Protein AF-0000000078790560 (afdb_homodimer)

Sequence (1174 aa):
MMAETIKAGVAALQTLESWGVTHIYGIPGGTFNNMMYALDEEKSRIKYIHVRHEEVGALAAVADGKLTGRIGVAFGSAGPGATHLFQGAYDAKMDKVPTLFLVGQVEQRFMNADFFQELDEDPMFQDAAVYARTVTTAQSLPHVIDEAIRRAYAAHGAAIVVIPNDLAAELIPANGYYSAAATHATPILAAGTDEQVDQALRLIRTASRPVMYVGQGVRGAADTVMTLAKKLQMPVITTALGKPIIPYAFEALLGSAARVASKPANEALRVADLIMFVGSNYPFAEVMFSPKAKFIQIEADPKTLGKRHHTDVAILADAPATLKKMIARSDEAPSSGWYQANVDNVKNWHQYNDAMMQRTTGDMRFEPVFGQINRIATDDAIFAIDVGDVTQNAVRLLKVNGRQAWTTSGLFATMGAGLPAALAGQLSFPQRQVFNLAGDGAAAMVMQDLDTEVRYHLPIINVVFSNNALGYIEDEQEDDGHEWFGVDMPAIDFATVAKGMGMTGLTVTKVSELAAAFDEAEANRIAGKPTLIDAKITNERPIPVEHLQLDPDRFDAATITAFKKRYYADNLVPFSSFLAAHHVSVGMMAETIKAGVAALQTLESWGVTHIYGIPGGTFNNMMYALDEEKSRIKYIHVRHEEVGALAAVADGKLTGRIGVAFGSAGPGATHLFQGAYDAKMDKVPTLFLVGQVEQRFMNADFFQELDEDPMFQDAAVYARTVTTAQSLPHVIDEAIRRAYAAHGAAIVVIPNDLAAELIPANGYYSAAATHATPILAAGTDEQVDQALRLIRTASRPVMYVGQGVRGAADTVMTLAKKLQMPVITTALGKPIIPYAFEALLGSAARVASKPANEALRVADLIMFVGSNYPFAEVMFSPKAKFIQIEADPKTLGKRHHTDVAILADAPATLKKMIARSDEAPSSGWYQANVDNVKNWHQYNDAMMQRTTGDMRFEPVFGQINRIATDDAIFAIDVGDVTQNAVRLLKVNGRQAWTTSGLFATMGAGLPAALAGQLSFPQRQVFNLAGDGAAAMVMQDLDTEVRYHLPIINVVFSNNALGYIEDEQEDDGHEWFGVDMPAIDFATVAKGMGMTGLTVTKVSELAAAFDEAEANRIAGKPTLIDAKITNERPIPVEHLQLDPDRFDAATITAFKKRYYADNLVPFSSFLAAHHVSVG

pLDDT: mean 96.58, std 4.34, range [38.03, 98.94]

Structure (mmCIF, N/CA/C/O backbone):
data_AF-0000000078790560-model_v1
#
loop_
_entity.id
_entity.type
_entity.pdbx_description
1 polymer 'Pyruvate oxidase'
#
loop_
_atom_site.group_PDB
_atom_site.id
_atom_site.type_symbol
_atom_site.label_atom_id
_atom_site.label_alt_id
_atom_site.label_comp_id
_atom_site.label_asym_id
_atom_site.label_entity_id
_atom_site.label_seq_id
_atom_site.pdbx_PDB_ins_code
_atom_site.Cartn_x
_atom_site.Cartn_y
_atom_site.Cartn_z
_atom_site.occupancy
_atom_site.B_iso_or_equiv
_atom_site.auth_seq_id
_atom_site.auth_comp_id
_atom_site.auth_asym_id
_atom_site.auth_atom_id
_atom_site.pdbx_PDB_model_num
ATOM 1 N N . MET A 1 1 ? 45.125 2.996 -24.953 1 38.03 1 MET A N 1
ATOM 2 C CA . MET A 1 1 ? 44.844 2.936 -23.516 1 38.03 1 MET A CA 1
ATOM 3 C C . MET A 1 1 ? 43.344 2.641 -23.266 1 38.03 1 MET A C 1
ATOM 5 O O . MET A 1 1 ? 42.5 3.305 -23.828 1 38.03 1 MET A O 1
ATOM 9 N N . MET A 1 2 ? 42.906 1.389 -23.062 1 48.28 2 MET A N 1
ATOM 10 C CA . MET A 1 2 ? 41.531 0.968 -23 1 48.28 2 MET A CA 1
ATOM 11 C C . MET A 1 2 ? 40.719 1.904 -22.109 1 48.28 2 MET A C 1
ATOM 13 O O . MET A 1 2 ? 41.125 2.197 -20.984 1 48.28 2 MET A O 1
ATOM 17 N N . ALA A 1 3 ? 39.906 2.693 -22.672 1 67.19 3 ALA A N 1
ATOM 18 C CA . ALA A 1 3 ? 39.094 3.686 -21.969 1 67.19 3 ALA A CA 1
ATOM 19 C C . ALA A 1 3 ? 38.469 3.09 -20.719 1 67.19 3 ALA A C 1
ATOM 21 O O . ALA A 1 3 ? 37.938 1.971 -20.734 1 67.19 3 ALA A O 1
ATOM 22 N N . GLU A 1 4 ? 38.781 3.58 -19.531 1 91.19 4 GLU A N 1
ATOM 23 C CA . GLU A 1 4 ? 38.25 3.139 -18.25 1 91.19 4 GLU A CA 1
ATOM 24 C C . GLU A 1 4 ? 36.719 3.039 -18.297 1 91.19 4 GLU A C 1
ATOM 26 O O . GLU A 1 4 ? 36.062 3.865 -18.922 1 91.19 4 GLU A O 1
ATOM 31 N N . THR A 1 5 ? 36.156 1.816 -17.969 1 96.62 5 THR A N 1
ATOM 32 C CA . THR A 1 5 ? 34.719 1.575 -17.984 1 96.62 5 THR A CA 1
ATOM 33 C C . THR A 1 5 ? 34.188 1.449 -16.562 1 96.62 5 THR A C 1
ATOM 35 O O . THR A 1 5 ? 34.938 1.3 -15.609 1 96.62 5 THR A O 1
ATOM 38 N N . ILE A 1 6 ? 32.938 1.68 -16.438 1 97.25 6 ILE A N 1
ATOM 39 C CA . ILE A 1 6 ? 32.219 1.555 -15.188 1 97.25 6 ILE A CA 1
ATOM 40 C C . ILE A 1 6 ? 30.828 0.964 -15.477 1 97.25 6 ILE A C 1
ATOM 42 O O . ILE A 1 6 ? 30.266 1.159 -16.562 1 97.25 6 ILE A O 1
ATOM 46 N N . LYS A 1 7 ? 30.281 0.204 -14.602 1 97.94 7 LYS A N 1
ATOM 47 C CA . LYS A 1 7 ? 28.922 -0.28 -14.773 1 97.94 7 LYS A CA 1
ATOM 48 C C . LYS A 1 7 ? 27.906 0.871 -14.719 1 97.94 7 LYS A C 1
ATOM 50 O O . LYS A 1 7 ? 28.047 1.77 -13.883 1 97.94 7 LYS A O 1
ATOM 55 N N . ALA A 1 8 ? 26.875 0.845 -15.578 1 98.56 8 ALA A N 1
ATOM 56 C CA . ALA A 1 8 ? 25.891 1.915 -15.664 1 98.56 8 ALA A CA 1
ATOM 57 C C . ALA A 1 8 ? 25.188 2.115 -14.32 1 98.56 8 ALA A C 1
ATOM 59 O O . ALA A 1 8 ? 24.859 3.246 -13.945 1 98.56 8 ALA A O 1
ATOM 60 N N . GLY A 1 9 ? 24.891 0.987 -13.641 1 98.56 9 GLY A N 1
ATOM 61 C CA . GLY A 1 9 ? 24.266 1.082 -12.336 1 98.56 9 GLY A CA 1
ATOM 62 C C . GLY A 1 9 ? 25.125 1.812 -11.312 1 98.56 9 GLY A C 1
ATOM 63 O O . GLY A 1 9 ? 24.594 2.586 -10.5 1 98.56 9 GLY A O 1
ATOM 64 N N . VAL A 1 10 ? 26.375 1.56 -11.281 1 98.31 10 VAL A N 1
ATOM 65 C CA . VAL A 1 10 ? 27.297 2.242 -10.383 1 98.31 10 VAL A CA 1
ATOM 66 C C . VAL A 1 10 ? 27.359 3.729 -10.727 1 98.31 10 VAL A C 1
ATOM 68 O O . VAL A 1 10 ? 27.328 4.582 -9.836 1 98.31 10 VAL A O 1
ATOM 71 N N . ALA A 1 11 ? 27.438 4.023 -12.023 1 98.19 11 ALA A N 1
ATOM 72 C CA . ALA A 1 11 ? 27.438 5.41 -12.469 1 98.19 11 ALA A CA 1
ATOM 73 C C . ALA A 1 11 ? 26.172 6.133 -12.008 1 98.19 11 ALA A C 1
ATOM 75 O O . ALA A 1 11 ? 26.234 7.305 -11.625 1 98.19 11 ALA A O 1
ATOM 76 N N . ALA A 1 12 ? 25.031 5.461 -12.086 1 98.31 12 ALA A N 1
ATOM 77 C CA . ALA A 1 12 ? 23.75 6.012 -11.617 1 98.31 12 ALA A CA 1
ATOM 78 C C . ALA A 1 12 ? 23.828 6.348 -10.125 1 98.31 12 ALA A C 1
ATOM 80 O O . ALA A 1 12 ? 23.391 7.422 -9.711 1 98.31 12 ALA A O 1
ATOM 81 N N . LEU A 1 13 ? 24.359 5.457 -9.305 1 98.44 13 LEU A N 1
ATOM 82 C CA . LEU A 1 13 ? 24.453 5.66 -7.867 1 98.44 13 LEU A CA 1
ATOM 83 C C . LEU A 1 13 ? 25.422 6.785 -7.543 1 98.44 13 LEU A C 1
ATOM 85 O O . LEU A 1 13 ? 25.203 7.555 -6.605 1 98.44 13 LEU A O 1
ATOM 89 N N . GLN A 1 14 ? 26.516 6.863 -8.281 1 97.75 14 GLN A N 1
ATOM 90 C CA . GLN A 1 14 ? 27.469 7.957 -8.086 1 97.75 14 GLN A CA 1
ATOM 91 C C . GLN A 1 14 ? 26.828 9.305 -8.414 1 97.75 14 GLN A C 1
ATOM 93 O O . GLN A 1 14 ? 27.141 10.312 -7.789 1 97.75 14 GLN A O 1
ATOM 98 N N . THR A 1 15 ? 25.953 9.273 -9.406 1 97.94 15 THR A N 1
ATOM 99 C CA . THR A 1 15 ? 25.172 10.469 -9.695 1 97.94 15 THR A CA 1
ATOM 100 C C . THR A 1 15 ? 24.312 10.844 -8.5 1 97.94 15 THR A C 1
ATOM 102 O O . THR A 1 15 ? 24.25 12.008 -8.109 1 97.94 15 THR A O 1
ATOM 105 N N . LEU A 1 16 ? 23.609 9.883 -7.863 1 98.31 16 LEU A N 1
ATOM 106 C CA . LEU A 1 16 ? 22.812 10.133 -6.668 1 98.31 16 LEU A CA 1
ATOM 107 C C . LEU A 1 16 ? 23.688 10.703 -5.551 1 98.31 16 LEU A C 1
ATOM 109 O O . LEU A 1 16 ? 23.281 11.648 -4.867 1 98.31 16 LEU A O 1
ATOM 113 N N . GLU A 1 17 ? 24.859 10.148 -5.383 1 97.38 17 GLU A N 1
ATOM 114 C CA . GLU A 1 17 ? 25.781 10.602 -4.355 1 97.38 17 GLU A CA 1
ATOM 115 C C . GLU A 1 17 ? 26.156 12.07 -4.566 1 97.38 17 GLU A C 1
ATOM 117 O O . GLU A 1 17 ? 26.281 12.828 -3.604 1 97.38 17 GLU A O 1
ATOM 122 N N . SER A 1 18 ? 26.406 12.375 -5.816 1 97.06 18 SER A N 1
ATOM 123 C CA . SER A 1 18 ? 26.781 13.75 -6.129 1 97.06 18 SER A CA 1
ATOM 124 C C . SER A 1 18 ? 25.672 14.727 -5.734 1 97.06 18 SER A C 1
ATOM 126 O O . SER A 1 18 ? 25.938 15.898 -5.473 1 97.06 18 SER A O 1
ATOM 128 N N . TRP A 1 19 ? 24.469 14.258 -5.699 1 97.56 19 TRP A N 1
ATOM 129 C CA . TRP A 1 19 ? 23.328 15.086 -5.312 1 97.56 19 TRP A CA 1
ATOM 130 C C . TRP A 1 19 ? 23.094 15.023 -3.807 1 97.56 19 TRP A C 1
ATOM 132 O O . TRP A 1 19 ? 22.094 15.531 -3.305 1 97.56 19 TRP A O 1
ATOM 142 N N . GLY A 1 20 ? 23.938 14.336 -3.07 1 96.25 20 GLY A N 1
ATOM 143 C CA . GLY A 1 20 ? 23.906 14.32 -1.617 1 96.25 20 GLY A CA 1
ATOM 144 C C . GLY A 1 20 ? 23.062 13.203 -1.042 1 96.25 20 GLY A C 1
ATOM 145 O O . GLY A 1 20 ? 22.766 13.195 0.152 1 96.25 20 GLY A O 1
ATOM 146 N N . VAL A 1 21 ? 22.641 12.242 -1.837 1 98.06 21 VAL A N 1
ATOM 147 C CA . VAL A 1 21 ? 21.859 11.109 -1.356 1 98.06 21 VAL A CA 1
ATOM 148 C C . VAL A 1 21 ? 22.75 10.188 -0.52 1 98.06 21 VAL A C 1
ATOM 150 O O . VAL A 1 21 ? 23.812 9.758 -0.971 1 98.06 21 VAL A O 1
ATOM 153 N N . THR A 1 22 ? 22.25 9.875 0.663 1 97.44 22 THR A N 1
ATOM 154 C CA . THR A 1 22 ? 23.078 9.086 1.567 1 97.44 22 THR A CA 1
ATOM 155 C C . THR A 1 22 ? 22.453 7.715 1.812 1 97.44 22 THR A C 1
ATOM 157 O O . THR A 1 22 ? 23.125 6.781 2.242 1 97.44 22 THR A O 1
ATOM 160 N N . HIS A 1 23 ? 21.219 7.586 1.639 1 98.56 23 HIS A N 1
ATOM 161 C CA . HIS A 1 23 ? 20.531 6.316 1.814 1 98.56 23 HIS A CA 1
ATOM 162 C C . HIS A 1 23 ? 19.359 6.195 0.854 1 98.56 23 HIS A C 1
ATOM 164 O O . HIS A 1 23 ? 18.844 7.203 0.361 1 98.56 23 HIS A O 1
ATOM 170 N N . ILE A 1 24 ? 19.016 4.973 0.517 1 98.5 24 ILE A N 1
ATOM 171 C CA . ILE A 1 24 ? 17.938 4.625 -0.392 1 98.5 24 ILE A CA 1
ATOM 172 C C . ILE A 1 24 ? 17.062 3.535 0.232 1 98.5 24 ILE A C 1
ATOM 174 O O . ILE A 1 24 ? 17.578 2.598 0.845 1 98.5 24 ILE A O 1
ATOM 178 N N . TYR A 1 25 ? 15.711 3.717 0.123 1 98.81 25 TYR A N 1
ATOM 179 C CA . TYR A 1 25 ? 14.773 2.762 0.703 1 98.81 25 TYR A CA 1
ATOM 180 C C . TYR A 1 25 ? 14.242 1.808 -0.36 1 98.81 25 TYR A C 1
ATOM 182 O O . TYR A 1 25 ? 13.984 2.215 -1.495 1 98.81 25 TYR A O 1
ATOM 190 N N . GLY A 1 26 ? 14.016 0.54 -0.026 1 98.25 26 GLY A N 1
ATOM 191 C CA . GLY A 1 26 ? 13.32 -0.335 -0.96 1 98.25 26 GLY A CA 1
ATOM 192 C C . GLY A 1 26 ? 13.344 -1.792 -0.541 1 98.25 26 GLY A C 1
ATOM 193 O O . GLY A 1 26 ? 13.688 -2.111 0.599 1 98.25 26 GLY A O 1
ATOM 194 N N . ILE A 1 27 ? 12.781 -2.646 -1.361 1 97.81 27 ILE A N 1
ATOM 195 C CA . ILE A 1 27 ? 12.812 -4.102 -1.25 1 97.81 27 ILE A CA 1
ATOM 196 C C . ILE A 1 27 ? 13.383 -4.703 -2.531 1 97.81 27 ILE A C 1
ATOM 198 O O . ILE A 1 27 ? 12.922 -4.395 -3.631 1 97.81 27 ILE A O 1
ATOM 202 N N . PRO A 1 28 ? 14.391 -5.566 -2.416 1 96.44 28 PRO A N 1
ATOM 203 C CA . PRO A 1 28 ? 14.969 -6.164 -3.623 1 96.44 28 PRO A CA 1
ATOM 204 C C . PRO A 1 28 ? 13.969 -7.016 -4.398 1 96.44 28 PRO A C 1
ATOM 206 O O . PRO A 1 28 ? 13.008 -7.535 -3.816 1 96.44 28 PRO A O 1
ATOM 209 N N . GLY A 1 29 ? 14.164 -7.141 -5.617 1 95.25 29 GLY A N 1
ATOM 210 C CA . GLY A 1 29 ? 13.391 -7.965 -6.535 1 95.25 29 GLY A CA 1
ATOM 211 C C . GLY A 1 29 ? 14.164 -8.359 -7.777 1 95.25 29 GLY A C 1
ATOM 212 O O . GLY A 1 29 ? 15.195 -7.762 -8.094 1 95.25 29 GLY A O 1
ATOM 213 N N . GLY A 1 30 ? 13.648 -9.359 -8.422 1 94.69 30 GLY A N 1
ATOM 214 C CA . GLY A 1 30 ? 14.328 -9.906 -9.586 1 94.69 30 GLY A CA 1
ATOM 215 C C . GLY A 1 30 ? 14.578 -8.875 -10.672 1 94.69 30 GLY A C 1
ATOM 216 O O . GLY A 1 30 ? 15.594 -8.93 -11.359 1 94.69 30 GLY A O 1
ATOM 217 N N . THR A 1 31 ? 13.711 -7.922 -10.797 1 97.06 31 THR A N 1
ATOM 218 C CA . THR A 1 31 ? 13.828 -6.938 -11.867 1 97.06 31 THR A CA 1
ATOM 219 C C . THR A 1 31 ? 14.664 -5.742 -11.422 1 97.06 31 THR A C 1
ATOM 221 O O . THR A 1 31 ? 14.805 -4.762 -12.156 1 97.06 31 THR A O 1
ATOM 224 N N . PHE A 1 32 ? 15.219 -5.797 -10.258 1 97.69 32 PHE A N 1
ATOM 225 C CA . PHE A 1 32 ? 16.047 -4.727 -9.734 1 97.69 32 PHE A CA 1
ATOM 226 C C . PHE A 1 32 ? 17.391 -5.273 -9.242 1 97.69 32 PHE A C 1
ATOM 228 O O . PHE A 1 32 ? 18.156 -4.562 -8.594 1 97.69 32 PHE A O 1
ATOM 235 N N . ASN A 1 33 ? 17.734 -6.523 -9.469 1 97.62 33 ASN A N 1
ATOM 236 C CA . ASN A 1 33 ? 18.891 -7.223 -8.938 1 97.62 33 ASN A CA 1
ATOM 237 C C . ASN A 1 33 ? 20.188 -6.539 -9.344 1 97.62 33 ASN A C 1
ATOM 239 O O . ASN A 1 33 ? 21.109 -6.395 -8.531 1 97.62 33 ASN A O 1
ATOM 243 N N . ASN A 1 34 ? 20.312 -6.164 -10.602 1 98 34 ASN A N 1
ATOM 244 C CA . ASN A 1 34 ? 21.578 -5.566 -11.055 1 98 34 ASN A CA 1
ATOM 245 C C . ASN A 1 34 ? 21.812 -4.219 -10.383 1 98 34 ASN A C 1
ATOM 247 O O . ASN A 1 34 ? 22.969 -3.848 -10.125 1 98 34 ASN A O 1
ATOM 251 N N . MET A 1 35 ? 20.734 -3.477 -10.109 1 98.31 35 MET A N 1
ATOM 252 C CA . MET A 1 35 ? 20.891 -2.264 -9.312 1 98.31 35 MET A CA 1
ATOM 253 C C . MET A 1 35 ? 21.281 -2.604 -7.879 1 98.31 35 MET A C 1
ATOM 255 O O . MET A 1 35 ? 22.031 -1.861 -7.242 1 98.31 35 MET A O 1
ATOM 259 N N . MET A 1 36 ? 20.766 -3.742 -7.312 1 98.12 36 MET A N 1
ATOM 260 C CA . MET A 1 36 ? 21.188 -4.184 -5.984 1 98.12 36 MET A CA 1
ATOM 261 C C . MET A 1 36 ? 22.672 -4.504 -5.965 1 98.12 36 MET A C 1
ATOM 263 O O . MET A 1 36 ? 23.359 -4.215 -4.98 1 98.12 36 MET A O 1
ATOM 267 N N . TYR A 1 37 ? 23.188 -5.145 -7.074 1 98.06 37 TYR A N 1
ATOM 268 C CA . TYR A 1 37 ? 24.609 -5.43 -7.16 1 98.06 37 TYR A CA 1
ATOM 269 C C . TYR A 1 37 ? 25.422 -4.137 -7.18 1 98.06 37 TYR A C 1
ATOM 271 O O . TYR A 1 37 ? 26.5 -4.062 -6.578 1 98.06 37 TYR A O 1
ATOM 279 N N . ALA A 1 38 ? 24.875 -3.129 -7.898 1 98.25 38 ALA A N 1
ATOM 280 C CA . ALA A 1 38 ? 25.516 -1.819 -7.883 1 98.25 38 ALA A CA 1
ATOM 281 C C . ALA A 1 38 ? 25.531 -1.226 -6.477 1 98.25 38 ALA A C 1
ATOM 283 O O . ALA A 1 38 ? 26.516 -0.627 -6.055 1 98.25 38 ALA A O 1
ATOM 284 N N . LEU A 1 39 ? 24.438 -1.325 -5.734 1 98.19 39 LEU A N 1
ATOM 285 C CA . LEU A 1 39 ? 24.344 -0.836 -4.363 1 98.19 39 LEU A CA 1
ATOM 286 C C . LEU A 1 39 ? 25.359 -1.537 -3.471 1 98.19 39 LEU A C 1
ATOM 288 O O . LEU A 1 39 ? 25.953 -0.913 -2.586 1 98.19 39 LEU A O 1
ATOM 292 N N . ASP A 1 40 ? 25.516 -2.842 -3.674 1 97.88 40 ASP A N 1
ATOM 293 C CA . ASP A 1 40 ? 26.516 -3.592 -2.924 1 97.88 40 ASP A CA 1
ATOM 294 C C . ASP A 1 40 ? 27.906 -3.025 -3.16 1 97.88 40 ASP A C 1
ATOM 296 O O . ASP A 1 40 ? 28.688 -2.869 -2.217 1 97.88 40 ASP A O 1
ATOM 300 N N . GLU A 1 41 ? 28.219 -2.701 -4.418 1 97.12 41 GLU A N 1
ATOM 301 C CA . GLU A 1 41 ? 29.516 -2.15 -4.781 1 97.12 41 GLU A CA 1
ATOM 302 C C . GLU A 1 41 ? 29.719 -0.769 -4.164 1 97.12 41 GLU A C 1
ATOM 304 O O . GLU A 1 41 ? 30.844 -0.398 -3.82 1 97.12 41 GLU A O 1
ATOM 309 N N . GLU A 1 42 ? 28.656 0.013 -4.043 1 97.38 42 GLU A N 1
ATOM 310 C CA . GLU A 1 42 ? 28.734 1.387 -3.555 1 97.38 42 GLU A CA 1
ATOM 311 C C . GLU A 1 42 ? 28.312 1.475 -2.092 1 97.38 42 GLU A C 1
ATOM 313 O O . GLU A 1 42 ? 28.016 2.561 -1.592 1 97.38 42 GLU A O 1
ATOM 318 N N . LYS A 1 43 ? 28.219 0.388 -1.321 1 96.5 43 LYS A N 1
ATOM 319 C CA . LYS A 1 43 ? 27.594 0.307 -0.003 1 96.5 43 LYS A CA 1
ATOM 320 C C . LYS A 1 43 ? 28.328 1.187 1.006 1 96.5 43 LYS A C 1
ATOM 322 O O . LYS A 1 43 ? 27.766 1.556 2.039 1 96.5 43 LYS A O 1
ATOM 327 N N . SER A 1 44 ? 29.578 1.61 0.703 1 96.5 44 SER A N 1
ATOM 328 C CA . SER A 1 44 ? 30.328 2.484 1.6 1 96.5 44 SER A CA 1
ATOM 329 C C . SER A 1 44 ? 29.875 3.934 1.465 1 96.5 44 SER A C 1
ATOM 331 O O . SER A 1 44 ? 30.141 4.754 2.346 1 96.5 44 SER A O 1
ATOM 333 N N . ARG A 1 45 ? 29.141 4.234 0.42 1 95.44 45 ARG A N 1
ATOM 334 C CA . ARG A 1 45 ? 28.781 5.621 0.154 1 95.44 45 ARG A CA 1
ATOM 335 C C . ARG A 1 45 ? 27.266 5.816 0.265 1 95.44 45 ARG A C 1
ATOM 337 O O . ARG A 1 45 ? 26.797 6.898 0.634 1 95.44 45 ARG A O 1
ATOM 344 N N . ILE A 1 46 ? 26.5 4.844 -0.139 1 97.06 46 ILE A N 1
ATOM 345 C CA . ILE A 1 46 ? 25.031 4.898 -0.061 1 97.06 46 ILE A CA 1
ATOM 346 C C . ILE A 1 46 ? 24.516 3.709 0.749 1 97.06 46 ILE A C 1
ATOM 348 O O . ILE A 1 46 ? 24.781 2.555 0.4 1 97.06 46 ILE A O 1
ATOM 352 N N . LYS A 1 47 ? 23.812 4.059 1.756 1 97.75 47 LYS A N 1
ATOM 353 C CA . LYS A 1 47 ? 23.25 3.012 2.605 1 97.75 47 LYS A CA 1
ATOM 354 C C . LYS A 1 47 ? 21.922 2.506 2.049 1 97.75 47 LYS A C 1
ATOM 356 O O . LYS A 1 47 ? 21.031 3.299 1.738 1 97.75 47 LYS A O 1
ATOM 361 N N . TYR A 1 48 ? 21.891 1.255 1.835 1 97.88 48 TYR A N 1
ATOM 362 C CA . TYR A 1 48 ? 20.625 0.604 1.49 1 97.88 48 TYR A CA 1
ATOM 363 C C . TYR A 1 48 ? 19.797 0.327 2.738 1 97.88 48 TYR A C 1
ATOM 365 O O . TYR A 1 48 ? 20.281 -0.293 3.688 1 97.88 48 TYR A O 1
ATOM 373 N N . ILE A 1 49 ? 18.516 0.801 2.793 1 98.62 49 ILE A N 1
ATOM 374 C CA . ILE A 1 49 ? 17.578 0.566 3.887 1 98.62 49 ILE A CA 1
ATOM 375 C C . ILE A 1 49 ? 16.5 -0.411 3.436 1 98.62 49 ILE A C 1
ATOM 377 O O . ILE A 1 49 ? 15.633 -0.058 2.633 1 98.62 49 ILE A O 1
ATOM 381 N N . HIS A 1 50 ? 16.547 -1.604 3.953 1 97.94 50 HIS A N 1
ATOM 382 C CA . HIS A 1 50 ? 15.586 -2.656 3.652 1 97.94 50 HIS A CA 1
ATOM 383 C C . HIS A 1 50 ? 14.305 -2.479 4.461 1 97.94 50 HIS A C 1
ATOM 385 O O . HIS A 1 50 ? 14.219 -2.932 5.602 1 97.94 50 HIS A O 1
ATOM 391 N N . VAL A 1 51 ? 13.328 -1.888 3.889 1 98.19 51 VAL A N 1
ATOM 392 C CA . VAL A 1 51 ? 12.023 -1.741 4.535 1 98.19 51 VAL A CA 1
ATOM 393 C C . VAL A 1 51 ? 11.219 -3.027 4.371 1 98.19 51 VAL A C 1
ATOM 395 O O . VAL A 1 51 ? 11.594 -3.906 3.59 1 98.19 51 VAL A O 1
ATOM 398 N N . ARG A 1 52 ? 10.125 -3.158 5.109 1 97.69 52 ARG A N 1
ATOM 399 C CA . ARG A 1 52 ? 9.289 -4.344 5.02 1 97.69 52 ARG A CA 1
ATOM 400 C C . ARG A 1 52 ? 8.148 -4.137 4.027 1 97.69 52 ARG A C 1
ATOM 402 O O . ARG A 1 52 ? 7.508 -5.098 3.598 1 97.69 52 ARG A O 1
ATOM 409 N N . HIS A 1 53 ? 7.902 -2.91 3.648 1 98.19 53 HIS A N 1
ATOM 410 C CA . HIS A 1 53 ? 6.914 -2.549 2.637 1 98.19 53 HIS A CA 1
ATOM 411 C C . HIS A 1 53 ? 7.359 -1.322 1.847 1 98.19 53 HIS A C 1
ATOM 413 O O . HIS A 1 53 ? 7.672 -0.282 2.43 1 98.19 53 HIS A O 1
ATOM 419 N N . GLU A 1 54 ? 7.367 -1.346 0.561 1 98.44 54 GLU A N 1
ATOM 420 C CA . GLU A 1 54 ? 7.879 -0.267 -0.28 1 98.44 54 GLU A CA 1
ATOM 421 C C . GLU A 1 54 ? 7.098 1.025 -0.052 1 98.44 54 GLU A C 1
ATOM 423 O O . GLU A 1 54 ? 7.648 2.119 -0.192 1 98.44 54 GLU A O 1
ATOM 428 N N . GLU A 1 55 ? 5.77 0.928 0.33 1 98.56 55 GLU A N 1
ATOM 429 C CA . GLU A 1 55 ? 5.004 2.117 0.693 1 98.56 55 GLU A CA 1
ATOM 430 C C . GLU A 1 55 ? 5.699 2.902 1.803 1 98.56 55 GLU A C 1
ATOM 432 O O . GLU A 1 55 ? 5.758 4.133 1.758 1 98.56 55 GLU A O 1
ATOM 437 N N . VAL A 1 56 ? 6.238 2.195 2.822 1 98.81 56 VAL A N 1
ATOM 438 C CA . VAL A 1 56 ? 6.938 2.834 3.934 1 98.81 56 VAL A CA 1
ATOM 439 C C . VAL A 1 56 ? 8.203 3.514 3.424 1 98.81 56 VAL A C 1
ATOM 441 O O . VAL A 1 56 ? 8.508 4.645 3.809 1 98.81 56 VAL A O 1
ATOM 444 N N . GLY A 1 57 ? 8.93 2.816 2.533 1 98.88 57 GLY A N 1
ATOM 445 C CA . GLY A 1 57 ? 10.117 3.41 1.938 1 98.88 57 GLY A CA 1
ATOM 446 C C . GLY A 1 57 ? 9.812 4.656 1.124 1 98.88 57 GLY A C 1
ATOM 447 O O . GLY A 1 57 ? 10.547 5.645 1.202 1 98.88 57 GLY A O 1
ATOM 448 N N . ALA A 1 58 ? 8.781 4.586 0.326 1 98.88 58 ALA A N 1
ATOM 449 C CA . ALA A 1 58 ? 8.398 5.715 -0.519 1 98.88 58 ALA A CA 1
ATOM 450 C C . ALA A 1 58 ? 8.031 6.934 0.324 1 98.88 58 ALA A C 1
ATOM 452 O O . ALA A 1 58 ? 8.461 8.047 0.03 1 98.88 58 ALA A O 1
ATOM 453 N N . LEU A 1 59 ? 7.242 6.695 1.375 1 98.94 59 LEU A N 1
ATOM 454 C CA . LEU A 1 59 ? 6.848 7.793 2.252 1 98.94 59 LEU A CA 1
ATOM 455 C C . LEU A 1 59 ? 8.047 8.328 3.027 1 98.94 59 LEU A C 1
ATOM 457 O O . LEU A 1 59 ? 8.125 9.523 3.307 1 98.94 59 LEU A O 1
ATOM 461 N N . ALA A 1 60 ? 8.961 7.426 3.41 1 98.94 60 ALA A N 1
ATOM 462 C CA . ALA A 1 60 ? 10.18 7.863 4.078 1 98.94 60 ALA A CA 1
ATOM 463 C C . ALA A 1 60 ? 11.023 8.75 3.162 1 98.94 60 ALA A C 1
ATOM 465 O O . ALA A 1 60 ? 11.594 9.75 3.607 1 98.94 60 ALA A O 1
ATOM 466 N N . ALA A 1 61 ? 11.117 8.398 1.879 1 98.94 61 ALA A N 1
ATOM 467 C CA . ALA A 1 61 ? 11.844 9.211 0.913 1 98.94 61 ALA A CA 1
ATOM 468 C C . ALA A 1 61 ? 11.242 10.617 0.821 1 98.94 61 ALA A C 1
ATOM 470 O O . ALA A 1 61 ? 11.977 11.609 0.755 1 98.94 61 ALA A O 1
ATOM 471 N N . VAL A 1 62 ? 9.93 10.711 0.811 1 98.88 62 VAL A N 1
ATOM 472 C CA . VAL A 1 62 ? 9.266 12.016 0.789 1 98.88 62 VAL A CA 1
ATOM 473 C C . VAL A 1 62 ? 9.617 12.789 2.057 1 98.88 62 VAL A C 1
ATOM 475 O O . VAL A 1 62 ? 9.93 13.977 1.997 1 98.88 62 VAL A O 1
ATOM 478 N N . ALA A 1 63 ? 9.594 12.109 3.207 1 98.81 63 ALA A N 1
ATOM 479 C CA . ALA A 1 63 ? 9.875 12.75 4.488 1 98.81 63 ALA A CA 1
ATOM 480 C C . ALA A 1 63 ? 11.328 13.234 4.547 1 98.81 63 ALA A C 1
ATOM 482 O O . ALA A 1 63 ? 11.617 14.258 5.16 1 98.81 63 ALA A O 1
ATOM 483 N N . ASP A 1 64 ? 12.258 12.484 3.877 1 98.69 64 ASP A N 1
ATOM 484 C CA . ASP A 1 64 ? 13.625 12.992 3.766 1 98.69 64 ASP A CA 1
ATOM 485 C C . ASP A 1 64 ? 13.648 14.398 3.178 1 98.69 64 ASP A C 1
ATOM 487 O O . ASP A 1 64 ? 14.32 15.289 3.705 1 98.69 64 ASP A O 1
ATOM 491 N N . GLY A 1 65 ? 12.93 14.508 2.096 1 98 65 GLY A N 1
ATOM 492 C CA . GLY A 1 65 ? 12.852 15.82 1.466 1 98 65 GLY A CA 1
ATOM 493 C C . GLY A 1 65 ? 12.266 16.875 2.373 1 98 65 GLY A C 1
ATOM 494 O O . GLY A 1 65 ? 12.773 18 2.424 1 98 65 GLY A O 1
ATOM 495 N N . LYS A 1 66 ? 11.234 16.609 3.131 1 97.38 66 LYS A N 1
ATOM 496 C CA . LYS A 1 66 ? 10.562 17.547 4.027 1 97.38 66 LYS A CA 1
ATOM 497 C C . LYS A 1 66 ? 11.492 17.984 5.152 1 97.38 66 LYS A C 1
ATOM 499 O O . LYS A 1 66 ? 11.469 19.156 5.566 1 97.38 66 LYS A O 1
ATOM 504 N N . LEU A 1 67 ? 12.281 17.047 5.652 1 97.44 67 LEU A N 1
ATOM 505 C CA . LEU A 1 67 ? 13.062 17.281 6.859 1 97.44 67 LEU A CA 1
ATOM 506 C C . LEU A 1 67 ? 14.406 17.906 6.52 1 97.44 67 LEU A C 1
ATOM 508 O O . LEU A 1 67 ? 14.945 18.703 7.297 1 97.44 67 LEU A O 1
ATOM 512 N N . THR A 1 68 ? 14.945 17.594 5.281 1 96.69 68 THR A N 1
ATOM 513 C CA . THR A 1 68 ? 16.328 17.969 5.012 1 96.69 68 THR A CA 1
ATOM 514 C C . THR A 1 68 ? 16.406 19 3.893 1 96.69 68 THR A C 1
ATOM 516 O O . THR A 1 68 ? 17.422 19.688 3.744 1 96.69 68 THR A O 1
ATOM 519 N N . GLY A 1 69 ? 15.359 19.047 3.076 1 93.94 69 GLY A N 1
ATOM 520 C CA . GLY A 1 69 ? 15.43 19.844 1.866 1 93.94 69 GLY A CA 1
ATOM 521 C C . GLY A 1 69 ? 16.188 19.172 0.742 1 93.94 69 GLY A C 1
ATOM 522 O O . GLY A 1 69 ? 16.25 19.688 -0.377 1 93.94 69 GLY A O 1
ATOM 523 N N . ARG A 1 70 ? 16.75 17.969 1.042 1 95.56 70 ARG A N 1
ATOM 524 C CA . ARG A 1 70 ? 17.484 17.203 0.036 1 95.56 70 ARG A CA 1
ATOM 525 C C . ARG A 1 70 ? 16.609 16.094 -0.537 1 95.56 70 ARG A C 1
ATOM 527 O O . ARG A 1 70 ? 15.781 15.523 0.169 1 95.56 70 ARG A O 1
ATOM 534 N N . ILE A 1 71 ? 16.906 15.719 -1.778 1 97.94 71 ILE A N 1
ATOM 535 C CA . ILE A 1 71 ? 16.078 14.758 -2.49 1 97.94 71 ILE A CA 1
ATOM 536 C C . ILE A 1 71 ? 16.141 13.398 -1.794 1 97.94 71 ILE A C 1
ATOM 538 O O . ILE A 1 71 ? 17.234 12.922 -1.458 1 97.94 71 ILE A O 1
ATOM 542 N N . GLY A 1 72 ? 14.953 12.828 -1.365 1 98.81 72 GLY A N 1
ATOM 543 C CA . GLY A 1 72 ? 14.867 11.445 -0.916 1 98.81 72 GLY A CA 1
ATOM 544 C C . GLY A 1 72 ? 14.688 10.461 -2.053 1 98.81 72 GLY A C 1
ATOM 545 O O . GLY A 1 72 ? 14.195 10.82 -3.123 1 98.81 72 GLY A O 1
ATOM 546 N N . VAL A 1 73 ? 15.141 9.203 -1.88 1 98.94 73 VAL A N 1
ATOM 547 C CA . VAL A 1 73 ? 15.117 8.211 -2.953 1 98.94 73 VAL A CA 1
ATOM 548 C C . VAL A 1 73 ? 14.578 6.887 -2.42 1 98.94 73 VAL A C 1
ATOM 550 O O . VAL A 1 73 ? 14.969 6.445 -1.336 1 98.94 73 VAL A O 1
ATOM 553 N N . ALA A 1 74 ? 13.633 6.297 -3.096 1 98.94 74 ALA A N 1
ATOM 554 C CA . ALA A 1 74 ? 13.164 4.934 -2.869 1 98.94 74 ALA A CA 1
ATOM 555 C C . ALA A 1 74 ? 13.062 4.16 -4.18 1 98.94 74 ALA A C 1
ATOM 557 O O . ALA A 1 74 ? 13.055 4.758 -5.262 1 98.94 74 ALA A O 1
ATOM 558 N N . PHE A 1 75 ? 13.094 2.861 -4.113 1 98.81 75 PHE A N 1
ATOM 559 C CA . PHE A 1 75 ? 12.953 2.057 -5.32 1 98.81 75 PHE A CA 1
ATOM 560 C C . PHE A 1 75 ? 11.969 0.913 -5.098 1 98.81 75 PHE A C 1
ATOM 562 O O . PHE A 1 75 ? 11.664 0.562 -3.957 1 98.81 75 PHE A O 1
ATOM 569 N N . GLY A 1 76 ? 11.406 0.426 -6.137 1 98.06 76 GLY A N 1
ATOM 570 C CA . GLY A 1 76 ? 10.609 -0.788 -6.215 1 98.06 76 GLY A CA 1
ATOM 571 C C . GLY A 1 76 ? 10.867 -1.588 -7.48 1 98.06 76 GLY A C 1
ATOM 572 O O . GLY A 1 76 ? 11.203 -1.023 -8.523 1 98.06 76 GLY A O 1
ATOM 573 N N . SER A 1 77 ? 10.742 -2.91 -7.359 1 97.19 77 SER A N 1
ATOM 574 C CA . SER A 1 77 ? 10.852 -3.771 -8.531 1 97.19 77 SER A CA 1
ATOM 575 C C . SER A 1 77 ? 9.68 -3.559 -9.484 1 97.19 77 SER A C 1
ATOM 577 O O . SER A 1 77 ? 8.734 -2.832 -9.164 1 97.19 77 SER A O 1
ATOM 579 N N . ALA A 1 78 ? 9.773 -4.195 -10.656 1 96.56 78 ALA A N 1
ATOM 580 C CA . ALA A 1 78 ? 8.711 -4.078 -11.648 1 96.56 78 ALA A CA 1
ATOM 581 C C . ALA A 1 78 ? 7.398 -4.645 -11.117 1 96.56 78 ALA A C 1
ATOM 583 O O . ALA A 1 78 ? 7.398 -5.594 -10.328 1 96.56 78 ALA A O 1
ATOM 584 N N . GLY A 1 79 ? 6.305 -4.082 -11.602 1 95.88 79 GLY A N 1
ATOM 585 C CA . GLY A 1 79 ? 4.992 -4.59 -11.227 1 95.88 79 GLY A CA 1
ATOM 586 C C . GLY A 1 79 ? 4.594 -4.23 -9.812 1 95.88 79 GLY A C 1
ATOM 587 O O . GLY A 1 79 ? 4.391 -3.057 -9.492 1 95.88 79 GLY A O 1
ATOM 588 N N . PRO A 1 80 ? 4.562 -5.234 -8.883 1 96.94 80 PRO A N 1
ATOM 589 C CA . PRO A 1 80 ? 4.051 -4.973 -7.535 1 96.94 80 PRO A CA 1
ATOM 590 C C . PRO A 1 80 ? 4.914 -3.982 -6.758 1 96.94 80 PRO A C 1
ATOM 592 O O . PRO A 1 80 ? 4.391 -3.129 -6.035 1 96.94 80 PRO A O 1
ATOM 595 N N . GLY A 1 81 ? 6.262 -4.129 -6.848 1 97.44 81 GLY A N 1
ATOM 596 C CA . GLY A 1 81 ? 7.129 -3.168 -6.184 1 97.44 81 GLY A CA 1
ATOM 597 C C . GLY A 1 81 ? 6.906 -1.741 -6.648 1 97.44 81 GLY A C 1
ATOM 598 O O . GLY A 1 81 ? 6.938 -0.809 -5.844 1 97.44 81 GLY A O 1
ATOM 599 N N . ALA A 1 82 ? 6.723 -1.57 -7.957 1 97.56 82 ALA A N 1
ATOM 600 C CA . ALA A 1 82 ? 6.461 -0.26 -8.547 1 97.56 82 ALA A CA 1
ATOM 601 C C . ALA A 1 82 ? 5.156 0.329 -8.008 1 97.56 82 ALA A C 1
ATOM 603 O O . ALA A 1 82 ? 5.105 1.502 -7.633 1 97.56 82 ALA A O 1
ATOM 604 N N . THR A 1 83 ? 4.102 -0.47 -7.957 1 97 83 THR A N 1
ATOM 605 C CA . THR A 1 83 ? 2.783 0.007 -7.551 1 97 83 THR A CA 1
ATOM 606 C C . THR A 1 83 ? 2.791 0.447 -6.09 1 97 83 THR A C 1
ATOM 608 O O . THR A 1 83 ? 2.061 1.363 -5.711 1 97 83 THR A O 1
ATOM 611 N N . HIS A 1 84 ? 3.631 -0.153 -5.266 1 97.94 84 HIS A N 1
ATOM 612 C CA . HIS A 1 84 ? 3.725 0.203 -3.852 1 97.94 84 HIS A CA 1
ATOM 613 C C . HIS A 1 84 ? 4.301 1.604 -3.676 1 97.94 84 HIS A C 1
ATOM 615 O O . HIS A 1 84 ? 4.195 2.189 -2.596 1 97.94 84 HIS A O 1
ATOM 621 N N . LEU A 1 85 ? 4.891 2.215 -4.738 1 98.38 85 LEU A N 1
ATOM 622 C CA . LEU A 1 85 ? 5.527 3.521 -4.625 1 98.38 85 LEU A CA 1
ATOM 623 C C . LEU A 1 85 ? 4.508 4.641 -4.789 1 98.38 85 LEU A C 1
ATOM 625 O O . LEU A 1 85 ? 4.789 5.797 -4.469 1 98.38 85 LEU A O 1
ATOM 629 N N . PHE A 1 86 ? 3.238 4.324 -5.172 1 98 86 PHE A N 1
ATOM 630 C CA . PHE A 1 86 ? 2.24 5.332 -5.512 1 98 86 PHE A CA 1
ATOM 631 C C . PHE A 1 86 ? 1.923 6.207 -4.305 1 98 86 PHE A C 1
ATOM 633 O O . PHE A 1 86 ? 1.707 7.414 -4.445 1 98 86 PHE A O 1
ATOM 640 N N . GLN A 1 87 ? 1.837 5.574 -3.143 1 97.81 87 GLN A N 1
ATOM 641 C CA . GLN A 1 87 ? 1.493 6.348 -1.955 1 97.81 87 GLN A CA 1
ATOM 642 C C . GLN A 1 87 ? 2.482 7.488 -1.735 1 97.81 87 GLN A C 1
ATOM 644 O O . GLN A 1 87 ? 2.082 8.617 -1.46 1 97.81 87 GLN A O 1
ATOM 649 N N . GLY A 1 88 ? 3.805 7.164 -1.841 1 98.62 88 GLY A N 1
ATOM 650 C CA . GLY A 1 88 ? 4.828 8.188 -1.728 1 98.62 88 GLY A CA 1
ATOM 651 C C . GLY A 1 88 ? 4.805 9.188 -2.871 1 98.62 88 GLY A C 1
ATOM 652 O O . GLY A 1 88 ? 5 10.383 -2.66 1 98.62 88 GLY A O 1
ATOM 653 N N . ALA A 1 89 ? 4.555 8.703 -4.102 1 98.56 89 ALA A N 1
ATOM 654 C CA . ALA A 1 89 ? 4.543 9.57 -5.277 1 98.56 89 ALA A CA 1
ATOM 655 C C . ALA A 1 89 ? 3.453 10.633 -5.164 1 98.56 89 ALA A C 1
ATOM 657 O O . ALA A 1 89 ? 3.693 11.812 -5.445 1 98.56 89 ALA A O 1
ATOM 658 N N . TYR A 1 90 ? 2.301 10.266 -4.707 1 98.25 90 TYR A N 1
ATOM 659 C CA . TYR A 1 90 ? 1.205 11.219 -4.605 1 98.25 90 TYR A CA 1
ATOM 660 C C . TYR A 1 90 ? 1.391 12.133 -3.395 1 98.25 90 TYR A C 1
ATOM 662 O O . TYR A 1 90 ? 1.011 13.305 -3.43 1 98.25 90 TYR A O 1
ATOM 670 N N . ASP A 1 91 ? 1.975 11.562 -2.303 1 98.5 91 ASP A N 1
ATOM 671 C CA . ASP A 1 91 ? 2.309 12.438 -1.183 1 98.5 91 ASP A CA 1
ATOM 672 C C . ASP A 1 91 ? 3.293 13.523 -1.606 1 98.5 91 ASP A C 1
ATOM 674 O O . ASP A 1 91 ? 3.127 14.695 -1.252 1 98.5 91 ASP A O 1
ATOM 678 N N . ALA A 1 92 ? 4.316 13.125 -2.357 1 98.69 92 ALA A N 1
ATOM 679 C CA . ALA A 1 92 ? 5.301 14.07 -2.877 1 98.69 92 ALA A CA 1
ATOM 680 C C . ALA A 1 92 ? 4.648 15.086 -3.807 1 98.69 92 ALA A C 1
ATOM 682 O O . ALA A 1 92 ? 4.961 16.281 -3.752 1 98.69 92 ALA A O 1
ATOM 683 N N . LYS A 1 93 ? 3.77 14.617 -4.648 1 97.5 93 LYS A N 1
ATOM 684 C CA . LYS A 1 93 ? 3.057 15.477 -5.586 1 97.5 93 LYS A CA 1
ATOM 685 C C . LYS A 1 93 ? 2.225 16.531 -4.844 1 97.5 93 LYS A C 1
ATOM 687 O O . LYS A 1 93 ? 2.336 17.719 -5.117 1 97.5 93 LYS A O 1
ATOM 692 N N . MET A 1 94 ? 1.483 16.109 -3.885 1 96.44 94 MET A N 1
ATOM 693 C CA . MET A 1 94 ? 0.502 16.984 -3.252 1 96.44 94 MET A CA 1
ATOM 694 C C . MET A 1 94 ? 1.175 17.938 -2.264 1 96.44 94 MET A C 1
ATOM 696 O O . MET A 1 94 ? 0.754 19.078 -2.111 1 96.44 94 MET A O 1
ATOM 700 N N . ASP A 1 95 ? 2.215 17.469 -1.602 1 96.25 95 ASP A N 1
ATOM 701 C CA . ASP A 1 95 ? 2.928 18.328 -0.657 1 96.25 95 ASP A CA 1
ATOM 702 C C . ASP A 1 95 ? 4.066 19.078 -1.346 1 96.25 95 ASP A C 1
ATOM 704 O O . ASP A 1 95 ? 4.781 19.844 -0.706 1 96.25 95 ASP A O 1
ATOM 708 N N . LYS A 1 96 ? 4.27 18.859 -2.656 1 95.44 96 LYS A N 1
ATOM 709 C CA . LYS A 1 96 ? 5.262 19.562 -3.471 1 95.44 96 LYS A CA 1
ATOM 710 C C . LYS A 1 96 ? 6.676 19.312 -2.945 1 95.44 96 LYS A C 1
ATOM 712 O O . LYS A 1 96 ? 7.434 20.266 -2.729 1 95.44 96 LYS A O 1
ATOM 717 N N . VAL A 1 97 ? 7.02 18.031 -2.777 1 97.94 97 VAL A N 1
ATOM 718 C CA . VAL A 1 97 ? 8.32 17.641 -2.234 1 97.94 97 VAL A CA 1
ATOM 719 C C . VAL A 1 97 ? 9.133 16.938 -3.309 1 97.94 97 VAL A C 1
ATOM 721 O O . VAL A 1 97 ? 8.734 15.875 -3.803 1 97.94 97 VAL A O 1
ATOM 724 N N . PRO A 1 98 ? 10.273 17.5 -3.768 1 98.31 98 PRO A N 1
ATOM 725 C CA . PRO A 1 98 ? 11.133 16.766 -4.703 1 98.31 98 PRO A CA 1
ATOM 726 C C . PRO A 1 98 ? 11.539 15.391 -4.172 1 98.31 98 PRO A C 1
ATOM 728 O O . PRO A 1 98 ? 12.109 15.289 -3.084 1 98.31 98 PRO A O 1
ATOM 731 N N . THR A 1 99 ? 11.219 14.336 -4.883 1 98.88 99 THR A N 1
ATOM 732 C CA . THR A 1 99 ? 11.508 12.953 -4.52 1 98.88 99 THR A CA 1
ATOM 733 C C . THR A 1 99 ? 11.789 12.117 -5.762 1 98.88 99 THR A C 1
ATOM 735 O O . THR A 1 99 ? 11.203 12.352 -6.82 1 98.88 99 THR A O 1
ATOM 738 N N . LEU A 1 100 ? 12.742 11.211 -5.688 1 98.94 100 LEU A N 1
ATOM 739 C CA . LEU A 1 100 ? 13.062 10.336 -6.805 1 98.94 100 LEU A CA 1
ATOM 740 C C . LEU A 1 100 ? 12.68 8.891 -6.488 1 98.94 100 LEU A C 1
ATOM 742 O O . LEU A 1 100 ? 13.047 8.367 -5.438 1 98.94 100 LEU A O 1
ATOM 746 N N . PHE A 1 101 ? 11.938 8.305 -7.367 1 98.88 101 PHE A N 1
ATOM 747 C CA . PHE A 1 101 ? 11.609 6.883 -7.289 1 98.88 101 PHE A CA 1
ATOM 748 C C . PHE A 1 101 ? 12.234 6.121 -8.453 1 98.88 101 PHE A C 1
ATOM 750 O O . PHE A 1 101 ? 12.039 6.477 -9.617 1 98.88 101 PHE A O 1
ATOM 757 N N . LEU A 1 102 ? 13.039 5.109 -8.117 1 98.88 102 LEU A N 1
ATOM 758 C CA . LEU A 1 102 ? 13.609 4.195 -9.102 1 98.88 102 LEU A CA 1
ATOM 759 C C . LEU A 1 102 ? 12.758 2.936 -9.234 1 98.88 102 LEU A C 1
ATOM 761 O O . LEU A 1 102 ? 12.438 2.297 -8.227 1 98.88 102 LEU A O 1
ATOM 765 N N . VAL A 1 103 ? 12.398 2.59 -10.461 1 98.62 103 VAL A N 1
ATOM 766 C CA . VAL A 1 103 ? 11.492 1.469 -10.703 1 98.62 103 VAL A CA 1
ATOM 767 C C . VAL A 1 103 ? 12.18 0.432 -11.586 1 98.62 103 VAL A C 1
ATOM 769 O O . VAL A 1 103 ? 12.695 0.765 -12.656 1 98.62 103 VAL A O 1
ATOM 772 N N . GLY A 1 104 ? 12.188 -0.844 -11.125 1 98.31 104 GLY A N 1
ATOM 773 C CA . GLY A 1 104 ? 12.711 -1.924 -11.953 1 98.31 104 GLY A CA 1
ATOM 774 C C . GLY A 1 104 ? 11.812 -2.264 -13.125 1 98.31 104 GLY A C 1
ATOM 775 O O . GLY A 1 104 ? 10.609 -1.977 -13.102 1 98.31 104 GLY A O 1
ATOM 776 N N . GLN A 1 105 ? 12.367 -2.867 -14.102 1 97.88 105 GLN A N 1
ATOM 777 C CA . GLN A 1 105 ? 11.688 -3.416 -15.273 1 97.88 105 GLN A CA 1
ATOM 778 C C . GLN A 1 105 ? 12.352 -4.707 -15.742 1 97.88 105 GLN A C 1
ATOM 780 O O . GLN A 1 105 ? 13.516 -4.961 -15.43 1 97.88 105 GLN A O 1
ATOM 785 N N . VAL A 1 106 ? 11.625 -5.59 -16.391 1 96.75 106 VAL A N 1
ATOM 786 C CA . VAL A 1 106 ? 12.219 -6.793 -16.969 1 96.75 106 VAL A CA 1
ATOM 787 C C . VAL A 1 106 ? 13.32 -6.402 -17.953 1 96.75 106 VAL A C 1
ATOM 789 O O . VAL A 1 106 ? 13.398 -5.25 -18.391 1 96.75 106 VAL A O 1
ATOM 792 N N . GLU A 1 107 ? 14.172 -7.375 -18.25 1 96.56 107 GLU A N 1
ATOM 793 C CA . GLU A 1 107 ? 15.195 -7.137 -19.266 1 96.56 107 GLU A CA 1
ATOM 794 C C . GLU A 1 107 ? 14.578 -6.668 -20.578 1 96.56 107 GLU A C 1
ATOM 796 O O . GLU A 1 107 ? 13.469 -7.07 -20.922 1 96.56 107 GLU A O 1
ATOM 801 N N . GLN A 1 108 ? 15.297 -5.84 -21.266 1 96.56 108 GLN A N 1
ATOM 802 C CA . GLN A 1 108 ? 14.773 -5.238 -22.5 1 96.56 108 GLN A CA 1
ATOM 803 C C . GLN A 1 108 ? 14.297 -6.309 -23.469 1 96.56 108 GLN A C 1
ATOM 805 O O . GLN A 1 108 ? 13.305 -6.113 -24.172 1 96.56 108 GLN A O 1
ATOM 810 N N . ARG A 1 109 ? 14.93 -7.453 -23.547 1 92.94 109 ARG A N 1
ATOM 811 C CA . ARG A 1 109 ? 14.562 -8.516 -24.484 1 92.94 109 ARG A CA 1
ATOM 812 C C . ARG A 1 109 ? 13.18 -9.078 -24.156 1 92.94 109 ARG A C 1
ATOM 814 O O . ARG A 1 109 ? 12.539 -9.695 -25.016 1 92.94 109 ARG A O 1
ATOM 821 N N . PHE A 1 110 ? 12.656 -8.898 -22.953 1 94.25 110 PHE A N 1
ATOM 822 C CA . PHE A 1 110 ? 11.367 -9.43 -22.531 1 94.25 110 PHE A CA 1
ATOM 823 C C . PHE A 1 110 ? 10.297 -8.344 -22.547 1 94.25 110 PHE A C 1
ATOM 825 O O . PHE A 1 110 ? 9.109 -8.625 -22.391 1 94.25 110 PHE A O 1
ATOM 832 N N . MET A 1 111 ? 10.711 -7.078 -22.672 1 93.88 111 MET A N 1
ATOM 833 C CA . MET A 1 111 ? 9.734 -5.988 -22.688 1 93.88 111 MET A CA 1
ATOM 834 C C . MET A 1 111 ? 8.789 -6.113 -23.875 1 93.88 111 MET A C 1
ATOM 836 O O . MET A 1 111 ? 9.195 -6.551 -24.953 1 93.88 111 MET A O 1
ATOM 840 N N . ASN A 1 112 ? 7.512 -5.766 -23.672 1 91.38 112 ASN A N 1
ATOM 841 C CA . ASN A 1 112 ? 6.43 -5.715 -24.641 1 91.38 112 ASN A CA 1
ATOM 842 C C . ASN A 1 112 ? 6 -7.113 -25.078 1 91.38 112 ASN A C 1
ATOM 844 O O . ASN A 1 112 ? 5.387 -7.281 -26.141 1 91.38 112 ASN A O 1
ATOM 848 N N . ALA A 1 113 ? 6.262 -8.164 -24.297 1 90.88 113 ALA A N 1
ATOM 849 C CA . ALA A 1 113 ? 5.922 -9.547 -24.625 1 90.88 113 ALA A CA 1
ATOM 850 C C . ALA A 1 113 ? 4.91 -10.102 -23.625 1 90.88 113 ALA A C 1
ATOM 852 O O . ALA A 1 113 ? 4.648 -11.312 -23.594 1 90.88 113 ALA A O 1
ATOM 853 N N . ASP A 1 114 ? 4.336 -9.219 -22.797 1 90.75 114 ASP A N 1
ATOM 854 C CA . ASP A 1 114 ? 3.471 -9.672 -21.719 1 90.75 114 ASP A CA 1
ATOM 855 C C . ASP A 1 114 ? 4.18 -10.711 -20.844 1 90.75 114 ASP A C 1
ATOM 857 O O . ASP A 1 114 ? 3.635 -11.789 -20.594 1 90.75 114 ASP A O 1
ATOM 861 N N . PHE A 1 115 ? 5.363 -10.336 -20.531 1 93.25 115 PHE A N 1
ATOM 862 C CA . PHE A 1 115 ? 6.195 -11.203 -19.719 1 93.25 115 PHE A CA 1
ATOM 863 C C . PHE A 1 115 ? 5.766 -11.141 -18.25 1 93.25 115 PHE A C 1
ATOM 865 O O . PHE A 1 115 ? 4.906 -10.336 -17.891 1 93.25 115 PHE A O 1
ATOM 872 N N . PHE A 1 116 ? 6.301 -12.078 -17.516 1 92.75 116 PHE A N 1
ATOM 873 C CA . PHE A 1 116 ? 6.066 -12.156 -16.078 1 92.75 116 PHE A CA 1
ATOM 874 C C . PHE A 1 116 ? 6.414 -10.844 -15.398 1 92.75 116 PHE A C 1
ATOM 876 O O . PHE A 1 116 ? 7.527 -10.336 -15.547 1 92.75 116 PHE A O 1
ATOM 883 N N . GLN A 1 117 ? 5.496 -10.109 -14.68 1 92.5 117 GLN A N 1
ATOM 884 C CA . GLN A 1 117 ? 5.582 -8.859 -13.922 1 92.5 117 GLN A CA 1
ATOM 885 C C . GLN A 1 117 ? 5.887 -7.68 -14.844 1 92.5 117 GLN A C 1
ATOM 887 O O . GLN A 1 117 ? 6.266 -6.605 -14.375 1 92.5 117 GLN A O 1
ATOM 892 N N . GLU A 1 118 ? 5.762 -7.867 -16.156 1 92.88 118 GLU A N 1
ATOM 893 C CA . GLU A 1 118 ? 6.004 -6.762 -17.078 1 92.88 118 GLU A CA 1
ATOM 894 C C . GLU A 1 118 ? 4.777 -5.859 -17.203 1 92.88 118 GLU A C 1
ATOM 896 O O . GLU A 1 118 ? 3.654 -6.348 -17.359 1 92.88 118 GLU A O 1
ATOM 901 N N . LEU A 1 119 ? 4.91 -4.664 -16.953 1 93.56 119 LEU A N 1
ATOM 902 C CA . LEU A 1 119 ? 3.92 -3.619 -17.188 1 93.56 119 LEU A CA 1
ATOM 903 C C . LEU A 1 119 ? 4.527 -2.453 -17.953 1 93.56 119 LEU A C 1
ATOM 905 O O . LEU A 1 119 ? 5.742 -2.254 -17.938 1 93.56 119 LEU A O 1
ATOM 909 N N . ASP A 1 120 ? 3.682 -1.817 -18.703 1 92.62 120 ASP A N 1
ATOM 910 C CA . ASP A 1 120 ? 4.102 -0.513 -19.203 1 92.62 120 ASP A CA 1
ATOM 911 C C . ASP A 1 120 ? 4.086 0.535 -18.094 1 92.62 120 ASP A C 1
ATOM 913 O O . ASP A 1 120 ? 3.115 1.277 -17.938 1 92.62 120 ASP A O 1
ATOM 917 N N . GLU A 1 121 ? 5.156 0.66 -17.469 1 93.31 121 GLU A N 1
ATOM 918 C CA . GLU A 1 121 ? 5.172 1.368 -16.188 1 93.31 121 GLU A CA 1
ATOM 919 C C . GLU A 1 121 ? 5.148 2.879 -16.406 1 93.31 121 GLU A C 1
ATOM 921 O O . GLU A 1 121 ? 4.773 3.629 -15.5 1 93.31 121 GLU A O 1
ATOM 926 N N . ASP A 1 122 ? 5.559 3.33 -17.531 1 90.75 122 ASP A N 1
ATOM 927 C CA . ASP A 1 122 ? 5.586 4.773 -17.766 1 90.75 122 ASP A CA 1
ATOM 928 C C . ASP A 1 122 ? 4.195 5.379 -17.594 1 90.75 122 ASP A C 1
ATOM 930 O O . ASP A 1 122 ? 4 6.297 -16.797 1 90.75 122 ASP A O 1
ATOM 934 N N . PRO A 1 123 ? 3.146 4.879 -18.266 1 90.25 123 PRO A N 1
ATOM 935 C CA . PRO A 1 123 ? 1.802 5.434 -18.094 1 90.25 123 PRO A CA 1
ATOM 936 C C . PRO A 1 123 ? 1.286 5.316 -16.656 1 90.25 123 PRO A C 1
ATOM 938 O O . PRO A 1 123 ? 0.526 6.176 -16.203 1 90.25 123 PRO A O 1
ATOM 941 N N . MET A 1 124 ? 1.771 4.363 -15.953 1 92.69 124 MET A N 1
ATOM 942 C CA . MET A 1 124 ? 1.361 4.133 -14.57 1 92.69 124 MET A CA 1
ATOM 943 C C . MET A 1 124 ? 1.592 5.379 -13.719 1 92.69 124 MET A C 1
ATOM 945 O O . MET A 1 124 ? 0.792 5.688 -12.836 1 92.69 124 MET A O 1
ATOM 949 N N . PHE A 1 125 ? 2.707 6.062 -14.008 1 95.88 125 PHE A N 1
ATOM 950 C CA . PHE A 1 125 ? 3.182 7.062 -13.055 1 95.88 125 PHE A CA 1
ATOM 951 C C . PHE A 1 125 ? 2.977 8.469 -13.602 1 95.88 125 PHE A C 1
ATOM 953 O O . PHE A 1 125 ? 3.268 9.453 -12.922 1 95.88 125 PHE A O 1
ATOM 960 N N . GLN A 1 126 ? 2.406 8.641 -14.797 1 95.44 126 GLN A N 1
ATOM 961 C CA . GLN A 1 126 ? 2.357 9.945 -15.453 1 95.44 126 GLN A CA 1
ATOM 962 C C . GLN A 1 126 ? 1.531 10.938 -14.648 1 95.44 126 GLN A C 1
ATOM 964 O O . GLN A 1 126 ? 1.851 12.133 -14.609 1 95.44 126 GLN A O 1
ATOM 969 N N . ASP A 1 127 ? 0.536 10.516 -14.047 1 95.31 127 ASP A N 1
ATOM 970 C CA . ASP A 1 127 ? -0.29 11.445 -13.281 1 95.31 127 ASP A CA 1
ATOM 971 C C . ASP A 1 127 ? 0.416 11.875 -12 1 95.31 127 ASP A C 1
ATOM 973 O O . ASP A 1 127 ? 0.291 13.031 -11.578 1 95.31 127 ASP A O 1
ATOM 977 N N . ALA A 1 128 ? 1.12 11.023 -11.375 1 96.44 128 ALA A N 1
ATOM 978 C CA . ALA A 1 128 ? 1.707 11.258 -10.055 1 96.44 128 ALA A CA 1
ATOM 979 C C . ALA A 1 128 ? 3 12.055 -10.164 1 96.44 128 ALA A C 1
ATOM 981 O O . ALA A 1 128 ? 3.4 12.734 -9.219 1 96.44 128 ALA A O 1
ATOM 982 N N . ALA A 1 129 ? 3.688 12.008 -11.336 1 97.56 129 ALA A N 1
ATOM 983 C CA . ALA A 1 129 ? 5.074 12.469 -11.406 1 97.56 129 ALA A CA 1
ATOM 984 C C . ALA A 1 129 ? 5.195 13.711 -12.281 1 97.56 129 ALA A C 1
ATOM 986 O O . ALA A 1 129 ? 4.406 13.906 -13.211 1 97.56 129 ALA A O 1
ATOM 987 N N . VAL A 1 130 ? 6.219 14.547 -12 1 97.94 130 VAL A N 1
ATOM 988 C CA . VAL A 1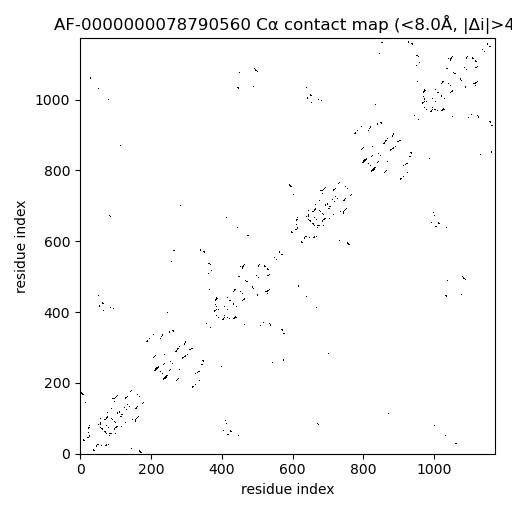 130 ? 6.574 15.688 -12.836 1 97.94 130 VAL A CA 1
ATOM 989 C C . VAL A 1 130 ? 7.492 15.242 -13.969 1 97.94 130 VAL A C 1
ATOM 991 O O . VAL A 1 130 ? 7.66 15.953 -14.961 1 97.94 130 VAL A O 1
ATOM 994 N N . TYR A 1 131 ? 8.094 14.086 -13.828 1 97.81 131 TYR A N 1
ATOM 995 C CA . TYR A 1 131 ? 8.969 13.422 -14.789 1 97.81 131 TYR A CA 1
ATOM 996 C C . TYR A 1 131 ? 8.898 11.906 -14.625 1 97.81 131 TYR A C 1
ATOM 998 O O . TYR A 1 131 ? 9.102 11.383 -13.523 1 97.81 131 TYR A O 1
ATOM 1006 N N . ALA A 1 132 ? 8.531 11.172 -15.594 1 97.75 132 ALA A N 1
ATOM 1007 C CA . ALA A 1 132 ? 8.508 9.711 -15.617 1 97.75 132 ALA A CA 1
ATOM 1008 C C . ALA A 1 132 ? 8.992 9.172 -16.953 1 97.75 132 ALA A C 1
ATOM 1010 O O . ALA A 1 132 ? 8.406 9.469 -18 1 97.75 132 ALA A O 1
ATOM 1011 N N . ARG A 1 133 ? 10.133 8.43 -16.906 1 97.5 133 ARG A N 1
ATOM 1012 C CA . ARG A 1 133 ? 10.703 7.914 -18.141 1 97.5 133 ARG A CA 1
ATOM 1013 C C . ARG A 1 133 ? 11.289 6.523 -17.938 1 97.5 133 ARG A C 1
ATOM 1015 O O . ARG A 1 133 ? 11.805 6.211 -16.859 1 97.5 133 ARG A O 1
ATOM 1022 N N . THR A 1 134 ? 11.195 5.754 -18.969 1 97.88 134 THR A N 1
ATOM 1023 C CA . THR A 1 134 ? 11.922 4.492 -19.062 1 97.88 134 THR A CA 1
ATOM 1024 C C . THR A 1 134 ? 13.281 4.695 -19.719 1 97.88 134 THR A C 1
ATOM 1026 O O . THR A 1 134 ? 13.359 5.227 -20.828 1 97.88 134 THR A O 1
ATOM 1029 N N . VAL A 1 135 ? 14.344 4.27 -19.031 1 98.25 135 VAL A N 1
ATOM 1030 C CA . VAL A 1 135 ? 15.68 4.312 -19.625 1 98.25 135 VAL A CA 1
ATOM 1031 C C . VAL A 1 135 ? 15.766 3.348 -20.797 1 98.25 135 VAL A C 1
ATOM 1033 O O . VAL A 1 135 ? 15.281 2.217 -20.719 1 98.25 135 VAL A O 1
ATOM 1036 N N . THR A 1 136 ? 16.469 3.773 -21.891 1 97.44 136 THR A N 1
ATOM 1037 C CA . THR A 1 136 ? 16.453 2.939 -23.078 1 97.44 136 THR A CA 1
ATOM 1038 C C . THR A 1 136 ? 17.859 2.453 -23.422 1 97.44 136 THR A C 1
ATOM 1040 O O . THR A 1 136 ? 18.016 1.498 -24.188 1 97.44 136 THR A O 1
ATOM 1043 N N . THR A 1 137 ? 18.906 3.123 -22.938 1 97.94 137 THR A N 1
ATOM 1044 C CA . THR A 1 137 ? 20.281 2.676 -23.109 1 97.94 137 THR A CA 1
ATOM 1045 C C . THR A 1 137 ? 21.062 2.803 -21.812 1 97.94 137 THR A C 1
ATOM 1047 O O . THR A 1 137 ? 20.797 3.697 -21 1 97.94 137 THR A O 1
ATOM 1050 N N . ALA A 1 138 ? 22.062 1.935 -21.594 1 98.19 138 ALA A N 1
ATOM 1051 C CA . ALA A 1 138 ? 22.906 1.982 -20.406 1 98.19 138 ALA A CA 1
ATOM 1052 C C . ALA A 1 138 ? 23.625 3.328 -20.297 1 98.19 138 ALA A C 1
ATOM 1054 O O . ALA A 1 138 ? 23.719 3.896 -19.203 1 98.19 138 ALA A O 1
ATOM 1055 N N . GLN A 1 139 ? 24.094 3.838 -21.359 1 96.69 139 GLN A N 1
ATOM 1056 C CA . GLN A 1 139 ? 24.859 5.082 -21.406 1 96.69 139 GLN A CA 1
ATOM 1057 C C . GLN A 1 139 ? 24.016 6.258 -20.922 1 96.69 139 GLN A C 1
ATOM 1059 O O . GLN A 1 139 ? 24.547 7.191 -20.312 1 96.69 139 GLN A O 1
ATOM 1064 N N . SER A 1 140 ? 22.781 6.223 -21.109 1 97.44 140 SER A N 1
ATOM 1065 C CA . SER A 1 140 ? 21.922 7.359 -20.766 1 97.44 140 SER A CA 1
ATOM 1066 C C . SER A 1 140 ? 21.469 7.281 -19.312 1 97.44 140 SER A C 1
ATOM 1068 O O . SER A 1 140 ? 20.953 8.258 -18.766 1 97.44 140 SER A O 1
ATOM 1070 N N . LEU A 1 141 ? 21.641 6.16 -18.641 1 98.38 141 LEU A N 1
ATOM 1071 C CA . LEU A 1 141 ? 21.078 5.926 -17.312 1 98.38 141 LEU A CA 1
ATOM 1072 C C . LEU A 1 141 ? 21.484 7.023 -16.344 1 98.38 141 LEU A C 1
ATOM 1074 O O . LEU A 1 141 ? 20.641 7.656 -15.711 1 98.38 141 LEU A O 1
ATOM 1078 N N . PRO A 1 142 ? 22.812 7.383 -16.172 1 98 142 PRO A N 1
ATOM 1079 C CA . PRO A 1 142 ? 23.156 8.453 -15.242 1 98 142 PRO A CA 1
ATOM 1080 C C . PRO A 1 142 ? 22.578 9.805 -15.648 1 98 142 PRO A C 1
ATOM 1082 O O . PRO A 1 142 ? 22.188 10.602 -14.789 1 98 142 PRO A O 1
ATOM 1085 N N . HIS A 1 143 ? 22.484 10.031 -16.938 1 97.31 143 HIS A N 1
ATOM 1086 C CA . HIS A 1 143 ? 21.922 11.273 -17.438 1 97.31 143 HIS A CA 1
ATOM 1087 C C . HIS A 1 143 ? 20.438 11.383 -17.078 1 97.31 143 HIS A C 1
ATOM 1089 O O . HIS A 1 14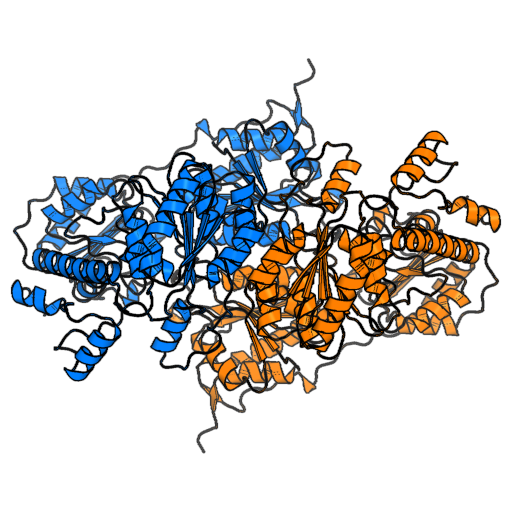3 ? 19.969 12.445 -16.656 1 97.31 143 HIS A O 1
ATOM 1095 N N . VAL A 1 144 ? 19.688 10.312 -17.25 1 98.25 144 VAL A N 1
ATOM 1096 C CA . VAL A 1 144 ? 18.25 10.305 -16.969 1 98.25 144 VAL A CA 1
ATOM 1097 C C . VAL A 1 144 ? 18.016 10.523 -15.477 1 98.25 144 VAL A C 1
ATOM 1099 O O . VAL A 1 144 ? 17.109 11.25 -15.086 1 98.25 144 VAL A O 1
ATOM 1102 N N . ILE A 1 145 ? 18.828 9.938 -14.672 1 98.44 145 ILE A N 1
ATOM 1103 C CA . ILE A 1 145 ? 18.75 10.125 -13.234 1 98.44 145 ILE A CA 1
ATOM 1104 C C . ILE A 1 145 ? 18.984 11.594 -12.891 1 98.44 145 ILE A C 1
ATOM 1106 O O . ILE A 1 145 ? 18.234 12.188 -12.109 1 98.44 145 ILE A O 1
ATOM 1110 N N . ASP A 1 146 ? 20.016 12.125 -13.438 1 98.19 146 ASP A N 1
ATOM 1111 C CA . ASP A 1 146 ? 20.375 13.516 -13.203 1 98.19 146 ASP A CA 1
ATOM 1112 C C . ASP A 1 146 ? 19.234 14.453 -13.625 1 98.19 146 ASP A C 1
ATOM 1114 O O . ASP A 1 146 ? 18.875 15.375 -12.891 1 98.19 146 ASP A O 1
ATOM 1118 N N . GLU A 1 147 ? 18.703 14.195 -14.812 1 97.88 147 GLU A N 1
ATOM 1119 C CA . GLU A 1 147 ? 17.594 14.977 -15.32 1 97.88 147 GLU A CA 1
ATOM 1120 C C . GLU A 1 147 ? 16.375 14.859 -14.406 1 97.88 147 GLU A C 1
ATOM 1122 O O . GLU A 1 147 ? 15.695 15.852 -14.125 1 97.88 147 GLU A O 1
ATOM 1127 N N . ALA A 1 148 ? 16.094 13.641 -13.984 1 98.62 148 ALA A N 1
ATOM 1128 C CA . ALA A 1 148 ? 14.961 13.398 -13.102 1 98.62 148 ALA A CA 1
ATOM 1129 C C . ALA A 1 148 ? 15.07 14.234 -11.828 1 98.62 148 ALA A C 1
ATOM 1131 O O . ALA A 1 148 ? 14.086 14.828 -11.383 1 98.62 148 ALA A O 1
ATOM 1132 N N . ILE A 1 149 ? 16.25 14.273 -11.234 1 98.5 149 ILE A N 1
ATOM 1133 C CA . ILE A 1 149 ? 16.469 15.016 -10 1 98.5 149 ILE A CA 1
ATOM 1134 C C . ILE A 1 149 ? 16.281 16.516 -10.25 1 98.5 149 ILE A C 1
ATOM 1136 O O . ILE A 1 149 ? 15.617 17.203 -9.477 1 98.5 149 ILE A O 1
ATOM 1140 N N . ARG A 1 150 ? 16.844 17.078 -11.336 1 97.62 150 ARG A N 1
ATOM 1141 C CA . ARG A 1 150 ? 16.688 18.484 -11.664 1 97.62 150 ARG A CA 1
ATOM 1142 C C . ARG A 1 150 ? 15.219 18.859 -11.844 1 97.62 150 ARG A C 1
ATOM 1144 O O . ARG A 1 150 ? 14.773 19.891 -11.367 1 97.62 150 ARG A O 1
ATOM 1151 N N . ARG A 1 151 ? 14.484 17.969 -12.5 1 97.88 151 ARG A N 1
ATOM 1152 C CA . ARG A 1 151 ? 13.062 18.234 -12.742 1 97.88 151 ARG A CA 1
ATOM 1153 C C . ARG A 1 151 ? 12.266 18.141 -11.445 1 97.88 151 ARG A C 1
ATOM 1155 O O . ARG A 1 151 ? 11.305 18.875 -11.25 1 97.88 151 ARG A O 1
ATOM 1162 N N . ALA A 1 152 ? 12.602 17.172 -10.578 1 98.44 152 ALA A N 1
ATOM 1163 C CA . ALA A 1 152 ? 11.953 17.062 -9.273 1 98.44 152 ALA A CA 1
ATOM 1164 C C . ALA A 1 152 ? 12.125 18.344 -8.469 1 98.44 152 ALA A C 1
ATOM 1166 O O . ALA A 1 152 ? 11.164 18.844 -7.883 1 98.44 152 ALA A O 1
ATOM 1167 N N . TYR A 1 153 ? 13.359 18.891 -8.422 1 96.94 153 TYR A N 1
ATOM 1168 C CA . TYR A 1 153 ? 13.617 20.125 -7.695 1 96.94 153 TYR A CA 1
ATOM 1169 C C . TYR A 1 153 ? 12.898 21.312 -8.344 1 96.94 153 TYR A C 1
ATOM 1171 O O . TYR A 1 153 ? 12.266 22.109 -7.656 1 96.94 153 TYR A O 1
ATOM 1179 N N . ALA A 1 154 ? 12.977 21.391 -9.656 1 95.06 154 ALA A N 1
ATOM 1180 C CA . ALA A 1 154 ? 12.414 22.531 -10.375 1 95.06 154 ALA A CA 1
ATOM 1181 C C . ALA A 1 154 ? 10.898 22.578 -10.227 1 95.06 154 ALA A C 1
ATOM 1183 O O . ALA A 1 154 ? 10.312 23.656 -10.055 1 95.06 154 ALA A O 1
ATOM 1184 N N . ALA A 1 155 ? 10.266 21.406 -10.297 1 95.5 155 ALA A N 1
ATOM 1185 C CA . ALA A 1 155 ? 8.805 21.344 -10.305 1 95.5 155 ALA A CA 1
ATOM 1186 C C . ALA A 1 155 ? 8.266 21 -8.922 1 95.5 155 ALA A C 1
ATOM 1188 O O . ALA A 1 155 ? 7.051 20.984 -8.711 1 95.5 155 ALA A O 1
ATOM 1189 N N . HIS A 1 156 ? 9.141 20.797 -7.973 1 95.38 156 HIS A N 1
ATOM 1190 C CA . HIS A 1 156 ? 8.758 20.438 -6.613 1 95.38 156 HIS A CA 1
ATOM 1191 C C . HIS A 1 156 ? 7.805 19.25 -6.605 1 95.38 156 HIS A C 1
ATOM 1193 O O . HIS A 1 156 ? 6.668 19.359 -6.141 1 95.38 156 HIS A O 1
ATOM 1199 N N . GLY A 1 157 ? 8.25 18.156 -6.992 1 97.88 157 GLY A N 1
ATOM 1200 C CA . GLY A 1 157 ? 7.395 16.984 -7.062 1 97.88 157 GLY A CA 1
ATOM 1201 C C . GLY A 1 157 ? 8.172 15.695 -7.254 1 97.88 157 GLY A C 1
ATOM 1202 O O . GLY A 1 157 ? 9.383 15.656 -7.055 1 97.88 157 GLY A O 1
ATOM 1203 N N . ALA A 1 158 ? 7.488 14.609 -7.562 1 98.56 158 ALA A N 1
ATOM 1204 C CA . ALA A 1 158 ? 8.07 13.281 -7.707 1 98.56 158 ALA A CA 1
ATOM 1205 C C . ALA A 1 158 ? 8.609 13.062 -9.117 1 98.56 158 ALA A C 1
ATOM 1207 O O . ALA A 1 158 ? 7.992 13.492 -10.094 1 98.56 158 ALA A O 1
ATOM 1208 N N . ALA A 1 159 ? 9.758 12.453 -9.219 1 98.81 159 ALA A N 1
ATOM 1209 C CA . ALA A 1 159 ? 10.289 11.945 -10.477 1 98.81 159 ALA A CA 1
ATOM 1210 C C . ALA A 1 159 ? 10.438 10.422 -10.438 1 98.81 159 ALA A C 1
ATOM 1212 O O . ALA A 1 159 ? 10.773 9.859 -9.398 1 98.81 159 ALA A O 1
ATOM 1213 N N . ILE A 1 160 ? 10.156 9.797 -11.586 1 98.75 160 ILE A N 1
ATOM 1214 C CA . ILE A 1 160 ? 10.203 8.344 -11.703 1 98.75 160 ILE A CA 1
ATOM 1215 C C . ILE A 1 160 ? 11.156 7.945 -12.836 1 98.75 160 ILE A C 1
ATOM 1217 O O . ILE A 1 160 ? 11.039 8.445 -13.953 1 98.75 160 ILE A O 1
ATOM 1221 N N . VAL A 1 161 ? 12.047 7.082 -12.531 1 98.75 161 VAL A N 1
ATOM 1222 C CA . VAL A 1 161 ? 12.922 6.52 -13.555 1 98.75 161 VAL A CA 1
ATOM 1223 C C . VAL A 1 161 ? 12.773 5 -13.586 1 98.75 161 VAL A C 1
ATOM 1225 O O . VAL A 1 161 ? 13.102 4.316 -12.617 1 98.75 161 VAL A O 1
ATOM 1228 N N . VAL A 1 162 ? 12.242 4.488 -14.672 1 98.62 162 VAL A N 1
ATOM 1229 C CA . VAL A 1 162 ? 12.094 3.053 -14.891 1 98.62 162 VAL A CA 1
ATOM 1230 C C . VAL A 1 162 ? 13.367 2.49 -15.523 1 98.62 162 VAL A C 1
ATOM 1232 O O . VAL A 1 162 ? 13.82 2.982 -16.562 1 98.62 162 VAL A O 1
ATOM 1235 N N . ILE A 1 163 ? 13.961 1.433 -14.938 1 98.69 163 ILE A N 1
ATOM 1236 C CA . ILE A 1 163 ? 15.281 0.937 -15.328 1 98.69 163 ILE A CA 1
ATOM 1237 C C . ILE A 1 163 ? 15.18 -0.537 -15.719 1 98.69 163 ILE A C 1
ATOM 1239 O O . ILE A 1 163 ? 15.133 -1.411 -14.844 1 98.69 163 ILE A O 1
ATOM 1243 N N . PRO A 1 164 ? 15.203 -0.86 -17.031 1 98.38 164 PRO A N 1
ATOM 1244 C CA . PRO A 1 164 ? 15.344 -2.273 -17.406 1 98.38 164 PRO A CA 1
ATOM 1245 C C . PRO A 1 164 ? 16.531 -2.945 -16.719 1 98.38 164 PRO A C 1
ATOM 1247 O O . PRO A 1 164 ? 17.625 -2.381 -16.688 1 98.38 164 PRO A O 1
ATOM 1250 N N . ASN A 1 165 ? 16.312 -4.086 -16.203 1 97.88 165 ASN A N 1
ATOM 1251 C CA . ASN A 1 165 ? 17.234 -4.746 -15.281 1 97.88 165 ASN A CA 1
ATOM 1252 C C . ASN A 1 165 ? 18.594 -4.965 -15.938 1 97.88 165 ASN A C 1
ATOM 1254 O O . ASN A 1 165 ? 19.625 -4.918 -15.258 1 97.88 165 ASN A O 1
ATOM 1258 N N . ASP A 1 166 ? 18.703 -5.223 -17.219 1 97.88 166 ASP A N 1
ATOM 1259 C CA . ASP A 1 166 ? 19.922 -5.57 -17.922 1 97.88 166 ASP A CA 1
ATOM 1260 C C . ASP A 1 166 ? 20.812 -4.344 -18.109 1 97.88 166 ASP A C 1
ATOM 1262 O O . ASP A 1 166 ? 22.031 -4.465 -18.219 1 97.88 166 ASP A O 1
ATOM 1266 N N . LEU A 1 167 ? 20.234 -3.145 -18.094 1 98.38 167 LEU A N 1
ATOM 1267 C CA . LEU A 1 167 ? 20.984 -1.939 -18.438 1 98.38 167 LEU A CA 1
ATOM 1268 C C . LEU A 1 167 ? 21.969 -1.587 -17.328 1 98.38 167 LEU A C 1
ATOM 1270 O O . LEU A 1 167 ? 23.078 -1.11 -17.594 1 98.38 167 LEU A O 1
ATOM 1274 N N . ALA A 1 168 ? 21.672 -1.831 -16.109 1 97.75 168 ALA A N 1
ATOM 1275 C CA . ALA A 1 168 ? 22.484 -1.436 -14.969 1 97.75 168 ALA A CA 1
ATOM 1276 C C . ALA A 1 168 ? 23.812 -2.199 -14.953 1 97.75 168 ALA A C 1
ATOM 1278 O O . ALA A 1 168 ? 24.812 -1.703 -14.438 1 97.75 168 ALA A O 1
ATOM 1279 N N . ALA A 1 169 ? 23.859 -3.381 -15.539 1 97.31 169 ALA A N 1
ATOM 1280 C CA . ALA A 1 169 ? 25.047 -4.234 -15.516 1 97.31 169 ALA A CA 1
ATOM 1281 C C . ALA A 1 169 ? 25.984 -3.896 -16.672 1 97.31 169 ALA A C 1
ATOM 1283 O O . ALA A 1 169 ? 27.156 -4.293 -16.656 1 97.31 169 ALA A O 1
ATOM 1284 N N . GLU A 1 170 ? 25.531 -3.186 -17.609 1 98 170 GLU A N 1
ATOM 1285 C CA . GLU A 1 170 ? 26.328 -2.871 -18.797 1 98 170 GLU A CA 1
ATOM 1286 C C . GLU A 1 170 ? 27.438 -1.879 -18.469 1 98 170 GLU A C 1
ATOM 1288 O O . GLU A 1 170 ? 27.266 -1.004 -17.609 1 98 170 GLU A O 1
ATOM 1293 N N . LEU A 1 171 ? 28.562 -2.057 -19.188 1 97.94 171 LEU A N 1
ATOM 1294 C CA . LEU A 1 171 ? 29.688 -1.142 -19.031 1 97.94 171 LEU A CA 1
ATOM 1295 C C . LEU A 1 171 ? 29.531 0.075 -19.938 1 97.94 171 LEU A C 1
ATOM 1297 O O . LEU A 1 171 ? 29.094 -0.053 -21.094 1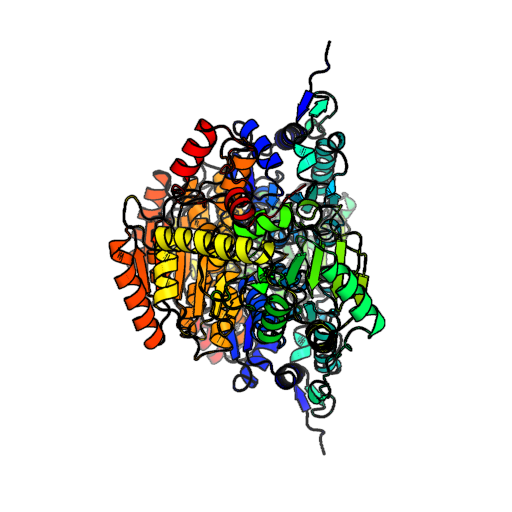 97.94 171 LEU A O 1
ATOM 1301 N N . ILE A 1 172 ? 29.797 1.226 -19.328 1 97.62 172 ILE A N 1
ATOM 1302 C CA . ILE A 1 172 ? 29.797 2.482 -20.062 1 97.62 172 ILE A CA 1
ATOM 1303 C C . ILE A 1 172 ? 31.125 3.215 -19.828 1 97.62 172 ILE A C 1
ATOM 1305 O O . ILE A 1 172 ? 31.875 2.879 -18.906 1 97.62 172 ILE A O 1
ATOM 1309 N N . PRO A 1 173 ? 31.469 4.172 -20.688 1 95.75 173 PRO A N 1
ATOM 1310 C CA . PRO A 1 173 ? 32.656 4.957 -20.422 1 95.75 173 PRO A CA 1
ATOM 1311 C C . PRO A 1 173 ? 32.625 5.648 -19.062 1 95.75 173 PRO A C 1
ATOM 1313 O O . PRO A 1 173 ? 31.641 6.305 -18.719 1 95.75 173 PRO A O 1
ATOM 1316 N N . ALA A 1 174 ? 33.688 5.512 -18.25 1 94.94 174 ALA A N 1
ATOM 1317 C CA . ALA A 1 174 ? 33.75 6.066 -16.906 1 94.94 174 ALA A CA 1
ATOM 1318 C C . ALA A 1 174 ? 33.656 7.59 -16.938 1 94.94 174 ALA A C 1
ATOM 1320 O O . ALA A 1 174 ? 33.156 8.211 -15.992 1 94.94 174 ALA A O 1
ATOM 1321 N N . ASN A 1 175 ? 34.156 8.203 -17.984 1 91.25 175 ASN A N 1
ATOM 1322 C CA . ASN A 1 175 ? 34.125 9.648 -18.125 1 91.25 175 ASN A CA 1
ATOM 1323 C C . ASN A 1 175 ? 33.031 10.094 -19.109 1 91.25 175 ASN A C 1
ATOM 1325 O O . ASN A 1 175 ? 33.125 11.188 -19.672 1 91.25 175 ASN A O 1
ATOM 1329 N N . GLY A 1 176 ? 32.094 9.227 -19.312 1 88.19 176 GLY A N 1
ATOM 1330 C CA . GLY A 1 176 ? 31.078 9.492 -20.328 1 88.19 176 GLY A CA 1
ATOM 1331 C C . GLY A 1 176 ? 29.859 10.18 -19.766 1 88.19 176 GLY A C 1
ATOM 1332 O O . GLY A 1 176 ? 28.844 10.312 -20.469 1 88.19 176 GLY A O 1
ATOM 1333 N N . TYR A 1 177 ? 29.812 10.562 -18.484 1 87.56 177 TYR A N 1
ATOM 1334 C CA . TYR A 1 177 ? 28.672 11.219 -17.875 1 87.56 177 TYR A CA 1
ATOM 1335 C C . TYR A 1 177 ? 29.125 12.273 -16.875 1 87.56 177 TYR A C 1
ATOM 1337 O O . TYR A 1 177 ? 30.297 12.336 -16.516 1 87.56 177 TYR A O 1
ATOM 1345 N N . TYR A 1 178 ? 28.312 13.195 -16.641 1 88.69 178 TYR A N 1
ATOM 1346 C CA . TYR A 1 178 ? 28.547 14.211 -15.617 1 88.69 178 TYR A CA 1
ATOM 1347 C C . TYR A 1 178 ? 27.281 14.484 -14.82 1 88.69 178 TYR A C 1
ATOM 1349 O O . TYR A 1 178 ? 26.172 14.156 -15.266 1 88.69 178 TYR A O 1
ATOM 1357 N N . SER A 1 179 ? 27.406 15.016 -13.625 1 91.75 179 SER A N 1
ATOM 1358 C CA . SER A 1 179 ? 26.312 15.398 -12.742 1 91.75 179 SER A CA 1
ATOM 1359 C C . SER A 1 179 ? 26.141 16.906 -12.703 1 91.75 179 SER A C 1
ATOM 1361 O O . SER A 1 179 ? 27.125 17.656 -12.703 1 91.75 179 SER A O 1
ATOM 1363 N N . ALA A 1 180 ? 24.891 17.297 -12.688 1 90.12 180 ALA A N 1
ATOM 1364 C CA . ALA A 1 180 ? 24.578 18.719 -12.586 1 90.12 180 ALA A CA 1
ATOM 1365 C C . ALA A 1 180 ? 24.516 19.156 -11.125 1 90.12 180 ALA A C 1
ATOM 1367 O O . ALA A 1 180 ? 24.219 20.328 -10.836 1 90.12 180 ALA A O 1
ATOM 1368 N N . ALA A 1 181 ? 24.781 18.359 -10.188 1 93.19 181 ALA A N 1
ATOM 1369 C CA . ALA A 1 181 ? 24.594 18.641 -8.766 1 93.19 181 ALA A CA 1
ATOM 1370 C C . ALA A 1 181 ? 25.359 19.891 -8.336 1 93.19 181 ALA A C 1
ATOM 1372 O O . ALA A 1 181 ? 24.828 20.719 -7.59 1 93.19 181 ALA A O 1
ATOM 1373 N N . ALA A 1 182 ? 26.547 20.031 -8.82 1 90.81 182 ALA A N 1
ATOM 1374 C CA . ALA A 1 182 ? 27.422 21.125 -8.398 1 90.81 182 ALA A CA 1
ATOM 1375 C C . ALA A 1 182 ? 26.906 22.469 -8.898 1 90.81 182 ALA A C 1
ATOM 1377 O O . ALA A 1 182 ? 27.219 23.516 -8.328 1 90.81 182 ALA A O 1
ATOM 1378 N N . THR A 1 183 ? 26.047 22.422 -9.875 1 91.25 183 THR A N 1
ATOM 1379 C CA . THR A 1 183 ? 25.562 23.672 -10.469 1 91.25 183 THR A CA 1
ATOM 1380 C C . THR A 1 183 ? 24.109 23.922 -10.086 1 91.25 183 THR A C 1
ATOM 1382 O O . THR A 1 183 ? 23.484 24.859 -10.602 1 91.25 183 THR A O 1
ATOM 1385 N N . HIS A 1 184 ? 23.594 23.062 -9.289 1 90.19 184 HIS A N 1
ATOM 1386 C CA . HIS A 1 184 ? 22.219 23.234 -8.852 1 90.19 184 HIS A CA 1
ATOM 1387 C C . HIS A 1 184 ? 22.016 24.562 -8.148 1 90.19 184 HIS A C 1
ATOM 1389 O O . HIS A 1 184 ? 22.844 24.984 -7.34 1 90.19 184 HIS A O 1
ATOM 1395 N N . ALA A 1 185 ? 20.969 25.266 -8.578 1 88.12 185 ALA A N 1
ATOM 1396 C CA . ALA A 1 185 ? 20.594 26.531 -7.957 1 88.12 185 ALA A CA 1
ATOM 1397 C C . ALA A 1 185 ? 19.078 26.641 -7.793 1 88.12 185 ALA A C 1
ATOM 1399 O O . ALA A 1 185 ? 18.312 26.109 -8.609 1 88.12 185 ALA A O 1
ATOM 1400 N N . THR A 1 186 ? 18.719 27.266 -6.711 1 86 186 THR A N 1
ATOM 1401 C CA . THR A 1 186 ? 17.312 27.562 -6.465 1 86 186 THR A CA 1
ATOM 1402 C C . THR A 1 186 ? 17.016 29.047 -6.688 1 86 186 THR A C 1
ATOM 1404 O O . THR A 1 186 ? 17.75 29.906 -6.199 1 86 186 THR A O 1
ATOM 1407 N N . PRO A 1 187 ? 15.953 29.297 -7.398 1 83.81 187 PRO A N 1
ATOM 1408 C CA . PRO A 1 187 ? 15.617 30.703 -7.602 1 83.81 187 PRO A CA 1
ATOM 1409 C C . PRO A 1 187 ? 15.312 31.438 -6.297 1 83.81 187 PRO A C 1
ATOM 1411 O O . PRO A 1 187 ? 14.711 30.859 -5.387 1 83.81 187 PRO A O 1
ATOM 1414 N N . ILE A 1 188 ? 15.773 32.719 -6.219 1 84.62 188 ILE A N 1
ATOM 1415 C CA . ILE A 1 188 ? 15.453 33.625 -5.117 1 84.62 188 ILE A CA 1
ATOM 1416 C C . ILE A 1 188 ? 14.586 34.75 -5.625 1 84.62 188 ILE A C 1
ATOM 1418 O O . ILE A 1 188 ? 15.023 35.562 -6.469 1 84.62 188 ILE A O 1
ATOM 1422 N N . LEU A 1 189 ? 13.43 34.781 -5.18 1 88.62 189 LEU A N 1
ATOM 1423 C CA . LEU A 1 189 ? 12.547 35.875 -5.559 1 88.62 189 LEU A CA 1
ATOM 1424 C C . LEU A 1 189 ? 12.867 37.125 -4.758 1 88.62 189 LEU A C 1
ATOM 1426 O O . LEU A 1 189 ? 13.344 37.031 -3.621 1 88.62 189 LEU A O 1
ATOM 1430 N N . ALA A 1 190 ? 12.57 38.219 -5.398 1 93 190 ALA A N 1
ATOM 1431 C CA . ALA A 1 190 ? 12.742 39.531 -4.734 1 93 190 ALA A CA 1
ATOM 1432 C C . ALA A 1 190 ? 11.594 39.812 -3.773 1 93 190 ALA A C 1
ATOM 1434 O O . ALA A 1 190 ? 10.555 39.125 -3.828 1 93 190 ALA A O 1
ATOM 1435 N N . ALA A 1 191 ? 11.883 40.812 -2.861 1 96.75 191 ALA A N 1
ATOM 1436 C CA . ALA A 1 191 ? 10.797 41.344 -2.047 1 96.75 191 ALA A CA 1
ATOM 1437 C C . ALA A 1 191 ? 9.758 42.031 -2.912 1 96.75 191 ALA A C 1
ATOM 1439 O O . ALA A 1 191 ? 10.047 42.438 -4.043 1 96.75 191 ALA A O 1
ATOM 1440 N N . GLY A 1 192 ? 8.555 42.219 -2.383 1 96.94 192 GLY A N 1
ATOM 1441 C CA . GLY A 1 192 ? 7.578 43.062 -3.051 1 96.94 192 GLY A CA 1
ATOM 1442 C C . GLY A 1 192 ? 8.062 44.5 -3.275 1 96.94 192 GLY A C 1
ATOM 1443 O O . GLY A 1 192 ? 8.938 44.969 -2.553 1 96.94 192 GLY A O 1
ATOM 1444 N N . THR A 1 193 ? 7.48 45.156 -4.281 1 97.75 193 THR A N 1
ATOM 1445 C CA . THR A 1 193 ? 7.883 46.531 -4.562 1 97.75 193 THR A CA 1
ATOM 1446 C C . THR A 1 193 ? 7.48 47.469 -3.416 1 97.75 193 THR A C 1
ATOM 1448 O O . THR A 1 193 ? 6.613 47.125 -2.611 1 97.75 193 THR A O 1
ATOM 1451 N N . ASP A 1 194 ? 8.125 48.688 -3.398 1 98.12 194 ASP A N 1
ATOM 1452 C CA . ASP A 1 194 ? 7.762 49.688 -2.396 1 98.12 194 ASP A CA 1
ATOM 1453 C C . ASP A 1 194 ? 6.277 50.062 -2.482 1 98.12 194 ASP A C 1
ATOM 1455 O O . ASP A 1 194 ? 5.609 50.188 -1.458 1 98.12 194 ASP A O 1
ATOM 1459 N N . GLU A 1 195 ? 5.836 50.125 -3.637 1 98.06 195 GLU A N 1
ATOM 1460 C CA . GLU A 1 195 ? 4.441 50.5 -3.854 1 98.06 195 GLU A CA 1
ATOM 1461 C C . GLU A 1 195 ? 3.498 49.438 -3.301 1 98.06 195 GLU A C 1
ATOM 1463 O O . GLU A 1 195 ? 2.508 49.75 -2.641 1 98.06 195 GLU A O 1
ATOM 1468 N N . GLN A 1 196 ? 3.775 48.188 -3.604 1 97.94 196 GLN A N 1
ATOM 1469 C CA . GLN A 1 196 ? 2.959 47.094 -3.119 1 97.94 196 GLN A CA 1
ATOM 1470 C C . GLN A 1 196 ? 2.982 47.031 -1.596 1 97.94 196 GLN A C 1
ATOM 1472 O O . GLN A 1 196 ? 1.944 46.812 -0.962 1 97.94 196 GLN A O 1
ATOM 1477 N N . VAL A 1 197 ? 4.152 47.156 -1.064 1 98.56 197 VAL A N 1
ATOM 1478 C CA . VAL A 1 197 ? 4.336 47.125 0.383 1 98.56 197 VAL A CA 1
ATOM 1479 C C . VAL A 1 197 ? 3.572 48.281 1.033 1 98.56 197 VAL A C 1
ATOM 1481 O O . VAL A 1 197 ? 2.887 48.094 2.041 1 98.56 197 VAL A O 1
ATOM 1484 N N . ASP A 1 198 ? 3.662 49.5 0.416 1 98.5 198 ASP A N 1
ATOM 1485 C CA . ASP A 1 198 ? 2.963 50.656 0.954 1 98.5 198 ASP A CA 1
ATOM 1486 C C . ASP A 1 198 ? 1.449 50.469 0.884 1 98.5 198 ASP A C 1
ATOM 1488 O O . ASP A 1 198 ? 0.723 50.875 1.784 1 98.5 198 ASP A O 1
ATOM 1492 N N . GLN A 1 199 ? 1.036 49.906 -0.163 1 98.44 199 GLN A N 1
ATOM 1493 C CA . GLN A 1 199 ? -0.388 49.625 -0.301 1 98.44 199 GLN A CA 1
ATOM 1494 C C . GLN A 1 199 ? -0.865 48.656 0.784 1 98.44 199 GLN A C 1
ATOM 1496 O O . GLN A 1 199 ? -1.922 48.875 1.384 1 98.44 199 GLN A O 1
ATOM 1501 N N . ALA A 1 200 ? -0.12 47.625 0.986 1 98.69 200 ALA A N 1
ATOM 1502 C CA . ALA A 1 200 ? -0.446 46.656 2.035 1 98.69 200 ALA A CA 1
ATOM 1503 C C . ALA A 1 200 ? -0.479 47.312 3.404 1 98.69 200 ALA A C 1
ATOM 1505 O O . ALA A 1 200 ? -1.408 47.125 4.188 1 98.69 200 ALA A O 1
ATOM 1506 N N . LEU A 1 201 ? 0.521 48.156 3.68 1 98.56 201 LEU A N 1
ATOM 1507 C CA . LEU A 1 201 ? 0.629 48.844 4.969 1 98.56 201 LEU A CA 1
ATOM 1508 C C . LEU A 1 201 ? -0.532 49.812 5.18 1 98.56 201 LEU A C 1
ATOM 1510 O O . LEU A 1 201 ? -0.996 50 6.305 1 98.56 201 LEU A O 1
ATOM 1514 N N . ARG A 1 202 ? -1.015 50.469 4.145 1 98.06 202 ARG A N 1
ATOM 1515 C CA . ARG A 1 202 ? -2.168 51.344 4.25 1 98.06 202 ARG A CA 1
ATOM 1516 C C . ARG A 1 202 ? -3.418 50.562 4.66 1 98.06 202 ARG A C 1
ATOM 1518 O O . ARG A 1 202 ? -4.18 51.031 5.516 1 98.06 202 ARG A O 1
ATOM 1525 N N . LEU A 1 203 ? -3.588 49.438 4.059 1 98.19 203 LEU A N 1
ATOM 1526 C CA . LEU A 1 203 ? -4.734 48.594 4.41 1 98.19 203 LEU A CA 1
ATOM 1527 C C . LEU A 1 203 ? -4.648 48.125 5.863 1 98.19 203 LEU A C 1
ATOM 1529 O O . LEU A 1 203 ? -5.652 48.125 6.574 1 98.19 203 LEU A O 1
ATOM 1533 N N . ILE A 1 204 ? -3.463 47.75 6.277 1 98.31 204 ILE A N 1
ATOM 1534 C CA . ILE A 1 204 ? -3.254 47.281 7.637 1 98.31 204 ILE A CA 1
ATOM 1535 C C . ILE A 1 204 ? -3.549 48.375 8.633 1 98.31 204 ILE A C 1
ATOM 1537 O O . ILE A 1 204 ? -4.172 48.156 9.672 1 98.31 204 ILE A O 1
ATOM 1541 N N . ARG A 1 205 ? -3.191 49.594 8.312 1 96.19 205 ARG A N 1
ATOM 1542 C CA . ARG A 1 205 ? -3.369 50.75 9.203 1 96.19 205 ARG A CA 1
ATOM 1543 C C . ARG A 1 205 ? -4.848 51.062 9.398 1 96.19 205 ARG A C 1
ATOM 1545 O O . ARG A 1 205 ? -5.246 51.562 10.461 1 96.19 205 ARG A O 1
ATOM 1552 N N . THR A 1 206 ? -5.641 50.781 8.445 1 95.25 206 THR A N 1
ATOM 1553 C CA . THR A 1 206 ? -7.055 51.125 8.492 1 95.25 206 THR A CA 1
ATOM 1554 C C . THR A 1 206 ? -7.875 49.969 9.086 1 95.25 206 THR A C 1
ATOM 1556 O O . THR A 1 206 ? -9.047 50.156 9.406 1 95.25 206 THR A O 1
ATOM 1559 N N . ALA A 1 207 ? -7.273 48.844 9.266 1 96.62 207 ALA A N 1
ATOM 1560 C CA . ALA A 1 207 ? -7.992 47.656 9.766 1 96.62 207 ALA A CA 1
ATOM 1561 C C . ALA A 1 207 ? -8.164 47.719 11.273 1 96.62 207 ALA A C 1
ATOM 1563 O O . ALA A 1 207 ? -7.273 48.188 11.992 1 96.62 207 ALA A O 1
ATOM 1564 N N . SER A 1 208 ? -9.305 47.25 11.781 1 96.44 208 SER A N 1
ATOM 1565 C CA . SER A 1 208 ? -9.578 47.188 13.211 1 96.44 208 SER A CA 1
ATOM 1566 C C . SER A 1 208 ? -9.219 45.844 13.797 1 96.44 208 SER A C 1
ATOM 1568 O O . SER A 1 208 ? -8.914 45.719 14.992 1 96.44 208 SER A O 1
ATOM 1570 N N . ARG A 1 209 ? -9.297 44.781 12.945 1 98.12 209 ARG A N 1
ATOM 1571 C CA . ARG A 1 209 ? -9.086 43.406 13.406 1 98.12 209 ARG A CA 1
ATOM 1572 C C . ARG A 1 209 ? -8.227 42.625 12.422 1 98.12 209 ARG A C 1
ATOM 1574 O O . ARG A 1 209 ? -8.672 41.625 11.859 1 98.12 209 ARG A O 1
ATOM 1581 N N . PRO A 1 210 ? -6.938 43.031 12.172 1 98.19 210 PRO A N 1
ATOM 1582 C CA . PRO A 1 210 ? -6.051 42.344 11.227 1 98.19 210 PRO A CA 1
ATOM 1583 C C . PRO A 1 210 ? -5.406 41.094 11.82 1 98.19 210 PRO A C 1
ATOM 1585 O O . PRO A 1 210 ? -5.07 41.062 13.008 1 98.19 210 PRO A O 1
ATOM 1588 N N . VAL A 1 211 ? -5.246 40.094 11.039 1 98.44 211 VAL A N 1
ATOM 1589 C CA . VAL A 1 211 ? -4.48 38.906 11.406 1 98.44 211 VAL A CA 1
ATOM 1590 C C . VAL A 1 211 ? -3.465 38.594 10.312 1 98.44 211 VAL A C 1
ATOM 1592 O O . VAL A 1 211 ? -3.68 38.906 9.141 1 98.44 211 VAL A O 1
ATOM 1595 N N . MET A 1 212 ? -2.361 38.062 10.703 1 98.38 212 MET A N 1
ATOM 1596 C CA . MET A 1 212 ? -1.385 37.469 9.789 1 98.38 212 MET A CA 1
ATOM 1597 C C . MET A 1 212 ? -1.516 35.969 9.742 1 98.38 212 MET A C 1
ATOM 1599 O O . MET A 1 212 ? -1.533 35.312 10.781 1 98.38 212 MET A O 1
ATOM 1603 N N . TYR A 1 213 ? -1.758 35.375 8.594 1 97.81 213 TYR A N 1
ATOM 1604 C CA . TYR A 1 213 ? -1.865 33.938 8.352 1 97.81 213 TYR A CA 1
ATOM 1605 C C . TYR A 1 213 ? -0.651 33.406 7.59 1 97.81 213 TYR A C 1
ATOM 1607 O O . TYR A 1 213 ? -0.556 33.594 6.375 1 97.81 213 TYR A O 1
ATOM 1615 N N . VAL A 1 214 ? 0.265 32.719 8.281 1 97.69 214 VAL A N 1
ATOM 1616 C CA . VAL A 1 214 ? 1.547 32.375 7.672 1 97.69 214 VAL A CA 1
ATOM 1617 C C . VAL A 1 214 ? 1.626 30.859 7.461 1 97.69 214 VAL A C 1
ATOM 1619 O O . VAL A 1 214 ? 1.006 30.094 8.195 1 97.69 214 VAL A O 1
ATOM 1622 N N . GLY A 1 215 ? 2.283 30.406 6.398 1 96.19 215 GLY A N 1
ATOM 1623 C CA . GLY A 1 215 ? 2.529 29 6.094 1 96.19 215 GLY A CA 1
ATOM 1624 C C . GLY A 1 215 ? 4.004 28.672 5.934 1 96.19 215 GLY A C 1
ATOM 1625 O O . GLY A 1 215 ? 4.859 29.328 6.527 1 96.19 215 GLY A O 1
ATOM 1626 N N . GLN A 1 216 ? 4.312 27.656 5.223 1 93.88 216 GLN A N 1
ATOM 1627 C CA . GLN A 1 216 ? 5.664 27.141 5.062 1 93.88 216 GLN A CA 1
ATOM 1628 C C . GLN A 1 216 ? 6.551 28.125 4.309 1 93.88 216 GLN A C 1
ATOM 1630 O O . GLN A 1 216 ? 7.777 28.047 4.371 1 93.88 216 GLN A O 1
ATOM 1635 N N . GLY A 1 217 ? 5.98 29.094 3.678 1 94.56 217 GLY A N 1
ATOM 1636 C CA . GLY A 1 217 ? 6.734 30.078 2.916 1 94.56 217 GLY A CA 1
ATOM 1637 C C . GLY A 1 217 ? 7.566 31 3.787 1 94.56 217 GLY A C 1
ATOM 1638 O O . GLY A 1 217 ? 8.453 31.688 3.293 1 94.56 217 GLY A O 1
ATOM 1639 N N . VAL A 1 218 ? 7.336 30.984 5.074 1 96.5 218 VAL A N 1
ATOM 1640 C CA . VAL A 1 218 ? 8.109 31.844 5.949 1 96.5 218 VAL A CA 1
ATOM 1641 C C . VAL A 1 218 ? 9.078 31.016 6.785 1 96.5 218 VAL A C 1
ATOM 1643 O O . VAL A 1 218 ? 9.547 31.453 7.836 1 96.5 218 VAL A O 1
ATOM 1646 N N . ARG A 1 219 ? 9.266 29.719 6.41 1 93.56 219 ARG A N 1
ATOM 1647 C CA . ARG A 1 219 ? 10.258 28.906 7.098 1 93.56 219 ARG A CA 1
ATOM 1648 C C . ARG A 1 219 ? 11.586 29.641 7.238 1 93.56 219 ARG A C 1
ATOM 1650 O O . ARG A 1 219 ? 12.062 30.25 6.281 1 93.56 219 ARG A O 1
ATOM 1657 N N . GLY A 1 220 ? 12.141 29.625 8.508 1 93.38 220 GLY A N 1
ATOM 1658 C CA . GLY A 1 220 ? 13.414 30.281 8.781 1 93.38 220 GLY A CA 1
ATOM 1659 C C . GLY A 1 220 ? 13.266 31.75 9.117 1 93.38 220 GLY A C 1
ATOM 1660 O O . GLY A 1 220 ? 14.25 32.406 9.445 1 93.38 220 GLY A O 1
ATOM 1661 N N . ALA A 1 221 ? 12.055 32.25 9.094 1 97.12 221 ALA A N 1
ATOM 1662 C CA . ALA A 1 221 ? 11.852 33.688 9.297 1 97.12 221 ALA A CA 1
ATOM 1663 C C . ALA A 1 221 ? 10.922 33.938 10.469 1 97.12 221 ALA A C 1
ATOM 1665 O O . ALA A 1 221 ? 10.125 34.906 10.438 1 97.12 221 ALA A O 1
ATOM 1666 N N . ALA A 1 222 ? 10.945 33.125 11.477 1 97.75 222 ALA A N 1
ATOM 1667 C CA . ALA A 1 222 ? 10.094 33.25 12.648 1 97.75 222 ALA A CA 1
ATOM 1668 C C . ALA A 1 222 ? 10.266 34.625 13.297 1 97.75 222 ALA A C 1
ATOM 1670 O O . ALA A 1 222 ? 9.289 35.281 13.633 1 97.75 222 ALA A O 1
ATOM 1671 N N . ASP A 1 223 ? 11.508 35.094 13.438 1 98.19 223 ASP A N 1
ATOM 1672 C CA . ASP A 1 223 ? 11.797 36.375 14.07 1 98.19 223 ASP A CA 1
ATOM 1673 C C . ASP A 1 223 ? 11.172 37.531 13.289 1 98.19 223 ASP A C 1
ATOM 1675 O O . ASP A 1 223 ? 10.625 38.469 13.883 1 98.19 223 ASP A O 1
ATOM 1679 N N . THR A 1 224 ? 11.32 37.438 11.984 1 98.56 224 THR A N 1
ATOM 1680 C CA . THR A 1 224 ? 10.75 38.469 11.125 1 98.56 224 THR A CA 1
ATOM 1681 C C . THR A 1 224 ? 9.234 38.531 11.281 1 98.56 224 THR A C 1
ATOM 1683 O O . THR A 1 224 ? 8.656 39.594 11.391 1 98.56 224 THR A O 1
ATOM 1686 N N . VAL A 1 225 ? 8.578 37.406 11.336 1 98.69 225 VAL A N 1
ATOM 1687 C CA . VAL A 1 225 ? 7.133 37.312 11.492 1 98.69 225 VAL A CA 1
ATOM 1688 C C . VAL A 1 225 ? 6.723 37.875 12.836 1 98.69 225 VAL A C 1
ATOM 1690 O O . VAL A 1 225 ? 5.801 38.719 12.906 1 98.69 225 VAL A O 1
ATOM 1693 N N . MET A 1 226 ? 7.395 37.5 13.922 1 98.69 226 MET A N 1
ATOM 1694 C CA . MET A 1 226 ? 7.059 37.938 15.281 1 98.69 226 MET A CA 1
ATOM 1695 C C . MET A 1 226 ? 7.285 39.438 15.445 1 98.69 226 MET A C 1
ATOM 1697 O O . MET A 1 226 ? 6.488 40.125 16.094 1 98.69 226 MET A O 1
ATOM 1701 N N . THR A 1 227 ? 8.398 39.906 14.867 1 98.69 227 THR A N 1
ATOM 1702 C CA . THR A 1 227 ? 8.688 41.344 14.93 1 98.69 227 THR A CA 1
ATOM 1703 C C . THR A 1 227 ? 7.594 42.156 14.242 1 98.69 227 THR A C 1
ATOM 1705 O O . THR A 1 227 ? 7.113 43.156 14.797 1 98.69 227 THR A O 1
ATOM 1708 N N . LEU A 1 228 ? 7.223 41.719 13.07 1 98.75 228 LEU A N 1
ATOM 1709 C CA . LEU A 1 228 ? 6.176 42.438 12.344 1 98.75 228 LEU A CA 1
ATOM 1710 C C . LEU A 1 228 ? 4.848 42.375 13.086 1 98.75 228 LEU A C 1
ATOM 1712 O O . LEU A 1 228 ? 4.109 43.344 13.141 1 98.75 228 LEU A O 1
ATOM 1716 N N . ALA A 1 229 ? 4.535 41.219 13.625 1 98.69 229 ALA A N 1
ATOM 1717 C CA . ALA A 1 229 ? 3.303 41.031 14.383 1 98.69 229 ALA A CA 1
ATOM 1718 C C . ALA A 1 229 ? 3.193 42 15.531 1 98.69 229 ALA A C 1
ATOM 1720 O O . ALA A 1 229 ? 2.152 42.656 15.719 1 98.69 229 ALA A O 1
ATOM 1721 N N . LYS A 1 230 ? 4.246 42.156 16.312 1 98.25 230 LYS A N 1
ATOM 1722 C CA . LYS A 1 230 ? 4.262 43.062 17.453 1 98.25 230 LYS A CA 1
ATOM 1723 C C . LYS A 1 230 ? 4.215 44.531 16.984 1 98.25 230 LYS A C 1
ATOM 1725 O O . LYS A 1 230 ? 3.447 45.344 17.516 1 98.25 230 LYS A O 1
ATOM 1730 N N . LYS A 1 231 ? 4.984 44.781 15.969 1 98.44 231 LYS A N 1
ATOM 1731 C CA . LYS A 1 231 ? 5.102 46.156 15.492 1 98.44 231 LYS A CA 1
ATOM 1732 C C . LYS A 1 231 ? 3.768 46.688 14.961 1 98.44 231 LYS A C 1
ATOM 1734 O O . LYS A 1 231 ? 3.402 47.844 15.203 1 98.44 231 LYS A O 1
ATOM 1739 N N . LEU A 1 232 ? 3.066 45.844 14.266 1 98.44 232 LEU A N 1
ATOM 1740 C CA . LEU A 1 232 ? 1.842 46.281 13.602 1 98.44 232 LEU A CA 1
ATOM 1741 C C . LEU A 1 232 ? 0.611 45.812 14.367 1 98.44 232 LEU A C 1
ATOM 1743 O O . LEU A 1 232 ? -0.52 46 13.914 1 98.44 232 LEU A O 1
ATOM 1747 N N . GLN A 1 233 ? 0.801 45.188 15.523 1 97.94 233 GLN A N 1
ATOM 1748 C CA . GLN A 1 233 ? -0.283 44.719 16.391 1 97.94 233 GLN A CA 1
ATOM 1749 C C . GLN A 1 233 ? -1.222 43.781 15.633 1 97.94 233 GLN A C 1
ATOM 1751 O O . GLN A 1 233 ? -2.439 43.969 15.641 1 97.94 233 GLN A O 1
ATOM 1756 N N . MET A 1 234 ? -0.639 42.781 14.977 1 98.31 234 MET A N 1
ATOM 1757 C CA . MET A 1 234 ? -1.351 41.781 14.195 1 98.31 234 MET A CA 1
ATOM 1758 C C . MET A 1 234 ? -1.042 40.375 14.703 1 98.31 234 MET A C 1
ATOM 1760 O O . MET A 1 234 ? 0.017 39.812 14.406 1 98.31 234 MET A O 1
ATOM 1764 N N . PRO A 1 235 ? -1.986 39.688 15.422 1 98.62 235 PRO A N 1
ATOM 1765 C CA . PRO A 1 235 ? -1.727 38.312 15.852 1 98.62 235 PRO A CA 1
ATOM 1766 C C . PRO A 1 235 ? -1.453 37.344 14.68 1 98.62 235 PRO A C 1
ATOM 1768 O O . PRO A 1 235 ? -1.748 37.688 13.531 1 98.62 235 PRO A O 1
ATOM 1771 N N . VAL A 1 236 ? -0.866 36.219 15 1 98.69 236 VAL A N 1
ATOM 1772 C CA . VAL A 1 236 ? -0.363 35.312 13.969 1 98.69 236 VAL A CA 1
ATOM 1773 C C . VAL A 1 236 ? -1.133 34 14.008 1 98.69 236 VAL A C 1
ATOM 1775 O O . VAL A 1 236 ? -1.276 33.375 15.07 1 98.69 236 VAL A O 1
ATOM 1778 N N . ILE A 1 237 ? -1.674 33.594 12.906 1 98.06 237 ILE A N 1
ATOM 1779 C CA . ILE A 1 237 ? -2.215 32.25 12.656 1 98.06 237 ILE A CA 1
ATOM 1780 C C . ILE A 1 237 ? -1.29 31.484 11.711 1 98.06 237 ILE A C 1
ATOM 1782 O O . ILE A 1 237 ? -0.712 32.062 10.797 1 98.06 237 ILE A O 1
ATOM 1786 N N . THR A 1 238 ? -1.075 30.25 11.93 1 96.94 238 THR A N 1
ATOM 1787 C CA . THR A 1 238 ? -0.283 29.438 11.016 1 96.94 238 THR A CA 1
ATOM 1788 C C . THR A 1 238 ? -1.146 28.359 10.367 1 96.94 238 THR A C 1
ATOM 1790 O O . THR A 1 238 ? -2.199 28 10.898 1 96.94 238 THR A O 1
ATOM 1793 N N . THR A 1 239 ? -0.737 27.938 9.18 1 94.88 239 THR A N 1
ATOM 1794 C CA . THR A 1 239 ? -1.227 26.641 8.727 1 94.88 239 THR A CA 1
ATOM 1795 C C . THR A 1 239 ? -0.802 25.531 9.695 1 94.88 239 THR A C 1
ATOM 1797 O O . THR A 1 239 ? 0.132 25.719 10.477 1 94.88 239 THR A O 1
ATOM 1800 N N . ALA A 1 240 ? -1.488 24.359 9.633 1 94.38 240 ALA A N 1
ATOM 1801 C CA . ALA A 1 240 ? -1.062 23.234 10.453 1 94.38 240 ALA A CA 1
ATOM 1802 C C . ALA A 1 240 ? 0.388 22.859 10.156 1 94.38 240 ALA A C 1
ATOM 1804 O O . ALA A 1 240 ? 1.16 22.562 11.078 1 94.38 240 ALA A O 1
ATOM 1805 N N . LEU A 1 241 ? 0.777 22.938 8.906 1 94.44 241 LEU A N 1
ATOM 1806 C CA . LEU A 1 241 ? 2.119 22.547 8.492 1 94.44 241 LEU A CA 1
ATOM 1807 C C . LEU A 1 241 ? 3.141 23.609 8.875 1 94.44 241 LEU A C 1
ATOM 1809 O O . LEU A 1 241 ? 4.348 23.359 8.859 1 94.44 241 LEU A O 1
ATOM 1813 N N . GLY A 1 242 ? 2.699 24.812 9.242 1 94.75 242 GLY A N 1
ATOM 1814 C CA . GLY A 1 242 ? 3.568 25.875 9.734 1 94.75 242 GLY A CA 1
ATOM 1815 C C . GLY A 1 242 ? 3.832 25.797 11.219 1 94.75 242 GLY A C 1
ATOM 1816 O O . GLY A 1 242 ? 4.586 26.609 11.773 1 94.75 242 GLY A O 1
ATOM 1817 N N . LYS A 1 243 ? 3.32 24.766 11.891 1 94.06 243 LYS A N 1
ATOM 1818 C CA . LYS A 1 243 ? 3.387 24.562 13.336 1 94.06 243 LYS A CA 1
ATOM 1819 C C . LYS A 1 243 ? 4.816 24.703 13.844 1 94.06 243 LYS A C 1
ATOM 1821 O O . LYS A 1 243 ? 5.055 25.328 14.883 1 94.06 243 LYS A O 1
ATOM 1826 N N . PRO A 1 244 ? 5.812 24.141 13.18 1 94.06 244 PRO A N 1
ATOM 1827 C CA . PRO A 1 244 ? 7.16 24.172 13.75 1 94.06 244 PRO A CA 1
ATOM 1828 C C . PRO A 1 244 ? 7.859 25.516 13.57 1 94.06 244 PRO A C 1
ATOM 1830 O O . PRO A 1 244 ? 8.945 25.719 14.109 1 94.06 244 PRO A O 1
ATOM 1833 N N . ILE A 1 245 ? 7.238 26.484 12.859 1 95.69 245 ILE A N 1
ATOM 1834 C CA . ILE A 1 245 ? 7.961 27.688 12.438 1 95.69 245 ILE A CA 1
ATOM 1835 C C . ILE A 1 245 ? 7.984 28.703 13.57 1 95.69 245 ILE A C 1
ATOM 1837 O O . ILE A 1 245 ? 9.055 29.156 13.984 1 95.69 245 ILE A O 1
ATOM 1841 N N . ILE A 1 246 ? 6.797 29.031 14.102 1 97.56 246 ILE A N 1
ATOM 1842 C CA . ILE A 1 246 ? 6.699 30.031 15.156 1 97.56 246 ILE A CA 1
ATOM 1843 C C . ILE A 1 246 ? 6.723 29.344 16.531 1 97.56 246 ILE A C 1
ATOM 1845 O O . ILE A 1 246 ? 5.91 28.453 16.797 1 97.56 246 ILE A O 1
ATOM 1849 N N . PRO A 1 247 ? 7.609 29.766 17.438 1 97.75 247 PRO A N 1
ATOM 1850 C CA . PRO A 1 247 ? 7.664 29.141 18.766 1 97.75 247 PRO A CA 1
ATOM 1851 C C . PRO A 1 247 ? 6.332 29.219 19.5 1 97.75 247 PRO A C 1
ATOM 1853 O O . PRO A 1 247 ? 5.672 30.25 19.484 1 97.75 247 PRO A O 1
ATOM 1856 N N . TYR A 1 248 ? 6.039 28.141 20.125 1 97.31 248 TYR A N 1
ATOM 1857 C CA . TYR A 1 248 ? 4.809 27.984 20.891 1 97.31 248 TYR A CA 1
ATOM 1858 C C . TYR A 1 248 ? 4.652 29.125 21.906 1 97.31 248 TYR A C 1
ATOM 1860 O O . TYR A 1 248 ? 3.537 29.562 22.188 1 97.31 248 TYR A O 1
ATOM 1868 N N . ALA A 1 249 ? 5.715 29.703 22.391 1 96.75 249 ALA A N 1
ATOM 1869 C CA . ALA A 1 249 ? 5.719 30.656 23.5 1 96.75 249 ALA A CA 1
ATOM 1870 C C . ALA A 1 249 ? 5.383 32.062 23 1 96.75 249 ALA A C 1
ATOM 1872 O O . ALA A 1 249 ? 5.105 32.969 23.797 1 96.75 249 ALA A O 1
ATOM 1873 N N . PHE A 1 250 ? 5.391 32.281 21.688 1 98.25 250 PHE A N 1
ATOM 1874 C CA . PHE A 1 250 ? 5.039 33.594 21.172 1 98.25 250 PHE A CA 1
ATOM 1875 C C . PHE A 1 250 ? 3.623 33.969 21.594 1 98.25 250 PHE A C 1
ATOM 1877 O O . PHE A 1 250 ? 2.664 33.281 21.281 1 98.25 250 PHE A O 1
ATOM 1884 N N . GLU A 1 251 ? 3.41 35 22.25 1 98 251 GLU A N 1
ATOM 1885 C CA . GLU A 1 251 ? 2.193 35.344 23 1 98 251 GLU A CA 1
ATOM 1886 C C . GLU A 1 251 ? 1.017 35.562 22.047 1 98 251 GLU A C 1
ATOM 1888 O O . GLU A 1 251 ? -0.138 35.344 22.422 1 98 251 GLU A O 1
ATOM 1893 N N . ALA A 1 252 ? 1.321 35.938 20.812 1 98.19 252 ALA A N 1
ATOM 1894 C CA . ALA A 1 252 ? 0.24 36.281 19.891 1 98.19 252 ALA A CA 1
ATOM 1895 C C . ALA A 1 252 ? 0.102 35.188 18.812 1 98.19 252 ALA A C 1
ATOM 1897 O O . ALA A 1 252 ? -0.448 35.469 17.734 1 98.19 252 ALA A O 1
ATOM 1898 N N . LEU A 1 253 ? 0.72 34.031 19.062 1 98.69 253 LEU A N 1
ATOM 1899 C CA . LEU A 1 253 ? 0.488 32.875 18.172 1 98.69 253 LEU A CA 1
ATOM 1900 C C . LEU A 1 253 ? -0.858 32.219 18.484 1 98.69 253 LEU A C 1
ATOM 1902 O O . LEU A 1 253 ? -1.025 31.594 19.516 1 98.69 253 LEU A O 1
ATOM 1906 N N . LEU A 1 254 ? -1.768 32.344 17.578 1 98.62 254 LEU A N 1
ATOM 1907 C CA . LEU A 1 254 ? -3.133 31.891 17.797 1 98.62 254 LEU A CA 1
ATOM 1908 C C . LEU A 1 254 ? -3.258 30.406 17.469 1 98.62 254 LEU A C 1
ATOM 1910 O O . LEU A 1 254 ? -4.215 29.75 17.891 1 98.62 254 LEU A O 1
ATOM 1914 N N . GLY A 1 255 ? -2.322 29.812 16.734 1 97.5 255 GLY A N 1
ATOM 1915 C CA . GLY A 1 255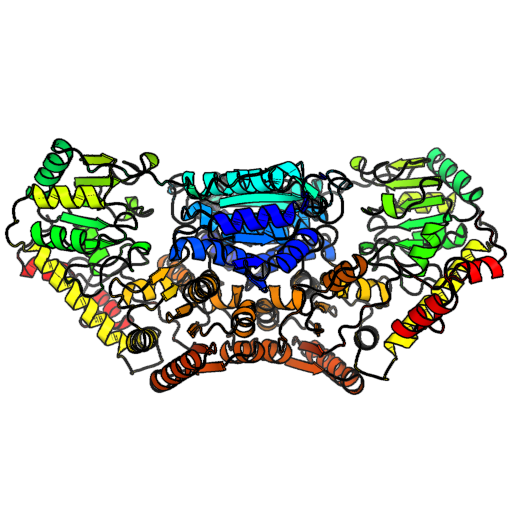 ? -2.408 28.438 16.266 1 97.5 255 GLY A CA 1
ATOM 1916 C C . GLY A 1 255 ? -2.967 28.312 14.867 1 97.5 255 GLY A C 1
ATOM 1917 O O . GLY A 1 255 ? -2.729 29.172 14.016 1 97.5 255 GLY A O 1
ATOM 1918 N N . SER A 1 256 ? -3.533 27.203 14.562 1 96.62 256 SER A N 1
ATOM 1919 C CA . SER A 1 256 ? -4.098 26.938 13.242 1 96.62 256 SER A CA 1
ATOM 1920 C C . SER A 1 256 ? -5.621 27 13.266 1 96.62 256 SER A C 1
ATOM 1922 O O . SER A 1 256 ? -6.227 27.109 14.336 1 96.62 256 SER A O 1
ATOM 1924 N N . ALA A 1 257 ? -6.219 26.859 12.07 1 95.38 257 ALA A N 1
ATOM 1925 C CA . ALA A 1 257 ? -7.66 27.078 11.969 1 95.38 257 ALA A CA 1
ATOM 1926 C C . ALA A 1 257 ? -8.367 25.844 11.422 1 95.38 257 ALA A C 1
ATOM 1928 O O . ALA A 1 257 ? -7.719 24.844 11.102 1 95.38 257 ALA A O 1
ATOM 1929 N N . ALA A 1 258 ? -9.68 25.828 11.422 1 94 258 ALA A N 1
ATOM 1930 C CA . ALA A 1 258 ? -10.602 24.812 10.914 1 94 258 ALA A CA 1
ATOM 1931 C C . ALA A 1 258 ? -10.711 23.641 11.891 1 94 258 ALA A C 1
ATOM 1933 O O . ALA A 1 258 ? -11.086 23.812 13.047 1 94 258 ALA A O 1
ATOM 1934 N N . ARG A 1 259 ? -10.398 22.438 11.438 1 93.69 259 ARG A N 1
ATOM 1935 C CA . ARG A 1 259 ? -10.562 21.266 12.297 1 93.69 259 ARG A CA 1
ATOM 1936 C C . ARG A 1 259 ? -9.273 20.953 13.047 1 93.69 259 ARG A C 1
ATOM 1938 O O . ARG A 1 259 ? -9.297 20.672 14.242 1 93.69 259 ARG A O 1
ATOM 1945 N N . VAL A 1 260 ? -8.25 20.859 12.258 1 95.12 260 VAL A N 1
ATOM 1946 C CA . VAL A 1 260 ? -6.93 20.734 12.867 1 95.12 260 VAL A CA 1
ATOM 1947 C C . VAL A 1 260 ? -6.465 22.094 13.383 1 95.12 260 VAL A C 1
ATOM 1949 O O . VAL A 1 260 ? -5.621 22.75 12.766 1 95.12 260 VAL A O 1
ATOM 1952 N N . ALA A 1 261 ? -7.066 22.531 14.594 1 95.19 261 ALA A N 1
ATOM 1953 C CA . ALA A 1 261 ? -7.086 23.969 14.891 1 95.19 261 ALA A CA 1
ATOM 1954 C C . ALA A 1 261 ? -6.984 24.203 16.391 1 95.19 261 ALA A C 1
ATOM 1956 O O . ALA A 1 261 ? -7.102 23.281 17.188 1 95.19 261 ALA A O 1
ATOM 1957 N N . SER A 1 262 ? -6.734 25.406 16.688 1 97.44 262 SER A N 1
ATOM 1958 C CA . SER A 1 262 ? -6.852 25.953 18.031 1 97.44 262 SER A CA 1
ATOM 1959 C C . SER A 1 262 ? -8.086 26.844 18.156 1 97.44 262 SER A C 1
ATOM 1961 O O . SER A 1 262 ? -8.555 27.422 17.172 1 97.44 262 SER A O 1
ATOM 1963 N N . LYS A 1 263 ? -8.609 26.984 19.359 1 98.06 263 LYS A N 1
ATOM 1964 C CA . LYS A 1 263 ? -9.75 27.844 19.641 1 98.06 263 LYS A CA 1
ATOM 1965 C C . LYS A 1 263 ? -9.469 29.281 19.234 1 98.06 263 LYS A C 1
ATOM 1967 O O . LYS A 1 263 ? -10.258 29.891 18.516 1 98.06 263 LYS A O 1
ATOM 1972 N N . PRO A 1 264 ? -8.312 29.906 19.594 1 98.5 264 PRO A N 1
ATOM 1973 C CA . PRO A 1 264 ? -8.094 31.312 19.297 1 98.5 264 PRO A CA 1
ATOM 1974 C C . PRO A 1 264 ? -8.062 31.594 17.797 1 98.5 264 PRO A C 1
ATOM 1976 O O . PRO A 1 264 ? -8.602 32.625 17.344 1 98.5 264 PRO A O 1
ATOM 1979 N N . ALA A 1 265 ? -7.426 30.719 17.062 1 98.12 265 ALA A N 1
ATOM 1980 C CA . ALA A 1 265 ? -7.32 30.938 15.617 1 98.12 265 ALA A CA 1
ATOM 1981 C C . ALA A 1 265 ? -8.695 30.938 14.961 1 98.12 265 ALA A C 1
ATOM 1983 O O . ALA A 1 265 ? -9.008 31.812 14.148 1 98.12 265 ALA A O 1
ATOM 1984 N N . ASN A 1 266 ? -9.508 29.891 15.273 1 97.06 266 ASN A N 1
ATOM 1985 C CA . ASN A 1 266 ? -10.844 29.812 14.695 1 97.06 266 ASN A CA 1
ATOM 1986 C C . ASN A 1 266 ? -11.688 31.031 15.055 1 97.06 266 ASN A C 1
ATOM 1988 O O . ASN A 1 266 ? -12.375 31.594 14.195 1 97.06 266 ASN A O 1
ATOM 1992 N N . GLU A 1 267 ? -11.648 31.453 16.281 1 96.81 267 GLU A N 1
ATOM 1993 C CA . GLU A 1 267 ? -12.484 32.562 16.734 1 96.81 267 GLU A CA 1
ATOM 1994 C C . GLU A 1 267 ? -12.016 33.875 16.141 1 96.81 267 GLU A C 1
ATOM 1996 O O . GLU A 1 267 ? -12.828 34.719 15.727 1 96.81 267 GLU A O 1
ATOM 2001 N N . ALA A 1 268 ? -10.719 34.094 16.109 1 97.19 268 ALA A N 1
ATOM 2002 C CA . ALA A 1 268 ? -10.18 35.312 15.547 1 97.19 268 ALA A CA 1
ATOM 2003 C C . ALA A 1 268 ? -10.484 35.438 14.055 1 97.19 268 ALA A C 1
ATOM 2005 O O . ALA A 1 268 ? -10.859 36.5 13.562 1 97.19 268 ALA A O 1
ATOM 2006 N N . LEU A 1 269 ? -10.258 34.344 13.383 1 95.94 269 LEU A N 1
ATOM 2007 C CA . LEU A 1 269 ? -10.43 34.344 11.938 1 95.94 269 LEU A CA 1
ATOM 2008 C C . LEU A 1 269 ? -11.875 34.656 11.555 1 95.94 269 LEU A C 1
ATOM 2010 O O . LEU A 1 269 ? -12.133 35.281 10.523 1 95.94 269 LEU A O 1
ATOM 2014 N N . ARG A 1 270 ? -12.781 34.281 12.328 1 92.38 270 ARG A N 1
ATOM 2015 C CA . ARG A 1 270 ? -14.203 34.469 12.07 1 92.38 270 ARG A CA 1
ATOM 2016 C C . ARG A 1 270 ? -14.562 35.969 12.031 1 92.38 270 ARG A C 1
ATOM 2018 O O . ARG A 1 270 ? -15.484 36.375 11.312 1 92.38 270 ARG A O 1
ATOM 2025 N N . VAL A 1 271 ? -13.883 36.812 12.75 1 94.81 271 VAL A N 1
ATOM 2026 C CA . VAL A 1 271 ? -14.312 38.219 12.891 1 94.81 271 VAL A CA 1
ATOM 2027 C C . VAL A 1 271 ? -13.242 39.156 12.336 1 94.81 271 VAL A C 1
ATOM 2029 O O . VAL A 1 271 ? -13.406 40.375 12.359 1 94.81 271 VAL A O 1
ATOM 2032 N N . ALA A 1 272 ? -12.148 38.562 11.82 1 97.31 272 ALA A N 1
ATOM 2033 C CA . ALA A 1 272 ? -11.094 39.406 11.242 1 97.31 272 ALA A CA 1
ATOM 2034 C C . ALA A 1 272 ? -11.625 40.25 10.078 1 97.31 272 ALA A C 1
ATOM 2036 O O . ALA A 1 272 ? -12.43 39.75 9.281 1 97.31 272 ALA A O 1
ATOM 2037 N N . ASP A 1 273 ? -11.172 41.5 9.984 1 97.88 273 ASP A N 1
ATOM 2038 C CA . ASP A 1 273 ? -11.594 42.344 8.875 1 97.88 273 ASP A CA 1
ATOM 2039 C C . ASP A 1 273 ? -10.477 42.531 7.855 1 97.88 273 ASP A C 1
ATOM 2041 O O . ASP A 1 273 ? -10.68 43.125 6.789 1 97.88 273 ASP A O 1
ATOM 2045 N N . LEU A 1 274 ? -9.289 42 8.172 1 98.44 274 LEU A N 1
ATOM 2046 C CA . LEU A 1 274 ? -8.164 41.938 7.25 1 98.44 274 LEU A CA 1
ATOM 2047 C C . LEU A 1 274 ? -7.328 40.688 7.504 1 98.44 274 LEU A C 1
ATOM 2049 O O . LEU A 1 274 ? -7.023 40.344 8.648 1 98.44 274 LEU A O 1
ATOM 2053 N N . ILE A 1 275 ? -7.023 39.938 6.516 1 98.38 275 ILE A N 1
ATOM 2054 C CA . ILE A 1 275 ? -6.152 38.781 6.566 1 98.38 275 ILE A CA 1
ATOM 2055 C C . ILE A 1 275 ? -4.941 39 5.664 1 98.38 275 ILE A C 1
ATOM 2057 O O . ILE A 1 275 ? -5.086 39.188 4.453 1 98.38 275 ILE A O 1
ATOM 2061 N N . MET A 1 276 ? -3.768 39.062 6.215 1 98.69 276 MET A N 1
ATOM 2062 C CA . MET A 1 276 ? -2.525 39 5.449 1 98.69 276 MET A CA 1
ATOM 2063 C C . MET A 1 276 ? -2.021 37.562 5.332 1 98.69 276 MET A C 1
ATOM 2065 O O . MET A 1 276 ? -1.5 37.031 6.297 1 98.69 276 MET A O 1
ATOM 2069 N N . PHE A 1 277 ? -2.221 37.031 4.203 1 97.94 277 PHE A N 1
ATOM 2070 C CA . PHE A 1 277 ? -1.942 35.625 3.867 1 97.94 277 PHE A CA 1
ATOM 2071 C C . PHE A 1 277 ? -0.544 35.5 3.279 1 97.94 277 PHE A C 1
ATOM 2073 O O . PHE A 1 277 ? -0.297 35.906 2.143 1 97.94 277 PHE A O 1
ATOM 2080 N N . VAL A 1 278 ? 0.422 34.875 4.082 1 98.06 278 VAL A N 1
ATOM 2081 C CA . VAL A 1 278 ? 1.84 34.969 3.748 1 98.06 278 VAL A CA 1
ATOM 2082 C C . VAL A 1 278 ? 2.41 33.594 3.531 1 98.06 278 VAL A C 1
ATOM 2084 O O . VAL A 1 278 ? 2.508 32.781 4.473 1 98.06 278 VAL A O 1
ATOM 2087 N N . GLY A 1 279 ? 2.861 33.281 2.305 1 96.19 279 GLY A N 1
ATOM 2088 C CA . GLY A 1 279 ? 3.48 31.984 2 1 96.19 279 GLY A CA 1
ATOM 2089 C C . GLY A 1 279 ? 2.641 30.797 2.432 1 96.19 279 GLY A C 1
ATOM 2090 O O . GLY A 1 279 ? 3.145 29.875 3.068 1 96.19 279 GLY A O 1
ATOM 2091 N N . SER A 1 280 ? 1.356 30.844 2.15 1 94.44 280 SER A N 1
ATOM 2092 C CA . SER A 1 280 ? 0.427 29.875 2.725 1 94.44 280 SER A CA 1
ATOM 2093 C C . SER A 1 280 ? -0.476 29.281 1.651 1 94.44 280 SER A C 1
ATOM 2095 O O . SER A 1 280 ? -0.649 29.859 0.58 1 94.44 280 SER A O 1
ATOM 2097 N N . ASN A 1 281 ? -0.819 28.078 1.884 1 89.19 281 ASN A N 1
ATOM 2098 C CA . ASN A 1 281 ? -1.927 27.406 1.218 1 89.19 281 ASN A CA 1
ATOM 2099 C C . ASN A 1 281 ? -2.943 26.875 2.225 1 89.19 281 ASN A C 1
ATOM 2101 O O . ASN A 1 281 ? -2.566 26.328 3.26 1 89.19 281 ASN A O 1
ATOM 2105 N N . TYR A 1 282 ? -4.168 27.125 1.997 1 92.06 282 TYR A N 1
ATOM 2106 C CA . TYR A 1 282 ? -5.215 26.719 2.93 1 92.06 282 TYR A CA 1
ATOM 2107 C C . TYR A 1 282 ? -6.477 26.297 2.184 1 92.06 282 TYR A C 1
ATOM 2109 O O . TYR A 1 282 ? -7.344 27.125 1.896 1 92.06 282 TYR A O 1
ATOM 2117 N N . PRO A 1 283 ? -6.684 25.047 2.027 1 91.31 283 PRO A N 1
ATOM 2118 C CA . PRO A 1 283 ? -7.801 24.578 1.204 1 91.31 283 PRO A CA 1
ATOM 2119 C C . PRO A 1 283 ? -9.164 24.906 1.81 1 91.31 283 PRO A C 1
ATOM 2121 O O . PRO A 1 283 ? -10.172 24.891 1.106 1 91.31 283 PRO A O 1
ATOM 2124 N N . PHE A 1 284 ? -9.281 25.312 3.018 1 92.31 284 PHE A N 1
ATOM 2125 C CA . PHE A 1 284 ? -10.547 25.562 3.684 1 92.31 284 PHE A CA 1
ATOM 2126 C C . PHE A 1 284 ? -10.844 27.062 3.732 1 92.31 284 PHE A C 1
ATOM 2128 O O . PHE A 1 284 ? -11.758 27.484 4.441 1 92.31 284 PHE A O 1
ATOM 2135 N N . ALA A 1 285 ? -10.102 27.859 3.029 1 90.75 285 ALA A N 1
ATOM 2136 C CA . ALA A 1 285 ? -10.172 29.312 3.082 1 90.75 285 ALA A CA 1
ATOM 2137 C C . ALA A 1 285 ? -11.586 29.812 2.768 1 90.75 285 ALA A C 1
ATOM 2139 O O . ALA A 1 285 ? -12.094 30.703 3.439 1 90.75 285 ALA A O 1
ATOM 2140 N N . GLU A 1 286 ? -12.227 29.234 1.8 1 85.31 286 GLU A N 1
ATOM 2141 C CA . GLU A 1 286 ? -13.547 29.688 1.364 1 85.31 286 GLU A CA 1
ATOM 2142 C C . GLU A 1 286 ? -14.602 29.453 2.441 1 85.31 286 GLU A C 1
ATOM 2144 O O . GLU A 1 286 ? -15.625 30.141 2.475 1 85.31 286 GLU A O 1
ATOM 2149 N N . VAL A 1 287 ? -14.25 28.5 3.248 1 87 287 VAL A N 1
ATOM 2150 C CA . VAL A 1 287 ? -15.164 28.188 4.332 1 87 287 VAL A CA 1
ATOM 2151 C C . VAL A 1 287 ? -14.836 29.031 5.562 1 87 287 VAL A C 1
ATOM 2153 O O . VAL A 1 287 ? -15.734 29.469 6.277 1 87 287 VAL A O 1
ATOM 2156 N N . MET A 1 288 ? -13.586 29.359 5.77 1 91 288 MET A N 1
ATOM 2157 C CA . MET A 1 288 ? -13.125 29.922 7.035 1 91 288 MET A CA 1
ATOM 2158 C C . MET A 1 288 ? -12.961 31.438 6.938 1 91 288 MET A C 1
ATOM 2160 O O . MET A 1 288 ? -13.094 32.156 7.938 1 91 288 MET A O 1
ATOM 2164 N N . PHE A 1 289 ? -12.648 31.938 5.777 1 93.94 289 PHE A N 1
ATOM 2165 C CA . PHE A 1 289 ? -12.344 33.375 5.648 1 93.94 289 PHE A CA 1
ATOM 2166 C C . PHE A 1 289 ? -13.609 34.156 5.355 1 93.94 289 PHE A C 1
ATOM 2168 O O . PHE A 1 289 ? -14.43 33.75 4.523 1 93.94 289 PHE A O 1
ATOM 2175 N N . SER A 1 290 ? -13.82 35.25 6.047 1 92.38 290 SER A N 1
ATOM 2176 C CA . SER A 1 290 ? -14.914 36.156 5.707 1 92.38 290 SER A CA 1
ATOM 2177 C C . SER A 1 290 ? -14.742 36.719 4.301 1 92.38 290 SER A C 1
ATOM 2179 O O . SER A 1 290 ? -13.68 37.25 3.967 1 92.38 290 SER A O 1
ATOM 2181 N N . PRO A 1 291 ? -15.781 36.656 3.518 1 91.75 291 PRO A N 1
ATOM 2182 C CA . PRO A 1 291 ? -15.68 37.25 2.184 1 91.75 291 PRO A CA 1
ATOM 2183 C C . PRO A 1 291 ? -15.492 38.781 2.229 1 91.75 291 PRO A C 1
ATOM 2185 O O . PRO A 1 291 ? -15.031 39.375 1.256 1 91.75 291 PRO A O 1
ATOM 2188 N N . LYS A 1 292 ? -15.75 39.375 3.359 1 93.38 292 LYS A N 1
ATOM 2189 C CA . LYS A 1 292 ? -15.688 40.812 3.492 1 93.38 292 LYS A CA 1
ATOM 2190 C C . LYS A 1 292 ? -14.312 41.281 3.961 1 93.38 292 LYS A C 1
ATOM 2192 O O . LYS A 1 292 ? -13.977 42.438 3.869 1 93.38 292 LYS A O 1
ATOM 2197 N N . ALA A 1 293 ? -13.57 40.375 4.488 1 96.62 293 ALA A N 1
ATOM 2198 C CA . ALA A 1 293 ? -12.242 40.75 4.992 1 96.62 293 ALA A CA 1
ATOM 2199 C C . ALA A 1 293 ? -11.336 41.219 3.859 1 96.62 293 ALA A C 1
ATOM 2201 O O . ALA A 1 293 ? -11.336 40.625 2.775 1 96.62 293 ALA A O 1
ATOM 2202 N N . LYS A 1 294 ? -10.641 42.344 4.078 1 97.88 294 LYS A N 1
ATOM 2203 C CA . LYS A 1 294 ? -9.57 42.719 3.16 1 97.88 294 LYS A CA 1
ATOM 2204 C C . LYS A 1 294 ? -8.477 41.656 3.145 1 97.88 294 LYS A C 1
ATOM 2206 O O . LYS A 1 294 ? -8.227 41 4.16 1 97.88 294 LYS A O 1
ATOM 2211 N N . PHE A 1 295 ? -7.898 41.5 1.985 1 97.75 295 PHE A N 1
ATOM 2212 C CA . PHE A 1 295 ? -6.988 40.375 1.812 1 97.75 295 PHE A CA 1
ATOM 2213 C C . PHE A 1 295 ? -5.699 40.812 1.134 1 97.75 295 PHE A C 1
ATOM 2215 O O . PHE A 1 295 ? -5.73 41.375 0.029 1 97.75 295 PHE A O 1
ATOM 2222 N N . ILE A 1 296 ? -4.59 40.594 1.826 1 98.56 296 ILE A N 1
ATOM 2223 C CA . ILE A 1 296 ? -3.24 40.812 1.305 1 98.56 296 ILE A CA 1
ATOM 2224 C C . ILE A 1 296 ? -2.557 39.438 1.133 1 98.56 296 ILE A C 1
ATOM 2226 O O . ILE A 1 296 ? -2.537 38.625 2.059 1 98.56 296 ILE A O 1
ATOM 2230 N N . GLN A 1 297 ? -2.057 39.188 0.019 1 98.19 297 GLN A N 1
ATOM 2231 C CA . GLN A 1 297 ? -1.424 37.906 -0.239 1 98.19 297 GLN A CA 1
ATOM 2232 C C . GLN A 1 297 ? 0.016 38.062 -0.71 1 98.19 297 GLN A C 1
ATOM 2234 O O . GLN A 1 297 ? 0.281 38.844 -1.636 1 98.19 297 GLN A O 1
ATOM 2239 N N . ILE A 1 298 ? 0.95 37.469 -0.042 1 98.12 298 ILE A N 1
ATOM 2240 C CA . ILE A 1 298 ? 2.35 37.375 -0.441 1 98.12 298 ILE A CA 1
ATOM 2241 C C . ILE A 1 298 ? 2.701 35.906 -0.774 1 98.12 298 ILE A C 1
ATOM 2243 O O . ILE A 1 298 ? 2.656 35.062 0.097 1 98.12 298 ILE A O 1
ATOM 2247 N N . GLU A 1 299 ? 3.006 35.688 -1.974 1 94.81 299 GLU A N 1
ATOM 2248 C CA . GLU A 1 299 ? 3.223 34.344 -2.449 1 94.81 299 GLU A CA 1
ATOM 2249 C C . GLU A 1 299 ? 4.336 34.281 -3.492 1 94.81 299 GLU A C 1
ATOM 2251 O O . GLU A 1 299 ? 4.578 35.25 -4.195 1 94.81 299 GLU A O 1
ATOM 2256 N N . ALA A 1 300 ? 4.945 33.062 -3.479 1 93.44 300 ALA A N 1
ATOM 2257 C CA . ALA A 1 300 ? 6.023 32.875 -4.445 1 93.44 300 ALA A CA 1
ATOM 2258 C C . ALA A 1 300 ? 5.52 32.156 -5.699 1 93.44 300 ALA A C 1
ATOM 2260 O O . ALA A 1 300 ? 6.195 32.156 -6.73 1 93.44 300 ALA A O 1
ATOM 2261 N N . ASP A 1 301 ? 4.402 31.547 -5.621 1 90.44 301 ASP A N 1
ATOM 2262 C CA . ASP A 1 301 ? 3.832 30.797 -6.734 1 90.44 301 ASP A CA 1
ATOM 2263 C C . ASP A 1 301 ? 2.695 31.562 -7.398 1 90.44 301 ASP A C 1
ATOM 2265 O O . ASP A 1 301 ? 1.646 31.781 -6.789 1 90.44 301 ASP A O 1
ATOM 2269 N N . PRO A 1 302 ? 2.85 31.938 -8.625 1 91.62 302 PRO A N 1
ATOM 2270 C CA . PRO A 1 302 ? 1.813 32.719 -9.281 1 91.62 302 PRO A CA 1
ATOM 2271 C C . PRO A 1 302 ? 0.501 31.969 -9.453 1 91.62 302 PRO A C 1
ATOM 2273 O O . PRO A 1 302 ? -0.561 32.594 -9.586 1 91.62 302 PRO A O 1
ATOM 2276 N N . LYS A 1 303 ? 0.501 30.625 -9.383 1 88.88 303 LYS A N 1
ATOM 2277 C CA . LYS A 1 303 ? -0.708 29.844 -9.594 1 88.88 303 LYS A CA 1
ATOM 2278 C C . LYS A 1 303 ? -1.674 29.984 -8.422 1 88.88 303 LYS A C 1
ATOM 2280 O O . LYS A 1 303 ? -2.865 29.703 -8.547 1 88.88 303 LYS A O 1
ATOM 2285 N N . THR A 1 304 ? -1.15 30.469 -7.301 1 91.38 304 THR A N 1
ATOM 2286 C CA . THR A 1 304 ? -1.966 30.453 -6.09 1 91.38 304 THR A CA 1
ATOM 2287 C C . THR A 1 304 ? -2.469 31.859 -5.762 1 91.38 304 THR A C 1
ATOM 2289 O O . THR A 1 304 ? -3.359 32.031 -4.926 1 91.38 304 THR A O 1
ATOM 2292 N N . LEU A 1 305 ? -1.937 32.844 -6.453 1 92.56 305 LEU A N 1
ATOM 2293 C CA . LEU A 1 305 ? -2.387 34.219 -6.203 1 92.56 305 LEU A CA 1
ATOM 2294 C C . LEU A 1 305 ? -3.859 34.375 -6.562 1 92.56 305 LEU A C 1
ATOM 2296 O O . LEU A 1 305 ? -4.262 34.094 -7.695 1 92.56 305 LEU A O 1
ATOM 2300 N N . GLY A 1 306 ? -4.625 34.781 -5.617 1 91.81 306 GLY A N 1
ATOM 2301 C CA . GLY A 1 306 ? -6.043 35 -5.844 1 91.81 306 GLY A CA 1
ATOM 2302 C C . GLY A 1 306 ? -6.875 33.75 -5.828 1 91.81 306 GLY A C 1
ATOM 2303 O O . GLY A 1 306 ? -8.078 33.781 -6.09 1 91.81 306 GLY A O 1
ATOM 2304 N N . LYS A 1 307 ? -6.309 32.719 -5.48 1 90.38 307 LYS A N 1
ATOM 2305 C CA . LYS A 1 307 ? -6.973 31.422 -5.582 1 90.38 307 LYS A CA 1
ATOM 2306 C C . LYS A 1 307 ? -7.992 31.234 -4.461 1 90.38 307 LYS A C 1
ATOM 2308 O O . LYS A 1 307 ? -9.062 30.672 -4.68 1 90.38 307 LYS A O 1
ATOM 2313 N N . ARG A 1 308 ? -7.703 31.688 -3.289 1 91.69 308 ARG A N 1
ATOM 2314 C CA . ARG A 1 308 ? -8.43 31.281 -2.09 1 91.69 308 ARG A CA 1
ATOM 2315 C C . ARG A 1 308 ? -9.383 32.375 -1.632 1 91.69 308 ARG A C 1
ATOM 2317 O O . ARG A 1 308 ? -10.297 32.125 -0.845 1 91.69 308 ARG A O 1
ATOM 2324 N N . HIS A 1 309 ? -9.156 33.562 -2.121 1 93.5 309 HIS A N 1
ATOM 2325 C CA . HIS A 1 309 ? -9.922 34.719 -1.689 1 93.5 309 HIS A CA 1
ATOM 2326 C C . HIS A 1 309 ? -9.727 35.906 -2.641 1 93.5 309 HIS A C 1
ATOM 2328 O O . HIS A 1 309 ? -8.664 36.031 -3.248 1 93.5 309 HIS A O 1
ATOM 2334 N N . HIS A 1 310 ? -10.82 36.719 -2.809 1 95.06 310 HIS A N 1
ATOM 2335 C CA . HIS A 1 310 ? -10.586 38 -3.49 1 95.06 310 HIS A CA 1
ATOM 2336 C C . HIS A 1 310 ? -9.422 38.75 -2.861 1 95.06 310 HIS A C 1
ATOM 2338 O O . HIS A 1 310 ? -9.414 38.969 -1.651 1 95.06 310 HIS A O 1
ATOM 2344 N N . THR A 1 311 ? -8.445 39.188 -3.625 1 96.62 311 THR A N 1
ATOM 2345 C CA . THR A 1 311 ? -7.203 39.75 -3.111 1 96.62 311 THR A CA 1
ATOM 2346 C C . THR A 1 311 ? -7.148 41.281 -3.367 1 96.62 311 THR A C 1
ATOM 2348 O O . THR A 1 311 ? -7.203 41.719 -4.516 1 96.62 311 THR A O 1
ATOM 2351 N N . ASP A 1 312 ? -6.988 42.031 -2.355 1 97.75 312 ASP A N 1
ATOM 2352 C CA . ASP A 1 312 ? -6.879 43.469 -2.463 1 97.75 312 ASP A CA 1
ATOM 2353 C C . ASP A 1 312 ? -5.465 43.906 -2.867 1 97.75 312 ASP A C 1
ATOM 2355 O O . ASP A 1 312 ? -5.285 44.844 -3.643 1 97.75 312 ASP A O 1
ATOM 2359 N N . VAL A 1 313 ? -4.488 43.25 -2.287 1 98.19 313 VAL A N 1
ATOM 2360 C CA . VAL A 1 313 ? -3.092 43.469 -2.652 1 98.19 313 VAL A CA 1
ATOM 2361 C C . VAL A 1 313 ? -2.414 42.094 -2.861 1 98.19 313 VAL A C 1
ATOM 2363 O O . VAL A 1 313 ? -2.35 41.281 -1.94 1 98.19 313 VAL A O 1
ATOM 2366 N N . ALA A 1 314 ? -2.053 41.812 -4.004 1 97.31 314 ALA A N 1
ATOM 2367 C CA . ALA A 1 314 ? -1.331 40.594 -4.367 1 97.31 314 ALA A CA 1
ATOM 2368 C C . ALA A 1 314 ? 0.144 40.875 -4.625 1 97.31 314 ALA A C 1
ATOM 2370 O O . ALA A 1 314 ? 0.476 41.781 -5.418 1 97.31 314 ALA A O 1
ATOM 2371 N N . ILE A 1 315 ? 0.967 40.219 -3.926 1 98.06 315 ILE A N 1
ATOM 2372 C CA . ILE A 1 315 ? 2.406 40.406 -4.051 1 98.06 315 ILE A CA 1
ATOM 2373 C C . ILE A 1 315 ? 3.09 39.094 -4.402 1 98.06 315 ILE A C 1
ATOM 2375 O O . ILE A 1 315 ? 3.189 38.188 -3.564 1 98.06 315 ILE A O 1
ATOM 2379 N N . LEU A 1 316 ? 3.471 38.906 -5.664 1 96.38 316 LEU A N 1
ATOM 2380 C CA . LEU A 1 316 ? 4.324 37.781 -6.07 1 96.38 316 LEU A CA 1
ATOM 2381 C C . LEU A 1 316 ? 5.773 38.031 -5.668 1 96.38 316 LEU A C 1
ATOM 2383 O O . LEU A 1 316 ? 6.48 38.812 -6.32 1 96.38 316 LEU A O 1
ATOM 2387 N N . ALA A 1 317 ? 6.223 37.406 -4.551 1 97.19 317 ALA A N 1
ATOM 2388 C CA . ALA A 1 317 ? 7.516 37.781 -3.975 1 97.19 317 ALA A CA 1
ATOM 2389 C C . ALA A 1 317 ? 7.973 36.75 -2.951 1 97.19 317 ALA A C 1
ATOM 2391 O O . ALA A 1 317 ? 7.242 35.781 -2.65 1 97.19 317 ALA A O 1
ATOM 2392 N N . ASP A 1 318 ? 9.234 36.969 -2.574 1 96.62 318 ASP A N 1
ATOM 2393 C CA . ASP A 1 318 ? 9.734 36.25 -1.41 1 96.62 318 ASP A CA 1
ATOM 2394 C C . ASP A 1 318 ? 9.094 36.75 -0.125 1 96.62 318 ASP A C 1
ATOM 2396 O O . ASP A 1 318 ? 9.18 37.938 0.184 1 96.62 318 ASP A O 1
ATOM 2400 N N . ALA A 1 319 ? 8.516 35.875 0.592 1 97.38 319 ALA A N 1
ATOM 2401 C CA . ALA A 1 319 ? 7.734 36.281 1.757 1 97.38 319 ALA A CA 1
ATOM 2402 C C . ALA A 1 319 ? 8.633 36.844 2.846 1 97.38 319 ALA A C 1
ATOM 2404 O O . ALA A 1 319 ? 8.398 37.969 3.324 1 97.38 319 ALA A O 1
ATOM 2405 N N . PRO A 1 320 ? 9.703 36.188 3.266 1 97.38 320 PRO A N 1
ATOM 2406 C CA . PRO A 1 320 ? 10.57 36.719 4.301 1 97.38 320 PRO A CA 1
ATOM 2407 C C . PRO A 1 320 ? 11.148 38.094 3.922 1 97.38 320 PRO A C 1
ATOM 2409 O O . PRO A 1 320 ? 11.156 39.031 4.742 1 97.38 320 PRO A O 1
ATOM 2412 N N . ALA A 1 321 ? 11.555 38.219 2.699 1 97.69 321 ALA A N 1
ATOM 2413 C CA . ALA A 1 321 ? 12.117 39.469 2.238 1 97.69 321 ALA A CA 1
ATOM 2414 C C . ALA A 1 321 ? 11.062 40.562 2.238 1 97.69 321 ALA A C 1
ATOM 2416 O O . ALA A 1 321 ? 11.367 41.719 2.561 1 97.69 321 ALA A O 1
ATOM 2417 N N . THR A 1 322 ? 9.906 40.25 1.837 1 98.69 322 THR A N 1
ATOM 2418 C CA . THR A 1 322 ? 8.82 41.219 1.806 1 98.69 322 THR A CA 1
ATOM 2419 C C . THR A 1 322 ? 8.445 41.688 3.219 1 98.69 322 THR A C 1
ATOM 2421 O O . THR A 1 322 ? 8.188 42.844 3.461 1 98.69 322 THR A O 1
ATOM 2424 N N . LEU A 1 323 ? 8.422 40.75 4.172 1 98.75 323 LEU A N 1
ATOM 2425 C CA . LEU A 1 323 ? 8.109 41.062 5.559 1 98.75 323 LEU A CA 1
ATOM 2426 C C . LEU A 1 323 ? 9.172 42 6.148 1 98.75 323 LEU A C 1
ATOM 2428 O O . LEU A 1 323 ? 8.852 42.906 6.91 1 98.75 323 LEU A O 1
ATOM 2432 N N . LYS A 1 324 ? 10.414 41.781 5.875 1 98.44 324 LYS A N 1
ATOM 2433 C CA . LYS A 1 324 ? 11.492 42.656 6.32 1 98.44 324 LYS A CA 1
ATOM 2434 C C . LYS A 1 324 ? 11.305 44.062 5.797 1 98.44 324 LYS A C 1
ATOM 2436 O O . LYS A 1 324 ? 11.523 45.031 6.523 1 98.44 324 LYS A O 1
ATOM 2441 N N . LYS A 1 325 ? 10.945 44.156 4.531 1 98.62 325 LYS A N 1
ATOM 2442 C CA . LYS A 1 325 ? 10.688 45.469 3.928 1 98.62 325 LYS A CA 1
ATOM 2443 C C . LYS A 1 325 ? 9.508 46.156 4.605 1 98.62 325 LYS A C 1
ATOM 2445 O O . LYS A 1 325 ? 9.531 47.375 4.805 1 98.62 325 LYS A O 1
ATOM 2450 N N . MET A 1 326 ? 8.5 45.406 4.895 1 98.75 326 MET A N 1
ATOM 2451 C CA . MET A 1 326 ? 7.348 45.969 5.609 1 98.75 326 MET A CA 1
ATOM 2452 C C . MET A 1 326 ? 7.77 46.531 6.957 1 98.75 326 MET A C 1
ATOM 2454 O O . MET A 1 326 ? 7.305 47.625 7.359 1 98.75 326 MET A O 1
ATOM 2458 N N . ILE A 1 327 ? 8.625 45.812 7.703 1 98.69 327 ILE A N 1
ATOM 2459 C CA . ILE A 1 327 ? 9.125 46.281 8.992 1 98.69 327 ILE A CA 1
ATOM 2460 C C . ILE A 1 327 ? 9.867 47.625 8.812 1 98.69 327 ILE A C 1
ATOM 2462 O O . ILE A 1 327 ? 9.656 48.562 9.57 1 98.69 327 ILE A O 1
ATOM 2466 N N . ALA A 1 328 ? 10.656 47.656 7.762 1 98.44 328 ALA A N 1
ATOM 2467 C CA . ALA A 1 328 ? 11.484 48.844 7.516 1 98.44 328 ALA A CA 1
ATOM 2468 C C . ALA A 1 328 ? 10.633 50.031 7.129 1 98.44 328 ALA A C 1
ATOM 2470 O O . ALA A 1 328 ? 10.969 51.188 7.469 1 98.44 328 ALA A O 1
ATOM 2471 N N . ARG A 1 329 ? 9.523 49.812 6.52 1 98.12 329 ARG A N 1
ATOM 2472 C CA . ARG A 1 329 ? 8.766 50.906 5.93 1 98.12 329 ARG A CA 1
ATOM 2473 C C . ARG A 1 329 ? 7.555 51.25 6.785 1 98.12 329 ARG A C 1
ATOM 2475 O O . ARG A 1 329 ? 6.773 52.156 6.43 1 98.12 329 ARG A O 1
ATOM 2482 N N . SER A 1 330 ? 7.395 50.625 7.875 1 97.88 330 SER A N 1
ATOM 2483 C CA . SER A 1 330 ? 6.23 50.906 8.711 1 97.88 330 SER A CA 1
ATOM 2484 C C . SER A 1 330 ? 6.625 51.594 10 1 97.88 330 SER A C 1
ATOM 2486 O O . SER A 1 330 ? 7.766 51.469 10.453 1 97.88 330 SER A O 1
ATOM 2488 N N . ASP A 1 331 ? 5.617 52.281 10.539 1 95.94 331 ASP A N 1
ATOM 2489 C CA . ASP A 1 331 ? 5.727 52.812 11.891 1 95.94 331 ASP A CA 1
ATOM 2490 C C . ASP A 1 331 ? 5.086 51.875 12.914 1 95.94 331 ASP A C 1
ATOM 2492 O O . ASP A 1 331 ? 4.227 51.062 12.562 1 95.94 331 ASP A O 1
ATOM 2496 N N . GLU A 1 332 ? 5.59 52 14.117 1 96.88 332 GLU A N 1
ATOM 2497 C CA . GLU A 1 332 ? 4.977 51.25 15.203 1 96.88 332 GLU A CA 1
ATOM 2498 C C . GLU A 1 332 ? 3.502 51.594 15.359 1 96.88 332 GLU A C 1
ATOM 2500 O O . GLU A 1 332 ? 3.152 52.781 15.492 1 96.88 332 GLU A O 1
ATOM 2505 N N . ALA A 1 333 ? 2.746 50.625 15.328 1 96.69 333 ALA A N 1
ATOM 2506 C CA . ALA A 1 333 ? 1.324 50.844 15.578 1 96.69 333 ALA A CA 1
ATOM 2507 C C . ALA A 1 333 ? 1.055 51.062 17.062 1 96.69 333 ALA A C 1
ATOM 2509 O O . ALA A 1 333 ? 1.774 50.562 17.922 1 96.69 333 ALA A O 1
ATOM 2510 N N . PRO A 1 334 ? -0.004 51.875 17.312 1 94.5 334 PRO A N 1
ATOM 2511 C CA . PRO A 1 334 ? -0.401 51.969 18.719 1 94.5 334 PRO A CA 1
ATOM 2512 C C . PRO A 1 334 ? -0.919 50.656 19.281 1 94.5 334 PRO A C 1
ATOM 2514 O O . PRO A 1 334 ? -1.374 49.781 18.516 1 94.5 334 PRO A O 1
ATOM 2517 N N . SER A 1 335 ? -0.808 50.594 20.578 1 93.94 335 SER A N 1
ATOM 2518 C CA . SER A 1 335 ? -1.377 49.406 21.234 1 93.94 335 SER A CA 1
ATOM 2519 C C . SER A 1 335 ? -2.84 49.219 20.844 1 93.94 335 SER A C 1
ATOM 2521 O O . SER A 1 335 ? -3.602 50.188 20.781 1 93.94 335 SER A O 1
ATOM 2523 N N . SER A 1 336 ? -3.17 48.031 20.625 1 94.06 336 SER A N 1
ATOM 2524 C CA . SER A 1 336 ? -4.488 47.688 20.094 1 94.06 336 SER A CA 1
ATOM 2525 C C . SER A 1 336 ? -5.258 46.781 21.047 1 94.06 336 SER A C 1
ATOM 2527 O O . SER A 1 336 ? -4.711 45.812 21.562 1 94.06 336 SER A O 1
ATOM 2529 N N . GLY A 1 337 ? -6.523 47.094 21.266 1 97.69 337 GLY A N 1
ATOM 2530 C CA . GLY A 1 337 ? -7.387 46.188 22 1 97.69 337 GLY A CA 1
ATOM 2531 C C . GLY A 1 337 ? -7.547 44.844 21.328 1 97.69 337 GLY A C 1
ATOM 2532 O O . GLY A 1 337 ? -7.68 43.812 22 1 97.69 337 GLY A O 1
ATOM 2533 N N . TRP A 1 338 ? -7.504 44.844 20.031 1 98.25 338 TRP A N 1
ATOM 2534 C CA . TRP A 1 338 ? -7.605 43.625 19.234 1 98.25 338 TRP A CA 1
ATOM 2535 C C . TRP A 1 338 ? -6.441 42.688 19.531 1 98.25 338 TRP A C 1
ATOM 2537 O O . TRP A 1 338 ? -6.645 41.5 19.812 1 98.25 338 TRP A O 1
ATOM 2547 N N . TYR A 1 339 ? -5.223 43.188 19.5 1 98.44 339 TYR A N 1
ATOM 2548 C CA . TYR A 1 339 ? -4.023 42.406 19.766 1 98.44 339 TYR A CA 1
ATOM 2549 C C . TYR A 1 339 ? -4.055 41.844 21.188 1 98.44 339 TYR A C 1
ATOM 2551 O O . TYR A 1 339 ? -3.801 40.656 21.391 1 98.44 339 TYR A O 1
ATOM 2559 N N . GLN A 1 340 ? -4.438 42.688 22.156 1 98.56 340 GLN A N 1
ATOM 2560 C CA . GLN A 1 340 ? -4.445 42.281 23.562 1 98.56 340 GLN A CA 1
ATOM 2561 C C . GLN A 1 340 ? -5.527 41.219 23.812 1 98.56 340 GLN A C 1
ATOM 2563 O O . GLN A 1 340 ? -5.328 40.281 24.594 1 98.56 340 GLN A O 1
ATOM 2568 N N . ALA A 1 341 ? -6.676 41.406 23.188 1 98.75 341 ALA A N 1
ATOM 2569 C CA . ALA A 1 341 ? -7.738 40.406 23.312 1 98.75 341 ALA A CA 1
ATOM 2570 C C . ALA A 1 341 ? -7.273 39.031 22.828 1 98.75 341 ALA A C 1
ATOM 2572 O O . ALA A 1 341 ? -7.613 38 23.422 1 98.75 341 ALA A O 1
ATOM 2573 N N . ASN A 1 342 ? -6.547 39.062 21.75 1 98.81 342 ASN A N 1
ATOM 2574 C CA . ASN A 1 342 ? -6.039 37.812 21.203 1 98.81 342 ASN A CA 1
ATOM 2575 C C . ASN A 1 342 ? -4.98 37.188 22.109 1 98.81 342 ASN A C 1
ATOM 2577 O O . ASN A 1 342 ? -4.941 35.969 22.297 1 98.81 342 ASN A O 1
ATOM 2581 N N . VAL A 1 343 ? -4.066 37.969 22.656 1 98.75 343 VAL A N 1
ATOM 2582 C CA . VAL A 1 343 ? -3.064 37.5 23.594 1 98.75 343 VAL A CA 1
ATOM 2583 C C . VAL A 1 343 ? -3.752 36.812 24.781 1 98.75 343 VAL A C 1
ATOM 2585 O O . VAL A 1 343 ? -3.344 35.75 25.234 1 98.75 343 VAL A O 1
ATOM 2588 N N . ASP A 1 344 ? -4.809 37.5 25.266 1 98.81 344 ASP A N 1
ATOM 2589 C CA . ASP A 1 344 ? -5.559 36.938 26.391 1 98.81 344 ASP A CA 1
ATOM 2590 C C . ASP A 1 344 ? -6.246 35.625 26 1 98.81 344 ASP A C 1
ATOM 2592 O O . ASP A 1 344 ? -6.32 34.688 26.797 1 98.81 344 ASP A O 1
ATOM 2596 N N . ASN A 1 345 ? -6.805 35.594 24.844 1 98.69 345 ASN A N 1
ATOM 2597 C CA . ASN A 1 345 ? -7.441 34.406 24.312 1 98.69 345 ASN A CA 1
ATOM 2598 C C . ASN A 1 345 ? -6.465 33.219 24.25 1 98.69 345 ASN A C 1
ATOM 2600 O O . ASN A 1 345 ? -6.793 32.094 24.656 1 98.69 345 ASN A O 1
ATOM 2604 N N . VAL A 1 346 ? -5.262 33.469 23.766 1 98.75 346 VAL A N 1
ATOM 2605 C CA . VAL A 1 346 ? -4.207 32.469 23.656 1 98.75 346 VAL A CA 1
ATOM 2606 C C . VAL A 1 346 ? -3.826 31.984 25.062 1 98.75 346 VAL A C 1
ATOM 2608 O O . VAL A 1 346 ? -3.666 30.781 25.281 1 98.75 346 VAL A O 1
ATOM 2611 N N . LYS A 1 347 ? -3.654 32.906 25.922 1 98.69 347 LYS A N 1
ATOM 2612 C CA . LYS A 1 347 ? -3.305 32.562 27.297 1 98.69 347 LYS A CA 1
ATOM 2613 C C . LYS A 1 347 ? -4.344 31.609 27.906 1 98.69 347 LYS A C 1
ATOM 2615 O O . LYS A 1 347 ? -3.994 30.609 28.547 1 98.69 347 LYS A O 1
ATOM 2620 N N . ASN A 1 348 ? -5.613 31.938 27.734 1 98.75 348 ASN A N 1
ATOM 2621 C CA . ASN A 1 348 ? -6.699 31.109 28.25 1 98.75 348 ASN A CA 1
ATOM 2622 C C . ASN A 1 348 ? -6.688 29.719 27.609 1 98.75 348 ASN A C 1
ATOM 2624 O O . ASN A 1 348 ? -6.887 28.719 28.297 1 98.75 348 ASN A O 1
ATOM 2628 N N . TRP A 1 349 ? -6.508 29.656 26.328 1 98.56 349 TRP A N 1
ATOM 2629 C CA . TRP A 1 349 ? -6.43 28.391 25.594 1 98.56 349 TRP A CA 1
ATOM 2630 C C . TRP A 1 349 ? -5.281 27.531 26.109 1 98.56 349 TRP A C 1
ATOM 2632 O O . TRP A 1 349 ? -5.441 26.328 26.297 1 98.56 349 TRP A O 1
ATOM 2642 N N . HIS A 1 350 ? -4.113 28.156 26.328 1 98.5 350 HIS A N 1
ATOM 2643 C CA . HIS A 1 350 ? -2.961 27.438 26.875 1 98.5 350 HIS A CA 1
ATOM 2644 C C . HIS A 1 350 ? -3.242 26.906 28.281 1 98.5 350 HIS A C 1
ATOM 2646 O O . HIS A 1 350 ? -2.82 25.812 28.625 1 98.5 350 HIS A O 1
ATOM 2652 N N . GLN A 1 351 ? -3.934 27.734 29.062 1 98.44 351 GLN A N 1
ATOM 2653 C CA . GLN A 1 351 ? -4.297 27.297 30.406 1 98.44 351 GLN A CA 1
ATOM 2654 C C . GLN A 1 351 ? -5.188 26.062 30.375 1 98.44 351 GLN A C 1
ATOM 2656 O O . GLN A 1 351 ? -5 25.125 31.156 1 98.44 351 GLN A O 1
ATOM 2661 N N . TYR A 1 352 ? -6.141 26.062 29.484 1 98.31 352 TYR A N 1
ATOM 2662 C CA . TYR A 1 352 ? -7.004 24.906 29.312 1 98.31 352 TYR A CA 1
ATOM 2663 C C . TYR A 1 352 ? -6.191 23.672 28.922 1 98.31 352 TYR A C 1
ATOM 2665 O O . TYR A 1 352 ? -6.328 22.609 29.531 1 98.31 352 TYR A O 1
ATOM 2673 N N . ASN A 1 353 ? -5.34 23.812 27.875 1 98.44 353 ASN A N 1
ATOM 2674 C CA . ASN A 1 353 ? -4.523 22.688 27.406 1 98.44 353 ASN A CA 1
ATOM 2675 C C . ASN A 1 353 ? -3.598 22.172 28.516 1 98.44 353 ASN A C 1
ATOM 2677 O O . ASN A 1 353 ? -3.426 20.969 28.656 1 98.44 353 ASN A O 1
ATOM 2681 N N . ASP A 1 354 ? -2.998 23.094 29.234 1 98.44 354 ASP A N 1
ATOM 2682 C CA . ASP A 1 354 ? -2.121 22.719 30.328 1 98.44 354 ASP A CA 1
ATOM 2683 C C . ASP A 1 354 ? -2.885 21.922 31.391 1 98.44 354 ASP A C 1
ATOM 2685 O O . ASP A 1 354 ? -2.385 20.922 31.906 1 98.44 354 ASP A O 1
ATOM 2689 N N . ALA A 1 355 ? -4.078 22.422 31.719 1 98.06 355 ALA A N 1
ATOM 2690 C CA . ALA A 1 355 ? -4.91 21.734 32.688 1 98.06 355 ALA A CA 1
ATOM 2691 C C . ALA A 1 355 ? -5.246 20.312 32.219 1 98.06 355 ALA A C 1
ATOM 2693 O O . ALA A 1 355 ? -5.223 19.375 33 1 98.06 355 ALA A O 1
ATOM 2694 N N . MET A 1 356 ? -5.574 20.172 30.969 1 98.19 356 MET A N 1
ATOM 2695 C CA . MET A 1 356 ? -5.91 18.875 30.406 1 98.19 356 MET A CA 1
ATOM 2696 C C . MET A 1 356 ? -4.703 17.938 30.422 1 98.19 356 MET A C 1
ATOM 2698 O O . MET A 1 356 ? -4.84 16.75 30.703 1 98.19 356 MET A O 1
ATOM 2702 N N . MET A 1 357 ? -3.473 18.422 30.094 1 98.38 357 MET A N 1
ATOM 2703 C CA . MET A 1 357 ? -2.254 17.625 30.062 1 98.38 357 MET A CA 1
ATOM 2704 C C . MET A 1 357 ? -1.864 17.172 31.469 1 98.38 357 MET A C 1
ATOM 2706 O O . MET A 1 357 ? -1.17 16.172 31.641 1 98.38 357 MET A O 1
ATOM 2710 N N . GLN A 1 358 ? -2.361 17.922 32.469 1 97.38 358 GLN A N 1
ATOM 2711 C CA . GLN A 1 358 ? -2.012 17.625 33.844 1 97.38 358 GLN A CA 1
ATOM 2712 C C . GLN A 1 358 ? -3.133 16.859 34.562 1 97.38 358 GLN A C 1
ATOM 2714 O O . GLN A 1 358 ? -2.996 16.469 35.719 1 97.38 358 GLN A O 1
ATOM 2719 N N . ARG A 1 359 ? -4.164 16.609 33.781 1 96.19 359 ARG A N 1
ATOM 2720 C CA . ARG A 1 359 ? -5.328 15.945 34.375 1 96.19 359 ARG A CA 1
ATOM 2721 C C . ARG A 1 359 ? -4.996 14.516 34.781 1 96.19 359 ARG A C 1
ATOM 2723 O O . ARG A 1 359 ? -4.43 13.75 34 1 96.19 359 ARG A O 1
ATOM 2730 N N . THR A 1 360 ? -5.383 14.078 35.969 1 95.44 360 THR A N 1
ATOM 2731 C CA . THR A 1 360 ? -5.109 12.742 36.5 1 95.44 360 THR A CA 1
ATOM 2732 C C . THR A 1 360 ? -6.406 12.047 36.906 1 95.44 360 THR A C 1
ATOM 2734 O O . THR A 1 360 ? -6.391 10.883 37.312 1 95.44 360 THR A O 1
ATOM 2737 N N . THR A 1 361 ? -7.535 12.766 36.844 1 93.56 361 THR A N 1
ATOM 2738 C CA . THR A 1 361 ? -8.812 12.211 37.25 1 93.56 361 THR A CA 1
ATOM 2739 C C . THR A 1 361 ? -9.492 11.469 36.125 1 93.56 361 THR A C 1
ATOM 2741 O O . THR A 1 361 ? -9.445 11.914 34.969 1 93.56 361 THR A O 1
ATOM 2744 N N . GLY A 1 362 ? -10.102 10.367 36.438 1 93.12 362 GLY A N 1
ATOM 2745 C CA . GLY A 1 362 ? -10.812 9.586 35.438 1 93.12 362 GLY A CA 1
ATOM 2746 C C . GLY A 1 362 ? -9.906 8.711 34.594 1 93.12 362 GLY A C 1
ATOM 2747 O O . GLY A 1 362 ? -8.719 8.562 34.906 1 93.12 362 GLY A O 1
ATOM 2748 N N . ASP A 1 363 ? -10.539 8.016 33.531 1 96.25 363 ASP A N 1
ATOM 2749 C CA . ASP A 1 363 ? -9.766 7.195 32.625 1 96.25 363 ASP A CA 1
ATOM 2750 C C . ASP A 1 363 ? -8.773 8.047 31.812 1 96.25 363 ASP A C 1
ATOM 2752 O O . ASP A 1 363 ? -9.023 9.227 31.578 1 96.25 363 ASP A O 1
ATOM 2756 N N . MET A 1 364 ? -7.676 7.5 31.453 1 98 364 MET A N 1
ATOM 2757 C CA . MET A 1 364 ? -6.586 8.227 30.812 1 98 364 MET A CA 1
ATOM 2758 C C . MET A 1 364 ? -7 8.719 29.438 1 98 364 MET A C 1
ATOM 2760 O O . MET A 1 364 ? -7.406 7.926 28.594 1 98 364 MET A O 1
ATOM 2764 N N . ARG A 1 365 ? -6.961 10.008 29.234 1 98.31 365 ARG A N 1
ATOM 2765 C CA . ARG A 1 365 ? -7.133 10.656 27.938 1 98.31 365 ARG A CA 1
ATOM 2766 C C . ARG A 1 365 ? -5.789 10.859 27.25 1 98.31 365 ARG A C 1
ATOM 2768 O O . ARG A 1 365 ? -4.746 10.5 27.797 1 98.31 365 ARG A O 1
ATOM 2775 N N . PHE A 1 366 ? -5.82 11.398 26.078 1 98.56 366 PHE A N 1
ATOM 2776 C CA . PHE A 1 366 ? -4.621 11.531 25.25 1 98.56 366 PHE A CA 1
ATOM 2777 C C . PHE A 1 366 ? -3.748 12.68 25.75 1 98.56 366 PHE A C 1
ATOM 2779 O O . PHE A 1 366 ? -2.531 12.672 25.547 1 98.56 366 PHE A O 1
ATOM 2786 N N . GLU A 1 367 ? -4.293 13.75 26.406 1 98.75 367 GLU A N 1
ATOM 2787 C CA . GLU A 1 367 ? -3.568 14.984 26.719 1 98.75 367 GLU A CA 1
ATOM 2788 C C . GLU A 1 367 ? -2.4 14.727 27.656 1 98.75 367 GLU A C 1
ATOM 2790 O O . GLU A 1 367 ? -1.297 15.227 27.453 1 98.75 367 GLU A O 1
ATOM 2795 N N . PRO A 1 368 ? -2.572 13.867 28.688 1 98.81 368 PRO A N 1
ATOM 2796 C CA . PRO A 1 368 ? -1.439 13.609 29.578 1 98.81 368 PRO A CA 1
ATOM 2797 C C . PRO A 1 368 ? -0.265 12.945 28.859 1 98.81 368 PRO A C 1
ATOM 2799 O O . PRO A 1 368 ? 0.887 13.125 29.266 1 98.81 368 PRO A O 1
ATOM 2802 N N . VAL A 1 369 ? -0.533 12.141 27.844 1 98.88 369 VAL A N 1
ATOM 2803 C CA . VAL A 1 369 ? 0.536 11.531 27.062 1 98.88 369 VAL A CA 1
ATOM 2804 C C . VAL A 1 369 ? 1.392 12.625 26.422 1 98.88 369 VAL A C 1
ATOM 2806 O O . VAL A 1 369 ? 2.623 12.555 26.453 1 98.88 369 VAL A O 1
ATOM 2809 N N . PHE A 1 370 ? 0.766 13.656 25.859 1 98.88 370 PHE A N 1
ATOM 2810 C CA . PHE A 1 370 ? 1.488 14.781 25.266 1 98.88 370 PHE A CA 1
ATOM 2811 C C . PHE A 1 370 ? 2.264 15.547 26.328 1 98.88 370 PHE A C 1
ATOM 2813 O O . PHE A 1 370 ? 3.336 16.094 26.062 1 98.88 370 PHE A O 1
ATOM 2820 N N . GLY A 1 371 ? 1.635 15.648 27.578 1 98.75 371 GLY A N 1
ATOM 2821 C CA . GLY A 1 371 ? 2.389 16.234 28.672 1 98.75 371 GLY A CA 1
ATOM 2822 C C . GLY A 1 371 ? 3.744 15.578 28.875 1 98.75 371 GLY A C 1
ATOM 2823 O O . GLY A 1 371 ? 4.742 16.266 29.094 1 98.75 371 GLY A O 1
ATOM 2824 N N . GLN A 1 372 ? 3.816 14.234 28.766 1 98.81 372 GLN A N 1
ATOM 2825 C CA . GLN A 1 372 ? 5.059 13.492 28.953 1 98.81 372 GLN A CA 1
ATOM 2826 C C . GLN A 1 372 ? 5.996 13.688 27.766 1 98.81 372 GLN A C 1
ATOM 2828 O O . GLN A 1 372 ? 7.215 13.758 27.938 1 98.81 372 GLN A O 1
ATOM 2833 N N . ILE A 1 373 ? 5.441 13.719 26.562 1 98.88 373 ILE A N 1
ATOM 2834 C CA . ILE A 1 373 ? 6.246 13.984 25.375 1 98.88 373 ILE A CA 1
ATOM 2835 C C . ILE A 1 373 ? 6.965 15.32 25.516 1 98.88 373 ILE A C 1
ATOM 2837 O O . ILE A 1 373 ? 8.18 15.414 25.312 1 98.88 373 ILE A O 1
ATOM 2841 N N . ASN A 1 374 ? 6.211 16.422 25.906 1 98.75 374 ASN A N 1
ATOM 2842 C CA . ASN A 1 374 ? 6.797 17.734 26.109 1 98.75 374 ASN A CA 1
ATOM 2843 C C . ASN A 1 374 ? 7.852 17.719 27.203 1 98.75 374 ASN A C 1
ATOM 2845 O O . ASN A 1 374 ? 8.859 18.422 27.125 1 98.75 374 ASN A O 1
ATOM 2849 N N . ARG A 1 375 ? 7.602 16.922 28.219 1 98.62 375 ARG A N 1
ATOM 2850 C CA . ARG A 1 375 ? 8.508 16.859 29.359 1 98.62 375 ARG A CA 1
ATOM 2851 C C . ARG A 1 375 ? 9.883 16.359 28.938 1 98.62 375 ARG A C 1
ATOM 2853 O O . ARG A 1 375 ? 10.906 16.891 29.375 1 98.62 375 ARG A O 1
ATOM 2860 N N . ILE A 1 376 ? 9.953 15.352 28.031 1 98.75 376 ILE A N 1
ATOM 2861 C CA . ILE A 1 376 ? 11.234 14.703 27.766 1 98.75 376 ILE A CA 1
ATOM 2862 C C . ILE A 1 376 ? 11.805 15.211 26.438 1 98.75 376 ILE A C 1
ATOM 2864 O O . ILE A 1 376 ? 12.977 14.969 26.125 1 98.75 376 ILE A O 1
ATOM 2868 N N . ALA A 1 377 ? 11.062 15.922 25.641 1 98.69 377 ALA A N 1
ATOM 2869 C CA . ALA A 1 377 ? 11.508 16.328 24.312 1 98.69 377 ALA A CA 1
ATOM 2870 C C . ALA A 1 377 ? 12.75 17.219 24.391 1 98.69 377 ALA A C 1
ATOM 2872 O O . ALA A 1 377 ? 12.797 18.156 25.203 1 98.69 377 ALA A O 1
ATOM 2873 N N . THR A 1 378 ? 13.734 16.953 23.594 1 98.56 378 THR A N 1
ATOM 2874 C CA . THR A 1 378 ? 14.93 17.781 23.5 1 98.56 378 THR A CA 1
ATOM 2875 C C . THR A 1 378 ? 14.672 19.031 22.656 1 98.56 378 THR A C 1
ATOM 2877 O O . THR A 1 378 ? 13.672 19.094 21.938 1 98.56 378 THR A O 1
ATOM 2880 N N . ASP A 1 379 ? 15.508 19.953 22.703 1 97.44 379 ASP A N 1
ATOM 2881 C CA . ASP A 1 379 ? 15.336 21.25 22.047 1 97.44 379 ASP A CA 1
ATOM 2882 C C . ASP A 1 379 ? 15.328 21.109 20.531 1 97.44 379 ASP A C 1
ATOM 2884 O O . ASP A 1 379 ? 14.836 21.984 19.828 1 97.44 379 ASP A O 1
ATOM 2888 N N . ASP A 1 380 ? 15.836 20 20.062 1 97.94 380 ASP A N 1
ATOM 2889 C CA . ASP A 1 380 ? 15.922 19.797 18.625 1 97.94 380 ASP A CA 1
ATOM 2890 C C . ASP A 1 380 ? 15.203 18.516 18.203 1 97.94 380 ASP A C 1
ATOM 2892 O O . ASP A 1 380 ? 15.531 17.938 17.172 1 97.94 380 ASP A O 1
ATOM 2896 N N . ALA A 1 381 ? 14.289 18.047 18.984 1 98.75 381 ALA A N 1
ATOM 2897 C CA . ALA A 1 381 ? 13.547 16.812 18.703 1 98.75 381 A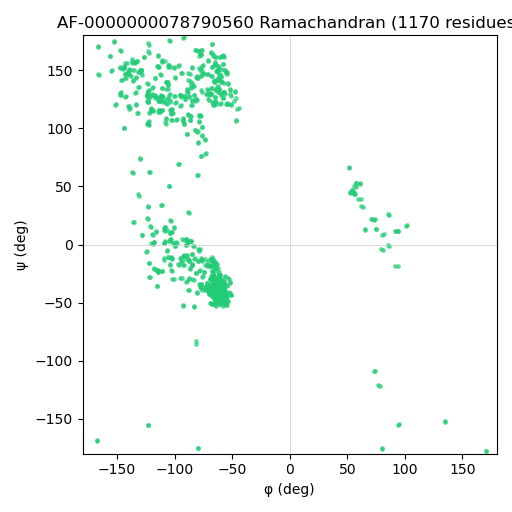LA A CA 1
ATOM 2898 C C . ALA A 1 381 ? 12.852 16.906 17.344 1 98.75 381 ALA A C 1
ATOM 2900 O O . ALA A 1 381 ? 12.578 18 16.844 1 98.75 381 ALA A O 1
ATOM 2901 N N . ILE A 1 382 ? 12.672 15.805 16.688 1 98.81 382 ILE A N 1
ATOM 2902 C CA . ILE A 1 382 ? 11.875 15.656 15.477 1 98.81 382 ILE A CA 1
ATOM 2903 C C . ILE A 1 382 ? 10.578 14.914 15.805 1 98.81 382 ILE A C 1
ATOM 2905 O O . ILE A 1 382 ? 10.609 13.789 16.312 1 98.81 382 ILE A O 1
ATOM 2909 N N . PHE A 1 383 ? 9.461 15.531 15.531 1 98.88 383 PHE A N 1
ATOM 2910 C CA . PHE A 1 383 ? 8.156 14.922 15.719 1 98.88 383 PHE A CA 1
ATOM 2911 C C . PHE A 1 383 ? 7.57 14.469 14.391 1 98.88 383 PHE A C 1
ATOM 2913 O O . PHE A 1 383 ? 7.203 15.289 13.555 1 98.88 383 PHE A O 1
ATOM 2920 N N . ALA A 1 384 ? 7.547 13.18 14.18 1 98.88 384 ALA A N 1
ATOM 2921 C CA . ALA A 1 384 ? 6.824 12.594 13.055 1 98.88 384 ALA A CA 1
ATOM 2922 C C . ALA A 1 384 ? 5.375 12.297 13.43 1 98.88 384 ALA A C 1
ATOM 2924 O O . ALA A 1 384 ? 5.102 11.406 14.234 1 98.88 384 ALA A O 1
ATOM 2925 N N . ILE A 1 385 ? 4.48 13.023 12.836 1 98.75 385 ILE A N 1
ATOM 2926 C CA . ILE A 1 385 ? 3.076 12.969 13.227 1 98.75 385 ILE A CA 1
ATOM 2927 C C . ILE A 1 385 ? 2.281 12.211 12.164 1 98.75 385 ILE A C 1
ATOM 2929 O O . ILE A 1 385 ? 2.299 12.578 10.984 1 98.75 385 ILE A O 1
ATOM 2933 N N . ASP A 1 386 ? 1.553 11.18 12.586 1 98.69 386 ASP A N 1
ATOM 2934 C CA . ASP A 1 386 ? 0.667 10.492 11.648 1 98.69 386 ASP A CA 1
ATOM 2935 C C . ASP A 1 386 ? -0.63 11.273 11.445 1 98.69 386 ASP A C 1
ATOM 2937 O O . ASP A 1 386 ? -0.76 12.406 11.914 1 98.69 386 ASP A O 1
ATOM 2941 N N . VAL A 1 387 ? -1.574 10.727 10.695 1 97.88 387 VAL A N 1
ATOM 2942 C CA . VAL A 1 387 ? -2.771 11.461 10.297 1 97.88 387 VAL A CA 1
ATOM 2943 C C . VAL A 1 387 ? -3.971 10.969 11.102 1 97.88 387 VAL A C 1
ATOM 2945 O O . VAL A 1 387 ? -4.125 9.766 11.32 1 97.88 387 VAL A O 1
ATOM 2948 N N . GLY A 1 388 ? -4.797 11.766 11.57 1 96.81 388 GLY A N 1
ATOM 2949 C CA . GLY A 1 388 ? -5.965 11.516 12.398 1 96.81 388 GLY A CA 1
ATOM 2950 C C . GLY A 1 388 ? -6.082 12.477 13.562 1 96.81 388 GLY A C 1
ATOM 2951 O O . GLY A 1 388 ? -5.613 13.609 13.492 1 96.81 388 GLY A O 1
ATOM 2952 N N . ASP A 1 389 ? -6.723 12.023 14.641 1 97.75 389 ASP A N 1
ATOM 2953 C CA . ASP A 1 389 ? -6.816 12.844 15.844 1 97.75 389 ASP A CA 1
ATOM 2954 C C . ASP A 1 389 ? -5.434 13.25 16.344 1 97.75 389 ASP A C 1
ATOM 2956 O O . ASP A 1 389 ? -5.262 14.344 16.891 1 97.75 389 ASP A O 1
ATOM 2960 N N . VAL A 1 390 ? -4.504 12.445 16.031 1 98.19 390 VAL A N 1
ATOM 2961 C CA . VAL A 1 390 ? -3.152 12.703 16.516 1 98.19 390 VAL A CA 1
ATOM 2962 C C . VAL A 1 390 ? -2.6 13.961 15.859 1 98.19 390 VAL A C 1
ATOM 2964 O O . VAL A 1 390 ? -1.84 14.711 16.484 1 98.19 390 VAL A O 1
ATOM 2967 N N . THR A 1 391 ? -2.998 14.258 14.617 1 97.19 391 THR A N 1
ATOM 2968 C CA . THR A 1 391 ? -2.574 15.492 13.969 1 97.19 391 THR A CA 1
ATOM 2969 C C . THR A 1 391 ? -3.131 16.703 14.703 1 97.19 391 THR A C 1
ATOM 2971 O O . THR A 1 391 ? -2.393 17.641 15 1 97.19 391 THR A O 1
ATOM 2974 N N . GLN A 1 392 ? -4.422 16.656 14.953 1 96.5 392 GLN A N 1
ATOM 2975 C CA . GLN A 1 392 ? -5.105 17.734 15.656 1 96.5 392 GLN A CA 1
ATOM 2976 C C . GLN A 1 392 ? -4.504 17.953 17.047 1 96.5 392 GLN A C 1
ATOM 2978 O O . GLN A 1 392 ? -4.23 19.094 17.438 1 96.5 392 GLN A O 1
ATOM 2983 N N . ASN A 1 393 ? -4.273 16.875 17.734 1 98.19 393 ASN A N 1
ATOM 2984 C CA . ASN A 1 393 ? -3.74 16.922 19.094 1 98.19 393 ASN A CA 1
ATOM 2985 C C . ASN A 1 393 ? -2.305 17.438 19.109 1 98.19 393 ASN A C 1
ATOM 2987 O O . ASN A 1 393 ? -1.922 18.188 20.016 1 98.19 393 ASN A O 1
ATOM 2991 N N . ALA A 1 394 ? -1.579 17.047 18.109 1 98.06 394 ALA A N 1
ATOM 2992 C CA . ALA A 1 394 ? -0.179 17.453 18.047 1 98.06 394 ALA A CA 1
ATOM 2993 C C . ALA A 1 394 ? -0.058 18.953 17.75 1 98.06 394 ALA A C 1
ATOM 2995 O O . ALA A 1 394 ? 0.855 19.625 18.234 1 98.06 394 ALA A O 1
ATOM 2996 N N . VAL A 1 395 ? -0.94 19.484 16.953 1 96.5 395 VAL A N 1
ATOM 2997 C CA . VAL A 1 395 ? -0.921 20.906 16.625 1 96.5 395 VAL A CA 1
ATOM 2998 C C . VAL A 1 395 ? -1.255 21.719 17.875 1 96.5 395 VAL A C 1
ATOM 3000 O O . VAL A 1 395 ? -0.71 22.812 18.078 1 96.5 395 VAL A O 1
ATOM 3003 N N . ARG A 1 396 ? -2.043 21.172 18.75 1 97.5 396 ARG A N 1
ATOM 3004 C CA . ARG A 1 396 ? -2.535 21.875 19.922 1 97.5 396 ARG A CA 1
ATOM 3005 C C . ARG A 1 396 ? -1.563 21.75 21.094 1 97.5 396 ARG A C 1
ATOM 3007 O O . ARG A 1 396 ? -1.359 22.703 21.859 1 97.5 396 ARG A O 1
ATOM 3014 N N . LEU A 1 397 ? -0.986 20.531 21.219 1 98.5 397 LEU A N 1
ATOM 3015 C CA . LEU A 1 397 ? -0.474 20.203 22.547 1 98.5 397 LEU A CA 1
ATOM 3016 C C . LEU A 1 397 ? 1.05 20.141 22.547 1 98.5 397 LEU A C 1
ATOM 3018 O O . LEU A 1 397 ? 1.682 20.219 23.594 1 98.5 397 LEU A O 1
ATOM 3022 N N . LEU A 1 398 ? 1.673 19.922 21.375 1 98.62 398 LEU A N 1
ATOM 3023 C CA . LEU A 1 398 ? 3.131 19.969 21.359 1 98.62 398 LEU A CA 1
ATOM 3024 C C . LEU A 1 398 ? 3.631 21.406 21.5 1 98.62 398 LEU A C 1
ATOM 3026 O O . LEU A 1 398 ? 3.193 22.297 20.781 1 98.62 398 LEU A O 1
ATOM 3030 N N . LYS A 1 399 ? 4.531 21.641 22.391 1 98.19 399 LYS A N 1
ATOM 3031 C CA . LYS A 1 399 ? 5.078 22.969 22.672 1 98.19 399 LYS A CA 1
ATOM 3032 C C . LYS A 1 399 ? 6.391 23.188 21.922 1 98.19 399 LYS A C 1
ATOM 3034 O O . LYS A 1 399 ? 7.441 23.359 22.547 1 98.19 399 LYS A O 1
ATOM 3039 N N . VAL A 1 400 ? 6.258 23.297 20.609 1 97.62 400 VAL A N 1
ATOM 3040 C CA . VAL A 1 400 ? 7.445 23.406 19.766 1 97.62 400 VAL A CA 1
ATOM 3041 C C . VAL A 1 400 ? 8.133 24.75 20.031 1 97.62 400 VAL A C 1
ATOM 3043 O O . VAL A 1 400 ? 7.469 25.75 20.281 1 97.62 400 VAL A O 1
ATOM 3046 N N . ASN A 1 401 ? 9.461 24.812 19.812 1 96.69 401 ASN A N 1
ATOM 3047 C CA . ASN A 1 401 ? 10.234 25.984 20.234 1 96.69 401 ASN A CA 1
ATOM 3048 C C . ASN A 1 401 ? 10.898 26.672 19.047 1 96.69 401 ASN A C 1
ATOM 3050 O O . ASN A 1 401 ? 11.742 27.547 19.234 1 96.69 401 ASN A O 1
ATOM 3054 N N . GLY A 1 402 ? 10.586 26.281 17.844 1 93.31 402 GLY A N 1
ATOM 3055 C CA . GLY A 1 402 ? 11.188 26.875 16.656 1 93.31 402 GLY A CA 1
ATOM 3056 C C . GLY A 1 402 ? 12.398 26.109 16.156 1 93.31 402 GLY A C 1
ATOM 3057 O O . GLY A 1 402 ? 12.875 26.328 15.047 1 93.31 402 GLY A O 1
ATOM 3058 N N . ARG A 1 403 ? 13.07 25.219 17 1 94.75 403 ARG A N 1
ATOM 3059 C CA . ARG A 1 403 ? 14.242 24.422 16.641 1 94.75 403 ARG A CA 1
ATOM 3060 C C . ARG A 1 403 ? 13.859 22.969 16.391 1 94.75 403 ARG A C 1
ATOM 3062 O O . ARG A 1 403 ? 14.602 22.234 15.742 1 94.75 403 ARG A O 1
ATOM 3069 N N . GLN A 1 404 ? 12.703 22.578 16.969 1 97.81 404 GLN A N 1
ATOM 3070 C CA . GLN A 1 404 ? 12.188 21.234 16.75 1 97.81 404 GLN A CA 1
ATOM 3071 C C . GLN A 1 404 ? 11.539 21.094 15.383 1 97.81 404 GLN A C 1
ATOM 3073 O O . GLN A 1 404 ? 11 22.062 14.844 1 97.81 404 GLN A O 1
ATOM 3078 N N . ALA A 1 405 ? 11.672 19.922 14.82 1 96.81 405 ALA A N 1
ATOM 3079 C CA . ALA A 1 405 ? 10.992 19.641 13.562 1 96.81 405 ALA A CA 1
ATOM 3080 C C . ALA A 1 405 ? 9.648 18.953 13.805 1 96.81 405 ALA A C 1
ATOM 3082 O O . ALA A 1 405 ? 9.469 18.266 14.805 1 96.81 405 ALA A O 1
ATOM 3083 N N . TRP A 1 406 ? 8.766 19.219 12.984 1 97.12 406 TRP A N 1
ATOM 3084 C CA . TRP A 1 406 ? 7.414 18.672 12.938 1 97.12 406 TRP A CA 1
ATOM 3085 C C . TRP A 1 406 ? 6.988 18.375 11.5 1 97.12 406 TRP A C 1
ATOM 3087 O O . TRP A 1 406 ? 7.004 19.266 10.648 1 97.12 406 TRP A O 1
ATOM 3097 N N . THR A 1 407 ? 6.691 17.078 11.195 1 97 407 THR A N 1
ATOM 3098 C CA . THR A 1 407 ? 6.305 16.781 9.82 1 97 407 THR A CA 1
ATOM 3099 C C . THR A 1 407 ? 5.152 15.781 9.797 1 97 407 THR A C 1
ATOM 3101 O O . THR A 1 407 ? 4.953 15.023 10.758 1 97 407 THR A O 1
ATOM 3104 N N . THR A 1 408 ? 4.32 15.828 8.797 1 97.81 408 THR A N 1
ATOM 3105 C CA . THR A 1 408 ? 3.201 14.93 8.539 1 97.81 408 THR A CA 1
ATOM 3106 C C . THR A 1 408 ? 2.904 14.852 7.043 1 97.81 408 THR A C 1
ATOM 3108 O O . THR A 1 408 ? 3.645 15.406 6.23 1 97.81 408 THR A O 1
ATOM 3111 N N . SER A 1 409 ? 1.958 13.977 6.66 1 98.12 409 SER A N 1
ATOM 3112 C CA . SER A 1 409 ? 1.347 14.062 5.34 1 98.12 409 SER A CA 1
ATOM 3113 C C . SER A 1 409 ? 0.282 15.156 5.293 1 98.12 409 SER A C 1
ATOM 3115 O O . SER A 1 409 ? -0.753 15.047 5.953 1 98.12 409 SER A O 1
ATOM 3117 N N . GLY A 1 410 ? 0.548 16.203 4.582 1 95.5 410 GLY A N 1
ATOM 3118 C CA . GLY A 1 410 ? -0.235 17.422 4.668 1 95.5 410 GLY A CA 1
ATOM 3119 C C . GLY A 1 410 ? -1.513 17.375 3.85 1 95.5 410 GLY A C 1
ATOM 3120 O O . GLY A 1 410 ? -2.559 16.953 4.348 1 95.5 410 GLY A O 1
ATOM 3121 N N . LEU A 1 411 ? -1.445 17.656 2.551 1 94.94 411 LEU A N 1
ATOM 3122 C CA . LEU A 1 411 ? -2.625 17.734 1.695 1 94.94 411 LEU A CA 1
ATOM 3123 C C . LEU A 1 411 ? -3.123 16.344 1.331 1 94.94 411 LEU A C 1
ATOM 3125 O O . LEU A 1 411 ? -4.332 16.125 1.221 1 94.94 411 LEU A O 1
ATOM 3129 N N . PHE A 1 412 ? -2.203 15.422 1.134 1 96.75 412 PHE A N 1
ATOM 3130 C CA . PHE A 1 412 ? -2.561 14.047 0.803 1 96.75 412 PHE A CA 1
ATOM 3131 C C . PHE A 1 412 ? -3.164 13.336 2.01 1 96.75 412 PHE A C 1
ATOM 3133 O O . PHE A 1 412 ? -4.113 12.57 1.872 1 96.75 412 PHE A O 1
ATOM 3140 N N . ALA A 1 413 ? -2.561 13.609 3.178 1 97.38 413 ALA A N 1
ATOM 3141 C CA . ALA A 1 413 ? -3.062 13.18 4.48 1 97.38 413 ALA A CA 1
ATOM 3142 C C . ALA A 1 413 ? -3.213 11.664 4.535 1 97.38 413 ALA A C 1
ATOM 3144 O O . ALA A 1 413 ? -4.273 11.148 4.895 1 97.38 413 ALA A O 1
ATOM 3145 N N . THR A 1 414 ? -2.189 10.961 4.207 1 98.12 414 THR A N 1
ATOM 3146 C CA . THR A 1 414 ? -2.236 9.508 4.246 1 98.12 414 THR A CA 1
ATOM 3147 C C . THR A 1 414 ? -1.973 9 5.66 1 98.12 414 THR A C 1
ATOM 3149 O O . THR A 1 414 ? -1.035 9.445 6.324 1 98.12 414 THR A O 1
ATOM 3152 N N . MET A 1 415 ? -2.867 8.133 6.164 1 97.94 415 MET A N 1
ATOM 3153 C CA . MET A 1 415 ? -2.531 7.352 7.352 1 97.94 415 MET A CA 1
ATOM 3154 C C . MET A 1 415 ? -1.303 6.484 7.102 1 97.94 415 MET A C 1
ATOM 3156 O O . MET A 1 415 ? -1.102 5.992 5.992 1 97.94 415 MET A O 1
ATOM 3160 N N . GLY A 1 416 ? -0.486 6.309 8.109 1 98.25 416 GLY A N 1
ATOM 3161 C CA . GLY A 1 416 ? 0.72 5.504 7.977 1 98.25 416 GLY A CA 1
ATOM 3162 C C . GLY A 1 416 ? 1.948 6.324 7.629 1 98.25 416 GLY A C 1
ATOM 3163 O O . GLY A 1 416 ? 2.99 5.77 7.277 1 98.25 416 GLY A O 1
ATOM 3164 N N . ALA A 1 417 ? 1.866 7.637 7.707 1 98.56 417 ALA A N 1
ATOM 3165 C CA . ALA A 1 417 ? 2.971 8.508 7.305 1 98.56 417 ALA A CA 1
ATOM 3166 C C . ALA A 1 417 ? 3.939 8.727 8.461 1 98.56 417 ALA A C 1
ATOM 3168 O O . ALA A 1 417 ? 5.094 9.109 8.25 1 98.56 417 ALA A O 1
ATOM 3169 N N . GLY A 1 418 ? 3.521 8.508 9.734 1 98.75 418 GLY A N 1
ATOM 3170 C CA . GLY A 1 418 ? 4.328 8.82 10.906 1 98.75 418 GLY A CA 1
ATOM 3171 C C . GLY A 1 418 ? 5.594 7.992 10.992 1 98.75 418 GLY A C 1
ATOM 3172 O O . GLY A 1 418 ? 6.695 8.539 11.055 1 98.75 418 GLY A O 1
ATOM 3173 N N . LEU A 1 419 ? 5.477 6.68 10.906 1 98.88 419 LEU A N 1
ATOM 3174 C CA . LEU A 1 419 ? 6.609 5.773 11.07 1 98.88 419 LEU A CA 1
ATOM 3175 C C . LEU A 1 419 ? 7.641 5.996 9.969 1 98.88 419 LEU A C 1
ATOM 3177 O O . LEU A 1 419 ? 8.828 6.152 10.258 1 98.88 419 LEU A O 1
ATOM 3181 N N . PRO A 1 420 ? 7.266 6.07 8.672 1 98.88 420 PRO A N 1
ATOM 3182 C CA . PRO A 1 420 ? 8.242 6.383 7.625 1 98.88 420 PRO A CA 1
ATOM 3183 C C . PRO A 1 420 ? 8.977 7.699 7.879 1 98.88 420 PRO A C 1
ATOM 3185 O O . PRO A 1 420 ? 10.18 7.793 7.641 1 98.88 420 PRO A O 1
ATOM 3188 N N . ALA A 1 421 ? 8.242 8.703 8.344 1 98.88 421 ALA A N 1
ATOM 3189 C CA . ALA A 1 421 ? 8.867 9.992 8.633 1 98.88 421 ALA A CA 1
ATOM 3190 C C . ALA A 1 421 ? 9.867 9.875 9.781 1 98.88 421 ALA A C 1
ATOM 3192 O O . ALA A 1 421 ? 10.898 10.539 9.781 1 98.88 421 ALA A O 1
ATOM 3193 N N . ALA A 1 422 ? 9.539 9.086 10.805 1 98.94 422 ALA A N 1
ATOM 3194 C CA . ALA A 1 422 ? 10.461 8.859 11.914 1 98.94 422 ALA A CA 1
ATOM 3195 C C . ALA A 1 422 ? 11.727 8.156 11.438 1 98.94 422 ALA A C 1
ATOM 3197 O O . ALA A 1 422 ? 12.828 8.492 11.867 1 98.94 422 ALA A O 1
ATOM 3198 N N . LEU A 1 423 ? 11.578 7.137 10.508 1 98.94 423 LEU A N 1
ATOM 3199 C CA . LEU A 1 423 ? 12.742 6.48 9.914 1 98.94 423 LEU A CA 1
ATOM 3200 C C . LEU A 1 423 ? 13.648 7.5 9.227 1 98.94 423 LEU A C 1
ATOM 3202 O O . LEU A 1 423 ? 14.852 7.527 9.477 1 98.94 423 LEU A O 1
ATOM 3206 N N . ALA A 1 424 ? 13.016 8.328 8.375 1 98.88 424 ALA A N 1
ATOM 3207 C CA . ALA A 1 424 ? 13.758 9.344 7.637 1 98.88 424 ALA A CA 1
ATOM 3208 C C . ALA A 1 424 ? 14.461 10.312 8.586 1 98.88 424 ALA A C 1
ATOM 3210 O O . ALA A 1 424 ? 15.633 10.648 8.391 1 98.88 424 ALA A O 1
ATOM 3211 N N . GLY A 1 425 ? 13.719 10.781 9.633 1 98.81 425 GLY A N 1
ATOM 3212 C CA . GLY A 1 425 ? 14.289 11.703 10.602 1 98.81 425 GLY A CA 1
ATOM 3213 C C . GLY A 1 425 ? 15.508 11.148 11.305 1 98.81 425 GLY A C 1
ATOM 3214 O O . GLY A 1 425 ? 16.531 11.836 11.422 1 98.81 425 GLY A O 1
ATOM 3215 N N . GLN A 1 426 ? 15.391 9.883 11.758 1 98.88 426 GLN A N 1
ATOM 3216 C CA . GLN A 1 426 ? 16.484 9.312 12.531 1 98.88 426 GLN A CA 1
ATOM 3217 C C . GLN A 1 426 ? 17.688 9.008 11.641 1 98.88 426 GLN A C 1
ATOM 3219 O O . GLN A 1 426 ? 18.828 9.156 12.07 1 98.88 426 GLN A O 1
ATOM 3224 N N . LEU A 1 427 ? 17.469 8.539 10.422 1 98.69 427 LEU A N 1
ATOM 3225 C CA . LEU A 1 427 ? 18.547 8.234 9.484 1 98.69 427 LEU A CA 1
ATOM 3226 C C . LEU A 1 427 ? 19.266 9.508 9.055 1 98.69 427 LEU A C 1
ATOM 3228 O O . LEU A 1 427 ? 20.484 9.508 8.898 1 98.69 427 LEU A O 1
ATOM 3232 N N . SER A 1 428 ? 18.531 10.633 8.867 1 98.19 428 SER A N 1
ATOM 3233 C CA . SER A 1 428 ? 19.094 11.891 8.375 1 98.19 428 SER A CA 1
ATOM 3234 C C . SER A 1 428 ? 19.719 12.695 9.508 1 98.19 428 SER A C 1
ATOM 3236 O O . SER A 1 428 ? 20.656 13.469 9.289 1 98.19 428 SER A O 1
ATOM 3238 N N . PHE A 1 429 ? 19.188 12.562 10.766 1 98.25 429 PHE A N 1
ATOM 3239 C CA . PHE A 1 429 ? 19.672 13.258 11.953 1 98.25 429 PHE A CA 1
ATOM 3240 C C . PHE A 1 429 ? 19.891 12.281 13.102 1 98.25 429 PHE A C 1
ATOM 3242 O O . PHE A 1 429 ? 19.188 12.328 14.109 1 98.25 429 PHE A O 1
ATOM 3249 N N . PRO A 1 430 ? 20.922 11.484 13.055 1 97.81 430 PRO A N 1
ATOM 3250 C CA . PRO A 1 430 ? 21.125 10.375 13.992 1 97.81 430 PRO A CA 1
ATOM 3251 C C . PRO A 1 430 ? 21.281 10.844 15.438 1 97.81 430 PRO A C 1
ATOM 3253 O O . PRO A 1 430 ? 21.078 10.062 16.375 1 97.81 430 PRO A O 1
ATOM 3256 N N . GLN A 1 431 ? 21.625 12.109 15.648 1 97.69 431 GLN A N 1
ATOM 3257 C CA . GLN A 1 431 ? 21.891 12.594 17 1 97.69 431 GLN A CA 1
ATOM 3258 C C . GLN A 1 431 ? 20.641 13.234 17.609 1 97.69 431 GLN A C 1
ATOM 3260 O O . GLN A 1 431 ? 20.609 13.5 18.812 1 97.69 431 GLN A O 1
ATOM 3265 N N . ARG A 1 432 ? 19.641 13.469 16.812 1 98.5 432 ARG A N 1
ATOM 3266 C CA . ARG A 1 432 ? 18.438 14.117 17.328 1 98.5 432 ARG A CA 1
ATOM 3267 C C . ARG A 1 432 ? 17.453 13.086 17.875 1 98.5 432 ARG A C 1
ATOM 3269 O O . ARG A 1 432 ? 17.422 11.945 17.422 1 98.5 432 ARG A O 1
ATOM 3276 N N . GLN A 1 433 ? 16.703 13.516 18.922 1 98.81 433 GLN A N 1
ATOM 3277 C CA . GLN A 1 433 ? 15.586 12.711 19.422 1 98.81 433 GLN A CA 1
ATOM 3278 C C . GLN A 1 433 ? 14.438 12.688 18.406 1 98.81 433 GLN A C 1
ATOM 3280 O O . GLN A 1 433 ? 14.086 13.711 17.828 1 98.81 433 GLN A O 1
ATOM 3285 N N . VAL A 1 434 ? 13.93 11.5 18.094 1 98.94 434 VAL A N 1
ATOM 3286 C CA . VAL A 1 434 ? 12.859 11.367 17.109 1 98.94 434 VAL A CA 1
ATOM 3287 C C . VAL A 1 434 ? 11.656 10.664 17.734 1 98.94 434 VAL A C 1
ATOM 3289 O O . VAL A 1 434 ? 11.812 9.633 18.391 1 98.94 434 VAL A O 1
ATOM 3292 N N . PHE A 1 435 ? 10.453 11.211 17.578 1 98.94 435 PHE A N 1
ATOM 3293 C CA . PHE A 1 435 ? 9.18 10.617 17.984 1 98.94 435 PHE A CA 1
ATOM 3294 C C . PHE A 1 435 ? 8.352 10.219 16.766 1 98.94 435 PHE A C 1
ATOM 3296 O O . PHE A 1 435 ? 8.312 10.945 15.773 1 98.94 435 PHE A O 1
ATOM 3303 N N . ASN A 1 436 ? 7.797 9.031 16.797 1 98.94 436 ASN A N 1
ATOM 3304 C CA . ASN A 1 436 ? 6.664 8.648 15.969 1 98.94 436 ASN A CA 1
ATOM 3305 C C . ASN A 1 436 ? 5.355 8.68 16.75 1 98.94 436 ASN A C 1
ATOM 3307 O O . ASN A 1 436 ? 5.172 7.898 17.688 1 98.94 436 ASN A O 1
ATOM 3311 N N . LEU A 1 437 ? 4.445 9.578 16.422 1 98.94 437 LEU A N 1
ATOM 3312 C CA . LEU A 1 437 ? 3.152 9.703 17.094 1 98.94 437 LEU A CA 1
ATOM 3313 C C . LEU A 1 437 ? 2.02 9.281 16.156 1 98.94 437 LEU A C 1
ATOM 3315 O O . LEU A 1 437 ? 1.802 9.906 15.117 1 98.94 437 LEU A O 1
ATOM 3319 N N . ALA A 1 438 ? 1.33 8.227 16.516 1 98.81 438 ALA A N 1
ATOM 3320 C CA . ALA A 1 438 ? 0.323 7.676 15.625 1 98.81 438 ALA A CA 1
ATOM 3321 C C . ALA A 1 438 ? -0.895 7.18 16.406 1 98.81 438 ALA A C 1
ATOM 3323 O O . ALA A 1 438 ? -0.765 6.691 17.516 1 98.81 438 ALA A O 1
ATOM 3324 N N . GLY A 1 439 ? -2.109 7.375 15.82 1 98.5 439 GLY A N 1
ATOM 3325 C CA . GLY A 1 439 ? -3.256 6.613 16.297 1 98.5 439 GLY A CA 1
ATOM 3326 C C . GLY A 1 439 ? -3.166 5.137 15.977 1 98.5 439 GLY A C 1
ATOM 3327 O O . GLY A 1 439 ? -2.367 4.727 15.133 1 98.5 439 GLY A O 1
ATOM 3328 N N . ASP A 1 440 ? -4.008 4.359 16.641 1 98.19 440 ASP A N 1
ATOM 3329 C CA . ASP A 1 440 ? -3.916 2.908 16.484 1 98.19 440 ASP A CA 1
ATOM 3330 C C . ASP A 1 440 ? -4.305 2.477 15.07 1 98.19 440 ASP A C 1
ATOM 3332 O O . ASP A 1 440 ? -3.762 1.505 14.547 1 98.19 440 ASP A O 1
ATOM 3336 N N . GLY A 1 441 ? -5.273 3.174 14.391 1 97.75 441 GLY A N 1
ATOM 3337 C CA . GLY A 1 441 ? -5.598 2.855 13.008 1 97.75 441 GLY A CA 1
ATOM 3338 C C . GLY A 1 441 ? -4.418 3.018 12.07 1 97.75 441 GLY A C 1
ATOM 3339 O O . GLY A 1 441 ? -4.117 2.115 11.289 1 97.75 441 GLY A O 1
ATOM 3340 N N . ALA A 1 442 ? -3.744 4.172 12.156 1 98.06 442 ALA A N 1
ATOM 3341 C CA . ALA A 1 442 ? -2.604 4.461 11.289 1 98.06 442 ALA A CA 1
ATOM 3342 C C . ALA A 1 442 ? -1.41 3.578 11.641 1 98.06 442 ALA A C 1
ATOM 3344 O O . ALA A 1 442 ? -0.695 3.109 10.758 1 98.06 442 ALA A O 1
ATOM 3345 N N . ALA A 1 443 ? -1.187 3.332 12.922 1 98.44 443 ALA A N 1
ATOM 3346 C CA . ALA A 1 443 ? -0.069 2.502 13.367 1 98.44 443 ALA A CA 1
ATOM 3347 C C . ALA A 1 443 ? -0.172 1.093 12.789 1 98.44 443 ALA A C 1
ATOM 3349 O O . ALA A 1 443 ? 0.833 0.51 12.375 1 98.44 443 ALA A O 1
ATOM 3350 N N . ALA A 1 444 ? -1.337 0.596 12.766 1 97.56 444 ALA A N 1
ATOM 3351 C CA . ALA A 1 444 ? -1.552 -0.772 12.297 1 97.56 444 ALA A CA 1
ATOM 3352 C C . ALA A 1 444 ? -1.198 -0.91 10.82 1 97.56 444 ALA A C 1
ATOM 3354 O O . ALA A 1 444 ? -0.746 -1.97 10.383 1 97.56 444 ALA A O 1
ATOM 3355 N N . MET A 1 445 ? -1.327 0.124 10.031 1 97.69 445 MET A N 1
ATOM 3356 C CA . MET A 1 445 ? -1.148 0.065 8.586 1 97.69 445 MET A CA 1
ATOM 3357 C C . MET A 1 445 ? 0.309 -0.208 8.227 1 97.69 445 MET A C 1
ATOM 3359 O O . MET A 1 445 ? 0.6 -0.757 7.164 1 97.69 445 MET A O 1
ATOM 3363 N N . VAL A 1 446 ? 1.254 0.196 9.125 1 98 446 VAL A N 1
ATOM 3364 C CA . VAL A 1 446 ? 2.652 0.139 8.711 1 98 446 VAL A CA 1
ATOM 3365 C C . VAL A 1 446 ? 3.498 -0.448 9.844 1 98 446 VAL A C 1
ATOM 3367 O O . VAL A 1 446 ? 4.723 -0.29 9.852 1 98 446 VAL A O 1
ATOM 3370 N N . MET A 1 447 ? 2.943 -1.153 10.805 1 97.75 447 MET A N 1
ATOM 3371 C CA . MET A 1 447 ? 3.611 -1.604 12.016 1 97.75 447 MET A CA 1
ATOM 3372 C C . MET A 1 447 ? 4.719 -2.602 11.695 1 97.75 447 MET A C 1
ATOM 3374 O O . MET A 1 447 ? 5.613 -2.83 12.508 1 97.75 447 MET A O 1
ATOM 3378 N N . GLN A 1 448 ? 4.688 -3.221 10.516 1 97.5 448 GLN A N 1
ATOM 3379 C CA . GLN A 1 448 ? 5.707 -4.203 10.164 1 97.5 448 GLN A CA 1
ATOM 3380 C C . GLN A 1 448 ? 7.094 -3.572 10.141 1 97.5 448 GLN A C 1
ATOM 3382 O O . GLN A 1 448 ? 8.094 -4.246 10.406 1 97.5 448 GLN A O 1
ATOM 3387 N N . ASP A 1 449 ? 7.188 -2.258 9.891 1 98.44 449 ASP A N 1
ATOM 3388 C CA . ASP A 1 449 ? 8.492 -1.614 9.742 1 98.44 449 ASP A CA 1
ATOM 3389 C C . ASP A 1 449 ? 9.023 -1.139 11.086 1 98.44 449 ASP A C 1
ATOM 3391 O O . ASP A 1 449 ? 10.07 -0.485 11.148 1 98.44 449 ASP A O 1
ATOM 3395 N N . LEU A 1 450 ? 8.289 -1.403 12.203 1 98.56 450 LEU A N 1
ATOM 3396 C CA . LEU A 1 450 ? 8.961 -1.364 13.5 1 98.56 450 LEU A CA 1
ATOM 3397 C C . LEU A 1 450 ? 10.219 -2.23 13.484 1 98.56 450 LEU A C 1
ATOM 3399 O O . LEU A 1 450 ? 11.227 -1.883 14.109 1 98.56 450 LEU A O 1
ATOM 3403 N N . ASP A 1 451 ? 10.117 -3.299 12.695 1 97.38 451 ASP A N 1
ATOM 3404 C CA . ASP A 1 451 ? 11.242 -4.203 12.523 1 97.38 451 ASP A CA 1
ATOM 3405 C C . ASP A 1 451 ? 12.414 -3.494 11.852 1 97.38 451 ASP A C 1
ATOM 3407 O O . ASP A 1 451 ? 13.578 -3.799 12.133 1 97.38 451 ASP A O 1
ATOM 3411 N N . THR A 1 452 ? 12.156 -2.561 10.922 1 98.12 452 THR A N 1
ATOM 3412 C CA . THR A 1 452 ? 13.188 -1.774 10.25 1 98.12 452 THR A CA 1
ATOM 3413 C C . THR A 1 452 ? 13.945 -0.914 11.258 1 98.12 452 THR A C 1
ATOM 3415 O O . THR A 1 452 ? 15.164 -0.754 11.156 1 98.12 452 THR A O 1
ATOM 3418 N N . GLU A 1 453 ? 13.219 -0.354 12.273 1 98.62 453 GLU A N 1
ATOM 3419 C CA . GLU A 1 453 ? 13.875 0.414 13.328 1 98.62 453 GLU A CA 1
ATOM 3420 C C . GLU A 1 453 ? 14.859 -0.451 14.109 1 98.62 453 GLU A C 1
ATOM 3422 O O . GLU A 1 453 ? 15.969 -0.008 14.43 1 98.62 453 GLU A O 1
ATOM 3427 N N . VAL A 1 454 ? 14.398 -1.644 14.43 1 97.94 454 VAL A N 1
ATOM 3428 C CA . VAL A 1 454 ? 15.227 -2.57 15.188 1 97.94 454 VAL A CA 1
ATOM 3429 C C . VAL A 1 454 ? 16.469 -2.947 14.375 1 97.94 454 VAL A C 1
ATOM 3431 O O . VAL A 1 454 ? 17.578 -2.916 14.891 1 97.94 454 VAL A O 1
ATOM 3434 N N . ARG A 1 455 ? 16.297 -3.299 13.125 1 96.94 455 ARG A N 1
ATOM 3435 C CA . ARG A 1 455 ? 17.359 -3.748 12.234 1 96.94 455 ARG A CA 1
ATOM 3436 C C . ARG A 1 455 ? 18.484 -2.715 12.156 1 96.94 455 ARG A C 1
ATOM 3438 O O . ARG A 1 455 ? 19.656 -3.07 12.172 1 96.94 455 ARG A O 1
ATOM 3445 N N . TYR A 1 456 ? 18.109 -1.473 12.078 1 97.75 456 TYR A N 1
ATOM 3446 C CA . TYR A 1 456 ? 19.109 -0.433 11.844 1 97.75 456 TYR A CA 1
ATOM 3447 C C . TYR A 1 456 ? 19.422 0.333 13.125 1 97.75 456 TYR A C 1
ATOM 3449 O O . TYR A 1 456 ? 20.047 1.396 13.086 1 97.75 456 TYR A O 1
ATOM 3457 N N . HIS A 1 457 ? 18.938 -0.14 14.266 1 97.38 457 HIS A N 1
ATOM 3458 C CA . HIS A 1 457 ? 19.219 0.415 15.578 1 97.38 457 HIS A CA 1
ATOM 3459 C C . HIS A 1 457 ? 18.859 1.895 15.648 1 97.38 457 HIS A C 1
ATOM 3461 O O . HIS A 1 457 ? 19.672 2.721 16.078 1 97.38 457 HIS A O 1
ATOM 3467 N N . LEU A 1 458 ? 17.688 2.205 15.109 1 98.75 458 LEU A N 1
ATOM 3468 C CA . LEU A 1 458 ? 17.172 3.57 15.156 1 98.75 458 LEU A CA 1
ATOM 3469 C C . LEU A 1 458 ? 16.422 3.82 16.453 1 98.75 458 LEU A C 1
ATOM 3471 O O . LEU A 1 458 ? 15.336 3.262 16.672 1 98.75 458 LEU A O 1
ATOM 3475 N N . PRO A 1 459 ? 16.938 4.641 17.375 1 98.81 459 PRO A N 1
ATOM 3476 C CA . PRO A 1 459 ? 16.344 4.777 18.703 1 98.81 459 PRO A CA 1
ATOM 3477 C C . PRO A 1 459 ? 15.133 5.695 18.734 1 98.81 459 PRO A C 1
ATOM 3479 O O . PRO A 1 459 ? 15.094 6.664 19.5 1 98.81 459 PRO A O 1
ATOM 3482 N N . ILE A 1 460 ? 14.164 5.371 18.016 1 98.94 460 ILE A N 1
ATOM 3483 C CA . ILE A 1 460 ? 12.938 6.137 17.859 1 98.94 460 ILE A CA 1
ATOM 3484 C C . ILE A 1 460 ? 11.977 5.82 19 1 98.94 460 ILE A C 1
ATOM 3486 O O . ILE A 1 460 ? 11.859 4.664 19.422 1 98.94 460 ILE A O 1
ATOM 3490 N N . ILE A 1 461 ? 11.367 6.781 19.547 1 98.94 461 ILE A N 1
ATOM 3491 C CA . ILE A 1 461 ? 10.297 6.602 20.531 1 98.94 461 ILE A CA 1
ATOM 3492 C C . ILE A 1 461 ? 8.945 6.602 19.812 1 98.94 461 ILE A C 1
ATOM 3494 O O . ILE A 1 461 ? 8.469 7.652 19.375 1 98.94 461 ILE A O 1
ATOM 3498 N N . ASN A 1 462 ? 8.375 5.422 19.719 1 98.94 462 ASN A N 1
ATOM 3499 C CA . ASN A 1 462 ? 7.059 5.27 19.109 1 98.94 462 ASN A CA 1
ATOM 3500 C C . ASN A 1 462 ? 5.945 5.371 20.141 1 98.94 462 ASN A C 1
ATOM 3502 O O . ASN A 1 462 ? 5.98 4.68 21.172 1 98.94 462 ASN A O 1
ATOM 3506 N N . VAL A 1 463 ? 4.965 6.223 19.922 1 98.94 463 VAL A N 1
ATOM 3507 C CA . VAL A 1 463 ? 3.793 6.332 20.781 1 98.94 463 VAL A CA 1
ATOM 3508 C C . VAL A 1 463 ? 2.527 6.055 19.984 1 98.94 463 VAL A C 1
ATOM 3510 O O . VAL A 1 463 ? 2.248 6.742 19 1 98.94 463 VAL A O 1
ATOM 3513 N N . VAL A 1 464 ? 1.836 5.027 20.344 1 98.88 464 VAL A N 1
ATOM 3514 C CA . VAL A 1 464 ? 0.547 4.719 19.734 1 98.88 464 VAL A CA 1
ATOM 3515 C C . VAL A 1 464 ? -0.583 5.129 20.672 1 98.88 464 VAL A C 1
ATOM 3517 O O . VAL A 1 464 ? -0.682 4.625 21.797 1 98.88 464 VAL A O 1
ATOM 3520 N N . PHE A 1 465 ? -1.4 6.066 20.266 1 98.88 465 PHE A N 1
ATOM 3521 C CA . PHE A 1 465 ? -2.613 6.445 20.969 1 98.88 465 PHE A CA 1
ATOM 3522 C C . PHE A 1 465 ? -3.762 5.504 20.625 1 98.88 465 PHE A C 1
ATOM 3524 O O . PHE A 1 465 ? -4.426 5.68 19.609 1 98.88 465 PHE A O 1
ATOM 3531 N N . SER A 1 466 ? -4.027 4.523 21.5 1 98.5 466 SER A N 1
ATOM 3532 C CA . SER A 1 466 ? -4.969 3.455 21.203 1 98.5 466 SER A CA 1
ATOM 3533 C C . SER A 1 466 ? -6.336 3.73 21.828 1 98.5 466 SER A C 1
ATOM 3535 O O . SER A 1 466 ? -6.508 3.6 23.031 1 98.5 466 SER A O 1
ATOM 3537 N N . ASN A 1 467 ? -7.27 4.066 20.984 1 98 467 ASN A N 1
ATOM 3538 C CA . ASN A 1 467 ? -8.633 4.281 21.453 1 98 467 ASN A CA 1
ATOM 3539 C C . ASN A 1 467 ? -9.609 3.297 20.812 1 98 467 ASN A C 1
ATOM 3541 O O . ASN A 1 467 ? -10.82 3.416 20.984 1 98 467 ASN A O 1
ATOM 3545 N N . ASN A 1 468 ? -9.117 2.354 19.969 1 97.19 468 ASN A N 1
ATOM 3546 C CA . ASN A 1 468 ? -9.867 1.281 19.328 1 97.19 468 ASN A CA 1
ATOM 3547 C C . ASN A 1 468 ? -10.93 1.832 18.375 1 97.19 468 ASN A C 1
ATOM 3549 O O . ASN A 1 468 ? -12.016 1.258 18.266 1 97.19 468 ASN A O 1
ATOM 3553 N N . ALA A 1 469 ? -10.656 2.961 17.766 1 97.44 469 ALA A N 1
ATOM 3554 C CA . ALA A 1 469 ? -11.562 3.572 16.797 1 97.44 469 ALA A CA 1
ATOM 3555 C C . ALA A 1 469 ? -10.805 4.465 15.82 1 97.44 469 ALA A C 1
ATOM 3557 O O . ALA A 1 469 ? -9.742 4.988 16.141 1 97.44 469 ALA A O 1
ATOM 3558 N N . LEU A 1 470 ? -11.352 4.547 14.617 1 97.62 470 LEU A N 1
ATOM 3559 C CA . LEU A 1 470 ? -10.945 5.652 13.75 1 97.62 470 LEU A CA 1
ATOM 3560 C C . LEU A 1 470 ? -11.547 6.969 14.234 1 97.62 470 LEU A C 1
ATOM 3562 O O . LEU A 1 470 ? -12.516 7.465 13.648 1 97.62 470 LEU A O 1
ATOM 3566 N N . GLY A 1 471 ? -10.922 7.516 15.281 1 97.31 471 GLY A N 1
ATOM 3567 C CA . GLY A 1 471 ? -11.492 8.609 16.047 1 97.31 471 GLY A CA 1
ATOM 3568 C C . GLY A 1 471 ? -11.82 9.828 15.203 1 97.31 471 GLY A C 1
ATOM 3569 O O . GLY A 1 471 ? -12.844 10.477 15.406 1 97.31 471 GLY A O 1
ATOM 3570 N N . TYR A 1 472 ? -11 10.133 14.266 1 97 472 TYR A N 1
ATOM 3571 C CA . TYR A 1 472 ? -11.203 11.305 13.422 1 97 472 TYR A CA 1
ATOM 3572 C C . TYR A 1 472 ? -12.461 11.148 12.57 1 97 472 TYR A C 1
ATOM 3574 O O . TYR A 1 472 ? -13.227 12.094 12.398 1 97 472 TYR A O 1
ATOM 3582 N N . ILE A 1 473 ? -12.688 9.984 12 1 96.88 473 ILE A N 1
ATOM 3583 C CA . ILE A 1 473 ? -13.867 9.695 11.195 1 96.88 473 ILE A CA 1
ATOM 3584 C C . ILE A 1 473 ? -15.094 9.602 12.102 1 96.88 473 ILE A C 1
ATOM 3586 O O . ILE A 1 473 ? -16.188 10.039 11.719 1 96.88 473 ILE A O 1
ATOM 3590 N N . GLU A 1 474 ? -14.891 9.008 13.25 1 96.81 474 GLU A N 1
ATOM 3591 C CA . GLU A 1 474 ? -15.969 8.953 14.242 1 96.81 474 GLU A CA 1
ATOM 3592 C C . GLU A 1 474 ? -16.5 10.352 14.562 1 96.81 474 GLU A C 1
ATOM 3594 O O . GLU A 1 474 ? -17.703 10.562 14.617 1 96.81 474 GLU A O 1
ATOM 3599 N N . ASP A 1 475 ? -15.57 11.281 14.766 1 96.56 475 ASP A N 1
ATOM 3600 C CA . ASP A 1 475 ? -15.93 12.672 15.039 1 96.56 475 ASP A CA 1
ATOM 3601 C C . ASP A 1 475 ? -16.734 13.266 13.875 1 96.56 475 ASP A C 1
ATOM 3603 O O . ASP A 1 475 ? -17.672 14.023 14.094 1 96.56 475 ASP A O 1
ATOM 3607 N N . GLU A 1 476 ? -16.359 12.93 12.641 1 94.88 476 GLU A N 1
ATOM 3608 C CA . GLU A 1 476 ? -17.094 13.422 11.469 1 94.88 476 GLU A CA 1
ATOM 3609 C C . GLU A 1 476 ? -18.516 12.875 11.43 1 94.88 476 GLU A C 1
ATOM 3611 O O . GLU A 1 476 ? -19.453 13.602 11.102 1 94.88 476 GLU A O 1
ATOM 3616 N N . GLN A 1 477 ? -18.625 11.602 11.695 1 95.88 477 GLN A N 1
ATOM 3617 C CA . GLN A 1 477 ? -19.953 11 11.695 1 95.88 477 GLN A CA 1
ATOM 3618 C C . GLN A 1 477 ? -20.844 11.617 12.773 1 95.88 477 GLN A C 1
ATOM 3620 O O . GLN A 1 477 ? -22.031 11.812 12.562 1 95.88 477 GLN A O 1
ATOM 3625 N N . GLU A 1 478 ? -20.234 11.922 13.93 1 94.69 478 GLU A N 1
ATOM 3626 C CA . GLU A 1 478 ? -20.969 12.633 14.977 1 94.69 478 GLU A CA 1
ATOM 3627 C C . GLU A 1 478 ? -21.422 14.008 14.484 1 94.69 478 GLU A C 1
ATOM 3629 O O . GLU A 1 478 ? -22.578 14.391 14.711 1 94.69 478 GLU A O 1
ATOM 3634 N N . ASP A 1 479 ? -20.562 14.719 13.867 1 94.75 479 ASP A N 1
ATOM 3635 C CA . ASP A 1 479 ? -20.891 16.047 13.344 1 94.75 479 ASP A CA 1
ATOM 3636 C C . ASP A 1 479 ? -22 15.969 12.312 1 94.75 479 ASP A C 1
ATOM 3638 O O . ASP A 1 479 ? -22.797 16.906 12.188 1 94.75 479 ASP A O 1
ATOM 3642 N N . ASP A 1 480 ? -22.047 14.867 11.586 1 93.06 480 ASP A N 1
ATOM 3643 C CA . ASP A 1 480 ? -23.062 14.68 10.555 1 93.06 480 ASP A CA 1
ATOM 3644 C C . ASP A 1 480 ? -24.391 14.242 11.172 1 93.06 480 ASP A C 1
ATOM 3646 O O . ASP A 1 480 ? -25.406 14.141 10.469 1 93.06 480 ASP A O 1
ATOM 3650 N N . GLY A 1 481 ? -24.453 14.016 12.469 1 92.38 481 GLY A N 1
ATOM 3651 C CA . GLY A 1 481 ? -25.672 13.602 13.148 1 92.38 481 GLY A CA 1
ATOM 3652 C C . GLY A 1 481 ? -26.047 12.156 12.875 1 92.38 481 GLY A C 1
ATOM 3653 O O . GLY A 1 481 ? -27.219 11.789 12.945 1 92.38 481 GLY A O 1
ATOM 3654 N N . HIS A 1 482 ? -25.078 11.359 12.461 1 91.19 482 HIS A N 1
ATOM 3655 C CA . HIS A 1 482 ? -25.312 9.953 12.172 1 91.19 482 HIS A CA 1
ATOM 3656 C C . HIS A 1 482 ? -24.766 9.055 13.281 1 91.19 482 HIS A C 1
ATOM 3658 O O . HIS A 1 482 ? -23.828 9.438 13.977 1 91.19 482 HIS A O 1
ATOM 3664 N N . GLU A 1 483 ? -25.359 7.906 13.422 1 90.62 483 GLU A N 1
ATOM 3665 C CA . GLU A 1 483 ? -24.797 6.902 14.328 1 90.62 483 GLU A CA 1
ATOM 3666 C C . GLU A 1 483 ? -23.469 6.363 13.805 1 90.62 483 GLU A C 1
ATOM 3668 O O . GLU A 1 483 ? -23.25 6.293 12.594 1 90.62 483 GLU A O 1
ATOM 3673 N N . TRP A 1 484 ? -22.641 6.098 14.758 1 93.75 484 TRP A N 1
ATOM 3674 C CA . TRP A 1 484 ? -21.328 5.566 14.406 1 93.75 484 TRP A CA 1
ATOM 3675 C C . TRP A 1 484 ? -21.469 4.25 13.641 1 93.75 484 TRP A C 1
ATOM 3677 O O . TRP A 1 484 ? -22.188 3.352 14.07 1 93.75 484 TRP A O 1
ATOM 3687 N N . PHE A 1 485 ? -20.812 4.137 12.508 1 95.75 485 PHE A N 1
ATOM 3688 C CA . PHE A 1 485 ? -20.812 2.912 11.719 1 95.75 485 PHE A CA 1
ATOM 3689 C C . PHE A 1 485 ? -19.438 2.686 11.078 1 95.75 485 PHE A C 1
ATOM 3691 O O . PHE A 1 485 ? -18.906 3.582 10.43 1 95.75 485 PHE A O 1
ATOM 3698 N N . GLY A 1 486 ? -18.938 1.496 11.328 1 95.69 486 GLY A N 1
ATOM 3699 C CA . GLY A 1 486 ? -17.75 1.024 10.633 1 95.69 486 GLY A CA 1
ATOM 3700 C C . GLY A 1 486 ? -16.469 1.671 11.125 1 95.69 486 GLY A C 1
ATOM 3701 O O . GLY A 1 486 ? -15.43 1.566 10.477 1 95.69 486 GLY A O 1
ATOM 3702 N N . VAL A 1 487 ? -16.5 2.35 12.258 1 96.19 487 VAL A N 1
ATOM 3703 C CA . VAL A 1 487 ? -15.336 3.115 12.695 1 96.19 487 VAL A CA 1
ATOM 3704 C C . VAL A 1 487 ? -14.688 2.432 13.898 1 96.19 487 VAL A C 1
ATOM 3706 O O . VAL A 1 487 ? -13.547 2.74 14.258 1 96.19 487 VAL A O 1
ATOM 3709 N N . ASP A 1 488 ? -15.32 1.5 14.484 1 94.88 488 ASP A N 1
ATOM 3710 C CA . ASP A 1 488 ? -14.742 0.748 15.602 1 94.88 488 ASP A CA 1
ATOM 3711 C C . ASP A 1 488 ? -13.703 -0.252 15.109 1 94.88 488 ASP A C 1
ATOM 3713 O O . ASP A 1 488 ? -13.805 -0.77 13.992 1 94.88 488 ASP A O 1
ATOM 3717 N N . MET A 1 489 ? -12.695 -0.52 15.875 1 92 489 MET A N 1
ATOM 3718 C CA . MET A 1 489 ? -11.648 -1.489 15.562 1 92 489 MET A CA 1
ATOM 3719 C C . MET A 1 489 ? -11.367 -2.387 16.766 1 92 489 MET A C 1
ATOM 3721 O O . MET A 1 489 ? -11.438 -1.942 17.906 1 92 489 MET A O 1
ATOM 3725 N N . PRO A 1 490 ? -11.07 -3.68 16.5 1 86.56 490 PRO A N 1
ATOM 3726 C CA . PRO A 1 490 ? -10.594 -4.492 17.609 1 86.56 490 PRO A CA 1
ATOM 3727 C C . PRO A 1 490 ? -9.273 -3.99 18.188 1 86.56 490 PRO A C 1
ATOM 3729 O O . PRO A 1 490 ? -8.453 -3.43 17.469 1 86.56 490 PRO A O 1
ATOM 3732 N N . ALA A 1 491 ? -9.195 -4.27 19.422 1 92.25 491 ALA A N 1
ATOM 3733 C CA . ALA A 1 491 ? -7.973 -3.855 20.109 1 92.25 491 ALA A CA 1
ATOM 3734 C C . ALA A 1 491 ? -6.773 -4.656 19.609 1 92.25 491 ALA A C 1
ATOM 3736 O O . ALA A 1 491 ? -6.867 -5.871 19.422 1 92.25 491 ALA A O 1
ATOM 3737 N N . ILE A 1 492 ? -5.766 -4.008 19.266 1 97.12 492 ILE A N 1
ATOM 3738 C CA . ILE A 1 492 ? -4.449 -4.598 19.031 1 97.12 492 ILE A CA 1
ATOM 3739 C C . ILE A 1 492 ? -3.529 -4.27 20.203 1 97.12 492 ILE A C 1
ATOM 3741 O O . ILE A 1 492 ? -3.537 -3.148 20.719 1 97.12 492 ILE A O 1
ATOM 3745 N N . ASP A 1 493 ? -2.9 -5.234 20.766 1 98.38 493 ASP A N 1
ATOM 3746 C CA . ASP A 1 493 ? -1.858 -5.008 21.766 1 98.38 493 ASP A CA 1
ATOM 3747 C C . ASP A 1 493 ? -0.534 -4.641 21.094 1 98.38 493 ASP A C 1
ATOM 3749 O O . ASP A 1 493 ? 0.339 -5.496 20.922 1 98.38 493 ASP A O 1
ATOM 3753 N N . PHE A 1 494 ? -0.356 -3.383 20.859 1 98.75 494 PHE A N 1
ATOM 3754 C CA . PHE A 1 494 ? 0.792 -2.918 20.094 1 98.75 494 PHE A CA 1
ATOM 3755 C C . PHE A 1 494 ? 2.092 -3.189 20.844 1 98.75 494 PHE A C 1
ATOM 3757 O O . PHE A 1 494 ? 3.145 -3.365 20.219 1 98.75 494 PHE A O 1
ATOM 3764 N N . ALA A 1 495 ? 2.061 -3.164 22.156 1 98.88 495 ALA A N 1
ATOM 3765 C CA . ALA A 1 495 ? 3.258 -3.488 22.922 1 98.88 495 ALA A CA 1
ATOM 3766 C C . ALA A 1 495 ? 3.715 -4.918 22.656 1 98.88 495 ALA A C 1
ATOM 3768 O O . ALA A 1 495 ? 4.91 -5.168 22.469 1 98.88 495 ALA A O 1
ATOM 3769 N N . THR A 1 496 ? 2.742 -5.867 22.641 1 98.75 496 THR A N 1
ATOM 3770 C CA . THR A 1 496 ? 3.053 -7.258 22.328 1 98.75 496 THR A CA 1
ATOM 3771 C C . THR A 1 496 ? 3.547 -7.395 20.891 1 98.75 496 THR A C 1
ATOM 3773 O O . THR A 1 496 ? 4.496 -8.133 20.625 1 98.75 496 THR A O 1
ATOM 3776 N N . VAL A 1 497 ? 2.908 -6.684 19.953 1 98.62 497 VAL A N 1
ATOM 3777 C CA . VAL A 1 497 ? 3.35 -6.691 18.562 1 98.62 497 VAL A CA 1
ATOM 3778 C C . VAL A 1 497 ? 4.793 -6.211 18.484 1 98.62 497 VAL A C 1
ATOM 3780 O O . VAL A 1 497 ? 5.617 -6.812 17.781 1 98.62 497 VAL A O 1
ATOM 3783 N N . ALA A 1 498 ? 5.082 -5.074 19.203 1 98.56 498 ALA A N 1
ATOM 3784 C CA . ALA A 1 498 ? 6.43 -4.52 19.203 1 98.56 498 ALA A CA 1
ATOM 3785 C C . ALA A 1 498 ? 7.441 -5.539 19.719 1 98.56 498 ALA A C 1
ATOM 3787 O O . ALA A 1 498 ? 8.547 -5.656 19.172 1 98.56 498 ALA A O 1
ATOM 3788 N N . LYS A 1 499 ? 7.102 -6.262 20.734 1 98.38 499 LYS A N 1
ATOM 3789 C CA . LYS A 1 499 ? 7.973 -7.309 21.25 1 98.38 499 LYS A CA 1
ATOM 3790 C C . LYS A 1 499 ? 8.258 -8.375 20.203 1 98.38 499 LYS A C 1
ATOM 3792 O O . LYS A 1 499 ? 9.383 -8.852 20.078 1 98.38 499 LYS A O 1
ATOM 3797 N N . GLY A 1 500 ? 7.176 -8.711 19.484 1 98.25 500 GLY A N 1
ATOM 3798 C CA . GLY A 1 500 ? 7.359 -9.672 18.391 1 98.25 500 GLY A CA 1
ATOM 3799 C C . GLY A 1 500 ? 8.305 -9.172 17.312 1 98.25 500 GLY A C 1
ATOM 3800 O O . GLY A 1 500 ? 8.922 -9.977 16.609 1 98.25 500 GLY A O 1
ATOM 3801 N N . MET A 1 501 ? 8.438 -7.855 17.234 1 97 501 MET A N 1
ATOM 3802 C CA . MET A 1 501 ? 9.305 -7.227 16.234 1 97 501 MET A CA 1
ATOM 3803 C C . MET A 1 501 ? 10.727 -7.066 16.781 1 97 501 MET A C 1
ATOM 3805 O O . MET A 1 501 ? 11.617 -6.605 16.062 1 97 501 MET A O 1
ATOM 3809 N N . GLY A 1 502 ? 10.961 -7.305 18.016 1 96.56 502 GLY A N 1
ATOM 3810 C CA . GLY A 1 502 ? 12.289 -7.258 18.609 1 96.56 502 GLY A CA 1
ATOM 3811 C C . GLY A 1 502 ? 12.555 -5.977 19.375 1 96.56 502 GLY A C 1
ATOM 3812 O O . GLY A 1 502 ? 13.703 -5.645 19.656 1 96.56 502 GLY A O 1
ATOM 3813 N N . MET A 1 503 ? 11.547 -5.195 19.719 1 97.56 503 MET A N 1
ATOM 3814 C CA . MET A 1 503 ? 11.781 -3.969 20.469 1 97.56 503 MET A CA 1
ATOM 3815 C C . MET A 1 503 ? 11 -3.971 21.781 1 97.56 503 MET A C 1
ATOM 3817 O O . MET A 1 503 ? 10.18 -4.859 22.016 1 97.56 503 MET A O 1
ATOM 3821 N N . THR A 1 504 ? 11.383 -3.047 22.672 1 98.62 504 THR A N 1
ATOM 3822 C CA . THR A 1 504 ? 10.664 -2.877 23.922 1 98.62 504 THR A CA 1
ATOM 3823 C C . THR A 1 504 ? 9.25 -2.354 23.688 1 98.62 504 THR A C 1
ATOM 3825 O O . THR A 1 504 ? 9.07 -1.372 22.953 1 98.62 504 THR A O 1
ATOM 3828 N N . GLY A 1 505 ? 8.312 -3.064 24.125 1 98.88 505 GLY A N 1
ATOM 3829 C CA . GLY A 1 505 ? 6.922 -2.633 24.125 1 98.88 505 GLY A CA 1
ATOM 3830 C C . GLY A 1 505 ? 6.367 -2.385 25.516 1 98.88 505 GLY A C 1
ATOM 3831 O O . GLY A 1 505 ? 6.445 -3.254 26.375 1 98.88 505 GLY A O 1
ATOM 3832 N N . LEU A 1 506 ? 5.844 -1.202 25.766 1 98.94 506 LEU A N 1
ATOM 3833 C CA . LEU A 1 506 ? 5.27 -0.797 27.047 1 98.94 506 LEU A CA 1
ATOM 3834 C C . LEU A 1 506 ? 3.781 -0.488 26.906 1 98.94 506 LEU A C 1
ATOM 3836 O O . LEU A 1 506 ? 3.383 0.249 26 1 98.94 506 LEU A O 1
ATOM 3840 N N . THR A 1 507 ? 2.969 -1.074 27.719 1 98.75 507 THR A N 1
ATOM 3841 C CA . THR A 1 507 ? 1.55 -0.736 27.766 1 98.75 507 THR A CA 1
ATOM 3842 C C . THR A 1 507 ? 1.257 0.206 28.938 1 98.75 507 THR A C 1
ATOM 3844 O O . THR A 1 507 ? 1.67 -0.052 30.062 1 98.75 507 THR A O 1
ATOM 3847 N N . VAL A 1 508 ? 0.625 1.276 28.641 1 98.69 508 VAL A N 1
ATOM 3848 C CA . VAL A 1 508 ? 0.204 2.23 29.656 1 98.69 508 VAL A CA 1
ATOM 3849 C C . VAL A 1 508 ? -1.317 2.363 29.656 1 98.69 508 VAL A C 1
ATOM 3851 O O . VAL A 1 508 ? -1.917 2.605 28.594 1 98.69 508 VAL A O 1
ATOM 3854 N N . THR A 1 509 ? -1.978 2.229 30.812 1 98.12 509 THR A N 1
ATOM 3855 C CA . THR A 1 509 ? -3.436 2.248 30.859 1 98.12 509 THR A CA 1
ATOM 3856 C C . THR A 1 509 ? -3.928 3.354 31.781 1 98.12 509 THR A C 1
ATOM 3858 O O . THR A 1 509 ? -5.113 3.699 31.781 1 98.12 509 THR A O 1
ATOM 3861 N N . LYS A 1 510 ? -3.037 3.898 32.625 1 97.81 510 LYS A N 1
ATOM 3862 C CA . LYS A 1 510 ? -3.391 4.969 33.562 1 97.81 510 LYS A CA 1
ATOM 3863 C C . LYS A 1 510 ? -2.32 6.055 33.594 1 97.81 510 LYS A C 1
ATOM 3865 O O . LYS A 1 510 ? -1.153 5.793 33.281 1 97.81 510 LYS A O 1
ATOM 3870 N N . VAL A 1 511 ? -2.693 7.211 33.969 1 98.38 511 VAL A N 1
ATOM 3871 C CA . VAL A 1 511 ? -1.835 8.391 33.969 1 98.38 511 VAL A CA 1
ATOM 3872 C C . VAL A 1 511 ? -0.615 8.156 34.844 1 98.38 511 VAL A C 1
ATOM 3874 O O . VAL A 1 511 ? 0.49 8.594 34.531 1 98.38 511 VAL A O 1
ATOM 3877 N N . SER A 1 512 ? -0.758 7.41 35.938 1 98.19 512 SER A N 1
ATOM 3878 C CA . SER A 1 512 ? 0.307 7.203 36.906 1 98.19 512 SER A CA 1
ATOM 3879 C C . SER A 1 512 ? 1.451 6.387 36.31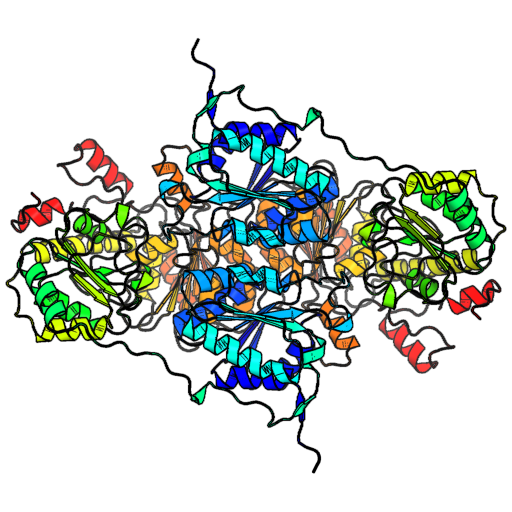2 1 98.19 512 SER A C 1
ATOM 3881 O O . SER A 1 512 ? 2.555 6.367 36.875 1 98.19 512 SER A O 1
ATOM 3883 N N . GLU A 1 513 ? 1.206 5.703 35.188 1 98.56 513 GLU A N 1
ATOM 3884 C CA . GLU A 1 513 ? 2.207 4.848 34.531 1 98.56 513 GLU A CA 1
ATOM 3885 C C . GLU A 1 513 ? 3.014 5.617 33.5 1 98.56 513 GLU A C 1
ATOM 3887 O O . GLU A 1 513 ? 4.078 5.164 33.062 1 98.56 513 GLU A O 1
ATOM 3892 N N . LEU A 1 514 ? 2.619 6.801 33.125 1 98.69 514 LEU A N 1
ATOM 3893 C CA . LEU A 1 514 ? 3.139 7.516 31.984 1 98.69 514 LEU A CA 1
ATOM 3894 C C . LEU A 1 514 ? 4.59 7.934 32.188 1 98.69 514 LEU A C 1
ATOM 3896 O O . LEU A 1 514 ? 5.445 7.699 31.344 1 98.69 514 LEU A O 1
ATOM 3900 N N . ALA A 1 515 ? 4.84 8.586 33.344 1 98.5 515 ALA A N 1
ATOM 3901 C CA . ALA A 1 515 ? 6.18 9.117 33.594 1 98.5 515 ALA A CA 1
ATOM 3902 C C . ALA A 1 515 ? 7.227 8.008 33.5 1 98.5 515 ALA A C 1
ATOM 3904 O O . ALA A 1 515 ? 8.266 8.18 32.875 1 98.5 515 ALA A O 1
ATOM 3905 N N . ALA A 1 516 ? 6.988 6.855 34.156 1 98.75 516 ALA A N 1
ATOM 3906 C CA . ALA A 1 516 ? 7.922 5.73 34.156 1 98.75 516 ALA A CA 1
ATOM 3907 C C . ALA A 1 516 ? 8.117 5.176 32.75 1 98.75 516 ALA A C 1
ATOM 3909 O O . ALA A 1 516 ? 9.227 4.805 32.375 1 98.75 516 ALA A O 1
ATOM 3910 N N . ALA A 1 517 ? 7.027 5.055 31.969 1 98.88 517 ALA A N 1
ATOM 3911 C CA . ALA A 1 517 ? 7.098 4.543 30.594 1 98.88 517 ALA A CA 1
ATOM 3912 C C . ALA A 1 517 ? 7.957 5.441 29.719 1 98.88 517 ALA A C 1
ATOM 3914 O O . ALA A 1 517 ? 8.789 4.957 28.953 1 98.88 517 ALA A O 1
ATOM 3915 N N . PHE A 1 518 ? 7.793 6.715 29.828 1 98.94 518 PHE A N 1
ATOM 3916 C CA . PHE A 1 518 ? 8.547 7.652 29 1 98.94 518 PHE A CA 1
ATOM 3917 C C . PHE A 1 518 ? 10 7.723 29.453 1 98.94 518 PHE A C 1
ATOM 3919 O O . PHE A 1 518 ? 10.898 7.906 28.625 1 98.94 518 PHE A O 1
ATOM 3926 N N . ASP A 1 519 ? 10.242 7.641 30.797 1 98.88 519 ASP A N 1
ATOM 3927 C CA . ASP A 1 519 ? 11.617 7.578 31.281 1 98.88 519 ASP A CA 1
ATOM 3928 C C . ASP A 1 519 ? 12.336 6.34 30.75 1 98.88 519 ASP A C 1
ATOM 3930 O O . ASP A 1 519 ? 13.5 6.414 30.359 1 98.88 519 ASP A O 1
ATOM 3934 N N . GLU A 1 520 ? 11.625 5.25 30.719 1 98.81 520 GLU A N 1
ATOM 3935 C CA . GLU A 1 520 ? 12.211 4.027 30.172 1 98.81 520 GLU A CA 1
ATOM 3936 C C . GLU A 1 520 ? 12.484 4.168 28.688 1 98.81 520 GLU A C 1
ATOM 3938 O O . GLU A 1 520 ? 13.523 3.729 28.188 1 98.81 520 GLU A O 1
ATOM 3943 N N . ALA A 1 521 ? 11.539 4.738 27.922 1 98.88 521 ALA A N 1
ATOM 3944 C CA . ALA A 1 521 ? 11.727 4.965 26.5 1 98.88 521 ALA A CA 1
ATOM 3945 C C . ALA A 1 521 ? 12.953 5.832 26.234 1 98.88 521 ALA A C 1
ATOM 3947 O O . ALA A 1 521 ? 13.734 5.559 25.312 1 98.88 521 ALA A O 1
ATOM 3948 N N . GLU A 1 522 ? 13.109 6.891 27.062 1 98.75 522 GLU A N 1
ATOM 3949 C CA . GLU A 1 522 ? 14.258 7.781 26.906 1 98.75 522 GLU A CA 1
ATOM 3950 C C . GLU A 1 522 ? 15.562 7.062 27.234 1 98.75 522 GLU A C 1
ATOM 3952 O O . GLU A 1 522 ? 16.578 7.262 26.562 1 98.75 522 GLU A O 1
ATOM 3957 N N . ALA A 1 523 ? 15.531 6.246 28.25 1 98.69 523 ALA A N 1
ATOM 3958 C CA . ALA A 1 523 ? 16.719 5.457 28.594 1 98.69 523 ALA A CA 1
ATOM 3959 C C . ALA A 1 523 ? 17.094 4.512 27.469 1 98.69 523 ALA A C 1
ATOM 3961 O O . ALA A 1 523 ? 18.281 4.359 27.141 1 98.69 523 ALA A O 1
ATOM 3962 N N . ASN A 1 524 ? 16.125 3.852 26.906 1 98.69 524 ASN A N 1
ATOM 3963 C CA . ASN A 1 524 ? 16.359 2.973 25.766 1 98.69 524 ASN A CA 1
ATOM 3964 C C . ASN A 1 524 ? 16.906 3.744 24.562 1 98.69 524 ASN A C 1
ATOM 3966 O O . ASN A 1 524 ? 17.812 3.264 23.875 1 98.69 524 ASN A O 1
ATOM 3970 N N . ARG A 1 525 ? 16.297 4.902 24.328 1 98.56 525 ARG A N 1
ATOM 3971 C CA . ARG A 1 525 ? 16.781 5.742 23.234 1 98.56 525 ARG A CA 1
ATOM 3972 C C . ARG A 1 525 ? 18.266 6.059 23.391 1 98.56 525 ARG A C 1
ATOM 3974 O O . ARG A 1 525 ? 19.031 5.949 22.438 1 98.56 525 ARG A O 1
ATOM 3981 N N . ILE A 1 526 ? 18.672 6.477 24.594 1 97.88 526 ILE A N 1
ATOM 3982 C CA . ILE A 1 526 ? 20.062 6.809 24.891 1 97.88 526 ILE A CA 1
ATOM 3983 C C . ILE A 1 526 ? 20.953 5.582 24.656 1 97.88 526 ILE A C 1
ATOM 3985 O O . ILE A 1 526 ? 22.078 5.707 24.188 1 97.88 526 ILE A O 1
ATOM 3989 N N . ALA A 1 527 ? 20.391 4.41 24.844 1 97.88 527 ALA A N 1
ATOM 3990 C CA . ALA A 1 527 ? 21.109 3.16 24.641 1 97.88 527 ALA A CA 1
ATOM 3991 C C . ALA A 1 527 ? 21.078 2.742 23.172 1 97.88 527 ALA A C 1
ATOM 3993 O O . ALA A 1 527 ? 21.609 1.691 22.812 1 97.88 527 ALA A O 1
ATOM 3994 N N . GLY A 1 528 ? 20.438 3.471 22.312 1 97.62 528 GLY A N 1
ATOM 3995 C CA . GLY A 1 528 ? 20.422 3.215 20.875 1 97.62 528 GLY A CA 1
ATOM 3996 C C . GLY A 1 528 ? 19.359 2.229 20.469 1 97.62 528 GLY A C 1
ATOM 3997 O O . GLY A 1 528 ? 19.484 1.563 19.438 1 97.62 528 GLY A O 1
ATOM 3998 N N . LYS A 1 529 ? 18.25 2.137 21.281 1 98.25 529 LYS A N 1
ATOM 3999 C CA . LYS A 1 529 ? 17.203 1.148 21.016 1 98.25 529 LYS A CA 1
ATOM 4000 C C . LYS A 1 529 ? 15.844 1.816 20.875 1 98.25 529 LYS A C 1
ATOM 4002 O O . LYS A 1 529 ? 15.539 2.775 21.578 1 98.25 529 LYS A O 1
ATOM 4007 N N . PRO A 1 530 ? 15.07 1.332 19.906 1 98.75 530 PRO A N 1
ATOM 4008 C CA . PRO A 1 530 ? 13.711 1.866 19.781 1 98.75 530 PRO A CA 1
ATOM 4009 C C . PRO A 1 530 ? 12.766 1.306 20.844 1 98.75 530 PRO A C 1
ATOM 4011 O O . PRO A 1 530 ? 13.023 0.233 21.406 1 98.75 530 PRO A O 1
ATOM 4014 N N . THR A 1 531 ? 11.75 2.012 21.188 1 98.88 531 THR A N 1
ATOM 4015 C CA . THR A 1 531 ? 10.703 1.638 22.125 1 98.88 531 THR A CA 1
ATOM 4016 C C . THR A 1 531 ? 9.32 2.008 21.594 1 98.88 531 THR A C 1
ATOM 4018 O O . THR A 1 531 ? 9.172 3.016 20.891 1 98.88 531 THR A O 1
ATOM 4021 N N . LEU A 1 532 ? 8.375 1.153 21.812 1 98.94 532 LEU A N 1
ATOM 4022 C CA . LEU A 1 532 ? 6.984 1.506 21.547 1 98.94 532 LEU A CA 1
ATOM 4023 C C . LEU A 1 532 ? 6.184 1.596 22.844 1 98.94 532 LEU A C 1
ATOM 4025 O O . LEU A 1 532 ? 6.223 0.681 23.672 1 98.94 532 LEU A O 1
ATOM 4029 N N . ILE A 1 533 ? 5.539 2.689 23.031 1 98.94 533 ILE A N 1
ATOM 4030 C CA . ILE A 1 533 ? 4.582 2.895 24.109 1 98.94 533 ILE A CA 1
ATOM 4031 C C . ILE A 1 533 ? 3.158 2.801 23.562 1 98.94 533 ILE A C 1
ATOM 4033 O O . ILE A 1 533 ? 2.752 3.609 22.734 1 98.94 533 ILE A O 1
ATOM 4037 N N . ASP A 1 534 ? 2.453 1.791 23.969 1 98.88 534 ASP A N 1
ATOM 4038 C CA . ASP A 1 534 ? 1.035 1.625 23.672 1 98.88 534 ASP A CA 1
ATOM 4039 C C . ASP A 1 534 ? 0.166 2.289 24.734 1 98.88 534 ASP A C 1
ATOM 4041 O O . ASP A 1 534 ? -0.175 1.665 25.75 1 98.88 534 ASP A O 1
ATOM 4045 N N . ALA A 1 535 ? -0.242 3.527 24.469 1 98.88 535 ALA A N 1
ATOM 4046 C CA . ALA A 1 535 ? -1.068 4.281 25.406 1 98.88 535 ALA A CA 1
ATOM 4047 C C . ALA A 1 535 ? -2.551 3.98 25.203 1 98.88 535 ALA A C 1
ATOM 4049 O O . ALA A 1 535 ? -3.137 4.395 24.203 1 98.88 535 ALA A O 1
ATOM 4050 N N . LYS A 1 536 ? -3.141 3.221 26.141 1 98.56 536 LYS A N 1
ATOM 4051 C CA . LYS A 1 536 ? -4.574 2.943 26.094 1 98.56 536 LYS A CA 1
ATOM 4052 C C . LYS A 1 536 ? -5.379 4.133 26.609 1 98.56 536 LYS A C 1
ATOM 4054 O O . LYS A 1 536 ? -5.449 4.363 27.812 1 98.56 536 LYS A O 1
ATOM 4059 N N . ILE A 1 537 ? -6.012 4.867 25.672 1 98.5 537 ILE A N 1
ATOM 4060 C CA . ILE A 1 537 ? -6.68 6.113 26.016 1 98.5 537 ILE A CA 1
ATOM 4061 C C . ILE A 1 537 ? -8.188 5.965 25.812 1 98.5 537 ILE A C 1
ATOM 4063 O O . ILE A 1 537 ? -8.641 5.023 25.172 1 98.5 537 ILE A O 1
ATOM 4067 N N . THR A 1 538 ? -8.984 6.871 26.422 1 97.81 538 THR A N 1
ATOM 4068 C CA . THR A 1 538 ? -10.422 6.914 26.156 1 97.81 538 THR A CA 1
ATOM 4069 C C . THR A 1 538 ? -10.703 7.293 24.703 1 97.81 538 THR A C 1
ATOM 4071 O O . THR A 1 538 ? -9.859 7.91 24.047 1 97.81 538 THR A O 1
ATOM 4074 N N . ASN A 1 539 ? -11.773 6.91 24.203 1 97.19 539 ASN A N 1
ATOM 4075 C CA . ASN A 1 539 ? -12.227 7.332 22.891 1 97.19 539 ASN A CA 1
ATOM 4076 C C . ASN A 1 539 ? -13.023 8.625 22.953 1 97.19 539 ASN A C 1
ATOM 4078 O O . ASN A 1 539 ? -13.844 8.906 22.078 1 97.19 539 ASN A O 1
ATOM 4082 N N . GLU A 1 540 ? -12.766 9.43 23.922 1 96.88 540 GLU A N 1
ATOM 4083 C CA . GLU A 1 540 ? -13.438 10.719 24.031 1 96.88 540 GLU A CA 1
ATOM 4084 C C . GLU A 1 540 ? -12.945 11.688 22.953 1 96.88 540 GLU A C 1
ATOM 4086 O O . GLU A 1 540 ? -11.734 11.812 22.734 1 96.88 540 GLU A O 1
ATOM 4091 N N . ARG A 1 541 ? -13.859 12.336 22.312 1 96.75 541 ARG A N 1
ATOM 4092 C CA . ARG A 1 541 ? -13.555 13.297 21.25 1 96.75 541 ARG A CA 1
ATOM 4093 C C . ARG A 1 541 ? -12.789 14.5 21.812 1 96.75 541 ARG A C 1
ATOM 4095 O O . ARG A 1 541 ? -13.18 15.07 22.828 1 96.75 541 ARG A O 1
ATOM 4102 N N . PRO A 1 542 ? -11.602 14.852 21.219 1 97.06 542 PRO A N 1
ATOM 4103 C CA . PRO A 1 542 ? -11.039 16.156 21.562 1 97.06 542 PRO A CA 1
ATOM 4104 C C . PRO A 1 542 ? -12.016 17.297 21.328 1 97.06 542 PRO A C 1
ATOM 4106 O O . PRO A 1 542 ? -12.867 17.219 20.453 1 97.06 542 PRO A O 1
ATOM 4109 N N . ILE A 1 543 ? -11.945 18.422 22.156 1 97.81 543 ILE A N 1
ATOM 4110 C CA . ILE A 1 543 ? -12.867 19.547 22.047 1 97.81 543 ILE A CA 1
ATOM 4111 C C . ILE A 1 543 ? -12.93 20.031 20.609 1 97.81 543 ILE A C 1
ATOM 4113 O O . ILE A 1 543 ? -11.898 20.328 20 1 97.81 543 ILE A O 1
ATOM 4117 N N . PRO A 1 544 ? -14.055 20.047 19.953 1 97.25 544 PRO A N 1
ATOM 4118 C CA . PRO A 1 544 ? -14.188 20.547 18.594 1 97.25 544 PRO A CA 1
ATOM 4119 C C . PRO A 1 544 ? -14.172 22.078 18.5 1 97.25 544 PRO A C 1
ATOM 4121 O O . PRO A 1 544 ? -15.234 22.703 18.484 1 97.25 544 PRO A O 1
ATOM 4124 N N . VAL A 1 545 ? -13.062 22.672 18.281 1 96.69 545 VAL A N 1
ATOM 4125 C CA . VAL A 1 545 ? -12.922 24.109 18.328 1 96.69 545 VAL A CA 1
ATOM 4126 C C . VAL A 1 545 ? -13.602 24.734 17.109 1 96.69 545 VAL A C 1
ATOM 4128 O O . VAL A 1 545 ? -13.898 25.938 17.109 1 96.69 545 VAL A O 1
ATOM 4131 N N . GLU A 1 546 ? -13.852 23.922 16.047 1 93.06 546 GLU A N 1
ATOM 4132 C CA . GLU A 1 546 ? -14.594 24.391 14.875 1 93.06 546 GLU A CA 1
ATOM 4133 C C . GLU A 1 546 ? -16.094 24.453 15.156 1 93.06 546 GLU A C 1
ATOM 4135 O O . GLU A 1 546 ? -16.844 25.062 14.406 1 93.06 546 GLU A O 1
ATOM 4140 N N . HIS A 1 547 ? -16.562 23.859 16.297 1 94.19 547 HIS A N 1
ATOM 4141 C CA . HIS A 1 547 ? -17.953 23.844 16.719 1 94.19 547 HIS A CA 1
ATOM 4142 C C . HIS A 1 547 ? -18.094 24.266 18.172 1 94.19 547 HIS A C 1
ATOM 4144 O O . HIS A 1 547 ? -18.844 23.625 18.938 1 94.19 547 HIS A O 1
ATOM 4150 N N . LEU A 1 548 ? -17.375 25.266 18.562 1 95.56 548 LEU A N 1
ATOM 4151 C CA . LEU A 1 548 ? -17.422 25.719 19.953 1 95.56 548 LEU A CA 1
ATOM 4152 C C . LEU A 1 548 ? -18.812 26.203 20.328 1 95.56 548 LEU A C 1
ATOM 4154 O O . LEU A 1 548 ? -19.484 26.844 19.531 1 95.56 548 LEU A O 1
ATOM 4158 N N . GLN A 1 549 ? -19.266 25.828 21.469 1 96.94 549 GLN A N 1
ATOM 4159 C CA . GLN A 1 549 ? -20.531 26.297 22.031 1 96.94 549 GLN A CA 1
ATOM 4160 C C . GLN A 1 549 ? -20.328 26.969 23.375 1 96.94 549 GLN A C 1
ATOM 4162 O O . GLN A 1 549 ? -20.875 26.531 24.391 1 96.94 549 GLN A O 1
ATOM 4167 N N . LEU A 1 550 ? -19.562 28.094 23.344 1 97.19 550 LEU A N 1
ATOM 4168 C CA . LEU A 1 550 ? -19.141 28.75 24.578 1 97.19 550 LEU A CA 1
ATOM 4169 C C . LEU A 1 550 ? -19.766 30.141 24.703 1 97.19 550 LEU A C 1
ATOM 4171 O O . LEU A 1 550 ? -19.828 30.703 25.797 1 97.19 550 LEU A O 1
ATOM 4175 N N . ASP A 1 551 ? -20.172 30.734 23.578 1 95.88 551 ASP A N 1
ATOM 4176 C CA . ASP A 1 551 ? -20.547 32.125 23.516 1 95.88 551 ASP A CA 1
ATOM 4177 C C . ASP A 1 551 ? -22 32.344 23.906 1 95.88 551 ASP A C 1
ATOM 4179 O O . ASP A 1 551 ? -22.906 31.906 23.188 1 95.88 551 ASP A O 1
ATOM 4183 N N . PRO A 1 552 ? -22.312 33.094 24.906 1 94.5 552 PRO A N 1
ATOM 4184 C CA . PRO A 1 552 ? -23.688 33.281 25.344 1 94.5 552 PRO A CA 1
ATOM 4185 C C . PRO A 1 552 ? -24.516 34.094 24.328 1 94.5 552 PRO A C 1
ATOM 4187 O O . PRO A 1 552 ? -25.75 34.094 24.406 1 94.5 552 PRO A O 1
ATOM 4190 N N . ASP A 1 553 ? -23.891 34.781 23.484 1 92.38 553 ASP A N 1
ATOM 4191 C CA . ASP A 1 553 ? -24.609 35.5 22.438 1 92.38 553 ASP A CA 1
ATOM 4192 C C . ASP A 1 553 ? -25.141 34.562 21.375 1 92.38 553 ASP A C 1
ATOM 4194 O O . ASP A 1 553 ? -26.016 34.906 20.578 1 92.38 553 ASP A O 1
ATOM 4198 N N . ARG A 1 554 ? -24.688 33.375 21.422 1 94.69 554 ARG A N 1
ATOM 4199 C CA . ARG A 1 554 ? -25.031 32.438 20.344 1 94.69 554 ARG A CA 1
ATOM 4200 C C . ARG A 1 554 ? -25.719 31.203 20.891 1 94.69 554 ARG A C 1
ATOM 4202 O O . ARG A 1 554 ? -26.484 30.547 20.188 1 94.69 554 ARG A O 1
ATOM 4209 N N . PHE A 1 555 ? -25.438 30.859 22.109 1 97.31 555 PHE A N 1
ATOM 4210 C CA . PHE A 1 555 ? -25.953 29.625 22.688 1 97.31 555 PHE A CA 1
ATOM 4211 C C . PHE A 1 555 ? -26.594 29.906 24.047 1 97.31 555 PHE A C 1
ATOM 4213 O O . PHE A 1 555 ? -26.156 30.781 24.781 1 97.31 555 PHE A O 1
ATOM 4220 N N . ASP A 1 556 ? -27.641 29.047 24.375 1 97.62 556 ASP A N 1
ATOM 4221 C CA . ASP A 1 556 ? -28.297 29.188 25.672 1 97.62 556 ASP A CA 1
ATOM 4222 C C . ASP A 1 556 ? -27.438 28.594 26.781 1 97.62 556 ASP A C 1
ATOM 4224 O O . ASP A 1 556 ? -26.469 27.875 26.516 1 97.62 556 ASP A O 1
ATOM 4228 N N . ALA A 1 557 ? -27.75 28.938 27.969 1 97.38 557 ALA A N 1
ATOM 4229 C CA . ALA A 1 557 ? -26.953 28.547 29.125 1 97.38 557 ALA A CA 1
ATOM 4230 C C . ALA A 1 557 ? -26.859 27.031 29.234 1 97.38 557 ALA A C 1
ATOM 4232 O O . ALA A 1 557 ? -25.828 26.5 29.641 1 97.38 557 ALA A O 1
ATOM 4233 N N . ALA A 1 558 ? -27.891 26.359 28.906 1 97.88 558 ALA A N 1
ATOM 4234 C CA . ALA A 1 558 ? -27.922 24.906 29.031 1 97.88 558 ALA A CA 1
ATOM 4235 C C . ALA A 1 558 ? -26.953 24.266 28.031 1 97.88 558 ALA A C 1
ATOM 4237 O O . ALA A 1 558 ? -26.25 23.312 28.359 1 97.88 558 ALA A O 1
ATOM 4238 N N . THR A 1 559 ? -26.969 24.734 26.844 1 98.12 559 THR A N 1
ATOM 4239 C CA . THR A 1 559 ? -26.078 24.25 25.797 1 98.12 559 THR A CA 1
ATOM 4240 C C . THR A 1 559 ? -24.609 24.484 26.172 1 98.12 559 THR A C 1
ATOM 4242 O O . THR A 1 559 ? -23.766 23.594 26 1 98.12 559 THR A O 1
ATOM 4245 N N . ILE A 1 560 ? -24.266 25.641 26.641 1 98.19 560 ILE A N 1
ATOM 4246 C CA . ILE A 1 560 ? -22.906 26 27.031 1 98.19 560 ILE A CA 1
ATOM 4247 C C . ILE A 1 560 ? -22.453 25.109 28.172 1 98.19 560 ILE A C 1
ATOM 4249 O O . ILE A 1 560 ? -21.328 24.609 28.172 1 98.19 560 ILE A O 1
ATOM 4253 N N . THR A 1 561 ? -23.391 24.953 29.172 1 97.88 561 THR A N 1
ATOM 4254 C CA . THR A 1 561 ? -23.062 24.109 30.312 1 97.88 561 THR A CA 1
ATOM 4255 C C . THR A 1 561 ? -22.766 22.688 29.875 1 97.88 561 THR A C 1
ATOM 4257 O O . THR A 1 561 ? -21.812 22.062 30.344 1 97.88 561 THR A O 1
ATOM 4260 N N . ALA A 1 562 ? -23.578 22.156 28.984 1 98 562 ALA A N 1
ATOM 4261 C CA . ALA A 1 562 ? -23.391 20.797 28.484 1 98 562 ALA A CA 1
ATOM 4262 C C . ALA A 1 562 ? -22.062 20.672 27.734 1 98 562 ALA A C 1
ATOM 4264 O O . ALA A 1 562 ? -21.375 19.672 27.859 1 98 562 ALA A O 1
ATOM 4265 N N . PHE A 1 563 ? -21.781 21.609 26.922 1 97.81 563 PHE A N 1
ATOM 4266 C CA . PHE A 1 563 ? -20.531 21.641 26.172 1 97.81 563 PHE A CA 1
ATOM 4267 C C . PHE A 1 563 ? -19.328 21.672 27.109 1 97.81 563 PHE A C 1
ATOM 4269 O O . PHE A 1 563 ? -18.391 20.875 26.938 1 97.81 563 PHE A O 1
ATOM 4276 N N . LYS A 1 564 ? -19.344 22.609 28.062 1 97.94 564 LYS A N 1
ATOM 4277 C CA . LYS A 1 564 ? -18.234 22.734 29.016 1 97.94 564 LYS A CA 1
ATOM 4278 C C . LYS A 1 564 ? -18.047 21.453 29.812 1 97.94 564 LYS A C 1
ATOM 4280 O O . LYS A 1 564 ? -16.922 21.047 30.078 1 97.94 564 LYS A O 1
ATOM 4285 N N . LYS A 1 565 ? -19.141 20.844 30.172 1 97.75 565 LYS A N 1
ATOM 4286 C CA . LYS A 1 565 ? -19.062 19.594 30.906 1 97.75 565 LYS A CA 1
ATOM 4287 C C . LYS A 1 565 ? -18.438 18.5 30.062 1 97.75 565 LYS A C 1
ATOM 4289 O O . LYS A 1 565 ? -17.547 17.781 30.531 1 97.75 565 LYS A O 1
ATOM 4294 N N . ARG A 1 566 ? -18.844 18.344 28.828 1 96.38 566 ARG A N 1
ATOM 4295 C CA . ARG A 1 566 ? -18.406 17.266 27.953 1 96.38 566 ARG A CA 1
ATOM 4296 C C . ARG A 1 566 ? -16.906 17.359 27.688 1 96.38 566 ARG A C 1
ATOM 4298 O O . ARG A 1 566 ? -16.219 16.328 27.578 1 96.38 566 ARG A O 1
ATOM 4305 N N . TYR A 1 567 ? -16.391 18.578 27.688 1 98.12 567 TYR A N 1
ATOM 4306 C CA . TYR A 1 567 ? -15.023 18.766 27.203 1 98.12 567 TYR A CA 1
ATOM 4307 C C . TYR A 1 567 ? -14.133 19.359 28.281 1 98.12 567 TYR A C 1
ATOM 4309 O O . TYR A 1 567 ? -13.07 19.906 27.984 1 98.12 567 TYR A O 1
ATOM 4317 N N . TYR A 1 568 ? -14.617 19.312 29.469 1 97.5 568 TYR A N 1
ATOM 4318 C CA . TYR A 1 568 ? -13.867 19.781 30.625 1 97.5 568 TYR A CA 1
ATOM 4319 C C . TYR A 1 568 ? -13.445 21.234 30.438 1 97.5 568 TYR A C 1
ATOM 4321 O O . TYR A 1 568 ? -12.289 21.594 30.688 1 97.5 568 TYR A O 1
ATOM 4329 N N . ALA A 1 569 ? -14.336 22.078 29.953 1 97.5 569 ALA A N 1
ATOM 4330 C CA . ALA A 1 569 ? -13.992 23.422 29.469 1 97.5 569 ALA A CA 1
ATOM 4331 C C . ALA A 1 569 ? -14.562 24.484 30.391 1 97.5 569 ALA A C 1
ATOM 4333 O O . ALA A 1 569 ? -14.945 25.562 29.938 1 97.5 569 ALA A O 1
ATOM 4334 N N . ASP A 1 570 ? -14.617 24.188 31.672 1 96.12 570 ASP A N 1
ATOM 4335 C CA . ASP A 1 570 ? -15.25 25.125 32.625 1 96.12 570 ASP A CA 1
ATOM 4336 C C . ASP A 1 570 ? -14.547 26.484 32.594 1 96.12 570 ASP A C 1
ATOM 4338 O O . ASP A 1 570 ? -15.203 27.516 32.719 1 96.12 570 ASP A O 1
ATOM 4342 N N . ASN A 1 571 ? -13.281 26.5 32.406 1 95.75 571 ASN A N 1
ATOM 4343 C CA . ASN A 1 571 ? -12.516 27.734 32.5 1 95.75 571 ASN A CA 1
ATOM 4344 C C . ASN A 1 571 ? -12.258 28.359 31.141 1 95.75 571 ASN A C 1
ATOM 4346 O O . ASN A 1 571 ? -11.531 29.344 31.031 1 95.75 571 ASN A O 1
ATOM 4350 N N . LEU A 1 572 ? -12.758 27.766 30.078 1 97.56 572 LEU A N 1
ATOM 4351 C CA . LEU A 1 572 ? -12.594 28.344 28.766 1 97.56 572 LEU A CA 1
ATOM 4352 C C . LEU A 1 572 ? -13.547 29.531 28.562 1 97.56 572 LEU A C 1
ATOM 4354 O O . LEU A 1 572 ? -14.727 29.438 28.906 1 97.56 572 LEU A O 1
ATOM 4358 N N . VAL A 1 573 ? -12.992 30.594 28.094 1 97.44 573 VAL A N 1
ATOM 4359 C CA . VAL A 1 573 ? -13.719 31.844 27.906 1 97.44 573 VAL A CA 1
ATOM 4360 C C . VAL A 1 573 ? -13.867 32.125 26.422 1 97.44 573 VAL A C 1
ATOM 4362 O O . VAL A 1 573 ? -12.914 32 25.656 1 97.44 573 VAL A O 1
ATOM 4365 N N . PRO A 1 574 ? -15.164 32.375 26.016 1 97.19 574 PRO A N 1
ATOM 4366 C CA . PRO A 1 574 ? -15.305 32.75 24.594 1 97.19 574 PRO A CA 1
ATOM 4367 C C . PRO A 1 574 ? -14.539 34 24.219 1 97.19 574 PRO A C 1
ATOM 4369 O O . PRO A 1 574 ? -14.422 34.938 25.047 1 97.19 574 PRO A O 1
ATOM 4372 N N . PHE A 1 575 ? -14.102 34.156 23.031 1 97.56 575 PHE A N 1
ATOM 4373 C CA . PHE A 1 575 ? -13.32 35.281 22.547 1 97.56 575 PHE A CA 1
ATOM 4374 C C . PHE A 1 575 ? -14.094 36.594 22.719 1 97.56 575 PHE A C 1
ATOM 4376 O O . PHE A 1 575 ? -13.5 37.656 22.984 1 97.56 575 PHE A O 1
ATOM 4383 N N . SER A 1 576 ? -15.414 36.531 22.578 1 96.75 576 SER A N 1
ATOM 4384 C CA . SER A 1 576 ? -16.25 37.719 22.688 1 96.75 576 SER A CA 1
ATOM 4385 C C . SER A 1 576 ? -16.062 38.406 24.031 1 96.75 576 SER A C 1
ATOM 4387 O O . SER A 1 576 ? -16.141 39.625 24.109 1 96.75 576 SER A O 1
ATOM 4389 N N . SER A 1 577 ? -15.812 37.594 25.047 1 97.25 577 SER A N 1
ATOM 4390 C CA . SER A 1 577 ? -15.578 38.188 26.375 1 97.25 577 SER A CA 1
ATOM 4391 C C . SER A 1 577 ? -14.273 38.969 26.406 1 97.25 577 SER A C 1
ATOM 4393 O O . SER A 1 577 ? -14.203 40.031 27.031 1 97.25 577 SER A O 1
ATOM 4395 N N . PHE A 1 578 ? -13.234 38.5 25.766 1 98.12 578 PHE A N 1
ATOM 4396 C CA . PHE A 1 578 ? -11.961 39.219 25.703 1 98.12 578 PHE A CA 1
ATOM 4397 C C . PHE A 1 578 ? -12.078 40.469 24.828 1 98.12 578 PHE A C 1
ATOM 4399 O O . PHE A 1 578 ? -11.477 41.5 25.141 1 98.12 578 PHE A O 1
ATOM 4406 N N . LEU A 1 579 ? -12.812 40.344 23.734 1 97.81 579 LEU A N 1
ATOM 4407 C CA . LEU A 1 579 ? -13.062 41.5 22.891 1 97.81 579 LEU A CA 1
ATOM 4408 C C . LEU A 1 579 ? -13.75 42.594 23.688 1 97.81 579 LEU A C 1
ATOM 4410 O O . LEU A 1 579 ? -13.383 43.781 23.594 1 97.81 579 LEU A O 1
ATOM 4414 N N . ALA A 1 580 ? -14.758 42.281 24.453 1 96.88 580 ALA A N 1
ATOM 4415 C CA . ALA A 1 580 ? -15.484 43.219 25.281 1 96.88 580 ALA A CA 1
ATOM 4416 C C . ALA A 1 580 ? -14.57 43.875 26.312 1 96.88 580 ALA A C 1
ATOM 4418 O O . ALA A 1 580 ? -14.625 45.062 26.547 1 96.88 580 ALA A O 1
ATOM 4419 N N . ALA A 1 581 ? -13.797 43.094 26.922 1 97.62 581 ALA A N 1
ATOM 4420 C CA . ALA A 1 581 ? -12.891 43.562 27.969 1 97.62 581 ALA A CA 1
ATOM 4421 C C . ALA A 1 581 ? -11.906 44.594 27.422 1 97.62 581 ALA A C 1
ATOM 4423 O O . ALA A 1 581 ? -11.5 45.5 28.141 1 97.62 581 ALA A O 1
ATOM 4424 N N . HIS A 1 582 ? -11.586 44.469 26.172 1 97.56 582 HIS A N 1
ATOM 4425 C CA . HIS A 1 582 ? -10.617 45.375 25.562 1 97.56 582 HIS A CA 1
ATOM 4426 C C . HIS A 1 582 ? -11.305 46.375 24.625 1 97.56 582 HIS A C 1
ATOM 4428 O O . HIS A 1 582 ? -10.641 47.031 23.828 1 97.56 582 HIS A O 1
ATOM 4434 N N . HIS A 1 583 ? -12.609 46.5 24.656 1 96.06 583 HIS A N 1
ATOM 4435 C CA . HIS A 1 583 ? -13.438 47.469 23.953 1 96.06 583 HIS A CA 1
ATOM 4436 C C . HIS A 1 583 ? -13.258 47.375 22.453 1 96.06 583 HIS A C 1
ATOM 4438 O O . HIS A 1 583 ? -13.07 48.406 21.781 1 96.06 583 HIS A O 1
ATOM 4444 N N . VAL A 1 584 ? -13.141 46.094 22.047 1 95.88 584 VAL A N 1
ATOM 4445 C CA . VAL A 1 584 ? -13.078 45.844 20.609 1 95.88 584 VAL A CA 1
ATOM 4446 C C . VAL A 1 584 ? -14.477 45.531 20.078 1 95.88 584 VAL A C 1
ATOM 4448 O O . VAL A 1 584 ? -15.133 44.625 20.578 1 95.88 584 VAL A O 1
ATOM 4451 N N . SER A 1 585 ? -15.016 46.25 19.188 1 91.44 585 SER A N 1
ATOM 4452 C CA . SER A 1 585 ? -16.328 46.031 18.578 1 91.44 585 SER A CA 1
ATOM 4453 C C . SER A 1 585 ? -16.219 45.125 17.344 1 91.44 585 SER A C 1
ATOM 4455 O O . SER A 1 585 ? -15.281 45.25 16.562 1 91.44 585 SER A O 1
ATOM 4457 N N . VAL A 1 586 ? -17.125 44.062 17.297 1 87.44 586 VAL A N 1
ATOM 4458 C CA . VAL A 1 586 ? -17.156 43.188 16.125 1 87.44 586 VAL A CA 1
ATOM 4459 C C . VAL A 1 586 ? -18.375 43.5 15.281 1 87.44 586 VAL A C 1
ATOM 4461 O O . VAL A 1 586 ? -19.5 43.531 15.789 1 87.44 586 VAL A O 1
ATOM 4464 N N . GLY A 1 587 ? -18.703 44.781 14.875 1 63.59 587 GLY A N 1
ATOM 4465 C CA . GLY A 1 587 ? -19.859 45.188 14.086 1 63.59 587 GLY A CA 1
ATOM 4466 C C . GLY A 1 587 ? -20.609 44.062 13.453 1 63.59 587 GLY A C 1
ATOM 4467 O O . GLY A 1 587 ? -20.062 42.938 13.328 1 63.59 587 GLY A O 1
ATOM 4468 N N . MET B 1 1 ? -49.406 11.125 -6.18 1 40.5 1 MET B N 1
ATOM 4469 C CA . MET B 1 1 ? -48.812 10.172 -5.25 1 40.5 1 MET B CA 1
ATOM 4470 C C . MET B 1 1 ? -47.281 10.352 -5.203 1 40.5 1 MET B C 1
ATOM 4472 O O . MET B 1 1 ? -46.625 10.367 -6.242 1 40.5 1 MET B O 1
ATOM 4476 N N . MET B 1 2 ? -46.719 11.039 -4.242 1 55.59 2 MET B N 1
ATOM 4477 C CA . MET B 1 2 ? -45.312 11.453 -4.219 1 55.59 2 MET B CA 1
ATOM 4478 C C . MET B 1 2 ? -44.406 10.289 -4.582 1 55.59 2 MET B C 1
ATOM 4480 O O . MET B 1 2 ? -44.531 9.195 -4.023 1 55.59 2 MET B O 1
ATOM 4484 N N . ALA B 1 3 ? -43.938 10.352 -5.652 1 66.12 3 ALA B N 1
ATOM 4485 C CA . ALA B 1 3 ? -43.125 9.273 -6.184 1 66.12 3 ALA B CA 1
ATOM 4486 C C . ALA B 1 3 ? -42.094 8.789 -5.145 1 66.12 3 ALA B C 1
ATOM 4488 O O . ALA B 1 3 ? -41.469 9.594 -4.461 1 66.12 3 ALA B O 1
ATOM 4489 N N . GLU B 1 4 ? -42.219 7.539 -4.727 1 91.5 4 GLU B N 1
ATOM 4490 C CA . GLU B 1 4 ? -41.312 6.914 -3.762 1 91.5 4 GLU B CA 1
ATOM 4491 C C . GLU B 1 4 ? -39.844 7.191 -4.105 1 91.5 4 GLU B C 1
ATOM 4493 O O . GLU B 1 4 ? -39.5 7.23 -5.281 1 91.5 4 GLU B O 1
ATOM 4498 N N . THR B 1 5 ? -39.031 7.73 -3.145 1 96.69 5 THR B N 1
ATOM 4499 C CA . THR B 1 5 ? -37.625 8.062 -3.348 1 96.69 5 THR B CA 1
ATOM 4500 C C . THR B 1 5 ? -36.75 7.129 -2.541 1 96.69 5 THR B C 1
ATOM 4502 O O . THR B 1 5 ? -37.219 6.41 -1.658 1 96.69 5 THR B O 1
ATOM 4505 N N . ILE B 1 6 ? -35.562 7.02 -2.961 1 97.25 6 ILE B N 1
ATOM 4506 C CA . ILE B 1 6 ? -34.531 6.238 -2.311 1 97.25 6 ILE B CA 1
ATOM 4507 C C . ILE B 1 6 ? -33.188 6.996 -2.381 1 97.25 6 ILE B C 1
ATOM 4509 O O . ILE B 1 6 ? -32.969 7.77 -3.312 1 97.25 6 ILE B O 1
ATOM 4513 N N . LYS B 1 7 ? -32.375 6.875 -1.426 1 97.94 7 LYS B N 1
ATOM 4514 C CA . LYS B 1 7 ? -31.031 7.477 -1.505 1 97.94 7 LYS B CA 1
ATOM 4515 C C . LYS B 1 7 ? -30.203 6.824 -2.604 1 97.94 7 LYS B C 1
ATOM 4517 O O . LYS B 1 7 ? -30.219 5.602 -2.758 1 97.94 7 LYS B O 1
ATOM 4522 N N . ALA B 1 8 ? -29.422 7.617 -3.354 1 98.56 8 ALA B N 1
ATOM 4523 C CA . ALA B 1 8 ? -28.625 7.121 -4.473 1 98.56 8 ALA B CA 1
ATOM 4524 C C . ALA B 1 8 ? -27.625 6.059 -4.008 1 98.56 8 ALA B C 1
ATOM 4526 O O . ALA B 1 8 ? -27.359 5.094 -4.727 1 98.56 8 ALA B O 1
ATOM 4527 N N . GLY B 1 9 ? -27.047 6.285 -2.816 1 98.56 9 GLY B N 1
ATOM 4528 C CA . GLY B 1 9 ? -26.109 5.309 -2.271 1 98.56 9 GLY B CA 1
ATOM 4529 C C . GLY B 1 9 ? -26.766 3.961 -2 1 98.56 9 GLY B C 1
ATOM 4530 O O . GLY B 1 9 ? -26.156 2.916 -2.236 1 98.56 9 GLY B O 1
ATOM 4531 N N . VAL B 1 10 ? -27.938 3.949 -1.465 1 98.38 10 VAL B N 1
ATOM 4532 C CA . VAL B 1 10 ? -28.672 2.717 -1.215 1 98.38 10 VAL B CA 1
ATOM 4533 C C . VAL B 1 10 ? -29 2.027 -2.539 1 98.38 10 VAL B C 1
ATOM 4535 O O . VAL B 1 10 ? -28.844 0.81 -2.664 1 98.38 10 VAL B O 1
ATOM 4538 N N . ALA B 1 11 ? -29.438 2.816 -3.516 1 98.19 11 ALA B N 1
ATOM 4539 C CA . ALA B 1 11 ? -29.719 2.275 -4.844 1 98.19 11 ALA B CA 1
ATOM 4540 C C . ALA B 1 11 ? -28.469 1.614 -5.438 1 98.19 11 ALA B C 1
ATOM 4542 O O . ALA B 1 11 ? -28.578 0.57 -6.086 1 98.19 11 ALA B O 1
ATOM 4543 N N . ALA B 1 12 ? -27.312 2.242 -5.266 1 98.31 12 ALA B N 1
ATOM 4544 C CA . ALA B 1 12 ? -26.047 1.688 -5.727 1 98.31 12 ALA B CA 1
ATOM 4545 C C . ALA B 1 12 ? -25.766 0.332 -5.082 1 98.31 12 ALA B C 1
ATOM 4547 O O . ALA B 1 12 ? -25.375 -0.617 -5.762 1 98.31 12 ALA B O 1
ATOM 4548 N N . LEU B 1 13 ? -25.969 0.208 -3.777 1 98.44 13 LEU B N 1
ATOM 4549 C CA . LEU B 1 13 ? -25.719 -1.032 -3.051 1 98.44 13 LEU B CA 1
ATOM 4550 C C . LEU B 1 13 ? -26.703 -2.113 -3.465 1 98.44 13 LEU B C 1
ATOM 4552 O O . LEU B 1 13 ? -26.344 -3.289 -3.551 1 98.44 13 LEU B O 1
ATOM 4556 N N . GLN B 1 14 ? -27.953 -1.723 -3.684 1 97.81 14 GLN B N 1
ATOM 4557 C CA . GLN B 1 14 ? -28.938 -2.68 -4.16 1 97.81 14 GLN B CA 1
ATOM 4558 C C . GLN B 1 14 ? -28.578 -3.209 -5.543 1 97.81 14 GLN B C 1
ATOM 4560 O O . GLN B 1 14 ? -28.844 -4.371 -5.859 1 97.81 14 GLN B O 1
ATOM 4565 N N . THR B 1 15 ? -28 -2.334 -6.332 1 97.94 15 THR B N 1
ATOM 4566 C CA . THR B 1 15 ? -27.469 -2.781 -7.613 1 97.94 15 THR B CA 1
ATOM 4567 C C . THR B 1 15 ? -26.359 -3.824 -7.41 1 97.94 15 THR B C 1
ATOM 4569 O O . THR B 1 15 ? -26.359 -4.863 -8.07 1 97.94 15 THR B O 1
ATOM 4572 N N . LEU B 1 16 ? -25.422 -3.607 -6.477 1 98.31 16 LEU B N 1
ATOM 4573 C CA . LEU B 1 16 ? -24.391 -4.578 -6.156 1 98.31 16 LEU B CA 1
ATOM 4574 C C . LEU B 1 16 ? -25 -5.902 -5.707 1 98.31 16 LEU B C 1
ATOM 4576 O O . LEU B 1 16 ? -24.547 -6.973 -6.121 1 98.31 16 LEU B O 1
ATOM 4580 N N . GLU B 1 17 ? -26.016 -5.82 -4.883 1 97.38 17 GLU B N 1
ATOM 4581 C CA . GLU B 1 17 ? -26.703 -7.008 -4.383 1 97.38 17 GLU B CA 1
ATOM 4582 C C . GLU B 1 17 ? -27.281 -7.828 -5.527 1 97.38 17 GLU B C 1
ATOM 4584 O O . GLU B 1 17 ? -27.25 -9.062 -5.504 1 97.38 17 GLU B O 1
ATOM 4589 N N . SER B 1 18 ? -27.875 -7.094 -6.449 1 97.06 18 SER B N 1
ATOM 4590 C CA . SER B 1 18 ? -28.484 -7.781 -7.59 1 97.06 18 SER B CA 1
ATOM 4591 C C . SER B 1 18 ? -27.438 -8.562 -8.375 1 97.06 18 SER B C 1
ATOM 4593 O O . SER B 1 18 ? -27.766 -9.547 -9.047 1 97.06 18 SER B O 1
ATOM 4595 N N . TRP B 1 19 ? -26.219 -8.141 -8.305 1 97.56 19 TRP B N 1
ATOM 4596 C CA . TRP B 1 19 ? -25.125 -8.828 -9 1 97.56 19 TRP B CA 1
ATOM 4597 C C . TRP B 1 19 ? -24.516 -9.906 -8.109 1 97.56 19 TRP B C 1
ATOM 4599 O O . TRP B 1 19 ? -23.484 -10.492 -8.453 1 97.56 19 TRP B O 1
ATOM 4609 N N . GLY B 1 20 ? -25.047 -10.133 -6.926 1 96.25 20 GLY B N 1
ATOM 4610 C CA . GLY B 1 20 ? -24.656 -11.227 -6.059 1 96.25 20 GLY B CA 1
ATOM 4611 C C . GLY B 1 20 ? -23.562 -10.844 -5.078 1 96.25 20 GLY B C 1
ATOM 4612 O O . GLY B 1 20 ? -22.953 -11.719 -4.441 1 96.25 20 GLY B O 1
ATOM 4613 N N . VAL B 1 21 ? -23.234 -9.586 -4.93 1 98.06 21 VAL B N 1
ATOM 4614 C CA . VAL B 1 21 ? -22.234 -9.133 -3.98 1 98.06 21 VAL B CA 1
ATOM 4615 C C . VAL B 1 21 ? -22.75 -9.289 -2.555 1 98.06 21 VAL B C 1
ATOM 4617 O O . VAL B 1 21 ? -23.844 -8.805 -2.229 1 98.06 21 VAL B O 1
ATOM 4620 N N . THR B 1 22 ? -21.938 -9.93 -1.744 1 97.38 22 THR B N 1
ATOM 4621 C CA . THR B 1 22 ? -22.406 -10.219 -0.392 1 97.38 22 THR B CA 1
ATOM 4622 C C . THR B 1 22 ? -21.562 -9.453 0.637 1 97.38 22 THR B C 1
ATOM 4624 O O . THR B 1 22 ? -22 -9.281 1.779 1 97.38 22 THR B O 1
ATOM 4627 N N . HIS B 1 23 ? -20.422 -9.102 0.316 1 98.56 23 HIS B N 1
ATOM 4628 C CA . HIS B 1 23 ? -19.562 -8.344 1.212 1 98.56 23 HIS B CA 1
ATOM 4629 C C . HIS B 1 23 ? -18.656 -7.391 0.432 1 98.56 23 HIS B C 1
ATOM 4631 O O . HIS B 1 23 ? -18.422 -7.594 -0.76 1 98.56 23 HIS B O 1
ATOM 4637 N N . ILE B 1 24 ? -18.281 -6.312 1.076 1 98.56 24 ILE B N 1
ATOM 4638 C CA . ILE B 1 24 ? -17.422 -5.27 0.521 1 98.56 24 ILE B CA 1
ATOM 4639 C C . ILE B 1 24 ? -16.297 -4.945 1.502 1 98.56 24 ILE B C 1
ATOM 4641 O O . ILE B 1 24 ? -16.531 -4.879 2.713 1 98.56 24 ILE B O 1
ATOM 4645 N N . TYR B 1 25 ? -15.047 -4.816 0.952 1 98.81 25 TYR B N 1
ATOM 4646 C CA . TYR B 1 25 ? -13.883 -4.539 1.786 1 98.81 25 TYR B CA 1
ATOM 4647 C C . TYR B 1 25 ? -13.531 -3.057 1.744 1 98.81 25 TYR B C 1
ATOM 4649 O O . TYR B 1 25 ? -13.625 -2.418 0.692 1 98.81 25 TYR B O 1
ATOM 4657 N N . GLY B 1 26 ? -13.078 -2.477 2.854 1 98.25 26 GLY B N 1
ATOM 4658 C CA . GLY B 1 26 ? -12.547 -1.124 2.785 1 98.25 26 GLY B CA 1
ATOM 4659 C C . GLY B 1 26 ? -12.281 -0.518 4.152 1 98.25 26 GLY B C 1
ATOM 4660 O O . GLY B 1 26 ? -12.289 -1.225 5.16 1 98.25 26 GLY B O 1
ATOM 4661 N N . ILE B 1 27 ? -11.852 0.715 4.172 1 97.81 27 ILE B N 1
ATOM 4662 C CA . ILE B 1 27 ? -11.672 1.551 5.355 1 97.81 27 ILE B CA 1
ATOM 4663 C C . ILE B 1 27 ? -12.477 2.84 5.199 1 97.81 27 ILE B C 1
ATOM 4665 O O . ILE B 1 27 ? -12.352 3.537 4.191 1 97.81 27 ILE B O 1
ATOM 4669 N N . PRO B 1 28 ? -13.305 3.182 6.18 1 96.5 28 PRO B N 1
ATOM 4670 C CA . PRO B 1 28 ? -14.094 4.41 6.066 1 96.5 28 PRO B CA 1
ATOM 4671 C C . PRO B 1 28 ? -13.227 5.664 5.996 1 96.5 28 PRO B C 1
ATOM 4673 O O . PRO B 1 28 ? -12.102 5.668 6.5 1 96.5 28 PRO B O 1
ATOM 4676 N N . GLY B 1 29 ? -13.703 6.648 5.418 1 95.31 29 GLY B N 1
ATOM 4677 C CA . GLY B 1 29 ? -13.094 7.965 5.301 1 95.31 29 GLY B CA 1
ATOM 4678 C C . GLY B 1 29 ? -14.102 9.07 5.059 1 95.31 29 GLY B C 1
ATOM 4679 O O . GLY B 1 29 ? -15.242 8.805 4.676 1 95.31 29 GLY B O 1
ATOM 4680 N N . GLY B 1 30 ? -13.656 10.258 5.305 1 94.75 30 GLY B N 1
ATOM 4681 C CA . GLY B 1 30 ? -14.539 11.406 5.199 1 94.75 30 GLY B CA 1
ATOM 4682 C C . GLY B 1 30 ? -15.18 11.547 3.832 1 94.75 30 GLY B C 1
ATOM 4683 O O . GLY B 1 30 ? -16.328 11.984 3.719 1 94.75 30 GLY B O 1
ATOM 4684 N N . THR B 1 31 ? -14.508 11.141 2.799 1 97.12 31 THR B N 1
ATOM 4685 C CA . THR B 1 31 ? -15.008 11.32 1.441 1 97.12 31 THR B CA 1
ATOM 4686 C C . THR B 1 31 ? -15.836 10.117 1.013 1 97.12 31 THR B C 1
ATOM 4688 O O . THR B 1 31 ? -16.281 10.031 -0.136 1 97.12 31 THR B O 1
ATOM 4691 N N . PHE B 1 32 ? -16.062 9.195 1.887 1 97.69 32 PHE B N 1
ATOM 4692 C CA . PHE B 1 32 ? -16.859 8.016 1.595 1 97.69 32 PHE B CA 1
ATOM 4693 C C . PHE B 1 32 ? -17.953 7.824 2.645 1 97.69 32 PHE B C 1
ATOM 4695 O O . PHE B 1 32 ? -18.609 6.781 2.688 1 97.69 32 PHE B O 1
ATOM 4702 N N . ASN B 1 33 ? -18.188 8.758 3.557 1 97.62 33 ASN B N 1
ATOM 4703 C CA . ASN B 1 33 ? -19.078 8.648 4.703 1 97.62 33 ASN B CA 1
ATOM 4704 C C . ASN B 1 33 ? -20.516 8.367 4.273 1 97.62 33 ASN B C 1
ATOM 4706 O O . ASN B 1 33 ? -21.203 7.547 4.883 1 97.62 33 ASN B O 1
ATOM 4710 N N . ASN B 1 34 ? -21 9.078 3.268 1 98 34 ASN B N 1
ATOM 4711 C CA . ASN B 1 34 ? -22.391 8.883 2.861 1 98 34 ASN B CA 1
ATOM 4712 C C . ASN B 1 34 ? -22.625 7.484 2.303 1 98 34 ASN B C 1
ATOM 4714 O O . ASN B 1 34 ? -23.703 6.914 2.467 1 98 34 ASN B O 1
ATOM 4718 N N . MET B 1 35 ? -21.594 6.934 1.621 1 98.38 35 MET B N 1
ATOM 4719 C CA . MET B 1 35 ? -21.688 5.535 1.215 1 98.38 35 MET B CA 1
ATOM 4720 C C . MET B 1 35 ? -21.672 4.613 2.428 1 98.38 35 MET B C 1
ATOM 4722 O O . MET B 1 35 ? -22.312 3.566 2.432 1 98.38 35 MET B O 1
ATOM 4726 N N . MET B 1 36 ? -20.891 4.969 3.498 1 98.12 36 MET B N 1
ATOM 4727 C CA . MET B 1 36 ? -20.891 4.188 4.73 1 98.12 36 MET B CA 1
ATOM 4728 C C . MET B 1 36 ? -22.281 4.191 5.367 1 98.12 36 MET B C 1
ATOM 4730 O O . MET B 1 36 ? -22.734 3.18 5.91 1 98.12 36 MET B O 1
ATOM 4734 N N . TYR B 1 37 ? -22.984 5.391 5.328 1 98.06 37 TYR B N 1
ATOM 4735 C CA . TYR B 1 37 ? -24.344 5.465 5.855 1 98.06 37 TYR B CA 1
ATOM 4736 C C . TYR B 1 37 ? -25.281 4.562 5.066 1 98.06 37 TYR B C 1
ATOM 4738 O O . TYR B 1 37 ? -26.172 3.928 5.641 1 98.06 37 TYR B O 1
ATOM 4746 N N . ALA B 1 38 ? -25.047 4.527 3.725 1 98.25 38 ALA B N 1
ATOM 4747 C CA . ALA B 1 38 ? -25.828 3.602 2.9 1 98.25 38 ALA B CA 1
ATOM 4748 C C . ALA B 1 38 ? -25.547 2.154 3.293 1 98.25 38 ALA B C 1
ATOM 4750 O O . ALA B 1 38 ? -26.469 1.331 3.342 1 98.25 38 ALA B O 1
ATOM 4751 N N . LEU B 1 39 ? -24.297 1.782 3.531 1 98.19 39 LEU B N 1
ATOM 4752 C CA . LEU B 1 39 ? -23.922 0.438 3.957 1 98.19 39 LEU B CA 1
ATOM 4753 C C . LEU B 1 39 ? -24.594 0.082 5.281 1 98.19 39 LEU B C 1
ATOM 4755 O O . LEU B 1 39 ? -25.016 -1.061 5.484 1 98.19 39 LEU B O 1
ATOM 4759 N N . ASP B 1 40 ? -24.625 1.061 6.199 1 97.81 40 ASP B N 1
ATOM 4760 C CA . ASP B 1 40 ? -25.312 0.847 7.469 1 97.81 40 ASP B CA 1
ATOM 4761 C C . ASP B 1 40 ? -26.781 0.496 7.254 1 97.81 40 ASP B C 1
ATOM 4763 O O . ASP B 1 40 ? -27.312 -0.414 7.898 1 97.81 40 ASP B O 1
ATOM 4767 N N . GLU B 1 41 ? -27.422 1.212 6.332 1 97.06 41 GLU B N 1
ATOM 4768 C CA . GLU B 1 41 ? -28.828 0.979 6.023 1 97.06 41 GLU B CA 1
ATOM 4769 C C . GLU B 1 41 ? -29.047 -0.395 5.395 1 97.06 41 GLU B C 1
ATOM 4771 O O . GLU B 1 41 ? -30.078 -1.029 5.602 1 97.06 41 GLU B O 1
ATOM 4776 N N . GLU B 1 42 ? -28.094 -0.859 4.605 1 97.38 42 GLU B N 1
ATOM 4777 C CA . GLU B 1 42 ? -28.203 -2.115 3.871 1 97.38 42 GLU B CA 1
ATOM 4778 C C . GLU B 1 42 ? -27.438 -3.234 4.57 1 97.38 42 GLU B C 1
ATOM 4780 O O . GLU B 1 42 ? -27.141 -4.27 3.963 1 97.38 42 GLU B O 1
ATOM 4785 N N . LYS B 1 43 ? -27.016 -3.125 5.824 1 96.5 43 LYS B N 1
ATOM 4786 C CA . LYS B 1 43 ? -26.062 -4 6.512 1 96.5 43 LYS B CA 1
ATOM 4787 C C . LYS B 1 43 ? -26.609 -5.418 6.633 1 96.5 43 LYS B C 1
ATOM 4789 O O . LYS B 1 43 ? -25.859 -6.367 6.824 1 96.5 43 LYS B O 1
ATOM 4794 N N . SER B 1 44 ? -27.953 -5.609 6.445 1 96.44 44 SER B N 1
ATOM 4795 C CA . SER B 1 44 ? -28.547 -6.945 6.504 1 96.44 44 SER B CA 1
ATOM 4796 C C . SER B 1 44 ? -28.328 -7.707 5.203 1 96.44 44 SER B C 1
ATOM 4798 O O . SER B 1 44 ? -28.438 -8.93 5.168 1 96.44 44 SER B O 1
ATOM 4800 N N . ARG B 1 45 ? -27.922 -7.016 4.16 1 95.38 45 ARG B N 1
ATOM 4801 C CA . ARG B 1 45 ? -27.812 -7.648 2.854 1 95.38 45 ARG B CA 1
ATOM 4802 C C . ARG B 1 45 ? -26.359 -7.676 2.389 1 95.38 45 ARG B C 1
ATOM 4804 O O . ARG B 1 45 ? -25.938 -8.586 1.668 1 95.38 45 ARG B O 1
ATOM 4811 N N . ILE B 1 46 ? -25.594 -6.648 2.697 1 97 46 ILE B N 1
ATOM 4812 C CA . ILE B 1 46 ? -24.188 -6.562 2.332 1 97 46 ILE B CA 1
ATOM 4813 C C . ILE B 1 46 ? -23.328 -6.363 3.588 1 97 46 ILE B C 1
ATOM 4815 O O . ILE B 1 46 ? -23.531 -5.391 4.324 1 97 46 ILE B O 1
ATOM 4819 N N . LYS B 1 47 ? -22.438 -7.266 3.738 1 97.75 47 LYS B N 1
ATOM 4820 C CA . LYS B 1 47 ? -21.547 -7.176 4.898 1 97.75 47 LYS B CA 1
ATOM 4821 C C . LYS B 1 47 ? -20.359 -6.266 4.609 1 97.75 47 LYS B C 1
ATOM 4823 O O . LYS B 1 47 ? -19.688 -6.418 3.59 1 97.75 47 LYS B O 1
ATOM 4828 N N . TYR B 1 48 ? -20.219 -5.312 5.434 1 97.88 48 TYR B N 1
ATOM 4829 C CA . TYR B 1 48 ? -19.031 -4.48 5.402 1 97.88 48 TYR B CA 1
ATOM 4830 C C . TYR B 1 48 ? -17.875 -5.156 6.141 1 97.88 48 TYR B C 1
ATOM 4832 O O . TYR B 1 48 ? -18.016 -5.543 7.305 1 97.88 48 TYR B O 1
ATOM 4840 N N . ILE B 1 49 ? -16.703 -5.34 5.488 1 98.62 49 ILE B N 1
ATOM 4841 C CA . ILE B 1 49 ? -15.492 -5.91 6.074 1 98.62 49 ILE B CA 1
ATOM 4842 C C . ILE B 1 49 ? -14.445 -4.812 6.273 1 98.62 49 ILE B C 1
ATOM 4844 O O . ILE B 1 49 ? -13.867 -4.32 5.305 1 98.62 49 ILE B O 1
ATOM 4848 N N . HIS B 1 50 ? -14.227 -4.457 7.5 1 97.94 50 HIS B N 1
ATOM 4849 C CA . HIS B 1 50 ? -13.25 -3.439 7.875 1 97.94 50 HIS B CA 1
ATOM 4850 C C . HIS B 1 50 ? -11.836 -4.016 7.891 1 97.94 50 HIS B C 1
ATOM 4852 O O . HIS B 1 50 ? -11.406 -4.59 8.898 1 97.94 50 HIS B O 1
ATOM 4858 N N . VAL B 1 51 ? -11.109 -3.83 6.859 1 98.12 51 VAL B N 1
ATOM 4859 C CA . VAL B 1 51 ? -9.719 -4.258 6.797 1 98.12 51 VAL B CA 1
ATOM 4860 C C . VAL B 1 51 ? -8.828 -3.219 7.477 1 98.12 51 VAL B C 1
ATOM 4862 O O . VAL B 1 51 ? -9.273 -2.111 7.777 1 98.12 51 VAL B O 1
ATOM 4865 N N . ARG B 1 52 ? -7.578 -3.561 7.73 1 97.69 52 ARG B N 1
ATOM 4866 C CA . ARG B 1 52 ? -6.648 -2.637 8.367 1 97.69 52 ARG B CA 1
ATOM 4867 C C . ARG B 1 52 ? -5.832 -1.877 7.328 1 97.69 52 ARG B C 1
ATOM 4869 O O . ARG B 1 52 ? -5.207 -0.861 7.641 1 97.69 52 ARG B O 1
ATOM 4876 N N . HIS B 1 53 ? -5.852 -2.336 6.105 1 98.19 53 HIS B N 1
ATOM 4877 C CA . HIS B 1 53 ? -5.207 -1.676 4.977 1 98.19 53 HIS B CA 1
ATOM 4878 C C . HIS B 1 53 ? -5.984 -1.908 3.684 1 98.19 53 HIS B C 1
ATOM 4880 O O . HIS B 1 53 ? -6.266 -3.053 3.322 1 98.19 53 HIS B O 1
ATOM 4886 N N . GLU B 1 54 ? -6.312 -0.908 2.938 1 98.44 54 GLU B N 1
ATOM 4887 C CA . GLU B 1 54 ? -7.148 -1.019 1.746 1 98.44 54 GLU B CA 1
ATOM 4888 C C . GLU B 1 54 ? -6.504 -1.92 0.698 1 98.44 54 GLU B C 1
ATOM 4890 O O . GLU B 1 54 ? -7.199 -2.58 -0.077 1 98.44 54 GLU B O 1
ATOM 4895 N N . GLU B 1 55 ? -5.117 -1.988 0.66 1 98.56 55 GLU B N 1
ATOM 4896 C CA . GLU B 1 55 ? -4.441 -2.932 -0.225 1 98.56 55 GLU B CA 1
ATOM 4897 C C . GLU B 1 55 ? -4.918 -4.359 0.018 1 98.56 55 GLU B C 1
ATOM 4899 O O . GLU B 1 55 ? -5.141 -5.117 -0.93 1 98.56 55 GLU B O 1
ATOM 4904 N N . VAL B 1 56 ? -5.082 -4.754 1.303 1 98.81 56 VAL B N 1
ATOM 4905 C CA . VAL B 1 56 ? -5.547 -6.09 1.657 1 98.81 56 VAL B CA 1
ATOM 4906 C C . VAL B 1 56 ? -6.977 -6.289 1.159 1 98.81 56 VAL B C 1
ATOM 4908 O O . VAL B 1 56 ? -7.309 -7.336 0.6 1 98.81 56 VAL B O 1
ATOM 4911 N N . GLY B 1 57 ? -7.812 -5.254 1.347 1 98.88 57 GLY B N 1
ATOM 4912 C CA . GLY B 1 57 ? -9.172 -5.324 0.841 1 98.88 57 GLY B CA 1
ATOM 4913 C C . GLY B 1 57 ? -9.242 -5.461 -0.667 1 98.88 57 GLY B C 1
ATOM 4914 O O . GLY B 1 57 ? -10.047 -6.238 -1.189 1 98.88 57 GLY B O 1
ATOM 4915 N N . ALA B 1 58 ? -8.453 -4.68 -1.355 1 98.88 58 ALA B N 1
ATOM 4916 C CA . ALA B 1 58 ? -8.438 -4.707 -2.816 1 98.88 58 ALA B CA 1
ATOM 4917 C C . ALA B 1 58 ? -8.023 -6.078 -3.334 1 98.88 58 ALA B C 1
ATOM 4919 O O . ALA B 1 58 ? -8.641 -6.617 -4.254 1 98.88 58 ALA B O 1
ATOM 4920 N N . LEU B 1 59 ? -6.965 -6.633 -2.732 1 98.94 59 LEU B N 1
ATOM 4921 C CA . LEU B 1 59 ? -6.496 -7.953 -3.146 1 98.94 59 LEU B CA 1
ATOM 4922 C C . LEU B 1 59 ? -7.516 -9.031 -2.787 1 98.94 59 LEU B C 1
ATOM 4924 O O . LEU B 1 59 ? -7.672 -10.008 -3.518 1 98.94 59 LEU B O 1
ATOM 4928 N N . ALA B 1 60 ? -8.188 -8.859 -1.635 1 98.94 60 ALA B N 1
ATOM 4929 C CA . ALA B 1 60 ? -9.242 -9.797 -1.258 1 98.94 60 ALA B CA 1
ATOM 4930 C C . ALA B 1 60 ? -10.383 -9.766 -2.266 1 98.94 60 ALA B C 1
ATOM 4932 O O . ALA B 1 60 ? -10.938 -10.812 -2.619 1 98.94 60 ALA B O 1
ATOM 4933 N N . ALA B 1 61 ? -10.766 -8.57 -2.732 1 98.94 61 ALA B N 1
ATOM 4934 C CA . ALA B 1 61 ? -11.805 -8.445 -3.746 1 98.94 61 ALA B CA 1
ATOM 4935 C C . ALA B 1 61 ? -11.43 -9.195 -5.02 1 98.94 61 ALA B C 1
ATOM 4937 O O . ALA B 1 61 ? -12.266 -9.867 -5.629 1 98.94 61 ALA B O 1
ATOM 4938 N N . VAL B 1 62 ? -10.18 -9.078 -5.438 1 98.94 62 VAL B N 1
ATOM 4939 C CA . VAL B 1 62 ? -9.711 -9.812 -6.609 1 98.94 62 VAL B CA 1
ATOM 4940 C C . VAL B 1 62 ? -9.812 -11.312 -6.359 1 98.94 62 VAL B C 1
ATOM 4942 O O . VAL B 1 62 ? -10.281 -12.062 -7.219 1 98.94 62 VAL B O 1
ATOM 4945 N N . ALA B 1 63 ? -9.414 -11.758 -5.16 1 98.81 63 ALA B N 1
ATOM 4946 C CA . ALA B 1 63 ? -9.445 -13.18 -4.812 1 98.81 63 ALA B CA 1
ATOM 4947 C C . ALA B 1 63 ? -10.875 -13.703 -4.777 1 98.81 63 ALA B C 1
ATOM 4949 O O . ALA B 1 63 ? -11.133 -14.859 -5.125 1 98.81 63 ALA B O 1
ATOM 4950 N N . ASP B 1 64 ? -11.852 -12.828 -4.375 1 98.69 64 ASP B N 1
ATOM 4951 C CA . ASP B 1 64 ? -13.25 -13.227 -4.473 1 98.69 64 ASP B CA 1
ATOM 4952 C C . ASP B 1 64 ? -13.594 -13.68 -5.891 1 98.69 64 ASP B C 1
ATOM 4954 O O . ASP B 1 64 ? -14.211 -14.727 -6.082 1 98.69 64 ASP B O 1
ATOM 4958 N N . GLY B 1 65 ? -13.203 -12.844 -6.809 1 98 65 GLY B N 1
ATOM 4959 C CA . GLY B 1 65 ? -13.445 -13.188 -8.195 1 98 65 GLY B CA 1
ATOM 4960 C C . GLY B 1 65 ? -12.781 -14.484 -8.617 1 98 65 GLY B C 1
ATOM 4961 O O . GLY B 1 65 ? -13.383 -15.297 -9.32 1 98 65 GLY B O 1
ATOM 4962 N N . LYS B 1 66 ? -11.562 -14.766 -8.219 1 97.38 66 LYS B N 1
ATOM 4963 C CA . LYS B 1 66 ? -10.805 -15.961 -8.57 1 97.38 66 LYS B CA 1
ATOM 4964 C C . LYS B 1 66 ? -11.461 -17.219 -8 1 97.38 66 LYS B C 1
ATOM 4966 O O . LYS B 1 66 ? -11.477 -18.266 -8.641 1 97.38 66 LYS B O 1
ATOM 4971 N N . LEU B 1 67 ? -11.977 -17.078 -6.773 1 97.44 67 LEU B N 1
ATOM 4972 C CA . LEU B 1 67 ? -12.445 -18.25 -6.035 1 97.44 67 LEU B CA 1
ATOM 4973 C C . LEU B 1 67 ? -13.906 -18.562 -6.375 1 97.44 67 LEU B C 1
ATOM 4975 O O . LEU B 1 67 ? -14.312 -19.719 -6.375 1 97.44 67 LEU B O 1
ATOM 4979 N N . THR B 1 68 ? -14.695 -17.484 -6.742 1 96.62 68 THR B N 1
ATOM 4980 C CA . THR B 1 68 ? -16.141 -17.688 -6.828 1 96.62 68 THR B CA 1
ATOM 4981 C C . THR B 1 68 ? -16.625 -17.5 -8.266 1 96.62 68 THR B C 1
ATOM 4983 O O . THR B 1 68 ? -17.719 -17.938 -8.617 1 96.62 68 THR B O 1
ATOM 4986 N N . GLY B 1 69 ? -15.828 -16.766 -9.047 1 93.94 69 GLY B N 1
ATOM 4987 C CA . GLY B 1 69 ? -16.312 -16.375 -10.359 1 93.94 69 GLY B CA 1
ATOM 4988 C C . GLY B 1 69 ? -17.234 -15.172 -10.32 1 93.94 69 GLY B C 1
ATOM 4989 O O . GLY B 1 69 ? -17.641 -14.664 -11.359 1 93.94 69 GLY B O 1
ATOM 4990 N N . ARG B 1 70 ? -17.547 -14.703 -9.094 1 95.56 70 ARG B N 1
ATOM 4991 C CA . ARG B 1 70 ? -18.422 -13.539 -8.922 1 95.56 70 ARG B CA 1
ATOM 4992 C C . ARG B 1 70 ? -17.594 -12.289 -8.633 1 95.56 70 ARG B C 1
ATOM 4994 O O . ARG B 1 70 ? -16.547 -12.367 -7.996 1 95.56 70 ARG B O 1
ATOM 5001 N N . ILE B 1 71 ? -18.141 -11.141 -9.016 1 97.94 71 ILE B N 1
ATOM 5002 C CA . ILE B 1 71 ? -17.406 -9.883 -8.922 1 97.94 71 ILE B CA 1
ATOM 5003 C C . ILE B 1 71 ? -17.141 -9.562 -7.453 1 97.94 71 ILE B C 1
ATOM 5005 O O . ILE B 1 71 ? -18.031 -9.641 -6.613 1 97.94 71 ILE B O 1
ATOM 5009 N N . GLY B 1 72 ? -15.812 -9.375 -7.07 1 98.81 72 GLY B N 1
ATOM 5010 C CA . GLY B 1 72 ? -15.445 -8.836 -5.773 1 98.81 72 GLY B CA 1
ATOM 5011 C C . GLY B 1 72 ? -15.445 -7.316 -5.742 1 98.81 72 GLY B C 1
ATOM 5012 O O . GLY B 1 72 ? -15.289 -6.668 -6.777 1 98.81 72 GLY B O 1
ATOM 5013 N N . VAL B 1 73 ? -15.688 -6.707 -4.57 1 98.94 73 VAL B N 1
ATOM 5014 C CA . VAL B 1 73 ? -15.812 -5.258 -4.461 1 98.94 73 VAL B CA 1
ATOM 5015 C C . VAL B 1 73 ? -15 -4.754 -3.27 1 98.94 73 VAL B C 1
ATOM 5017 O O . VAL B 1 73 ? -15.047 -5.348 -2.189 1 98.94 73 VAL B O 1
ATOM 5020 N N . ALA B 1 74 ? -14.203 -3.748 -3.457 1 98.94 74 ALA B N 1
ATOM 5021 C CA . ALA B 1 74 ? -13.523 -2.996 -2.404 1 98.94 74 ALA B CA 1
ATOM 5022 C C . ALA B 1 74 ? -13.672 -1.493 -2.621 1 98.94 74 ALA B C 1
ATOM 5024 O O . ALA B 1 74 ? -14.016 -1.049 -3.719 1 98.94 74 ALA B O 1
ATOM 5025 N N . PHE B 1 75 ? -13.516 -0.722 -1.583 1 98.81 75 PHE B N 1
ATOM 5026 C CA . PHE B 1 75 ? -13.594 0.727 -1.726 1 98.81 75 PHE B CA 1
ATOM 5027 C C . PHE B 1 75 ? -12.453 1.406 -0.971 1 98.81 75 PHE B C 1
ATOM 5029 O O . PHE B 1 75 ? -11.836 0.799 -0.098 1 98.81 75 PHE B O 1
ATOM 5036 N N . GLY B 1 76 ? -12.117 2.559 -1.363 1 98.06 76 GLY B N 1
ATOM 5037 C CA . GLY B 1 76 ? -11.227 3.488 -0.689 1 98.06 76 GLY B CA 1
ATOM 5038 C C . GLY B 1 76 ? -11.695 4.93 -0.767 1 98.06 76 GLY B C 1
ATOM 5039 O O . GLY B 1 76 ? -12.359 5.32 -1.73 1 98.06 76 GLY B O 1
ATOM 5040 N N . SER B 1 77 ? -11.391 5.703 0.283 1 97.19 77 SER B N 1
ATOM 5041 C CA . SER B 1 77 ? -11.688 7.129 0.268 1 97.19 77 SER B CA 1
ATOM 5042 C C . SER B 1 77 ? -10.828 7.863 -0.758 1 97.19 77 SER B C 1
ATOM 5044 O O . SER B 1 77 ? -9.93 7.27 -1.357 1 97.19 77 SER B O 1
ATOM 5046 N N . ALA B 1 78 ? -11.141 9.148 -0.952 1 96.56 78 ALA B N 1
ATOM 5047 C CA . ALA B 1 78 ? -10.391 9.961 -1.903 1 96.56 78 ALA B CA 1
ATOM 5048 C C . ALA B 1 78 ? -8.922 10.07 -1.491 1 96.56 78 ALA B C 1
ATOM 5050 O O . ALA B 1 78 ? -8.602 10.07 -0.3 1 96.56 78 ALA B O 1
ATOM 5051 N N . GLY B 1 79 ? -8.062 10.219 -2.477 1 95.94 79 GLY B N 1
ATOM 5052 C CA . GLY B 1 79 ? -6.648 10.414 -2.207 1 95.94 79 GLY B CA 1
ATOM 5053 C C . GLY B 1 79 ? -5.949 9.156 -1.736 1 95.94 79 GLY B C 1
ATOM 5054 O O . GLY B 1 79 ? -5.809 8.195 -2.498 1 95.94 79 GLY B O 1
ATOM 5055 N N . PRO B 1 80 ? -5.562 9.086 -0.432 1 97 80 PRO B N 1
ATOM 5056 C CA . PRO B 1 80 ? -4.762 7.957 0.043 1 97 80 PRO B CA 1
ATOM 5057 C C . PRO B 1 80 ? -5.516 6.629 -0.028 1 97 80 PRO B C 1
ATOM 5059 O O . PRO B 1 80 ? -4.93 5.602 -0.385 1 97 80 PRO B O 1
ATOM 5062 N N . GLY B 1 81 ? -6.812 6.629 0.378 1 97.5 81 GLY B N 1
ATOM 5063 C CA . GLY B 1 81 ? -7.594 5.406 0.264 1 97.5 81 GLY B CA 1
ATOM 5064 C C . GLY B 1 81 ? -7.672 4.879 -1.156 1 97.5 81 GLY B C 1
ATOM 5065 O O . GLY B 1 81 ? -7.605 3.67 -1.38 1 97.5 81 GLY B O 1
ATOM 5066 N N . ALA B 1 82 ? -7.859 5.789 -2.117 1 97.56 82 ALA B N 1
ATOM 5067 C CA . ALA B 1 82 ? -7.918 5.438 -3.533 1 97.56 82 ALA B CA 1
ATOM 5068 C C . ALA B 1 82 ? -6.602 4.82 -3.998 1 97.56 82 ALA B C 1
ATOM 5070 O O . ALA B 1 82 ? -6.598 3.793 -4.68 1 97.56 82 ALA B O 1
ATOM 5071 N N . THR B 1 83 ? -5.492 5.422 -3.629 1 97 83 THR B N 1
ATOM 5072 C CA . THR B 1 83 ? -4.176 4.984 -4.086 1 97 83 THR B CA 1
ATOM 5073 C C . THR B 1 83 ? -3.857 3.59 -3.555 1 97 83 THR B C 1
ATOM 5075 O O . THR B 1 83 ? -3.172 2.811 -4.219 1 97 83 THR B O 1
ATOM 5078 N N . HIS B 1 84 ? -4.371 3.227 -2.389 1 97.94 84 HIS B N 1
ATOM 5079 C CA . HIS B 1 84 ? -4.141 1.913 -1.799 1 97.94 84 HIS B CA 1
ATOM 5080 C C . HIS B 1 84 ? -4.809 0.815 -2.617 1 97.94 84 HIS B C 1
ATOM 5082 O O . HIS B 1 84 ? -4.5 -0.367 -2.451 1 97.94 84 HIS B O 1
ATOM 5088 N N . LEU B 1 85 ? -5.73 1.159 -3.559 1 98.38 85 LEU B N 1
ATOM 5089 C CA . LEU B 1 85 ? -6.469 0.161 -4.324 1 98.38 85 LEU B CA 1
ATOM 5090 C C . LEU B 1 85 ? -5.66 -0.3 -5.535 1 98.38 85 LEU B C 1
ATOM 5092 O O . LEU B 1 85 ? -5.988 -1.315 -6.152 1 98.38 85 LEU B O 1
ATOM 5096 N N . PHE B 1 86 ? -4.512 0.357 -5.844 1 98 86 PHE B N 1
ATOM 5097 C CA . PHE B 1 86 ? -3.762 0.095 -7.062 1 98 86 PHE B CA 1
ATOM 5098 C C . PHE B 1 86 ? -3.258 -1.343 -7.09 1 98 86 PHE B C 1
ATOM 5100 O O . PHE B 1 86 ? -3.23 -1.978 -8.148 1 98 86 PHE B O 1
ATOM 5107 N N . GLN B 1 87 ? -2.795 -1.817 -5.941 1 97.81 87 GLN B N 1
ATOM 5108 C CA . GLN B 1 87 ? -2.256 -3.172 -5.91 1 97.81 87 GLN B CA 1
ATOM 5109 C C . GLN B 1 87 ? -3.287 -4.188 -6.398 1 97.81 87 GLN B C 1
ATOM 5111 O O . GLN B 1 87 ? -2.967 -5.07 -7.195 1 97.81 87 GLN B O 1
ATOM 5116 N N . GLY B 1 88 ? -4.543 -4.062 -5.879 1 98.62 88 GLY B N 1
ATOM 5117 C CA . GLY B 1 88 ? -5.621 -4.926 -6.332 1 98.62 88 GLY B CA 1
ATOM 5118 C C . GLY B 1 88 ? -6.008 -4.688 -7.777 1 98.62 88 GLY B C 1
ATOM 5119 O O . GLY B 1 88 ? -6.281 -5.637 -8.516 1 98.62 88 GLY B O 1
ATOM 5120 N N . ALA B 1 89 ? -6.031 -3.408 -8.211 1 98.62 89 ALA B N 1
ATOM 5121 C CA . ALA B 1 89 ? -6.426 -3.064 -9.57 1 98.62 89 ALA B CA 1
ATOM 5122 C C . ALA B 1 89 ? -5.48 -3.691 -10.594 1 98.62 89 ALA B C 1
ATOM 5124 O O . ALA B 1 89 ? -5.926 -4.258 -11.594 1 98.62 89 ALA B O 1
ATOM 5125 N N . TYR B 1 90 ? -4.215 -3.658 -10.336 1 98.25 90 TYR B N 1
ATOM 5126 C CA . TYR B 1 90 ? -3.256 -4.215 -11.281 1 98.25 90 TYR B CA 1
ATOM 5127 C C . TYR B 1 90 ? -3.232 -5.734 -11.211 1 98.25 90 TYR B C 1
ATOM 5129 O O . TYR B 1 90 ? -3.02 -6.41 -12.219 1 98.25 90 TYR B O 1
ATOM 5137 N N . ASP B 1 91 ? -3.439 -6.281 -9.977 1 98.5 91 ASP B N 1
ATOM 5138 C CA . ASP B 1 91 ? -3.576 -7.734 -9.891 1 98.5 91 ASP B CA 1
ATOM 5139 C C . ASP B 1 91 ? -4.762 -8.227 -10.719 1 98.5 91 ASP B C 1
ATOM 5141 O O . ASP B 1 91 ? -4.652 -9.211 -11.438 1 98.5 91 ASP B O 1
ATOM 5145 N N . ALA B 1 92 ? -5.887 -7.52 -10.594 1 98.69 92 ALA B N 1
ATOM 5146 C CA . ALA B 1 92 ? -7.078 -7.848 -11.375 1 98.69 92 ALA B CA 1
ATOM 5147 C C . ALA B 1 92 ? -6.812 -7.711 -12.867 1 98.69 92 ALA B C 1
ATOM 5149 O O . ALA B 1 92 ? -7.246 -8.547 -13.664 1 98.69 92 ALA B O 1
ATOM 5150 N N . LYS B 1 93 ? -6.133 -6.652 -13.234 1 97.5 93 LYS B N 1
ATOM 5151 C CA . LYS B 1 93 ? -5.793 -6.406 -14.633 1 97.5 93 LYS B CA 1
ATOM 5152 C C . LYS B 1 93 ? -4.934 -7.531 -15.203 1 97.5 93 LYS B C 1
ATOM 5154 O O . LYS B 1 93 ? -5.254 -8.102 -16.25 1 97.5 93 LYS B O 1
ATOM 5159 N N . MET B 1 94 ? -3.926 -7.914 -14.5 1 96.5 94 MET B N 1
ATOM 5160 C CA . MET B 1 94 ? -2.93 -8.836 -15.047 1 96.5 94 MET B CA 1
ATOM 5161 C C . MET B 1 94 ? -3.439 -10.273 -15.008 1 96.5 94 MET B C 1
ATOM 5163 O O . MET B 1 94 ? -3.143 -11.062 -15.906 1 96.5 94 MET B O 1
ATOM 5167 N N . ASP B 1 95 ? -4.215 -10.602 -13.984 1 96.31 95 ASP B N 1
ATOM 5168 C CA . ASP B 1 95 ? -4.762 -11.953 -13.891 1 96.31 95 ASP B CA 1
ATOM 5169 C C . ASP B 1 95 ? -6.121 -12.039 -14.586 1 96.31 95 ASP B C 1
ATOM 5171 O O . ASP B 1 95 ? -6.742 -13.109 -14.609 1 96.31 95 ASP B O 1
ATOM 5175 N N . LYS B 1 96 ? -6.625 -10.93 -15.148 1 95.56 96 LYS B N 1
ATOM 5176 C CA . LYS B 1 96 ? -7.867 -10.875 -15.914 1 95.56 96 LYS B CA 1
ATOM 5177 C C . LYS B 1 96 ? -9.062 -11.289 -15.055 1 95.56 96 LYS B C 1
ATOM 5179 O O . LYS B 1 96 ? -9.844 -12.148 -15.453 1 95.56 96 LYS B O 1
ATOM 5184 N N . VAL B 1 97 ? -9.195 -10.648 -13.898 1 98 97 VAL B N 1
ATOM 5185 C CA . VAL B 1 97 ? -10.258 -10.977 -12.953 1 98 97 VAL B CA 1
ATOM 5186 C C . VAL B 1 97 ? -11.234 -9.805 -12.836 1 98 97 VAL B C 1
ATOM 5188 O O . VAL B 1 97 ? -10.844 -8.703 -12.43 1 98 97 VAL B O 1
ATOM 5191 N N . PRO B 1 98 ? -12.516 -9.953 -13.242 1 98.31 98 PRO B N 1
ATOM 5192 C CA . PRO B 1 98 ? -13.484 -8.875 -13.023 1 98.31 98 PRO B CA 1
ATOM 5193 C C . PRO B 1 98 ? -13.57 -8.453 -11.555 1 98.31 98 PRO B C 1
ATOM 5195 O O . PRO B 1 98 ? -13.828 -9.289 -10.688 1 98.31 98 PRO B O 1
ATOM 5198 N N . THR B 1 99 ? -13.312 -7.215 -11.258 1 98.88 99 THR B N 1
ATOM 5199 C CA . THR B 1 99 ? -13.336 -6.645 -9.914 1 98.88 99 THR B CA 1
ATOM 5200 C C . THR B 1 99 ? -13.82 -5.199 -9.945 1 98.88 99 THR B C 1
ATOM 5202 O O . THR B 1 99 ? -13.547 -4.469 -10.906 1 98.88 99 THR B O 1
ATOM 5205 N N . LEU B 1 100 ? -14.594 -4.793 -8.969 1 98.94 100 LEU B N 1
ATOM 5206 C CA . LEU B 1 100 ? -15.078 -3.42 -8.883 1 98.94 100 LEU B CA 1
ATOM 5207 C C . LEU B 1 100 ? -14.461 -2.697 -7.695 1 98.94 100 LEU B C 1
ATOM 5209 O O . LEU B 1 100 ? -14.477 -3.209 -6.574 1 98.94 100 LEU B O 1
ATOM 5213 N N . PHE B 1 101 ? -13.898 -1.574 -7.957 1 98.88 101 PHE B N 1
ATOM 5214 C CA . PHE B 1 101 ? -13.391 -0.691 -6.914 1 98.88 101 PHE B CA 1
ATOM 5215 C C . PHE B 1 101 ? -14.195 0.602 -6.863 1 98.88 101 PHE B C 1
ATOM 5217 O O . PHE B 1 101 ? -14.359 1.282 -7.879 1 98.88 101 PHE B O 1
ATOM 5224 N N . LEU B 1 102 ? -14.758 0.904 -5.699 1 98.88 102 LEU B N 1
ATOM 5225 C CA . LEU B 1 102 ? -15.445 2.164 -5.441 1 98.88 102 LEU B CA 1
ATOM 5226 C C . LEU B 1 102 ? -14.516 3.168 -4.773 1 98.88 102 LEU B C 1
ATOM 5228 O O . LEU B 1 102 ? -13.867 2.848 -3.771 1 98.88 102 LEU B O 1
ATOM 5232 N N . VAL B 1 103 ? -14.438 4.367 -5.336 1 98.62 103 VAL B N 1
ATOM 5233 C CA . VAL B 1 103 ? -13.492 5.371 -4.852 1 98.62 103 VAL B CA 1
ATOM 5234 C C . VAL B 1 103 ? -14.25 6.625 -4.414 1 98.62 103 VAL B C 1
ATOM 5236 O O . VAL B 1 103 ? -15.062 7.16 -5.168 1 98.62 103 VAL B O 1
ATOM 5239 N N . GLY B 1 104 ? -13.984 7.09 -3.166 1 98.31 104 GLY B N 1
ATOM 5240 C CA . GLY B 1 104 ? -14.562 8.344 -2.699 1 98.31 104 GLY B CA 1
ATOM 5241 C C . GLY B 1 104 ? -13.961 9.562 -3.365 1 98.31 104 GLY B C 1
ATOM 5242 O O . GLY B 1 104 ? -12.836 9.508 -3.863 1 98.31 104 GLY B O 1
ATOM 5243 N N . GLN B 1 105 ? -14.672 10.617 -3.357 1 97.88 105 GLN B N 1
ATOM 5244 C CA . GLN B 1 105 ? -14.25 11.945 -3.811 1 97.88 105 GLN B CA 1
ATOM 5245 C C . GLN B 1 105 ? -14.852 13.039 -2.938 1 97.88 105 GLN B C 1
ATOM 5247 O O . GLN B 1 105 ? -15.859 12.82 -2.266 1 97.88 105 GLN B O 1
ATOM 5252 N N . VAL B 1 106 ? -14.211 14.188 -2.826 1 96.75 106 VAL B N 1
ATOM 5253 C CA . VAL B 1 106 ? -14.781 15.328 -2.107 1 96.75 106 VAL B CA 1
ATOM 5254 C C . VAL B 1 106 ? -16.125 15.695 -2.711 1 96.75 106 VAL B C 1
ATOM 5256 O O . VAL B 1 106 ? -16.453 15.281 -3.828 1 96.75 106 VAL B O 1
ATOM 5259 N N . GLU B 1 107 ? -16.906 16.438 -1.93 1 96.5 107 GLU B N 1
ATOM 5260 C CA . GLU B 1 107 ? -18.172 16.922 -2.449 1 96.5 107 GLU B CA 1
ATOM 5261 C C . GLU B 1 107 ? -17.969 17.703 -3.75 1 96.5 107 GLU B C 1
ATOM 5263 O O . GLU B 1 107 ? -16.953 18.359 -3.934 1 96.5 107 GLU B O 1
ATOM 5268 N N . GLN B 1 108 ? -18.938 17.609 -4.613 1 96.5 108 GLN B N 1
ATOM 5269 C CA . GLN B 1 108 ? -18.828 18.219 -5.93 1 96.5 108 GLN B CA 1
ATOM 5270 C C . GLN B 1 108 ? -18.484 19.719 -5.82 1 96.5 108 GLN B C 1
ATOM 5272 O O . GLN B 1 108 ? -17.734 20.25 -6.641 1 96.5 108 GLN B O 1
ATOM 5277 N N . ARG B 1 109 ? -18.984 20.422 -4.828 1 92.88 109 ARG B N 1
ATOM 5278 C CA . ARG B 1 109 ? -18.734 21.859 -4.668 1 92.88 109 ARG B CA 1
ATOM 5279 C C . ARG B 1 109 ? -17.266 22.141 -4.402 1 92.88 109 ARG B C 1
ATOM 5281 O O . ARG B 1 109 ? -16.797 23.25 -4.605 1 92.88 109 ARG B O 1
ATOM 5288 N N . PHE B 1 110 ? -16.484 21.156 -3.949 1 94.19 110 PHE B N 1
ATOM 5289 C CA . PHE B 1 110 ? -15.078 21.344 -3.627 1 94.19 110 PHE B CA 1
ATOM 5290 C C . PHE B 1 110 ? -14.188 20.797 -4.738 1 94.19 110 PHE B C 1
ATOM 5292 O O . PHE B 1 110 ? -12.969 21 -4.727 1 94.19 110 PHE B O 1
ATOM 5299 N N . MET B 1 111 ? -14.773 20.047 -5.672 1 93.88 111 MET B N 1
ATOM 5300 C CA . MET B 1 111 ? -13.977 19.469 -6.754 1 93.88 111 MET B CA 1
ATOM 5301 C C . MET B 1 111 ? -13.352 20.578 -7.605 1 93.88 111 MET B C 1
ATOM 5303 O O . MET B 1 111 ? -13.969 21.625 -7.816 1 93.88 111 MET B O 1
ATOM 5307 N N . ASN B 1 112 ? -12.109 20.359 -8.062 1 91.44 112 ASN B N 1
ATOM 5308 C CA . ASN B 1 112 ? -11.328 21.203 -8.961 1 91.44 112 ASN B CA 1
ATOM 5309 C C . ASN B 1 112 ? -10.859 22.484 -8.258 1 91.44 112 ASN B C 1
ATOM 5311 O O . ASN B 1 112 ? -10.531 23.469 -8.914 1 91.44 112 ASN B O 1
ATOM 5315 N N . ALA B 1 113 ? -10.781 22.516 -6.934 1 90.81 113 ALA B N 1
ATOM 5316 C CA . ALA B 1 113 ? -10.367 23.688 -6.156 1 90.81 113 ALA B CA 1
ATOM 5317 C C . ALA B 1 113 ? -9.07 23.406 -5.395 1 90.81 113 ALA B C 1
ATOM 5319 O O . ALA B 1 113 ? -8.688 24.172 -4.516 1 90.81 113 ALA B O 1
ATOM 5320 N N . ASP B 1 114 ? -8.422 22.281 -5.727 1 90.69 114 ASP B N 1
ATOM 5321 C CA . ASP B 1 114 ? -7.254 21.844 -4.957 1 90.69 114 ASP B CA 1
ATOM 5322 C C . ASP B 1 114 ? -7.586 21.75 -3.469 1 90.69 114 ASP B C 1
ATOM 5324 O O . ASP B 1 114 ? -6.875 22.297 -2.629 1 90.69 114 ASP B O 1
ATOM 5328 N N . PHE B 1 115 ? -8.688 21.125 -3.277 1 93.31 115 PHE B N 1
ATOM 5329 C CA . PHE B 1 115 ? -9.164 20.938 -1.912 1 93.31 115 PHE B CA 1
ATOM 5330 C C . PHE B 1 115 ? -8.383 19.828 -1.207 1 93.31 115 PHE B C 1
ATOM 5332 O O . PHE B 1 115 ? -7.555 19.156 -1.823 1 93.31 115 PHE B O 1
ATOM 5339 N N . PHE B 1 116 ? -8.602 19.812 0.084 1 92.69 116 PHE B N 1
ATOM 5340 C CA . PHE B 1 116 ? -7.996 18.797 0.94 1 92.69 116 PHE B CA 1
ATOM 5341 C C . PHE B 1 116 ? -8.312 17.406 0.428 1 92.69 116 PHE B C 1
ATOM 5343 O O . PHE B 1 116 ? -9.477 17.047 0.234 1 92.69 116 PHE B O 1
ATOM 5350 N N . GLN B 1 117 ? -7.34 16.5 0.061 1 92.56 117 GLN B N 1
ATOM 5351 C CA . GLN B 1 117 ? -7.379 15.117 -0.412 1 92.56 117 GLN B CA 1
ATOM 5352 C C . GLN B 1 117 ? -8.047 15.023 -1.78 1 92.56 117 GLN B C 1
ATOM 5354 O O . GLN B 1 117 ? -8.422 13.938 -2.223 1 92.56 117 GLN B O 1
ATOM 5359 N N . GLU B 1 118 ? -8.258 16.156 -2.449 1 92.88 118 GLU B N 1
ATOM 5360 C CA . GLU B 1 118 ? -8.852 16.125 -3.781 1 92.88 118 GLU B CA 1
ATOM 5361 C C . GLU B 1 118 ? -7.812 15.781 -4.844 1 92.88 118 GLU B C 1
ATOM 5363 O O . GLU B 1 118 ? -6.719 16.344 -4.855 1 92.88 118 GLU B O 1
ATOM 5368 N N . LEU B 1 119 ? -8.031 14.82 -5.582 1 93.5 119 LEU B N 1
ATOM 5369 C CA . LEU B 1 119 ? -7.27 14.445 -6.77 1 93.5 119 LEU B CA 1
ATOM 5370 C C . LEU B 1 119 ? -8.195 14.227 -7.961 1 93.5 119 LEU B C 1
ATOM 5372 O O . LEU B 1 119 ? -9.383 13.938 -7.785 1 93.5 119 LEU B O 1
ATOM 5376 N N . ASP B 1 120 ? -7.648 14.492 -9.109 1 92.56 120 ASP B N 1
ATOM 5377 C CA . ASP B 1 120 ? -8.344 14 -10.289 1 92.56 120 ASP B CA 1
ATOM 5378 C C . ASP B 1 120 ? -8.18 12.492 -10.438 1 92.56 120 ASP B C 1
ATOM 5380 O O . ASP B 1 120 ? -7.316 12.023 -11.18 1 92.56 120 ASP B O 1
ATOM 5384 N N . GLU B 1 121 ? -9.055 11.805 -9.875 1 93.06 121 GLU B N 1
ATOM 5385 C CA . GLU B 1 121 ? -8.828 10.383 -9.648 1 93.06 121 GLU B CA 1
ATOM 5386 C C . GLU B 1 121 ? -9.055 9.578 -10.93 1 93.06 121 GLU B C 1
ATOM 5388 O O . GLU B 1 121 ? -8.555 8.453 -11.055 1 93.06 121 GLU B O 1
ATOM 5393 N N . ASP B 1 122 ? -9.797 10.109 -11.836 1 90.44 122 ASP B N 1
ATOM 5394 C CA . ASP B 1 122 ? -10.055 9.352 -13.055 1 90.44 122 ASP B CA 1
ATOM 5395 C C . ASP B 1 122 ? -8.75 9.023 -13.789 1 90.44 122 ASP B C 1
ATOM 5397 O O . ASP B 1 122 ? -8.469 7.859 -14.07 1 90.44 122 ASP B O 1
ATOM 5401 N N . PRO B 1 123 ? -7.863 9.984 -14.07 1 90 123 PRO B N 1
ATOM 5402 C CA . PRO B 1 123 ? -6.598 9.68 -14.742 1 90 123 PRO B CA 1
ATOM 5403 C C . PRO B 1 123 ? -5.715 8.727 -13.938 1 90 123 PRO B C 1
ATOM 5405 O O . PRO B 1 123 ? -4.969 7.934 -14.523 1 90 123 PRO B O 1
ATOM 5408 N N . MET B 1 124 ? -5.879 8.727 -12.672 1 92.75 124 MET B N 1
ATOM 5409 C CA . MET B 1 124 ? -5.094 7.875 -11.781 1 92.75 124 MET B CA 1
ATOM 5410 C C . MET B 1 124 ? -5.25 6.406 -12.164 1 92.75 124 MET B C 1
ATOM 5412 O O . MET B 1 124 ? -4.293 5.637 -12.078 1 92.75 124 MET B O 1
ATOM 5416 N N . PHE B 1 125 ? -6.48 6.051 -12.57 1 96 125 PHE B N 1
ATOM 5417 C CA . PHE B 1 125 ? -6.809 4.633 -12.641 1 96 125 PHE B CA 1
ATOM 5418 C C . PHE B 1 125 ? -6.93 4.18 -14.094 1 96 125 PHE B C 1
ATOM 5420 O O . PHE B 1 125 ? -7.156 3 -14.367 1 96 125 PHE B O 1
ATOM 5427 N N . GLN B 1 126 ? -6.715 5.055 -15.078 1 95.44 126 GLN B N 1
ATOM 5428 C CA . GLN B 1 126 ? -6.996 4.738 -16.469 1 95.44 126 GLN B CA 1
ATOM 5429 C C . GLN B 1 126 ? -6.117 3.592 -16.969 1 95.44 126 GLN B C 1
ATOM 5431 O O . GLN B 1 126 ? -6.555 2.766 -17.766 1 95.44 126 GLN B O 1
ATOM 5436 N N . ASP B 1 127 ? -4.957 3.531 -16.547 1 95.38 127 ASP B N 1
ATOM 5437 C CA . ASP B 1 127 ? -4.078 2.463 -17.016 1 95.38 127 ASP B CA 1
ATOM 5438 C C . ASP B 1 127 ? -4.477 1.121 -16.391 1 95.38 127 ASP B C 1
ATOM 5440 O O . ASP B 1 127 ? -4.379 0.081 -17.047 1 95.38 127 ASP B O 1
ATOM 5444 N N . ALA B 1 128 ? -4.891 1.1 -15.188 1 96.5 128 ALA B N 1
ATOM 5445 C CA . ALA B 1 128 ? -5.137 -0.125 -14.43 1 96.5 128 ALA B CA 1
ATOM 5446 C C . ALA B 1 128 ? -6.504 -0.714 -14.773 1 96.5 128 ALA B C 1
ATOM 5448 O O . ALA B 1 128 ? -6.723 -1.918 -14.617 1 96.5 128 ALA B O 1
ATOM 5449 N N . ALA B 1 129 ? -7.453 0.109 -15.25 1 97.62 129 ALA B N 1
ATOM 5450 C CA . ALA B 1 129 ? -8.852 -0.302 -15.289 1 97.62 129 ALA B CA 1
ATOM 5451 C C . ALA B 1 129 ? -9.352 -0.433 -16.719 1 97.62 129 ALA B C 1
ATOM 5453 O O . ALA B 1 129 ? -8.867 0.255 -17.625 1 97.62 129 ALA B O 1
ATOM 5454 N N . VAL B 1 130 ? -10.359 -1.302 -16.922 1 97.94 130 VAL B N 1
ATOM 5455 C CA . VAL B 1 130 ? -11.055 -1.441 -18.203 1 97.94 130 VAL B CA 1
ATOM 5456 C C . VAL B 1 130 ? -12.172 -0.405 -18.297 1 97.94 130 VAL B C 1
ATOM 5458 O O . VAL B 1 130 ? -12.672 -0.128 -19.391 1 97.94 130 VAL B O 1
ATOM 5461 N N . TYR B 1 131 ? -12.57 0.151 -17.188 1 97.88 131 TYR B N 1
ATOM 5462 C CA . TYR B 1 131 ? -13.57 1.2 -17.031 1 97.88 131 TYR B CA 1
ATOM 5463 C C . TYR B 1 131 ? -13.289 2.047 -15.797 1 97.88 131 TYR B C 1
ATOM 5465 O O . TYR B 1 131 ? -13.141 1.519 -14.695 1 97.88 131 TYR B O 1
ATOM 5473 N N . ALA B 1 132 ? -13.086 3.297 -15.914 1 97.81 132 ALA B N 1
ATOM 5474 C CA . ALA B 1 132 ? -12.898 4.242 -14.82 1 97.81 132 ALA B CA 1
ATOM 5475 C C . ALA B 1 132 ? -13.641 5.551 -15.086 1 97.81 132 ALA B C 1
ATOM 5477 O O . ALA B 1 132 ? -13.367 6.227 -16.078 1 97.81 132 ALA B O 1
ATOM 5478 N N . ARG B 1 133 ? -14.625 5.848 -14.195 1 97.5 133 ARG B N 1
ATOM 5479 C CA . ARG B 1 133 ? -15.422 7.055 -14.398 1 97.5 133 ARG B CA 1
ATOM 5480 C C . ARG B 1 133 ? -15.766 7.715 -13.062 1 97.5 133 ARG B C 1
ATOM 5482 O O . ARG B 1 133 ? -15.945 7.027 -12.055 1 97.5 133 ARG B O 1
ATOM 5489 N N . THR B 1 134 ? -15.836 8.992 -13.117 1 97.88 134 THR B N 1
ATOM 5490 C CA . THR B 1 134 ? -16.406 9.773 -12.023 1 97.88 134 THR B CA 1
ATOM 5491 C C . THR B 1 134 ? -17.891 9.984 -12.227 1 97.88 134 THR B C 1
ATOM 5493 O O . THR B 1 134 ? -18.312 10.492 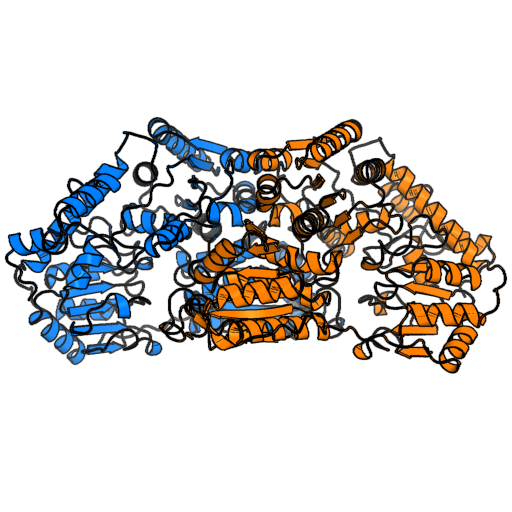-13.273 1 97.88 134 THR B O 1
ATOM 5496 N N . VAL B 1 135 ? -18.688 9.602 -11.227 1 98.25 135 VAL B N 1
ATOM 5497 C CA . VAL B 1 135 ? -20.125 9.852 -11.273 1 98.25 135 VAL B CA 1
ATOM 5498 C C . VAL B 1 135 ? -20.391 11.359 -11.219 1 98.25 135 VAL B C 1
ATOM 5500 O O . VAL B 1 135 ? -19.766 12.078 -10.438 1 98.25 135 VAL B O 1
ATOM 5503 N N . THR B 1 136 ? -21.406 11.836 -12.008 1 97.44 136 THR B N 1
ATOM 5504 C CA . THR B 1 136 ? -21.594 13.281 -12.094 1 97.44 136 THR B CA 1
ATOM 5505 C C . THR B 1 136 ? -22.969 13.672 -11.562 1 97.44 136 THR B C 1
ATOM 5507 O O . THR B 1 136 ? -23.203 14.844 -11.25 1 97.44 136 THR B O 1
ATOM 5510 N N . THR B 1 137 ? -23.922 12.742 -11.5 1 97.94 137 THR B N 1
ATOM 5511 C CA . THR B 1 137 ? -25.234 13 -10.914 1 97.94 137 THR B CA 1
ATOM 5512 C C . THR B 1 137 ? -25.672 11.828 -10.039 1 97.94 137 THR B C 1
ATOM 5514 O O . THR B 1 137 ? -25.312 10.68 -10.305 1 97.94 137 THR B O 1
ATOM 5517 N N . ALA B 1 138 ? -26.469 12.086 -9 1 98.19 138 ALA B N 1
ATOM 5518 C CA . ALA B 1 138 ? -26.984 11.047 -8.109 1 98.19 138 ALA B CA 1
ATOM 5519 C C . ALA B 1 138 ? -27.797 10.016 -8.891 1 98.19 138 ALA B C 1
ATOM 5521 O O . ALA B 1 138 ? -27.672 8.812 -8.648 1 98.19 138 ALA B O 1
ATOM 5522 N N . GLN B 1 139 ? -28.594 10.453 -9.797 1 96.75 139 GLN B N 1
ATOM 5523 C CA . GLN B 1 139 ? -29.484 9.602 -10.57 1 96.75 139 GLN B CA 1
ATOM 5524 C C . GLN B 1 139 ? -28.703 8.586 -11.391 1 96.75 139 GLN B C 1
ATOM 5526 O O . GLN B 1 139 ? -29.156 7.461 -11.609 1 96.75 139 GLN B O 1
ATOM 5531 N N . SER B 1 140 ? -27.547 8.906 -11.797 1 97.44 140 SER B N 1
ATOM 5532 C CA . SER B 1 140 ? -26.781 8.031 -12.68 1 97.44 140 SER B CA 1
ATOM 5533 C C . SER B 1 140 ? -25.953 7.031 -11.875 1 97.44 140 SER B C 1
ATOM 5535 O O . SER B 1 140 ? -25.438 6.062 -12.438 1 97.44 140 SER B O 1
ATOM 5537 N N . LEU B 1 141 ? -25.812 7.207 -10.57 1 98.38 141 LEU B N 1
ATOM 5538 C CA . LEU B 1 141 ? -24.906 6.422 -9.75 1 98.38 141 LEU B CA 1
ATOM 5539 C C . LEU B 1 141 ? -25.188 4.93 -9.898 1 98.38 141 LEU B C 1
ATOM 5541 O O . LEU B 1 141 ? -24.281 4.152 -10.219 1 98.38 141 LEU B O 1
ATOM 5545 N N . PRO B 1 142 ? -26.453 4.418 -9.727 1 98 142 PRO B N 1
ATOM 5546 C CA . PRO B 1 142 ? -26.688 2.98 -9.898 1 98 142 PRO B CA 1
ATOM 5547 C C . PRO B 1 142 ? -26.391 2.5 -11.32 1 98 142 PRO B C 1
ATOM 5549 O O . PRO B 1 142 ? -25.891 1.389 -11.508 1 98 142 PRO B O 1
ATOM 5552 N N . HIS B 1 143 ? -26.672 3.352 -12.281 1 97.38 143 HIS B N 1
ATOM 5553 C CA . HIS B 1 143 ? -26.406 3.008 -13.672 1 97.38 143 HIS B CA 1
ATOM 5554 C C . HIS B 1 143 ? -24.906 2.844 -13.922 1 97.38 143 HIS B C 1
ATOM 5556 O O . HIS B 1 143 ? -24.484 1.901 -14.602 1 97.38 143 HIS B O 1
ATOM 5562 N N . VAL B 1 144 ? -24.094 3.746 -13.398 1 98.25 144 VAL B N 1
ATOM 5563 C CA . VAL B 1 144 ? -22.656 3.709 -13.602 1 98.25 144 VAL B CA 1
ATOM 5564 C C . VAL B 1 144 ? -22.078 2.465 -12.938 1 98.25 144 VAL B C 1
ATOM 5566 O O . VAL B 1 144 ? -21.172 1.817 -13.484 1 98.25 144 VAL B O 1
ATOM 5569 N N . ILE B 1 145 ? -22.578 2.117 -11.805 1 98.44 145 ILE B N 1
ATOM 5570 C CA . ILE B 1 145 ? -22.141 0.909 -11.109 1 98.44 145 ILE B CA 1
ATOM 5571 C C . ILE B 1 145 ? -22.469 -0.318 -11.961 1 98.44 145 ILE B C 1
ATOM 5573 O O . ILE B 1 145 ? -21.625 -1.195 -12.141 1 98.44 145 ILE B O 1
ATOM 5577 N N . ASP B 1 146 ? -23.656 -0.357 -12.422 1 98.19 146 ASP B N 1
ATOM 5578 C CA . ASP B 1 146 ? -24.109 -1.466 -13.258 1 98.19 146 ASP B CA 1
ATOM 5579 C C . ASP B 1 146 ? -23.25 -1.6 -14.508 1 98.19 146 ASP B C 1
ATOM 5581 O O . ASP B 1 146 ? -22.828 -2.703 -14.867 1 98.19 146 ASP B O 1
ATOM 5585 N N . GLU B 1 147 ? -23.016 -0.465 -15.148 1 97.94 147 GLU B N 1
ATOM 5586 C CA . GLU B 1 147 ? -22.156 -0.441 -16.328 1 97.94 147 GLU B CA 1
ATOM 5587 C C . GLU B 1 147 ? -20.75 -0.91 -16.016 1 97.94 147 GLU B C 1
ATOM 5589 O O . GLU B 1 147 ? -20.141 -1.677 -16.766 1 97.94 147 GLU B O 1
ATOM 5594 N N . ALA B 1 148 ? -20.219 -0.42 -14.906 1 98.62 148 ALA B N 1
ATOM 5595 C CA . ALA B 1 148 ? -18.875 -0.804 -14.477 1 98.62 148 ALA B CA 1
ATOM 5596 C C . ALA B 1 148 ? -18.75 -2.318 -14.328 1 98.62 148 ALA B C 1
ATOM 5598 O O . ALA B 1 148 ? -17.766 -2.916 -14.766 1 98.62 148 ALA B O 1
ATOM 5599 N N . ILE B 1 149 ? -19.75 -2.941 -13.719 1 98.56 149 ILE B N 1
ATOM 5600 C CA . ILE B 1 149 ? -19.734 -4.383 -13.484 1 98.56 149 ILE B CA 1
ATOM 5601 C C . ILE B 1 149 ? -19.797 -5.117 -14.82 1 98.56 149 ILE B C 1
ATOM 5603 O O . ILE B 1 149 ? -19.047 -6.066 -15.055 1 98.56 149 ILE B O 1
ATOM 5607 N N . ARG B 1 150 ? -20.688 -4.715 -15.758 1 97.62 150 ARG B N 1
ATOM 5608 C CA . ARG B 1 150 ? -20.797 -5.344 -17.062 1 97.62 150 ARG B CA 1
ATOM 5609 C C . ARG B 1 150 ? -19.469 -5.258 -17.828 1 97.62 150 ARG B C 1
ATOM 5611 O O . ARG B 1 150 ? -19.047 -6.23 -18.453 1 97.62 150 ARG B O 1
ATOM 5618 N N . ARG B 1 151 ? -18.828 -4.098 -17.734 1 97.88 151 ARG B N 1
ATOM 5619 C CA . ARG B 1 151 ? -17.562 -3.906 -18.422 1 97.88 151 ARG B CA 1
ATOM 5620 C C . ARG B 1 151 ? -16.453 -4.742 -17.781 1 97.88 151 ARG B C 1
ATOM 5622 O O . ARG B 1 151 ? -15.57 -5.25 -18.484 1 97.88 151 ARG B O 1
ATOM 5629 N N . ALA B 1 152 ? -16.438 -4.836 -16.453 1 98.44 152 ALA B N 1
ATOM 5630 C CA . ALA B 1 152 ? -15.469 -5.684 -15.766 1 98.44 152 ALA B CA 1
ATOM 5631 C C . ALA B 1 152 ? -15.586 -7.133 -16.219 1 98.44 152 ALA B C 1
ATOM 5633 O O . ALA B 1 152 ? -14.57 -7.785 -16.516 1 98.44 152 ALA B O 1
ATOM 5634 N N . TYR B 1 153 ? -16.828 -7.672 -16.297 1 96.94 153 TYR B N 1
ATOM 5635 C CA . TYR B 1 153 ? -17.031 -9.047 -16.734 1 96.94 153 TYR B CA 1
ATOM 5636 C C . TYR B 1 153 ? -16.656 -9.211 -18.203 1 96.94 153 TYR B C 1
ATOM 5638 O O . TYR B 1 153 ? -15.969 -10.172 -18.562 1 96.94 153 TYR B O 1
ATOM 5646 N N . ALA B 1 154 ? -17.078 -8.266 -19.031 1 95.06 154 ALA B N 1
ATOM 5647 C CA . ALA B 1 154 ? -16.859 -8.375 -20.469 1 95.06 154 ALA B CA 1
ATOM 5648 C C . ALA B 1 154 ? -15.367 -8.336 -20.797 1 95.06 154 ALA B C 1
ATOM 5650 O O . ALA B 1 154 ? -14.898 -9.078 -21.656 1 95.06 154 ALA B O 1
ATOM 5651 N N . ALA B 1 155 ? -14.641 -7.465 -20.109 1 95.5 155 ALA B N 1
ATOM 5652 C CA . ALA B 1 155 ? -13.234 -7.246 -20.438 1 95.5 155 ALA B CA 1
ATOM 5653 C C . ALA B 1 155 ? -12.32 -8.016 -19.5 1 95.5 155 ALA B C 1
ATOM 5655 O O . ALA B 1 155 ? -11.094 -8.023 -19.672 1 95.5 155 ALA B O 1
ATOM 5656 N N . HIS B 1 156 ? -12.898 -8.711 -18.547 1 95.44 156 HIS B N 1
ATOM 5657 C CA . HIS B 1 156 ? -12.133 -9.469 -17.562 1 95.44 156 HIS B CA 1
ATOM 5658 C C . HIS B 1 156 ? -11.07 -8.602 -16.906 1 95.44 156 HIS B C 1
ATOM 5660 O O . HIS B 1 156 ? -9.875 -8.891 -17 1 95.44 156 HIS B O 1
ATOM 5666 N N . GLY B 1 157 ? -11.461 -7.668 -16.188 1 97.88 157 GLY B N 1
ATOM 5667 C CA . GLY B 1 157 ? -10.516 -6.758 -15.547 1 97.88 157 GLY B CA 1
ATOM 5668 C C . GLY B 1 157 ? -11.148 -5.887 -14.484 1 97.88 157 GLY B C 1
ATOM 5669 O O . GLY B 1 157 ? -12.266 -6.164 -14.031 1 97.88 157 GLY B O 1
ATOM 5670 N N . ALA B 1 158 ? -10.453 -4.895 -14.008 1 98.62 158 ALA B N 1
ATOM 5671 C CA . ALA B 1 158 ? -10.883 -4.008 -12.938 1 98.62 158 ALA B CA 1
ATOM 5672 C C . ALA B 1 158 ? -11.734 -2.861 -13.477 1 98.62 158 ALA B C 1
ATOM 5674 O O . ALA B 1 158 ? -11.445 -2.312 -14.539 1 98.62 158 ALA B O 1
ATOM 5675 N N . ALA B 1 159 ? -12.781 -2.527 -12.781 1 98.81 159 ALA B N 1
ATOM 5676 C CA . ALA B 1 159 ? -13.555 -1.306 -13.008 1 98.81 159 ALA B CA 1
ATOM 5677 C C . ALA B 1 159 ? -13.5 -0.39 -11.789 1 98.81 159 ALA B C 1
ATOM 5679 O O . ALA B 1 159 ? -13.492 -0.862 -10.648 1 98.81 159 ALA B O 1
ATOM 5680 N N . ILE B 1 160 ? -13.453 0.915 -12.062 1 98.75 160 ILE B N 1
ATOM 5681 C CA . ILE B 1 160 ? -13.352 1.924 -11.008 1 98.75 160 ILE B CA 1
ATOM 5682 C C . ILE B 1 160 ? -14.508 2.916 -11.141 1 98.75 160 ILE B C 1
ATOM 5684 O O . ILE B 1 160 ? -14.742 3.467 -12.219 1 98.75 160 ILE B O 1
ATOM 5688 N N . VAL B 1 161 ? -15.18 3.137 -10.078 1 98.75 161 VAL B N 1
ATOM 5689 C CA . VAL B 1 161 ? -16.219 4.164 -10.031 1 98.75 161 VAL B CA 1
ATOM 5690 C C . VAL B 1 161 ? -15.891 5.176 -8.93 1 98.75 161 VAL B C 1
ATOM 5692 O O . VAL B 1 161 ? -15.867 4.828 -7.746 1 98.75 161 VAL B O 1
ATOM 5695 N N . VAL B 1 162 ? -15.602 6.391 -9.328 1 98.62 162 VAL B N 1
ATOM 5696 C CA . VAL B 1 162 ? -15.336 7.484 -8.398 1 98.62 162 VAL B CA 1
ATOM 5697 C C . VAL B 1 162 ? -16.656 8.172 -8.023 1 98.62 162 VAL B C 1
ATOM 5699 O O . VAL B 1 162 ? -17.406 8.594 -8.898 1 98.62 162 VAL B O 1
ATOM 5702 N N . ILE B 1 163 ? -16.938 8.328 -6.715 1 98.69 163 ILE B N 1
ATOM 5703 C CA . ILE B 1 163 ? -18.234 8.789 -6.234 1 98.69 163 ILE B CA 1
ATOM 5704 C C . ILE B 1 163 ? -18.062 10.031 -5.367 1 98.69 163 ILE B C 1
ATOM 5706 O O . ILE B 1 163 ? -17.688 9.93 -4.195 1 98.69 163 ILE B O 1
ATOM 5710 N N . PRO B 1 164 ? -18.375 11.234 -5.902 1 98.38 164 PRO B N 1
ATOM 5711 C CA . PRO B 1 164 ? -18.438 12.391 -5.012 1 98.38 164 PRO B CA 1
ATOM 5712 C C . PRO B 1 164 ? -19.328 12.156 -3.793 1 98.38 164 PRO B C 1
ATOM 5714 O O . PRO B 1 164 ? -20.438 11.641 -3.926 1 98.38 164 PRO B O 1
ATOM 5717 N N . ASN B 1 165 ? -18.828 12.5 -2.666 1 97.88 165 ASN B N 1
ATOM 5718 C CA . ASN B 1 165 ? -19.422 12.109 -1.386 1 97.88 165 ASN B CA 1
ATOM 5719 C C . ASN B 1 165 ? -20.859 12.578 -1.263 1 97.88 165 ASN B C 1
ATOM 5721 O O . ASN B 1 165 ? -21.688 11.898 -0.649 1 97.88 165 ASN B O 1
ATOM 5725 N N . ASP B 1 166 ? -21.25 13.711 -1.799 1 97.88 166 ASP B N 1
ATOM 5726 C CA . ASP B 1 166 ? -22.562 14.32 -1.64 1 97.88 166 ASP B CA 1
ATOM 5727 C C . ASP B 1 166 ? -23.609 13.578 -2.469 1 97.88 166 ASP B C 1
ATOM 5729 O O . ASP B 1 166 ? -24.797 13.586 -2.133 1 97.88 166 ASP B O 1
ATOM 5733 N N . LEU B 1 167 ? -23.203 12.883 -3.523 1 98.38 167 LEU B N 1
ATOM 5734 C CA . LEU B 1 167 ? -24.156 12.281 -4.449 1 98.38 167 LEU B CA 1
ATOM 5735 C C . LEU B 1 167 ? -24.859 11.086 -3.809 1 98.38 167 LEU B C 1
ATOM 5737 O O . LEU B 1 167 ? -26.047 10.852 -4.051 1 98.38 167 LEU B O 1
ATOM 5741 N N . ALA B 1 168 ? -24.219 10.352 -2.971 1 97.75 168 ALA B N 1
ATOM 5742 C CA . ALA B 1 168 ? -24.766 9.133 -2.383 1 97.75 168 ALA B CA 1
ATOM 5743 C C . ALA B 1 168 ? -25.938 9.445 -1.455 1 97.75 168 ALA B C 1
ATOM 5745 O O . ALA B 1 168 ? -26.828 8.617 -1.263 1 97.75 168 ALA B O 1
ATOM 5746 N N . ALA B 1 169 ? -25.984 10.648 -0.888 1 97.25 169 ALA B N 1
ATOM 5747 C CA . ALA B 1 169 ? -27.016 11.023 0.08 1 97.25 169 ALA B CA 1
ATOM 5748 C C . ALA B 1 169 ? -28.25 11.57 -0.621 1 97.25 169 ALA B C 1
ATOM 5750 O O . ALA B 1 169 ? -29.328 11.672 -0.014 1 97.25 169 ALA B O 1
ATOM 5751 N N . GLU B 1 170 ? -28.156 11.898 -1.841 1 98 170 GLU B N 1
ATOM 5752 C CA . GLU B 1 170 ? -29.25 12.5 -2.58 1 98 170 GLU B CA 1
ATOM 5753 C C . GLU B 1 170 ? -30.359 11.484 -2.854 1 98 170 GLU B C 1
ATOM 5755 O O . GLU B 1 170 ? -30.078 10.305 -3.059 1 98 170 GLU B O 1
ATOM 5760 N N . LEU B 1 171 ? -31.594 12.016 -2.869 1 97.94 171 LEU B N 1
ATOM 5761 C CA . LEU B 1 171 ? -32.75 11.18 -3.188 1 97.94 171 LEU B CA 1
ATOM 5762 C C . LEU B 1 171 ? -32.969 11.109 -4.695 1 97.94 171 LEU B C 1
ATOM 5764 O O . LEU B 1 171 ? -32.812 12.117 -5.395 1 97.94 171 LEU B O 1
ATOM 5768 N N . ILE B 1 172 ? -33.219 9.883 -5.141 1 97.62 172 ILE B N 1
ATOM 5769 C CA . ILE B 1 172 ? -33.562 9.641 -6.539 1 97.62 172 ILE B CA 1
ATOM 5770 C C . ILE B 1 172 ? -34.875 8.836 -6.617 1 97.62 172 ILE B C 1
ATOM 5772 O O . ILE B 1 172 ? -35.312 8.258 -5.621 1 97.62 172 ILE B O 1
ATOM 5776 N N . PRO B 1 173 ? -35.531 8.844 -7.773 1 95.75 173 PRO B N 1
ATOM 5777 C CA . PRO B 1 173 ? -36.719 7.992 -7.895 1 95.75 173 PRO B CA 1
ATOM 5778 C C . PRO B 1 173 ? -36.406 6.52 -7.621 1 95.75 173 PRO B C 1
ATOM 5780 O O . PRO B 1 173 ? -35.469 5.969 -8.18 1 95.75 173 PRO B O 1
ATOM 5783 N N . ALA B 1 174 ? -37.219 5.879 -6.777 1 95.12 174 ALA B N 1
ATOM 5784 C CA . ALA B 1 174 ? -37 4.492 -6.375 1 95.12 174 ALA B CA 1
ATOM 5785 C C . ALA B 1 174 ? -37.094 3.553 -7.574 1 95.12 174 ALA B C 1
ATOM 5787 O O . ALA B 1 174 ? -36.469 2.498 -7.609 1 95.12 174 ALA B O 1
ATOM 5788 N N . ASN B 1 175 ? -37.906 3.898 -8.539 1 91.44 175 ASN B N 1
ATOM 5789 C CA . ASN B 1 175 ? -38.094 3.086 -9.742 1 91.44 175 ASN B CA 1
ATOM 5790 C C . ASN B 1 175 ? -37.375 3.678 -10.938 1 91.44 175 ASN B C 1
ATOM 5792 O O . ASN B 1 175 ? -37.719 3.389 -12.086 1 91.44 175 ASN B O 1
ATOM 5796 N N . GLY B 1 176 ? -36.406 4.508 -10.648 1 88.19 176 GLY B N 1
ATOM 5797 C CA . GLY B 1 176 ? -35.75 5.227 -11.711 1 88.19 176 GLY B CA 1
ATOM 5798 C C . GLY B 1 176 ? -34.5 4.52 -12.211 1 88.19 176 GLY B C 1
ATOM 5799 O O . GLY B 1 176 ? -33.719 5.09 -12.977 1 88.19 176 GLY B O 1
ATOM 5800 N N . TYR B 1 177 ? -34.156 3.312 -11.734 1 88.12 177 TYR B N 1
ATOM 5801 C CA . TYR B 1 177 ? -32.969 2.566 -12.156 1 88.12 177 TYR B CA 1
ATOM 5802 C C . TYR B 1 177 ? -33.281 1.076 -12.258 1 88.12 177 TYR B C 1
ATOM 5804 O O . TYR B 1 177 ? -34.344 0.617 -11.797 1 88.12 177 TYR B O 1
ATOM 5812 N N . TYR B 1 178 ? -32.562 0.404 -13.016 1 88.75 178 TYR B N 1
ATOM 5813 C CA . TYR B 1 178 ? -32.625 -1.047 -13.125 1 88.75 178 TYR B CA 1
ATOM 5814 C C . TYR B 1 178 ? -31.25 -1.673 -13.172 1 88.75 178 TYR B C 1
ATOM 5816 O O . TYR B 1 178 ? -30.266 -0.986 -13.445 1 88.75 178 TYR B O 1
ATOM 5824 N N . SER B 1 179 ? -31.141 -2.949 -12.859 1 91.81 179 SER B N 1
ATOM 5825 C CA . SER B 1 179 ? -29.922 -3.73 -12.906 1 91.81 179 SER B CA 1
ATOM 5826 C C . SER B 1 179 ? -29.922 -4.711 -14.07 1 91.81 179 SER B C 1
ATOM 5828 O O . SER B 1 179 ? -30.969 -5.301 -14.383 1 91.81 179 SER B O 1
ATOM 5830 N N . ALA B 1 180 ? -28.781 -4.816 -14.672 1 90.25 180 ALA B N 1
ATOM 5831 C CA . ALA B 1 180 ? -28.625 -5.766 -15.773 1 90.25 180 ALA B CA 1
ATOM 5832 C C . ALA B 1 180 ? -28.25 -7.148 -15.258 1 90.25 180 ALA B C 1
ATOM 5834 O O . ALA B 1 180 ? -28.031 -8.07 -16.047 1 90.25 180 ALA B O 1
ATOM 5835 N N . ALA B 1 181 ? -28.156 -7.391 -14.023 1 93.19 181 ALA B N 1
ATOM 5836 C CA . ALA B 1 181 ? -27.641 -8.625 -13.438 1 93.19 181 ALA B CA 1
ATOM 5837 C C . ALA B 1 181 ? -28.422 -9.836 -13.938 1 93.19 181 ALA B C 1
ATOM 5839 O O . ALA B 1 181 ? -27.828 -10.875 -14.258 1 93.19 181 ALA B O 1
ATOM 5840 N N . ALA B 1 182 ? -29.719 -9.719 -14.031 1 90.81 182 ALA B N 1
ATOM 5841 C CA . ALA B 1 182 ? -30.578 -10.836 -14.391 1 90.81 182 ALA B CA 1
ATOM 5842 C C . ALA B 1 182 ? -30.359 -11.25 -15.836 1 90.81 182 ALA B C 1
ATOM 5844 O O . ALA B 1 182 ? -30.656 -12.391 -16.219 1 90.81 182 ALA B O 1
ATOM 5845 N N . THR B 1 183 ? -29.781 -10.375 -16.609 1 91.06 183 THR B N 1
ATOM 5846 C CA . THR B 1 183 ? -29.625 -10.656 -18.031 1 91.06 183 THR B CA 1
ATOM 5847 C C . THR B 1 183 ? -28.172 -10.93 -18.375 1 91.06 183 THR B C 1
ATOM 5849 O O . THR B 1 183 ? -27.812 -11.047 -19.547 1 91.06 183 THR B O 1
ATOM 5852 N N . HIS B 1 184 ? -27.375 -10.914 -17.375 1 90.06 184 HIS B N 1
ATOM 5853 C CA . HIS B 1 184 ? -25.953 -11.188 -17.594 1 90.06 184 HIS B CA 1
ATOM 5854 C C . HIS B 1 184 ? -25.734 -12.547 -18.25 1 90.06 184 HIS B C 1
ATOM 5856 O O . HIS B 1 184 ? -26.375 -13.531 -17.859 1 90.06 184 HIS B O 1
ATOM 5862 N N . ALA B 1 185 ? -24.922 -12.531 -19.297 1 87.94 185 ALA B N 1
ATOM 5863 C CA . ALA B 1 185 ? -24.562 -13.773 -19.984 1 87.94 185 ALA B CA 1
ATOM 5864 C C . ALA B 1 185 ? -23.078 -13.773 -20.359 1 87.94 185 ALA B C 1
ATOM 5866 O O . ALA B 1 185 ? -22.5 -12.727 -20.641 1 87.94 185 ALA B O 1
ATOM 5867 N N . THR B 1 186 ? -22.547 -14.953 -20.297 1 86.06 186 THR B N 1
ATOM 5868 C CA . THR B 1 186 ? -21.172 -15.148 -20.734 1 86.06 186 THR B CA 1
ATOM 5869 C C . THR B 1 186 ? -21.125 -15.891 -22.062 1 86.06 186 THR B C 1
ATOM 5871 O O . THR B 1 186 ? -21.812 -16.906 -22.234 1 86.06 186 THR B O 1
ATOM 5874 N N . PRO B 1 187 ? -20.312 -15.383 -22.953 1 83.62 187 PRO B N 1
ATOM 5875 C CA . PRO B 1 187 ? -20.219 -16.078 -24.234 1 83.62 187 PRO B CA 1
ATOM 5876 C C . PRO B 1 187 ? -19.672 -17.5 -24.078 1 83.62 187 PRO B C 1
ATOM 5878 O O . PRO B 1 187 ? -18.781 -17.75 -23.266 1 83.62 187 PRO B O 1
ATOM 5881 N N . ILE B 1 188 ? -20.25 -18.438 -24.891 1 84.62 188 ILE B N 1
ATOM 5882 C CA . ILE B 1 188 ? -19.75 -19.797 -24.984 1 84.62 188 ILE B CA 1
ATOM 5883 C C . ILE B 1 188 ? -19.203 -20.047 -26.391 1 84.62 188 ILE B C 1
ATOM 5885 O O . ILE B 1 188 ? -19.953 -19.984 -27.375 1 84.62 188 ILE B O 1
ATOM 5889 N N . LEU B 1 189 ? -17.984 -20.234 -26.438 1 88.44 189 LEU B N 1
ATOM 5890 C CA . LEU B 1 189 ? -17.375 -20.547 -27.734 1 88.44 189 LEU B CA 1
ATOM 5891 C C . LEU B 1 189 ? -17.641 -22 -28.125 1 88.44 189 LEU B C 1
ATOM 5893 O O . LEU B 1 189 ? -17.781 -22.859 -27.25 1 88.44 189 LEU B O 1
ATOM 5897 N N . ALA B 1 190 ? -17.672 -22.188 -29.422 1 92.94 190 ALA B N 1
ATOM 5898 C CA . ALA B 1 190 ? -17.828 -23.531 -29.953 1 92.94 190 ALA B CA 1
ATOM 5899 C C . ALA B 1 190 ? -16.516 -24.297 -29.891 1 92.94 190 ALA B C 1
ATOM 5901 O O . ALA B 1 190 ? -15.445 -23.703 -29.703 1 92.94 190 ALA B O 1
ATOM 5902 N N . ALA B 1 191 ? -16.688 -25.672 -30.047 1 96.75 191 ALA B N 1
ATOM 5903 C CA . ALA B 1 191 ? -15.5 -26.5 -30.234 1 96.75 191 ALA B CA 1
ATOM 5904 C C . ALA B 1 191 ? -14.812 -26.156 -31.562 1 96.75 191 ALA B C 1
ATOM 5906 O O . ALA B 1 191 ? -15.422 -25.578 -32.469 1 96.75 191 ALA B O 1
ATOM 5907 N N . GLY B 1 192 ? -13.547 -26.531 -31.688 1 96.88 192 GLY B N 1
ATOM 5908 C CA . GLY B 1 192 ? -12.883 -26.438 -32.969 1 96.88 192 GLY B CA 1
ATOM 5909 C C . GLY B 1 192 ? -13.578 -27.234 -34.062 1 96.88 192 GLY B C 1
ATOM 5910 O O . GLY B 1 192 ? -14.281 -28.203 -33.781 1 96.88 192 GLY B O 1
ATOM 5911 N N . THR B 1 193 ? -13.359 -26.812 -35.344 1 97.69 193 THR B N 1
ATOM 5912 C CA . THR B 1 193 ? -13.984 -27.531 -36.438 1 97.69 193 THR B CA 1
ATOM 5913 C C . THR B 1 193 ? -13.414 -28.938 -36.562 1 97.69 193 THR B C 1
ATOM 5915 O O . THR B 1 193 ? -12.336 -29.234 -36.062 1 97.69 193 THR B O 1
ATOM 5918 N N . ASP B 1 194 ? -14.18 -29.812 -37.344 1 98.12 194 ASP B N 1
ATOM 5919 C CA . ASP B 1 194 ? -13.695 -31.172 -37.594 1 98.12 194 ASP B CA 1
ATOM 5920 C C . ASP B 1 194 ? -12.336 -31.141 -38.281 1 98.12 194 ASP B C 1
ATOM 5922 O O . ASP B 1 194 ? -11.445 -31.938 -37.969 1 98.12 194 ASP B O 1
ATOM 5926 N N . GLU B 1 195 ? -12.219 -30.266 -39.156 1 98.06 195 GLU B N 1
ATOM 5927 C CA . GLU B 1 195 ? -10.984 -30.172 -39.906 1 98.06 195 GLU B CA 1
ATOM 5928 C C . GLU B 1 195 ? -9.805 -29.797 -39.031 1 98.06 195 GLU B C 1
ATOM 5930 O O . GLU B 1 195 ? -8.727 -30.391 -39.125 1 98.06 195 GLU B O 1
ATOM 5935 N N . GLN B 1 196 ? -9.992 -28.812 -38.188 1 97.94 196 GLN B N 1
ATOM 5936 C CA . GLN B 1 196 ? -8.953 -28.375 -37.281 1 97.94 196 GLN B CA 1
ATOM 5937 C C . GLN B 1 196 ? -8.578 -29.484 -36.312 1 97.94 196 GLN B C 1
ATOM 5939 O O . GLN B 1 196 ? -7.395 -29.719 -36.031 1 97.94 196 GLN B O 1
ATOM 5944 N N . VAL B 1 197 ? -9.586 -30.141 -35.812 1 98.62 197 VAL B N 1
ATOM 5945 C CA . VAL B 1 197 ? -9.391 -31.234 -34.875 1 98.62 197 VAL B CA 1
ATOM 5946 C C . VAL B 1 197 ? -8.633 -32.375 -35.531 1 98.62 197 VAL B C 1
ATOM 5948 O O . VAL B 1 197 ? -7.695 -32.938 -34.969 1 98.62 197 VAL B O 1
ATOM 5951 N N . ASP B 1 198 ? -9.023 -32.688 -36.812 1 98.5 198 ASP B N 1
ATOM 5952 C CA . ASP B 1 198 ? -8.359 -33.75 -37.531 1 98.5 198 ASP B CA 1
ATOM 5953 C C . ASP B 1 198 ? -6.902 -33.375 -37.844 1 98.5 198 ASP B C 1
ATOM 5955 O O . ASP B 1 198 ? -6.027 -34.25 -37.812 1 98.5 198 ASP B O 1
ATOM 5959 N N . GLN B 1 199 ? -6.703 -32.188 -38.156 1 98.44 199 GLN B N 1
ATOM 5960 C CA . GLN B 1 199 ? -5.336 -31.734 -38.375 1 98.44 199 GLN B CA 1
ATOM 5961 C C . GLN B 1 199 ? -4.484 -31.891 -37.125 1 98.44 199 GLN B C 1
ATOM 5963 O O . GLN B 1 199 ? -3.344 -32.344 -37.188 1 98.44 199 GLN B O 1
ATOM 5968 N N . ALA B 1 200 ? -5.02 -31.453 -36 1 98.69 200 ALA B N 1
ATOM 5969 C CA . ALA B 1 200 ? -4.32 -31.609 -34.719 1 98.69 200 ALA B CA 1
ATOM 5970 C C . ALA B 1 200 ? -4.023 -33.062 -34.438 1 98.69 200 ALA B C 1
ATOM 5972 O O . ALA B 1 200 ? -2.904 -33.406 -34.031 1 98.69 200 ALA B O 1
ATOM 5973 N N . LEU B 1 201 ? -5.012 -33.938 -34.656 1 98.56 201 LEU B N 1
ATOM 5974 C CA . LEU B 1 201 ? -4.871 -35.375 -34.375 1 98.56 201 LEU B CA 1
ATOM 5975 C C . LEU B 1 201 ? -3.822 -36 -35.281 1 98.56 201 LEU B C 1
ATOM 5977 O O . LEU B 1 201 ? -3.113 -36.906 -34.875 1 98.56 201 LEU B O 1
ATOM 5981 N N . ARG B 1 202 ? -3.705 -35.562 -36.531 1 98.06 202 ARG B N 1
ATOM 5982 C CA . ARG B 1 202 ? -2.68 -36.062 -37.438 1 98.06 202 ARG B CA 1
ATOM 5983 C C . ARG B 1 202 ? -1.282 -35.75 -36.906 1 98.06 202 ARG B C 1
ATOM 5985 O O . ARG B 1 202 ? -0.388 -36.594 -36.938 1 98.06 202 ARG B O 1
ATOM 5992 N N . LEU B 1 203 ? -1.129 -34.531 -36.438 1 98.19 203 LEU B N 1
ATOM 5993 C CA . LEU B 1 203 ? 0.162 -34.125 -35.875 1 98.19 203 LEU B CA 1
ATOM 5994 C C . LEU B 1 203 ? 0.502 -34.969 -34.656 1 98.19 203 LEU B C 1
ATOM 5996 O O . LEU B 1 203 ? 1.649 -35.375 -34.469 1 98.19 203 LEU B O 1
ATOM 6000 N N . ILE B 1 204 ? -0.485 -35.188 -33.812 1 98.38 204 ILE B N 1
ATOM 6001 C CA . ILE B 1 204 ? -0.279 -35.938 -32.594 1 98.38 204 ILE B CA 1
ATOM 6002 C C . ILE B 1 204 ? 0.119 -37.375 -32.906 1 98.38 204 ILE B C 1
ATOM 6004 O O . ILE B 1 204 ? 1.012 -37.938 -32.281 1 98.38 204 ILE B O 1
ATOM 6008 N N . ARG B 1 205 ? -0.45 -37.938 -33.938 1 96.19 205 ARG B N 1
ATOM 6009 C CA . ARG B 1 205 ? -0.196 -39.312 -34.312 1 96.19 205 ARG B CA 1
ATOM 6010 C C . ARG B 1 205 ? 1.234 -39.5 -34.812 1 96.19 205 ARG B C 1
ATOM 6012 O O . ARG B 1 205 ? 1.826 -40.562 -34.656 1 96.19 205 ARG B O 1
ATOM 6019 N N . THR B 1 206 ? 1.776 -38.469 -35.375 1 95.25 206 THR B N 1
ATOM 6020 C CA . THR B 1 206 ? 3.104 -38.562 -35.969 1 95.25 206 THR B CA 1
ATOM 6021 C C . THR B 1 206 ? 4.18 -38.188 -34.969 1 95.25 206 THR B C 1
ATOM 6023 O O . THR B 1 206 ? 5.371 -38.406 -35.188 1 95.25 206 THR B O 1
ATOM 6026 N N . ALA B 1 207 ? 3.793 -37.688 -33.844 1 96.69 207 ALA B N 1
ATOM 6027 C CA . ALA B 1 207 ? 4.754 -37.219 -32.844 1 96.69 207 ALA B CA 1
ATOM 6028 C C . ALA B 1 207 ? 5.301 -38.406 -32.031 1 96.69 207 ALA B C 1
ATOM 6030 O O . ALA B 1 207 ? 4.566 -39.344 -31.719 1 96.69 207 ALA B O 1
ATOM 6031 N N . SER B 1 208 ? 6.578 -38.344 -31.641 1 96.5 208 SER B N 1
ATOM 6032 C CA . SER B 1 208 ? 7.219 -39.375 -30.812 1 96.5 208 SER B CA 1
ATOM 6033 C C . SER B 1 208 ? 7.176 -39 -29.344 1 96.5 208 SER B C 1
ATOM 6035 O O . SER B 1 208 ? 7.203 -39.875 -28.469 1 96.5 208 SER B O 1
ATOM 6037 N N . ARG B 1 209 ? 7.172 -37.656 -29.078 1 98.12 209 ARG B N 1
ATOM 6038 C CA . ARG B 1 209 ? 7.258 -37.156 -27.703 1 98.12 209 ARG B CA 1
ATOM 6039 C C . ARG B 1 209 ? 6.277 -36.031 -27.469 1 98.12 209 ARG B C 1
ATOM 6041 O O . ARG B 1 209 ? 6.684 -34.906 -27.156 1 98.12 209 ARG B O 1
ATOM 6048 N N . PRO B 1 210 ? 4.922 -36.25 -27.594 1 98.19 210 PRO B N 1
ATOM 6049 C CA . PRO B 1 210 ? 3.918 -35.188 -27.406 1 98.19 210 PRO B CA 1
ATOM 6050 C C . PRO B 1 210 ? 3.607 -34.938 -25.938 1 98.19 210 PRO B C 1
ATOM 6052 O O . PRO B 1 210 ? 3.59 -35.844 -25.125 1 98.19 210 PRO B O 1
ATOM 6055 N N . VAL B 1 211 ? 3.379 -33.719 -25.594 1 98.44 211 VAL B N 1
ATOM 6056 C CA . VAL B 1 211 ? 2.885 -33.312 -24.281 1 98.44 211 VAL B CA 1
ATOM 6057 C C . VAL B 1 211 ? 1.67 -32.406 -24.438 1 98.44 211 VAL B C 1
ATOM 6059 O O . VAL B 1 211 ? 1.542 -31.703 -25.422 1 98.44 211 VAL B O 1
ATOM 6062 N N . MET B 1 212 ? 0.776 -32.531 -23.516 1 98.44 212 MET B N 1
ATOM 6063 C CA . MET B 1 212 ? -0.324 -31.578 -23.375 1 98.44 212 MET B CA 1
ATOM 6064 C C . MET B 1 212 ? -0.024 -30.562 -22.281 1 98.44 212 MET B C 1
ATOM 6066 O O . MET B 1 212 ? 0.344 -30.938 -21.156 1 98.44 212 MET B O 1
ATOM 6070 N N . TYR B 1 213 ? -0.017 -29.281 -22.578 1 97.88 213 TYR B N 1
ATOM 6071 C CA . TYR B 1 213 ? 0.201 -28.172 -21.641 1 97.88 213 TYR B CA 1
ATOM 6072 C C . TYR B 1 213 ? -1.095 -27.406 -21.391 1 97.88 213 TYR B C 1
ATOM 6074 O O . TYR B 1 213 ? -1.52 -26.609 -22.219 1 97.88 213 TYR B O 1
ATOM 6082 N N . VAL B 1 214 ? -1.703 -27.594 -20.203 1 97.75 214 VAL B N 1
ATOM 6083 C CA . VAL B 1 214 ? -3.043 -27.062 -19.984 1 97.75 214 VAL B CA 1
ATOM 6084 C C . VAL B 1 214 ? -2.984 -25.953 -18.938 1 97.75 214 VAL B C 1
ATOM 6086 O O . VAL B 1 214 ? -2.102 -25.938 -18.078 1 97.75 214 VAL B O 1
ATOM 6089 N N . GLY B 1 215 ? -3.832 -24.938 -19.047 1 96.38 215 GLY B N 1
ATOM 6090 C CA . GLY B 1 215 ? -3.971 -23.844 -18.109 1 96.38 215 GLY B CA 1
ATOM 6091 C C . GLY B 1 215 ? -5.383 -23.688 -17.562 1 96.38 215 GLY B C 1
ATOM 6092 O O . GLY B 1 215 ? -6.129 -24.656 -17.484 1 96.38 215 GLY B O 1
ATOM 6093 N N . GLN B 1 216 ? -5.738 -22.547 -17.141 1 94.19 216 GLN B N 1
ATOM 6094 C CA . GLN B 1 216 ? -7.016 -22.25 -16.5 1 94.19 216 GLN B CA 1
ATOM 6095 C C . GLN B 1 216 ? -8.18 -22.422 -17.469 1 94.19 216 GLN B C 1
ATOM 6097 O O . GLN B 1 216 ? -9.328 -22.562 -17.047 1 94.19 216 GLN B O 1
ATOM 6102 N N . GLY B 1 217 ? -7.91 -22.484 -18.734 1 94.75 217 GLY B N 1
ATOM 6103 C CA . GLY B 1 217 ? -8.945 -22.625 -19.734 1 94.75 217 GLY B CA 1
ATOM 6104 C C . GLY B 1 217 ? -9.633 -23.969 -19.703 1 94.75 217 GLY B C 1
ATOM 6105 O O . GLY B 1 217 ? -10.695 -24.156 -20.312 1 94.75 217 GLY B O 1
ATOM 6106 N N . VAL B 1 218 ? -9.078 -24.906 -18.984 1 96.56 218 VAL B N 1
ATOM 6107 C CA . VAL B 1 218 ? -9.703 -26.219 -18.938 1 96.56 218 VAL B CA 1
ATOM 6108 C C . VAL B 1 218 ? -10.312 -26.453 -17.547 1 96.56 218 VAL B C 1
ATOM 6110 O O . VAL B 1 218 ? -10.547 -27.594 -17.141 1 96.56 218 VAL B O 1
ATOM 6113 N N . ARG B 1 219 ? -10.445 -25.359 -16.75 1 93.81 219 ARG B N 1
ATOM 6114 C CA . ARG B 1 219 ? -11.125 -25.484 -15.461 1 93.81 219 ARG B CA 1
ATOM 6115 C C . ARG B 1 219 ? -12.445 -26.234 -15.602 1 93.81 219 ARG B C 1
ATOM 6117 O O . ARG B 1 219 ? -13.227 -25.938 -16.516 1 93.81 219 ARG B O 1
ATOM 6124 N N . GLY B 1 220 ? -12.656 -27.234 -14.703 1 93.5 220 GLY B N 1
ATOM 6125 C CA . GLY B 1 220 ? -13.883 -28.016 -14.703 1 93.5 220 GLY B CA 1
ATOM 6126 C C . GLY B 1 220 ? -13.836 -29.188 -15.664 1 93.5 220 GLY B C 1
ATOM 6127 O O . GLY B 1 220 ? -14.781 -29.984 -15.727 1 93.5 220 GLY B O 1
ATOM 6128 N N . ALA B 1 221 ? -12.742 -29.344 -16.359 1 97.19 221 ALA B N 1
ATOM 6129 C CA . ALA B 1 221 ? -12.672 -30.391 -17.391 1 97.19 221 ALA B CA 1
ATOM 6130 C C . ALA B 1 221 ? -11.508 -31.344 -17.125 1 97.19 221 ALA B C 1
ATOM 6132 O O . ALA B 1 221 ? -10.875 -31.828 -18.062 1 97.19 221 ALA B O 1
ATOM 6133 N N . ALA B 1 222 ? -11.18 -31.562 -15.891 1 97.81 222 ALA B N 1
ATOM 6134 C CA . ALA B 1 222 ? -10.078 -32.438 -15.523 1 97.81 222 ALA B CA 1
ATOM 6135 C C . ALA B 1 222 ? -10.25 -33.844 -16.141 1 97.81 222 ALA B C 1
ATOM 6137 O O . ALA B 1 222 ? -9.305 -34.406 -16.688 1 97.81 222 ALA B O 1
ATOM 6138 N N . ASP B 1 223 ? -11.453 -34.406 -16.078 1 98.19 223 ASP B N 1
ATOM 6139 C CA . ASP B 1 223 ? -11.719 -35.719 -16.609 1 98.19 223 ASP B CA 1
ATOM 6140 C C . ASP B 1 223 ? -11.461 -35.781 -18.109 1 98.19 223 ASP B C 1
ATOM 6142 O O . ASP B 1 223 ? -10.906 -36.781 -18.609 1 98.19 223 ASP B O 1
ATOM 6146 N N . THR B 1 224 ? -11.93 -34.75 -18.781 1 98.56 224 THR B N 1
ATOM 6147 C CA . THR B 1 224 ? -11.734 -34.688 -20.219 1 98.56 224 THR B CA 1
ATOM 6148 C C . THR B 1 224 ? -10.242 -34.656 -20.562 1 98.56 224 THR B C 1
ATOM 6150 O O . THR B 1 224 ? -9.797 -35.344 -21.469 1 98.56 224 THR B O 1
ATOM 6153 N N . VAL B 1 225 ? -9.477 -33.906 -19.844 1 98.69 225 VAL B N 1
ATOM 6154 C CA . VAL B 1 225 ? -8.039 -33.781 -20.047 1 98.69 225 VAL B CA 1
ATOM 6155 C C . VAL B 1 225 ? -7.371 -35.125 -19.797 1 98.69 225 VAL B C 1
ATOM 6157 O O . VAL B 1 225 ? -6.57 -35.594 -20.625 1 98.69 225 VAL B O 1
ATOM 6160 N N . MET B 1 226 ? -7.695 -35.812 -18.688 1 98.75 226 MET B N 1
ATOM 6161 C CA . MET B 1 226 ? -7.078 -37.062 -18.297 1 98.75 226 MET B CA 1
ATOM 6162 C C . MET B 1 226 ? -7.438 -38.188 -19.281 1 98.75 226 MET B C 1
ATOM 6164 O O . MET B 1 226 ? -6.594 -39 -19.625 1 98.75 226 MET B O 1
ATOM 6168 N N . THR B 1 227 ? -8.703 -38.188 -19.703 1 98.69 227 THR B N 1
ATOM 6169 C CA . THR B 1 227 ? -9.148 -39.156 -20.688 1 98.69 227 THR B CA 1
ATOM 6170 C C . THR B 1 227 ? -8.367 -39.031 -21.984 1 98.69 227 THR B C 1
ATOM 6172 O O . THR B 1 227 ? -7.887 -40.031 -22.547 1 98.69 227 THR B O 1
ATOM 6175 N N . LEU B 1 228 ? -8.258 -37.812 -22.453 1 98.75 228 LEU B N 1
ATOM 6176 C CA . LEU B 1 228 ? -7.531 -37.594 -23.703 1 98.75 228 LEU B CA 1
ATOM 6177 C C . LEU B 1 228 ? -6.059 -37.938 -23.547 1 98.75 228 LEU B C 1
ATOM 6179 O O . LEU B 1 228 ? -5.457 -38.531 -24.453 1 98.75 228 LEU B O 1
ATOM 6183 N N . ALA B 1 229 ? -5.48 -37.594 -22.438 1 98.69 229 ALA B N 1
ATOM 6184 C CA . ALA B 1 229 ? -4.082 -37.875 -22.141 1 98.69 229 ALA B CA 1
ATOM 6185 C C . ALA B 1 229 ? -3.803 -39.375 -22.234 1 98.69 229 ALA B C 1
ATOM 6187 O O . ALA B 1 229 ? -2.832 -39.781 -22.875 1 98.69 229 ALA B O 1
ATOM 6188 N N . LYS B 1 230 ? -4.625 -40.188 -21.625 1 98.25 230 LYS B N 1
ATOM 6189 C CA . LYS B 1 230 ? -4.465 -41.625 -21.641 1 98.25 230 LYS B CA 1
ATOM 6190 C C . LYS B 1 230 ? -4.711 -42.188 -23.031 1 98.25 230 LYS B C 1
ATOM 6192 O O . LYS B 1 230 ? -3.938 -43.031 -23.516 1 98.25 230 LYS B O 1
ATOM 6197 N N . LYS B 1 231 ? -5.75 -41.688 -23.641 1 98.44 231 LYS B N 1
ATOM 6198 C CA . LYS B 1 231 ? -6.152 -42.219 -24.938 1 98.44 231 LYS B CA 1
ATOM 6199 C C . LYS B 1 231 ? -5.07 -42 -25.984 1 98.44 231 LYS B C 1
ATOM 6201 O O . LYS B 1 231 ? -4.801 -42.875 -26.812 1 98.44 231 LYS B O 1
ATOM 6206 N N . LEU B 1 232 ? -4.473 -40.844 -25.938 1 98.38 232 LEU B N 1
ATOM 6207 C CA . LEU B 1 232 ? -3.521 -40.469 -26.984 1 98.38 232 LEU B CA 1
ATOM 6208 C C . LEU B 1 232 ? -2.088 -40.594 -26.469 1 98.38 232 LEU B C 1
ATOM 6210 O O . LEU B 1 232 ? -1.144 -40.219 -27.188 1 98.38 232 LEU B O 1
ATOM 6214 N N . GLN B 1 233 ? -1.896 -41.094 -25.266 1 97.94 233 GLN B N 1
ATOM 6215 C CA . GLN B 1 233 ? -0.58 -41.344 -24.688 1 97.94 233 GLN B CA 1
ATOM 6216 C C . GLN B 1 233 ? 0.245 -40.062 -24.656 1 97.94 233 GLN B C 1
ATOM 6218 O O . GLN B 1 233 ? 1.392 -40.031 -25.109 1 97.94 233 GLN B O 1
ATOM 6223 N N . MET B 1 234 ? -0.362 -38.969 -24.125 1 98.31 234 MET B N 1
ATOM 6224 C CA . MET B 1 234 ? 0.243 -37.656 -24.016 1 98.31 234 MET B CA 1
ATOM 6225 C C . MET B 1 234 ? 0.247 -37.188 -22.562 1 98.31 234 MET B C 1
ATOM 6227 O O . MET B 1 234 ? -0.779 -36.75 -22.047 1 98.31 234 MET B O 1
ATOM 6231 N N . PRO B 1 235 ? 1.425 -37.188 -21.844 1 98.69 235 PRO B N 1
ATOM 6232 C CA . PRO B 1 235 ? 1.453 -36.656 -20.469 1 98.69 235 PRO B CA 1
ATOM 6233 C C . PRO B 1 235 ? 1.007 -35.219 -20.375 1 98.69 235 PRO B C 1
ATOM 6235 O O . PRO B 1 235 ? 0.951 -34.5 -21.391 1 98.69 235 PRO B O 1
ATOM 6238 N N . VAL B 1 236 ? 0.67 -34.781 -19.156 1 98.75 236 VAL B N 1
ATOM 6239 C CA . VAL B 1 236 ? 0.031 -33.5 -18.969 1 98.75 236 VAL B CA 1
ATOM 6240 C C . VAL B 1 236 ? 0.939 -32.594 -18.125 1 98.75 236 VAL B C 1
ATOM 6242 O O . VAL B 1 236 ? 1.417 -33 -17.062 1 98.75 236 VAL B O 1
ATOM 6245 N N . ILE B 1 237 ? 1.229 -31.438 -18.609 1 98.12 237 ILE B N 1
ATOM 6246 C CA . ILE B 1 237 ? 1.847 -30.328 -17.891 1 98.12 237 ILE B CA 1
ATOM 6247 C C . ILE B 1 237 ? 0.81 -29.234 -17.625 1 98.12 237 ILE B C 1
ATOM 6249 O O . ILE B 1 237 ? -0.049 -28.969 -18.469 1 98.12 237 ILE B O 1
ATOM 6253 N N . THR B 1 238 ? 0.815 -28.641 -16.5 1 97.06 238 THR B N 1
ATOM 6254 C CA . THR B 1 238 ? -0.083 -27.531 -16.219 1 97.06 238 THR B CA 1
ATOM 6255 C C . THR B 1 238 ? 0.706 -26.234 -16 1 97.06 238 THR B C 1
ATOM 6257 O O . THR B 1 238 ? 1.896 -26.281 -15.68 1 97.06 238 THR B O 1
ATOM 6260 N N . THR B 1 239 ? 0.059 -25.125 -16.281 1 95 239 THR B N 1
ATOM 6261 C CA . THR B 1 239 ? 0.567 -23.891 -15.688 1 95 239 THR B CA 1
ATOM 6262 C C . THR B 1 239 ? 0.542 -23.969 -14.164 1 95 239 THR B C 1
ATOM 6264 O O . THR B 1 239 ? -0.172 -24.797 -13.594 1 95 239 THR B O 1
ATOM 6267 N N . ALA B 1 240 ? 1.326 -23.094 -13.477 1 94.44 240 ALA B N 1
ATOM 6268 C CA . ALA B 1 240 ? 1.265 -23.047 -12.016 1 94.44 240 ALA B CA 1
ATOM 6269 C C . ALA B 1 240 ? -0.156 -22.766 -11.539 1 94.44 240 ALA B C 1
ATOM 6271 O O . ALA B 1 240 ? -0.626 -23.375 -10.578 1 94.44 240 ALA B O 1
ATOM 6272 N N . LEU B 1 241 ? -0.865 -21.906 -12.258 1 94.44 241 LEU B N 1
ATOM 6273 C CA . LEU B 1 241 ? -2.211 -21.516 -11.859 1 94.44 241 LEU B CA 1
ATOM 6274 C C . LEU B 1 241 ? -3.219 -22.609 -12.188 1 94.44 241 LEU B C 1
ATOM 6276 O O . LEU B 1 241 ? -4.352 -22.594 -11.703 1 94.44 241 LEU B O 1
ATOM 6280 N N . GLY B 1 242 ? -2.838 -23.594 -12.992 1 94.88 242 GLY B N 1
ATOM 6281 C CA . GLY B 1 242 ? -3.672 -24.75 -13.289 1 94.88 242 GLY B CA 1
ATOM 6282 C C . GLY B 1 242 ? -3.537 -25.859 -12.273 1 94.88 242 GLY B C 1
ATOM 6283 O O . GLY B 1 242 ? -4.215 -26.891 -12.375 1 94.88 242 GLY B O 1
ATOM 6284 N N . LYS B 1 243 ? -2.75 -25.656 -11.227 1 94.31 243 LYS B N 1
ATOM 6285 C CA . LYS B 1 243 ? -2.42 -26.641 -10.195 1 94.31 243 LYS B CA 1
ATOM 6286 C C . LYS B 1 243 ? -3.68 -27.281 -9.633 1 94.31 243 LYS B C 1
ATOM 6288 O O . LYS B 1 243 ? -3.719 -28.5 -9.43 1 94.31 243 LYS B O 1
ATOM 6293 N N . PRO B 1 244 ? -4.734 -26.547 -9.352 1 94.12 244 PRO B N 1
ATOM 6294 C CA . PRO B 1 244 ? -5.879 -27.156 -8.68 1 94.12 244 PRO B CA 1
ATOM 6295 C C . PRO B 1 244 ? -6.762 -27.969 -9.625 1 94.12 244 PRO B C 1
ATOM 6297 O O . PRO B 1 244 ? -7.695 -28.641 -9.188 1 94.12 244 PRO B O 1
ATOM 6300 N N . ILE B 1 245 ? -6.465 -27.969 -10.953 1 95.75 245 ILE B N 1
ATOM 6301 C CA . ILE B 1 245 ? -7.414 -28.5 -11.93 1 95.75 245 ILE B CA 1
ATOM 6302 C C . ILE B 1 245 ? -7.27 -30.016 -12.031 1 95.75 245 ILE B C 1
ATOM 6304 O O . ILE B 1 245 ? -8.242 -30.75 -11.852 1 95.75 245 ILE B O 1
ATOM 6308 N N . ILE B 1 246 ? -6.031 -30.469 -12.266 1 97.62 246 ILE B N 1
ATOM 6309 C CA . ILE B 1 246 ? -5.789 -31.906 -12.43 1 97.62 246 ILE B CA 1
ATOM 6310 C C . ILE B 1 246 ? -5.379 -32.5 -11.094 1 97.62 246 ILE B C 1
ATOM 6312 O O . ILE B 1 246 ? -4.426 -32.062 -10.461 1 97.62 246 ILE B O 1
ATOM 6316 N N . PRO B 1 247 ? -6.039 -33.594 -10.641 1 97.75 247 PRO B N 1
ATOM 6317 C CA . PRO B 1 247 ? -5.68 -34.188 -9.359 1 97.75 247 PRO B CA 1
ATOM 6318 C C . PRO B 1 247 ? -4.223 -34.656 -9.32 1 97.75 247 PRO B C 1
ATOM 6320 O O . PRO B 1 247 ? -3.721 -35.219 -10.289 1 97.75 247 PRO B O 1
ATOM 6323 N N . TYR B 1 248 ? -3.654 -34.406 -8.211 1 97.31 248 TYR B N 1
ATOM 6324 C CA . TYR B 1 248 ? -2.262 -34.75 -7.945 1 97.31 248 TYR B CA 1
ATOM 6325 C C . TYR B 1 248 ? -1.999 -36.219 -8.25 1 97.31 248 TYR B C 1
ATOM 6327 O O . TYR B 1 248 ? -0.915 -36.594 -8.711 1 97.31 248 T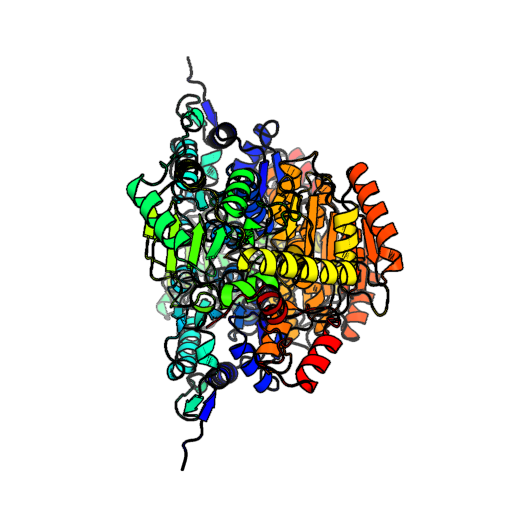YR B O 1
ATOM 6335 N N . ALA B 1 249 ? -2.967 -37.094 -8.125 1 96.75 249 ALA B N 1
ATOM 6336 C CA . ALA B 1 249 ? -2.811 -38.531 -8.195 1 96.75 249 ALA B CA 1
ATOM 6337 C C . ALA B 1 249 ? -2.785 -39.031 -9.648 1 96.75 249 ALA B C 1
ATOM 6339 O O . ALA B 1 249 ? -2.428 -40.156 -9.93 1 96.75 249 ALA B O 1
ATOM 6340 N N . PHE B 1 250 ? -3.148 -38.156 -10.602 1 98.31 250 PHE B N 1
ATOM 6341 C CA . PHE B 1 250 ? -3.102 -38.562 -12 1 98.31 250 PHE B CA 1
ATOM 6342 C C . PHE B 1 250 ? -1.683 -38.938 -12.406 1 98.31 250 PHE B C 1
ATOM 6344 O O . PHE B 1 250 ? -0.76 -38.125 -12.305 1 98.31 250 PHE B O 1
ATOM 6351 N N . GLU B 1 251 ? -1.439 -40.062 -12.836 1 98 251 GLU B N 1
ATOM 6352 C CA . GLU B 1 251 ? -0.124 -40.688 -12.961 1 98 251 GLU B CA 1
ATOM 6353 C C . GLU B 1 251 ? 0.735 -39.969 -13.992 1 98 251 GLU B C 1
ATOM 6355 O O . GLU B 1 251 ? 1.964 -39.969 -13.906 1 98 251 GLU B O 1
ATOM 6360 N N . ALA B 1 252 ? 0.077 -39.312 -14.953 1 98.12 252 ALA B N 1
ATOM 6361 C CA . ALA B 1 252 ? 0.837 -38.688 -16.031 1 98.12 252 ALA B CA 1
ATOM 6362 C C . ALA B 1 252 ? 0.827 -37.156 -15.883 1 98.12 252 ALA B C 1
ATOM 6364 O O . ALA B 1 252 ? 1.049 -36.438 -16.859 1 98.12 252 ALA B O 1
ATOM 6365 N N . LEU B 1 253 ? 0.438 -36.688 -14.688 1 98.69 253 LEU B N 1
ATOM 6366 C CA . LEU B 1 253 ? 0.578 -35.25 -14.391 1 98.69 253 LEU B CA 1
ATOM 6367 C C . LEU B 1 253 ? 2.025 -34.906 -14.062 1 98.69 253 LEU B C 1
ATOM 6369 O O . LEU B 1 253 ? 2.529 -35.281 -13 1 98.69 253 LEU B O 1
ATOM 6373 N N . LEU B 1 254 ? 2.658 -34.188 -14.93 1 98.69 254 LEU B N 1
ATOM 6374 C CA . LEU B 1 254 ? 4.082 -33.906 -14.789 1 98.69 254 LEU B CA 1
ATOM 6375 C C . LEU B 1 254 ? 4.301 -32.688 -13.883 1 98.69 254 LEU B C 1
ATOM 6377 O O . LEU B 1 254 ? 5.406 -32.469 -13.383 1 98.69 254 LEU B O 1
ATOM 6381 N N . GLY B 1 255 ? 3.285 -31.875 -13.633 1 97.5 255 GLY B N 1
ATOM 6382 C CA . GLY B 1 255 ? 3.418 -30.625 -12.883 1 97.5 255 GLY B CA 1
ATOM 6383 C C . GLY B 1 255 ? 3.625 -29.406 -13.766 1 97.5 255 GLY B C 1
ATOM 6384 O O . GLY B 1 255 ? 3.09 -29.344 -14.875 1 97.5 255 GLY B O 1
ATOM 6385 N N . SER B 1 256 ? 4.207 -28.406 -13.242 1 96.69 256 SER B N 1
ATOM 6386 C CA . SER B 1 256 ? 4.445 -27.156 -13.961 1 96.69 256 SER B CA 1
ATOM 6387 C C . SER B 1 256 ? 5.906 -27.047 -14.391 1 96.69 256 SER B C 1
ATOM 6389 O O . SER B 1 256 ? 6.746 -27.844 -13.969 1 96.69 256 SER B O 1
ATOM 6391 N N . ALA B 1 257 ? 6.191 -25.969 -15.148 1 95.5 257 ALA B N 1
ATOM 6392 C CA . ALA B 1 257 ? 7.523 -25.875 -15.734 1 95.5 257 ALA B CA 1
ATOM 6393 C C . ALA B 1 257 ? 8.211 -24.578 -15.297 1 95.5 257 ALA B C 1
ATOM 6395 O O . ALA B 1 257 ? 7.633 -23.781 -14.57 1 95.5 257 ALA B O 1
ATOM 6396 N N . ALA B 1 258 ? 9.477 -24.406 -15.641 1 94.06 258 ALA B N 1
ATOM 6397 C CA . ALA B 1 258 ? 10.359 -23.266 -15.406 1 94.06 258 ALA B CA 1
ATOM 6398 C C . ALA B 1 258 ? 10.859 -23.234 -13.961 1 94.06 258 ALA B C 1
ATOM 6400 O O . ALA B 1 258 ? 11.508 -24.188 -13.508 1 94.06 258 ALA B O 1
ATOM 6401 N N . ARG B 1 259 ? 10.586 -22.172 -13.234 1 93.56 259 ARG B N 1
ATOM 6402 C CA . ARG B 1 259 ? 11.109 -22.047 -11.875 1 93.56 259 ARG B CA 1
ATOM 6403 C C . ARG B 1 259 ? 10.102 -22.578 -10.859 1 93.56 259 ARG B C 1
ATOM 6405 O O . ARG B 1 259 ? 10.461 -23.312 -9.938 1 93.56 259 ARG B O 1
ATOM 6412 N N . VAL B 1 260 ? 8.93 -22.047 -10.992 1 95.12 260 VAL B N 1
ATOM 6413 C CA . VAL B 1 260 ? 7.832 -22.594 -10.195 1 95.12 260 VAL B CA 1
ATOM 6414 C C . VAL B 1 260 ? 7.355 -23.906 -10.805 1 95.12 260 VAL B C 1
ATOM 6416 O O . VAL B 1 260 ? 6.305 -23.953 -11.453 1 95.12 260 VAL B O 1
ATOM 6419 N N . ALA B 1 261 ? 8.188 -25.031 -10.578 1 95.19 261 ALA B N 1
ATOM 6420 C CA . ALA B 1 261 ? 8.109 -26.172 -11.492 1 95.19 261 ALA B CA 1
ATOM 6421 C C . ALA B 1 261 ? 8.359 -27.484 -10.758 1 95.19 261 ALA B C 1
ATOM 6423 O O . ALA B 1 261 ? 8.797 -27.484 -9.602 1 95.19 261 ALA B O 1
ATOM 6424 N N . SER B 1 262 ? 8.039 -28.5 -11.43 1 97.5 262 SER B N 1
ATOM 6425 C CA . SER B 1 262 ? 8.422 -29.875 -11.078 1 97.5 262 SER B CA 1
ATOM 6426 C C . SER B 1 262 ? 9.523 -30.391 -11.992 1 97.5 262 SER B C 1
ATOM 6428 O O . SER B 1 262 ? 9.656 -29.938 -13.133 1 97.5 262 SER B O 1
ATOM 6430 N N . LYS B 1 263 ? 10.32 -31.312 -11.508 1 98.12 263 LYS B N 1
ATOM 6431 C CA . LYS B 1 263 ? 11.391 -31.938 -12.289 1 98.12 263 LYS B CA 1
ATOM 6432 C C . LYS B 1 263 ? 10.836 -32.594 -13.562 1 98.12 263 LYS B C 1
ATOM 6434 O O . LYS B 1 263 ? 11.336 -32.312 -14.656 1 98.12 263 LYS B O 1
ATOM 6439 N N . PRO B 1 264 ? 9.734 -33.375 -13.516 1 98.56 264 PRO B N 1
ATOM 6440 C CA . PRO B 1 264 ? 9.273 -34.062 -14.719 1 98.56 264 PRO B CA 1
ATOM 6441 C C . PRO B 1 264 ? 8.836 -33.094 -15.82 1 98.56 264 PRO B C 1
ATOM 6443 O O . PRO B 1 264 ? 9.109 -33.344 -17 1 98.56 264 PRO B O 1
ATOM 6446 N N . ALA B 1 265 ? 8.148 -32.062 -15.422 1 98.12 265 ALA B N 1
ATOM 6447 C CA . ALA B 1 265 ? 7.648 -31.141 -16.422 1 98.12 265 ALA B CA 1
ATOM 6448 C C . ALA B 1 265 ? 8.797 -30.469 -17.156 1 98.12 265 ALA B C 1
ATOM 6450 O O . ALA B 1 265 ? 8.781 -30.359 -18.391 1 98.12 265 ALA B O 1
ATOM 6451 N N . ASN B 1 266 ? 9.789 -29.953 -16.406 1 97.06 266 ASN B N 1
ATOM 6452 C CA . ASN B 1 266 ? 10.938 -29.297 -17.016 1 97.06 266 ASN B CA 1
ATOM 6453 C C . ASN B 1 266 ? 11.688 -30.234 -17.953 1 97.06 266 ASN B C 1
ATOM 6455 O O . ASN B 1 266 ? 12.062 -29.859 -19.062 1 97.06 266 ASN B O 1
ATOM 6459 N N . GLU B 1 267 ? 11.906 -31.453 -17.531 1 96.88 267 GLU B N 1
ATOM 6460 C CA . GLU B 1 267 ? 12.688 -32.406 -18.312 1 96.88 267 GLU B CA 1
ATOM 6461 C C . GLU B 1 267 ? 11.922 -32.844 -19.562 1 96.88 267 GLU B C 1
ATOM 6463 O O . GLU B 1 267 ? 12.5 -32.969 -20.641 1 96.88 267 GLU B O 1
ATOM 6468 N N . ALA B 1 268 ? 10.656 -33.094 -19.406 1 97.31 268 ALA B N 1
ATOM 6469 C CA . ALA B 1 268 ? 9.844 -33.531 -20.547 1 97.31 268 ALA B CA 1
ATOM 6470 C C . ALA B 1 268 ? 9.742 -32.406 -21.594 1 97.31 268 ALA B C 1
ATOM 6472 O O . ALA B 1 268 ? 9.852 -32.688 -22.797 1 97.31 268 ALA B O 1
ATOM 6473 N N . LEU B 1 269 ? 9.5 -31.25 -21.109 1 96.06 269 LEU B N 1
ATOM 6474 C CA . LEU B 1 269 ? 9.305 -30.109 -22.016 1 96.06 269 LEU B CA 1
ATOM 6475 C C . LEU B 1 269 ? 10.555 -29.859 -22.844 1 96.06 269 LEU B C 1
ATOM 6477 O O . LEU B 1 269 ? 10.461 -29.438 -24 1 96.06 269 LEU B O 1
ATOM 6481 N N . ARG B 1 270 ? 11.664 -30.109 -22.328 1 92.56 270 ARG B N 1
ATOM 6482 C CA . ARG B 1 270 ? 12.945 -29.859 -22.984 1 92.56 270 ARG B CA 1
ATOM 6483 C C . ARG B 1 270 ? 13.094 -30.734 -24.234 1 92.56 270 ARG B C 1
ATOM 6485 O O . ARG B 1 270 ? 13.742 -30.344 -25.203 1 92.56 270 ARG B O 1
ATOM 6492 N N . VAL B 1 271 ? 12.5 -31.906 -24.297 1 95.06 271 VAL B N 1
ATOM 6493 C CA . VAL B 1 271 ? 12.781 -32.844 -25.375 1 95.06 271 VAL B CA 1
ATOM 6494 C C . VAL B 1 271 ? 11.492 -33.156 -26.141 1 95.06 271 VAL B C 1
ATOM 6496 O O . VAL B 1 271 ? 11.5 -33.938 -27.094 1 95.06 271 VAL B O 1
ATOM 6499 N N . ALA B 1 272 ? 10.383 -32.531 -25.734 1 97.38 272 ALA B N 1
ATOM 6500 C CA . ALA B 1 272 ? 9.117 -32.719 -26.438 1 97.38 272 ALA B CA 1
ATOM 6501 C C . ALA B 1 272 ? 9.234 -32.312 -27.906 1 97.38 272 ALA B C 1
ATOM 6503 O O . ALA B 1 272 ? 9.867 -31.297 -28.219 1 97.38 272 ALA B O 1
ATOM 6504 N N . ASP B 1 273 ? 8.617 -33.094 -28.812 1 97.94 273 ASP B N 1
ATOM 6505 C CA . ASP B 1 273 ? 8.641 -32.719 -30.234 1 97.94 273 ASP B CA 1
ATOM 6506 C C . ASP B 1 273 ? 7.281 -32.188 -30.688 1 97.94 273 ASP B C 1
ATOM 6508 O O . ASP B 1 273 ? 7.137 -31.734 -31.812 1 97.94 273 ASP B O 1
ATOM 6512 N N . LEU B 1 274 ? 6.297 -32.25 -29.797 1 98.44 274 LEU B N 1
ATOM 6513 C CA . LEU B 1 274 ? 4.988 -31.641 -30 1 98.44 274 LEU B CA 1
ATOM 6514 C C . LEU B 1 274 ? 4.402 -31.141 -28.688 1 98.44 274 LEU B C 1
ATOM 6516 O O . LEU B 1 274 ? 4.445 -31.844 -27.672 1 98.44 274 LEU B O 1
ATOM 6520 N N . ILE B 1 275 ? 3.947 -29.969 -28.641 1 98.44 275 ILE B N 1
ATOM 6521 C CA . ILE B 1 275 ? 3.268 -29.359 -27.5 1 98.44 275 ILE B CA 1
ATOM 6522 C C . ILE B 1 275 ? 1.849 -28.969 -27.891 1 98.44 275 ILE B C 1
ATOM 6524 O O . ILE B 1 275 ? 1.655 -28.156 -28.797 1 98.44 275 ILE B O 1
ATOM 6528 N N . MET B 1 276 ? 0.861 -29.578 -27.312 1 98.69 276 MET B N 1
ATOM 6529 C CA . MET B 1 276 ? -0.519 -29.109 -27.406 1 98.69 276 MET B CA 1
ATOM 6530 C C . MET B 1 276 ? -0.857 -28.172 -26.25 1 98.69 276 MET B C 1
ATOM 6532 O O . MET B 1 276 ? -1.043 -28.609 -25.125 1 98.69 276 MET B O 1
ATOM 6536 N N . PHE B 1 277 ? -0.892 -26.922 -26.562 1 98 277 PHE B N 1
ATOM 6537 C CA . PHE B 1 277 ? -1.076 -25.812 -25.625 1 98 277 PHE B CA 1
ATOM 6538 C C . PHE B 1 277 ? -2.551 -25.453 -25.516 1 98 277 PHE B C 1
ATOM 6540 O O . PHE B 1 277 ? -3.127 -24.875 -26.438 1 98 277 PHE B O 1
ATOM 6547 N N . VAL B 1 278 ? -3.197 -25.797 -24.328 1 98.12 278 VAL B N 1
ATOM 6548 C CA . VAL B 1 278 ? -4.652 -25.766 -24.234 1 98.12 278 VAL B CA 1
ATOM 6549 C C . VAL B 1 278 ? -5.086 -24.781 -23.156 1 98.12 278 VAL B C 1
ATOM 6551 O O . VAL B 1 278 ? -4.855 -25.016 -21.969 1 98.12 278 VAL B O 1
ATOM 6554 N N . GLY B 1 279 ? -5.789 -23.703 -23.531 1 96.38 279 GLY B N 1
ATOM 6555 C CA . GLY B 1 279 ? -6.305 -22.734 -22.578 1 96.38 279 GLY B CA 1
ATOM 6556 C C . GLY B 1 279 ? -5.246 -22.203 -21.625 1 96.38 279 GLY B C 1
ATOM 6557 O O . GLY B 1 279 ? -5.453 -22.172 -20.422 1 96.38 279 GLY B O 1
ATOM 6558 N N . SER B 1 280 ? -4.078 -21.875 -22.156 1 94.75 280 SER B N 1
ATOM 6559 C CA . SER B 1 280 ? -2.924 -21.578 -21.312 1 94.75 280 SER B CA 1
ATOM 6560 C C . SER B 1 280 ? -2.254 -20.281 -21.719 1 94.75 280 SER B C 1
ATOM 6562 O O . SER B 1 280 ? -2.422 -19.812 -22.844 1 94.75 280 SER B O 1
ATOM 6564 N N . ASN B 1 281 ? -1.724 -19.656 -20.781 1 90.12 281 ASN B N 1
ATOM 6565 C CA . ASN B 1 281 ? -0.742 -18.594 -20.938 1 90.12 281 ASN B CA 1
ATOM 6566 C C . ASN B 1 281 ? 0.553 -18.906 -20.203 1 90.12 281 ASN B C 1
ATOM 6568 O O . ASN B 1 281 ? 0.523 -19.375 -19.062 1 90.12 281 ASN B O 1
ATOM 6572 N N . TYR B 1 282 ? 1.645 -18.734 -20.844 1 92.5 282 TYR B N 1
ATOM 6573 C CA . TYR B 1 282 ? 2.938 -19.047 -20.25 1 92.5 282 TYR B CA 1
ATOM 6574 C C . TYR B 1 282 ? 4.004 -18.062 -20.688 1 92.5 282 TYR B C 1
ATOM 6576 O O . TYR B 1 282 ? 4.668 -18.266 -21.703 1 92.5 282 TYR B O 1
ATOM 6584 N N . PRO B 1 283 ? 4.316 -17.109 -19.859 1 91.44 283 PRO B N 1
ATOM 6585 C CA . PRO B 1 283 ? 5.234 -16.047 -20.281 1 91.44 283 PRO B CA 1
ATOM 6586 C C . PRO B 1 283 ? 6.652 -16.547 -20.516 1 91.44 283 PRO B C 1
ATOM 6588 O O . PRO B 1 283 ? 7.445 -15.875 -21.188 1 91.44 283 PRO B O 1
ATOM 6591 N N . PHE B 1 284 ? 7.02 -17.719 -20.156 1 92.5 284 PHE B N 1
ATOM 6592 C CA . PHE B 1 284 ? 8.375 -18.219 -20.281 1 92.5 284 PHE B CA 1
ATOM 6593 C C . PHE B 1 284 ? 8.492 -19.172 -21.469 1 92.5 284 PHE B C 1
ATOM 6595 O O . PHE B 1 284 ? 9.492 -19.875 -21.609 1 92.5 284 PHE B O 1
ATOM 6602 N N . ALA B 1 285 ? 7.504 -19.234 -22.297 1 91 285 ALA B N 1
ATOM 6603 C CA . ALA B 1 285 ? 7.402 -20.188 -23.406 1 91 285 ALA B CA 1
ATOM 6604 C C . ALA B 1 285 ? 8.609 -20.094 -24.328 1 91 285 ALA B C 1
ATOM 6606 O O . ALA B 1 285 ? 9.164 -21.109 -24.75 1 91 285 ALA B O 1
ATOM 6607 N N . GLU B 1 286 ? 9.062 -18.906 -24.625 1 85.56 286 GLU B N 1
ATOM 6608 C CA . GLU B 1 286 ? 10.156 -18.703 -25.562 1 85.56 286 GLU B CA 1
ATOM 6609 C C . GLU B 1 286 ? 11.469 -19.266 -25.016 1 85.56 286 GLU B C 1
ATOM 6611 O O . GLU B 1 286 ? 12.375 -19.594 -25.781 1 85.56 286 GLU B O 1
ATOM 6616 N N . VAL B 1 287 ? 11.461 -19.312 -23.719 1 87.25 287 VAL B N 1
ATOM 6617 C CA . VAL B 1 287 ? 12.656 -19.828 -23.062 1 87.25 287 VAL B CA 1
ATOM 6618 C C . VAL B 1 287 ? 12.539 -21.344 -22.891 1 87.25 287 VAL B C 1
ATOM 6620 O O . VAL B 1 287 ? 13.523 -22.078 -23.047 1 87.25 287 VAL B O 1
ATOM 6623 N N . MET B 1 288 ? 11.352 -21.859 -22.719 1 91.25 288 MET B N 1
ATOM 6624 C CA . MET B 1 288 ? 11.164 -23.234 -22.266 1 91.25 288 MET B CA 1
ATOM 6625 C C . MET B 1 288 ? 10.781 -24.141 -23.438 1 91.25 288 MET B C 1
ATOM 6627 O O . MET B 1 288 ? 11.07 -25.344 -23.406 1 91.25 288 MET B O 1
ATOM 6631 N N . PHE B 1 289 ? 10.125 -23.609 -24.422 1 94.19 289 PHE B N 1
ATOM 6632 C CA . PHE B 1 289 ? 9.625 -24.453 -25.516 1 94.19 289 PHE B CA 1
ATOM 6633 C C . PHE B 1 289 ? 10.664 -24.578 -26.625 1 94.19 289 PHE B C 1
ATOM 6635 O O . PHE B 1 289 ? 11.273 -23.578 -27.016 1 94.19 289 PHE B O 1
ATOM 6642 N N . SER B 1 290 ? 10.898 -25.766 -27.094 1 92.81 290 SER B N 1
ATOM 6643 C CA . SER B 1 290 ? 11.75 -25.938 -28.266 1 92.81 290 SER B CA 1
ATOM 6644 C C . SER B 1 290 ? 11.156 -25.266 -29.5 1 92.81 290 SER B C 1
ATOM 6646 O O . SER B 1 290 ? 9.984 -25.484 -29.828 1 92.81 290 SER B O 1
ATOM 6648 N N . PRO B 1 291 ? 11.961 -24.5 -30.188 1 92 291 PRO B N 1
ATOM 6649 C CA . PRO B 1 291 ? 11.438 -23.891 -31.406 1 92 291 PRO B CA 1
ATOM 6650 C C . PRO B 1 291 ? 11.102 -24.922 -32.469 1 92 291 PRO B C 1
ATOM 6652 O O . PRO B 1 291 ? 10.328 -24.625 -33.406 1 92 291 PRO B O 1
ATOM 6655 N N . LYS B 1 292 ? 11.57 -26.109 -32.312 1 93.62 292 LYS B N 1
ATOM 6656 C CA . LYS B 1 292 ? 11.375 -27.141 -33.312 1 93.62 292 LYS B CA 1
ATOM 6657 C C . LYS B 1 292 ? 10.117 -27.969 -33.031 1 93.62 292 LYS B C 1
ATOM 6659 O O . LYS B 1 292 ? 9.633 -28.688 -33.906 1 93.62 292 LYS B O 1
ATOM 6664 N N . ALA B 1 293 ? 9.648 -27.891 -31.859 1 96.75 293 ALA B N 1
ATOM 6665 C CA . ALA B 1 293 ? 8.469 -28.672 -31.484 1 96.75 293 ALA B CA 1
ATOM 6666 C C . ALA B 1 293 ? 7.246 -28.219 -32.281 1 96.75 293 ALA B C 1
ATOM 6668 O O . ALA B 1 293 ? 7.035 -27.016 -32.5 1 96.75 293 ALA B O 1
ATOM 6669 N N . LYS B 1 294 ? 6.496 -29.203 -32.844 1 97.88 294 LYS B N 1
ATOM 6670 C CA . LYS B 1 294 ? 5.188 -28.875 -33.406 1 97.88 294 LYS B CA 1
ATOM 6671 C C . LYS B 1 294 ? 4.266 -28.312 -32.312 1 97.88 294 LYS B C 1
ATOM 6673 O O . LYS B 1 294 ? 4.367 -28.703 -31.141 1 97.88 294 LYS B O 1
ATOM 6678 N N . PHE B 1 295 ? 3.438 -27.406 -32.75 1 97.81 295 PHE B N 1
ATOM 6679 C CA . PHE B 1 295 ? 2.66 -26.656 -31.75 1 97.81 295 PHE B CA 1
ATOM 6680 C C . PHE B 1 295 ? 1.195 -26.578 -32.156 1 97.81 295 PHE B C 1
ATOM 6682 O O . PHE B 1 295 ? 0.875 -26.094 -33.25 1 97.81 295 PHE B O 1
ATOM 6689 N N . ILE B 1 296 ? 0.333 -27.109 -31.312 1 98.62 296 ILE B N 1
ATOM 6690 C CA . ILE B 1 296 ? -1.117 -27 -31.422 1 98.62 296 ILE B CA 1
ATOM 6691 C C . ILE B 1 296 ? -1.649 -26.094 -30.312 1 98.62 296 ILE B C 1
ATOM 6693 O O . ILE B 1 296 ? -1.335 -26.281 -29.141 1 98.62 296 ILE B O 1
ATOM 6697 N N . GLN B 1 297 ? -2.377 -25.125 -30.656 1 98.25 297 GLN B N 1
ATOM 6698 C CA . GLN B 1 297 ? -2.891 -24.188 -29.672 1 98.25 297 GLN B CA 1
ATOM 6699 C C . GLN B 1 297 ? -4.414 -24.125 -29.719 1 98.25 297 GLN B C 1
ATOM 6701 O O . GLN B 1 297 ? -5 -23.938 -30.797 1 98.25 297 GLN B O 1
ATOM 6706 N N . ILE B 1 298 ? -5.066 -24.359 -28.609 1 98.19 298 ILE B N 1
ATOM 6707 C CA . ILE B 1 298 ? -6.5 -24.156 -28.422 1 98.19 298 ILE B CA 1
ATOM 6708 C C . ILE B 1 298 ? -6.742 -23.031 -27.422 1 98.19 298 ILE B C 1
ATOM 6710 O O . ILE B 1 298 ? -6.371 -23.125 -26.25 1 98.19 298 ILE B O 1
ATOM 6714 N N . GLU B 1 299 ? -7.328 -22.016 -27.891 1 94.94 299 GLU B N 1
ATOM 6715 C CA . GLU B 1 299 ? -7.488 -20.797 -27.094 1 94.94 299 GLU B CA 1
ATOM 6716 C C . GLU B 1 299 ? -8.82 -20.109 -27.391 1 94.94 299 GLU B C 1
ATOM 6718 O O . GLU B 1 299 ? -9.352 -20.234 -28.5 1 94.94 299 GLU B O 1
ATOM 6723 N N . ALA B 1 300 ? -9.25 -19.422 -26.297 1 93.69 300 ALA B N 1
ATOM 6724 C CA . ALA B 1 300 ? -10.508 -18.703 -26.453 1 93.69 300 ALA B CA 1
ATOM 6725 C C . ALA B 1 300 ? -10.266 -17.234 -26.797 1 93.69 300 ALA B C 1
ATOM 6727 O O . ALA B 1 300 ? -11.18 -16.531 -27.234 1 93.69 300 ALA B O 1
ATOM 6728 N N . ASP B 1 301 ? -9.102 -16.75 -26.562 1 90.81 301 ASP B N 1
ATOM 6729 C CA . ASP B 1 301 ? -8.758 -15.352 -26.797 1 90.81 301 ASP B CA 1
ATOM 6730 C C . ASP B 1 301 ? -7.926 -15.203 -28.078 1 90.81 301 ASP B C 1
ATOM 6732 O O . ASP B 1 301 ? -6.785 -15.664 -28.141 1 90.81 301 ASP B O 1
ATOM 6736 N N . PRO B 1 302 ? -8.43 -14.531 -29.047 1 91.88 302 PRO B N 1
ATOM 6737 C CA . PRO B 1 302 ? -7.699 -14.406 -30.312 1 91.88 302 PRO B CA 1
ATOM 6738 C C . PRO B 1 302 ? -6.391 -13.633 -30.172 1 91.88 302 PRO B C 1
ATOM 6740 O O . PRO B 1 302 ? -5.48 -13.797 -30.984 1 91.88 302 PRO B O 1
ATOM 6743 N N . LYS B 1 303 ? -6.219 -12.82 -29.125 1 89.19 303 LYS B N 1
ATOM 6744 C CA . LYS B 1 303 ? -5.016 -12.008 -28.953 1 89.19 303 LYS B CA 1
ATOM 6745 C C . LYS B 1 303 ? -3.809 -12.875 -28.609 1 89.19 303 LYS B C 1
ATOM 6747 O O . LYS B 1 303 ? -2.664 -12.445 -28.766 1 89.19 303 LYS B O 1
ATOM 6752 N N . THR B 1 304 ? -4.09 -14.102 -28.172 1 91.62 304 THR B N 1
ATOM 6753 C CA . THR B 1 304 ? -3 -14.914 -27.641 1 91.62 304 THR B CA 1
ATOM 6754 C C . THR B 1 304 ? -2.598 -16 -28.625 1 91.62 304 THR B C 1
ATOM 6756 O O . THR B 1 304 ? -1.549 -16.625 -28.469 1 91.62 304 THR B O 1
ATOM 6759 N N . LEU B 1 305 ? -3.404 -16.188 -29.656 1 92.75 305 LEU B N 1
ATOM 6760 C CA . LEU B 1 305 ? -3.074 -17.203 -30.656 1 92.75 305 LEU B CA 1
ATOM 6761 C C . LEU B 1 305 ? -1.772 -16.844 -31.375 1 92.75 305 LEU B C 1
ATOM 6763 O O . LEU B 1 305 ? -1.646 -15.766 -31.953 1 92.75 305 LEU B O 1
ATOM 6767 N N . GLY B 1 306 ? -0.838 -17.719 -31.281 1 92 306 GLY B N 1
ATOM 6768 C CA . GLY B 1 306 ? 0.431 -17.531 -31.969 1 92 306 GLY B CA 1
ATOM 6769 C C . GLY B 1 306 ? 1.39 -16.625 -31.219 1 92 306 GLY B C 1
ATOM 6770 O O . GLY B 1 306 ? 2.471 -16.312 -31.703 1 92 306 GLY B O 1
ATOM 6771 N N . LYS B 1 307 ? 1.06 -16.312 -30.078 1 90.62 307 LYS B N 1
ATOM 6772 C CA . LYS B 1 307 ? 1.832 -15.328 -29.312 1 90.62 307 LYS B CA 1
ATOM 6773 C C . LYS B 1 307 ? 3.121 -15.938 -28.781 1 90.62 307 LYS B C 1
ATOM 6775 O O . LYS B 1 307 ? 4.164 -15.281 -28.766 1 90.62 307 LYS B O 1
ATOM 6780 N N . ARG B 1 308 ? 3.09 -17.156 -28.344 1 91.62 308 ARG B N 1
ATOM 6781 C CA . ARG B 1 308 ? 4.145 -17.719 -27.516 1 91.62 308 ARG B CA 1
ATOM 6782 C C . ARG B 1 308 ? 5.043 -18.656 -28.328 1 91.62 308 ARG B C 1
ATOM 6784 O O . ARG B 1 308 ? 6.152 -18.969 -27.906 1 91.62 308 ARG B O 1
ATOM 6791 N N . HIS B 1 309 ? 4.555 -19.047 -29.453 1 93.69 309 HIS B N 1
ATOM 6792 C CA . HIS B 1 309 ? 5.258 -20.016 -30.281 1 93.69 309 HIS B CA 1
ATOM 6793 C C . HIS B 1 309 ? 4.676 -20.078 -31.688 1 93.69 309 HIS B C 1
ATOM 6795 O O . HIS B 1 309 ? 3.482 -19.828 -31.875 1 93.69 309 HIS B O 1
ATOM 6801 N N . HIS B 1 310 ? 5.586 -20.344 -32.688 1 95.12 310 HIS B N 1
ATOM 6802 C CA . HIS B 1 310 ? 5.031 -20.656 -34 1 95.12 310 HIS B CA 1
ATOM 6803 C C . HIS B 1 310 ? 3.984 -21.766 -33.906 1 95.12 310 HIS B C 1
ATOM 6805 O O . HIS B 1 310 ? 4.254 -22.828 -33.344 1 95.12 310 HIS B O 1
ATOM 6811 N N . THR B 1 311 ? 2.795 -21.594 -34.469 1 96.69 311 THR B N 1
ATOM 6812 C CA . THR B 1 311 ? 1.667 -22.5 -34.281 1 96.69 311 THR B CA 1
ATOM 6813 C C . THR B 1 311 ? 1.367 -23.266 -35.562 1 96.69 311 THR B C 1
ATOM 6815 O O . THR B 1 311 ? 1.064 -22.672 -36.594 1 96.69 311 THR B O 1
ATOM 6818 N N . ASP B 1 312 ? 1.391 -24.531 -35.5 1 97.75 312 ASP B N 1
ATOM 6819 C CA . ASP B 1 312 ? 1.081 -25.391 -36.656 1 97.75 312 ASP B CA 1
ATOM 6820 C C . ASP B 1 312 ? -0.428 -25.516 -36.844 1 97.75 312 ASP B C 1
ATOM 6822 O O . ASP B 1 312 ? -0.911 -25.547 -37.969 1 97.75 312 ASP B O 1
ATOM 6826 N N . VAL B 1 313 ? -1.138 -25.672 -35.75 1 98.19 313 VAL B N 1
ATOM 6827 C CA . VAL B 1 313 ? -2.596 -25.688 -35.781 1 98.19 313 VAL B CA 1
ATOM 6828 C C . VAL B 1 313 ? -3.135 -24.75 -34.688 1 98.19 313 VAL B C 1
ATOM 6830 O O . VAL B 1 313 ? -2.863 -24.938 -33.5 1 98.19 313 VAL B O 1
ATOM 6833 N N . ALA B 1 314 ? -3.729 -23.75 -35.062 1 97.38 314 ALA B N 1
ATOM 6834 C CA . ALA B 1 314 ? -4.367 -22.781 -34.156 1 97.38 314 ALA B CA 1
ATOM 6835 C C . ALA B 1 314 ? -5.883 -22.953 -34.156 1 97.38 314 ALA B C 1
ATOM 6837 O O . ALA B 1 314 ? -6.512 -22.969 -35.219 1 97.38 314 ALA B O 1
ATOM 6838 N N . ILE B 1 315 ? -6.418 -23.156 -33 1 98.06 315 ILE B N 1
ATOM 6839 C CA . ILE B 1 315 ? -7.855 -23.375 -32.875 1 98.06 315 ILE B CA 1
ATOM 6840 C C . ILE B 1 315 ? -8.438 -22.344 -31.906 1 98.06 315 ILE B C 1
ATOM 6842 O O . ILE B 1 315 ? -8.211 -22.422 -30.703 1 98.06 315 ILE B O 1
ATOM 6846 N N . LEU B 1 316 ? -9.109 -21.312 -32.406 1 96.44 316 LEU B N 1
ATOM 6847 C CA . LEU B 1 316 ? -9.891 -20.391 -31.594 1 96.44 316 LEU B CA 1
ATOM 6848 C C . LEU B 1 316 ? -11.211 -21.031 -31.188 1 96.44 316 LEU B C 1
ATOM 6850 O O . LEU B 1 316 ? -12.148 -21.109 -31.969 1 96.44 316 LEU B O 1
ATOM 6854 N N . ALA B 1 317 ? -11.273 -21.531 -29.906 1 97.25 317 ALA B N 1
ATOM 6855 C CA . ALA B 1 317 ? -12.414 -22.359 -29.516 1 97.25 317 ALA B CA 1
ATOM 6856 C C . ALA B 1 317 ? -12.461 -22.531 -28 1 97.25 317 ALA B C 1
ATOM 6858 O O . ALA B 1 317 ? -11.57 -22.062 -27.281 1 97.25 317 ALA B O 1
ATOM 6859 N N . ASP B 1 318 ? -13.609 -23.125 -27.625 1 96.69 318 ASP B N 1
ATOM 6860 C CA . ASP B 1 318 ? -13.695 -23.609 -26.25 1 96.69 318 ASP B CA 1
ATOM 6861 C C . ASP B 1 318 ? -12.812 -24.828 -26.047 1 96.69 318 ASP B C 1
ATOM 6863 O O . ASP B 1 318 ? -12.961 -25.828 -26.75 1 96.69 318 ASP B O 1
ATOM 6867 N N . ALA B 1 319 ? -11.969 -24.75 -25.094 1 97.44 319 ALA B N 1
ATOM 6868 C CA . ALA B 1 319 ? -10.969 -25.797 -24.906 1 97.44 319 ALA B CA 1
ATOM 6869 C C . ALA B 1 319 ? -11.617 -27.109 -24.469 1 97.44 319 ALA B C 1
ATOM 6871 O O . ALA B 1 319 ? -11.406 -28.141 -25.094 1 97.44 319 ALA B O 1
ATOM 6872 N N . PRO B 1 320 ? -12.453 -27.125 -23.438 1 97.5 320 PRO B N 1
ATOM 6873 C CA . PRO B 1 320 ? -13.094 -28.375 -23.016 1 97.5 320 PRO B CA 1
ATOM 6874 C C . PRO B 1 320 ? -13.906 -29.016 -24.125 1 97.5 320 PRO B C 1
ATOM 6876 O O . PRO B 1 320 ? -13.82 -30.234 -24.344 1 97.5 320 PRO B O 1
ATOM 6879 N N . ALA B 1 321 ? -14.625 -28.203 -24.844 1 97.75 321 ALA B N 1
ATOM 6880 C CA . ALA B 1 321 ? -15.438 -28.734 -25.938 1 97.75 321 ALA B CA 1
ATOM 6881 C C . ALA B 1 321 ? -14.562 -29.312 -27.047 1 97.75 321 ALA B C 1
ATOM 6883 O O . ALA B 1 321 ? -14.906 -30.328 -27.656 1 97.75 321 ALA B O 1
ATOM 6884 N N . THR B 1 322 ? -13.516 -28.656 -27.344 1 98.69 322 THR B N 1
ATOM 6885 C CA . THR B 1 322 ? -12.602 -29.109 -28.375 1 98.69 322 THR B CA 1
ATOM 6886 C C . THR B 1 322 ? -11.938 -30.422 -27.969 1 98.69 322 THR B C 1
ATOM 6888 O O . THR B 1 322 ? -11.773 -31.328 -28.781 1 98.69 322 THR B O 1
ATOM 6891 N N . LEU B 1 323 ? -11.547 -30.562 -26.703 1 98.75 323 LEU B N 1
ATOM 6892 C CA . LEU B 1 323 ? -10.938 -31.797 -26.203 1 98.75 323 LEU B CA 1
ATOM 6893 C C . LEU B 1 323 ? -11.922 -32.969 -26.281 1 98.75 323 LEU B C 1
ATOM 6895 O O . LEU B 1 323 ? -11.531 -34.094 -26.609 1 98.75 323 LEU B O 1
ATOM 6899 N N . LYS B 1 324 ? -13.156 -32.75 -25.953 1 98.44 324 LYS B N 1
ATOM 6900 C CA . LYS B 1 324 ? -14.188 -33.781 -26.078 1 98.44 324 LYS B CA 1
ATOM 6901 C C . LYS B 1 324 ? -14.32 -34.25 -27.516 1 98.44 324 LYS B C 1
ATOM 6903 O O . LYS B 1 324 ? -14.461 -35.469 -27.766 1 98.44 324 LYS B O 1
ATOM 6908 N N . LYS B 1 325 ? -14.289 -33.312 -28.422 1 98.62 325 LYS B N 1
ATOM 6909 C CA . LYS B 1 325 ? -14.367 -33.656 -29.828 1 98.62 325 LYS B CA 1
ATOM 6910 C C . LYS B 1 325 ? -13.148 -34.469 -30.266 1 98.62 325 LYS B C 1
ATOM 6912 O O . LYS B 1 325 ? -13.273 -35.406 -31.062 1 98.62 325 LYS B O 1
ATOM 6917 N N . MET B 1 326 ? -12.016 -34.094 -29.797 1 98.75 326 MET B N 1
ATOM 6918 C CA . MET B 1 326 ? -10.805 -34.844 -30.094 1 98.75 326 MET B CA 1
ATOM 6919 C C . MET B 1 326 ? -10.93 -36.281 -29.609 1 98.75 326 MET B C 1
ATOM 6921 O O . MET B 1 326 ? -10.516 -37.219 -30.312 1 98.75 326 MET B O 1
ATOM 6925 N N . ILE B 1 327 ? -11.477 -36.5 -28.391 1 98.69 327 ILE B N 1
ATOM 6926 C CA . ILE B 1 327 ? -11.688 -37.844 -27.859 1 98.69 327 ILE B CA 1
ATOM 6927 C C . ILE B 1 327 ? -12.609 -38.625 -28.781 1 98.69 327 ILE B C 1
ATOM 6929 O O . ILE B 1 327 ? -12.328 -39.812 -29.109 1 98.69 327 ILE B O 1
ATOM 6933 N N . ALA B 1 328 ? -13.633 -37.969 -29.25 1 98.44 328 ALA B N 1
ATOM 6934 C CA . ALA B 1 328 ? -14.641 -38.625 -30.078 1 98.44 328 ALA B CA 1
ATOM 6935 C C . ALA B 1 328 ? -14.062 -39 -31.453 1 98.44 328 ALA B C 1
ATOM 6937 O O . ALA B 1 328 ? -14.438 -40.031 -32.031 1 98.44 328 ALA B O 1
ATOM 6938 N N . ARG B 1 329 ? -13.125 -38.25 -31.906 1 98.12 329 ARG B N 1
ATOM 6939 C CA . ARG B 1 329 ? -12.688 -38.406 -33.281 1 98.12 329 ARG B CA 1
ATOM 6940 C C . ARG B 1 329 ? -11.352 -39.125 -33.344 1 98.12 329 ARG B C 1
ATOM 6942 O O . ARG B 1 329 ? -10.805 -39.344 -34.438 1 98.12 329 ARG B O 1
ATOM 6949 N N . SER B 1 330 ? -10.844 -39.531 -32.25 1 97.88 330 SER B N 1
ATOM 6950 C CA . SER B 1 330 ? -9.547 -40.219 -32.281 1 97.88 330 SER B CA 1
ATOM 6951 C C . SER B 1 330 ? -9.695 -41.688 -31.938 1 97.88 330 SER B C 1
ATOM 6953 O O . SER B 1 330 ? -10.648 -42.094 -31.281 1 97.88 330 SER B O 1
ATOM 6955 N N . ASP B 1 331 ? -8.68 -42.406 -32.375 1 95.94 331 ASP B N 1
ATOM 6956 C CA . ASP B 1 331 ? -8.508 -43.781 -31.969 1 95.94 331 ASP B CA 1
ATOM 6957 C C . ASP B 1 331 ? -7.52 -43.906 -30.812 1 95.94 331 ASP B C 1
ATOM 6959 O O . ASP B 1 331 ? -6.684 -43 -30.625 1 95.94 331 ASP B O 1
ATOM 6963 N N . GLU B 1 332 ? -7.707 -44.938 -30.062 1 96.88 332 GLU B N 1
ATOM 6964 C CA . GLU B 1 332 ? -6.75 -45.219 -28.984 1 96.88 332 GLU B CA 1
ATOM 6965 C C . GLU B 1 332 ? -5.336 -45.375 -29.547 1 96.88 332 GLU B C 1
ATOM 6967 O O . GLU B 1 332 ? -5.109 -46.188 -30.453 1 96.88 332 GLU B O 1
ATOM 6972 N N . ALA B 1 333 ? -4.496 -44.656 -29.016 1 96.69 333 ALA B N 1
ATOM 6973 C CA . ALA B 1 333 ? -3.1 -44.812 -29.422 1 96.69 333 ALA B CA 1
ATOM 6974 C C . ALA B 1 333 ? -2.486 -46.031 -28.766 1 96.69 333 ALA B C 1
ATOM 6976 O O . ALA B 1 333 ? -2.896 -46.469 -27.688 1 96.69 333 ALA B O 1
ATOM 6977 N N . PRO B 1 334 ? -1.504 -46.625 -29.5 1 94.62 334 PRO B N 1
ATOM 6978 C CA . PRO B 1 334 ? -0.775 -47.719 -28.828 1 94.62 334 PRO B CA 1
ATOM 6979 C C . PRO B 1 334 ? 0.025 -47.219 -27.625 1 94.62 334 PRO B C 1
ATOM 6981 O O . PRO B 1 334 ? 0.374 -46.062 -27.547 1 94.62 334 PRO B O 1
ATOM 6984 N N . SER B 1 335 ? 0.253 -48.188 -26.766 1 94.06 335 SER B N 1
ATOM 6985 C CA . SER B 1 335 ? 1.106 -47.875 -25.625 1 94.06 335 SER B CA 1
ATOM 6986 C C . SER B 1 335 ? 2.434 -47.281 -26.078 1 94.06 335 SER B C 1
ATOM 6988 O O . SER B 1 335 ? 3.029 -47.75 -27.062 1 94.06 335 SER B O 1
ATOM 6990 N N . SER B 1 336 ? 2.838 -46.312 -25.406 1 94.06 336 SER B N 1
ATOM 6991 C CA . SER B 1 336 ? 4 -45.531 -25.797 1 94.06 336 SER B CA 1
ATOM 6992 C C . SER B 1 336 ? 5.098 -45.594 -24.75 1 94.06 336 SER B C 1
ATOM 6994 O O . SER B 1 336 ? 4.824 -45.438 -23.547 1 94.06 336 SER B O 1
ATOM 6996 N N . GLY B 1 337 ? 6.332 -45.781 -25.172 1 97.75 337 GLY B N 1
ATOM 6997 C CA . GLY B 1 337 ? 7.457 -45.656 -24.266 1 97.75 337 GLY B CA 1
ATOM 6998 C C . GLY B 1 337 ? 7.609 -44.281 -23.672 1 97.75 337 GLY B C 1
ATOM 6999 O O . GLY B 1 337 ? 8.031 -44.125 -22.531 1 97.75 337 GLY B O 1
ATOM 7000 N N . TRP B 1 338 ? 7.234 -43.312 -24.453 1 98.31 338 TRP B N 1
ATOM 7001 C CA . TRP B 1 338 ? 7.285 -41.906 -24.016 1 98.31 338 TRP B CA 1
ATOM 7002 C C . TRP B 1 338 ? 6.359 -41.688 -22.828 1 98.31 338 TRP B C 1
ATOM 7004 O O . TRP B 1 338 ? 6.773 -41.125 -21.812 1 98.31 338 TRP B O 1
ATOM 7014 N N . TYR B 1 339 ? 5.117 -42.125 -22.922 1 98.44 339 TYR B N 1
ATOM 7015 C CA . TYR B 1 339 ? 4.137 -41.969 -21.859 1 98.44 339 TYR B CA 1
ATOM 7016 C C . TYR B 1 339 ? 4.594 -42.688 -20.594 1 98.44 339 TYR B C 1
ATOM 7018 O O . TYR B 1 339 ? 4.551 -42.125 -19.5 1 98.44 339 TYR B O 1
ATOM 7026 N N . GLN B 1 340 ? 5.109 -43.938 -20.766 1 98.56 340 GLN B N 1
ATOM 7027 C CA . GLN B 1 340 ? 5.523 -44.719 -19.609 1 98.56 340 GLN B CA 1
ATOM 7028 C C . GLN B 1 340 ? 6.758 -44.125 -18.953 1 98.56 340 GLN B C 1
ATOM 7030 O O . GLN B 1 340 ? 6.879 -44.156 -17.719 1 98.56 340 GLN B O 1
ATOM 7035 N N . ALA B 1 341 ? 7.676 -43.625 -19.734 1 98.75 341 ALA B N 1
ATOM 7036 C CA . ALA B 1 341 ? 8.852 -42.969 -19.172 1 98.75 341 ALA B CA 1
ATOM 7037 C C . ALA B 1 341 ? 8.453 -41.781 -18.297 1 98.75 341 ALA B C 1
ATOM 7039 O O . ALA B 1 341 ? 9.055 -41.531 -17.25 1 98.75 341 ALA B O 1
ATOM 7040 N N . ASN B 1 342 ? 7.473 -41.062 -18.781 1 98.81 342 ASN B N 1
ATOM 7041 C CA . ASN B 1 342 ? 7 -39.906 -18.016 1 98.81 342 ASN B CA 1
ATOM 7042 C C . ASN B 1 342 ? 6.297 -40.344 -16.734 1 98.81 342 ASN B C 1
ATOM 7044 O O . ASN B 1 342 ? 6.453 -39.719 -15.688 1 98.81 342 ASN B O 1
ATOM 7048 N N . VAL B 1 343 ? 5.465 -41.375 -16.781 1 98.75 343 VAL B N 1
ATOM 7049 C CA . VAL B 1 343 ? 4.805 -41.906 -15.586 1 98.75 343 VAL B CA 1
ATOM 7050 C C . VAL B 1 343 ? 5.848 -42.281 -14.555 1 98.75 343 VAL B C 1
ATOM 7052 O O . VAL B 1 343 ? 5.699 -42 -13.367 1 98.75 343 VAL B O 1
ATOM 7055 N N . ASP B 1 344 ? 6.906 -42.938 -15.039 1 98.81 344 ASP B N 1
ATOM 7056 C CA . ASP B 1 344 ? 7.977 -43.375 -14.133 1 98.81 344 ASP B CA 1
ATOM 7057 C C . ASP B 1 344 ? 8.703 -42.156 -13.555 1 98.81 344 ASP B C 1
ATOM 7059 O O . ASP B 1 344 ? 9.086 -42.156 -12.383 1 98.81 344 ASP B O 1
ATOM 7063 N N . ASN B 1 345 ? 8.93 -41.188 -14.367 1 98.69 345 ASN B N 1
ATOM 7064 C CA . ASN B 1 345 ? 9.562 -39.938 -13.922 1 98.69 345 ASN B CA 1
ATOM 7065 C C . ASN B 1 345 ? 8.75 -39.25 -12.82 1 98.69 345 ASN B C 1
ATOM 7067 O O . ASN B 1 345 ? 9.305 -38.812 -11.812 1 98.69 345 ASN B O 1
ATOM 7071 N N . VAL B 1 346 ? 7.441 -39.188 -13 1 98.75 346 VAL B N 1
ATOM 7072 C CA . VAL B 1 346 ? 6.531 -38.625 -12.023 1 98.75 346 VAL B CA 1
ATOM 7073 C C . VAL B 1 346 ? 6.578 -39.406 -10.727 1 98.75 346 VAL B C 1
ATOM 7075 O O . VAL B 1 346 ? 6.629 -38.844 -9.633 1 98.75 346 VAL B O 1
ATOM 7078 N N . LYS B 1 347 ? 6.527 -40.688 -10.859 1 98.69 347 LYS B N 1
ATOM 7079 C CA . LYS B 1 347 ? 6.586 -41.531 -9.688 1 98.69 347 LYS B CA 1
ATOM 7080 C C . LYS B 1 347 ? 7.852 -41.281 -8.875 1 98.69 347 LYS B C 1
ATOM 7082 O O . LYS B 1 347 ? 7.797 -41.188 -7.648 1 98.69 347 LYS B O 1
ATOM 7087 N N . ASN B 1 348 ? 8.984 -41.219 -9.555 1 98.75 348 ASN B N 1
ATOM 7088 C CA . ASN B 1 348 ? 10.258 -40.938 -8.898 1 98.75 348 ASN B CA 1
ATOM 7089 C C . ASN B 1 348 ? 10.25 -39.562 -8.211 1 98.75 348 ASN B C 1
ATOM 7091 O O . ASN B 1 348 ? 10.742 -39.438 -7.09 1 98.75 348 ASN B O 1
ATOM 7095 N N . TRP B 1 349 ? 9.766 -38.562 -8.875 1 98.56 349 TRP B N 1
ATOM 7096 C CA . TRP B 1 349 ? 9.656 -37.219 -8.328 1 98.56 349 TRP B CA 1
ATOM 7097 C C . TRP B 1 349 ? 8.789 -37.219 -7.074 1 98.56 349 TRP B C 1
ATOM 7099 O O . TRP B 1 349 ? 9.133 -36.562 -6.078 1 98.56 349 TRP B O 1
ATOM 7109 N N . HIS B 1 350 ? 7.652 -37.938 -7.117 1 98.5 350 HIS B N 1
ATOM 7110 C CA . HIS B 1 350 ? 6.77 -38.031 -5.957 1 98.5 350 HIS B CA 1
ATOM 7111 C C . HIS B 1 350 ? 7.461 -38.719 -4.793 1 98.5 350 HIS B C 1
ATOM 7113 O O . HIS B 1 350 ? 7.281 -38.344 -3.637 1 98.5 350 HIS B O 1
ATOM 7119 N N . GLN B 1 351 ? 8.227 -39.75 -5.125 1 98.44 351 GLN B N 1
ATOM 7120 C CA . GLN B 1 351 ? 8.969 -40.469 -4.086 1 98.44 351 GLN B CA 1
ATOM 7121 C C . GLN B 1 351 ? 9.961 -39.531 -3.395 1 98.44 351 GLN B C 1
ATOM 7123 O O . GLN B 1 351 ? 10.094 -39.562 -2.17 1 98.44 351 GLN B O 1
ATOM 7128 N N . TYR B 1 352 ? 10.656 -38.75 -4.16 1 98.31 352 TYR B N 1
ATOM 7129 C CA . TYR B 1 352 ? 11.578 -37.781 -3.609 1 98.31 352 TYR B CA 1
ATOM 7130 C C . TYR B 1 352 ? 10.852 -36.781 -2.695 1 98.31 352 TYR B C 1
ATOM 7132 O O . TYR B 1 352 ? 11.266 -36.562 -1.555 1 98.31 352 TYR B O 1
ATOM 7140 N N . ASN B 1 353 ? 9.758 -36.188 -3.199 1 98.5 353 ASN B N 1
ATOM 7141 C CA . ASN B 1 353 ? 8.992 -35.219 -2.42 1 98.5 353 ASN B CA 1
ATOM 7142 C C . ASN B 1 353 ? 8.445 -35.844 -1.137 1 98.5 353 ASN B C 1
ATOM 7144 O O . ASN B 1 353 ? 8.469 -35.219 -0.079 1 98.5 353 ASN B O 1
ATOM 7148 N N . ASP B 1 354 ? 7.938 -37.062 -1.256 1 98.44 354 ASP B N 1
ATOM 7149 C CA . ASP B 1 354 ? 7.426 -37.75 -0.082 1 98.44 354 ASP B CA 1
ATOM 7150 C C . ASP B 1 354 ? 8.531 -37.969 0.954 1 98.44 354 ASP B C 1
ATOM 7152 O O . ASP B 1 354 ? 8.305 -37.781 2.152 1 98.44 354 ASP B O 1
ATOM 7156 N N . ALA B 1 355 ? 9.688 -38.375 0.46 1 98.06 355 ALA B N 1
ATOM 7157 C CA . ALA B 1 355 ? 10.82 -38.594 1.362 1 98.06 355 ALA B CA 1
ATOM 7158 C C . ALA B 1 355 ? 11.195 -37.281 2.066 1 98.06 355 ALA B C 1
ATOM 7160 O O . ALA B 1 355 ? 11.492 -37.281 3.264 1 98.06 355 ALA B O 1
ATOM 7161 N N . MET B 1 356 ? 11.203 -36.219 1.344 1 98.19 356 MET B N 1
ATOM 7162 C CA . MET B 1 356 ? 11.547 -34.906 1.913 1 98.19 356 MET B CA 1
ATOM 7163 C C . MET B 1 356 ? 10.508 -34.469 2.941 1 98.19 356 MET B C 1
ATOM 7165 O O . MET B 1 356 ? 10.852 -33.906 3.98 1 98.19 356 MET B O 1
ATOM 7169 N N . MET B 1 357 ? 9.188 -34.688 2.699 1 98.38 357 MET B N 1
ATOM 7170 C CA . MET B 1 357 ? 8.109 -34.312 3.609 1 98.38 357 MET B CA 1
ATOM 7171 C C . MET B 1 357 ? 8.148 -35.125 4.883 1 98.38 357 MET B C 1
ATOM 7173 O O . MET B 1 357 ? 7.641 -34.719 5.926 1 98.38 357 MET B O 1
ATOM 7177 N N . GLN B 1 358 ? 8.797 -36.312 4.781 1 97.44 358 GLN B N 1
ATOM 7178 C CA . GLN B 1 358 ? 8.852 -37.219 5.918 1 97.44 358 GLN B CA 1
ATOM 7179 C C . GLN B 1 358 ? 10.195 -37.125 6.629 1 97.44 358 GLN B C 1
ATOM 7181 O O . GLN B 1 358 ? 10.406 -37.781 7.652 1 97.44 358 GLN B O 1
ATOM 7186 N N . ARG B 1 359 ? 11.016 -36.25 6.117 1 96.12 359 ARG B N 1
ATOM 7187 C CA . ARG B 1 359 ? 12.359 -36.156 6.672 1 96.12 359 ARG B CA 1
ATOM 7188 C C . ARG B 1 359 ? 12.32 -35.594 8.094 1 96.12 359 ARG B C 1
ATOM 7190 O O . ARG B 1 359 ? 11.672 -34.594 8.359 1 96.12 359 ARG B O 1
ATOM 7197 N N . THR B 1 360 ? 13.055 -36.188 9.039 1 95.38 360 THR B N 1
ATOM 7198 C CA . THR B 1 360 ? 13.086 -35.781 10.438 1 95.38 360 THR B CA 1
ATOM 7199 C C . THR B 1 360 ? 14.516 -35.469 10.875 1 95.38 360 THR B C 1
ATOM 7201 O O . THR B 1 360 ? 14.742 -35.031 12.008 1 95.38 360 THR B O 1
ATOM 7204 N N . THR B 1 361 ? 15.492 -35.719 10.008 1 93.56 361 THR B N 1
ATOM 7205 C CA . THR B 1 361 ? 16.891 -35.531 10.359 1 93.56 361 THR B CA 1
ATOM 7206 C C . THR B 1 361 ? 17.344 -34.125 10.07 1 93.56 361 THR B C 1
ATOM 7208 O O . THR B 1 361 ? 16.953 -33.531 9.062 1 93.56 361 THR B O 1
ATOM 7211 N N . GLY B 1 362 ? 18.156 -33.594 10.938 1 93.12 362 GLY B N 1
ATOM 7212 C CA . GLY B 1 362 ? 18.672 -32.25 10.75 1 93.12 362 GLY B CA 1
ATOM 7213 C C . GLY B 1 362 ? 17.703 -31.156 11.148 1 93.12 362 GLY B C 1
ATOM 7214 O O . GLY B 1 362 ? 16.656 -31.438 11.75 1 93.12 362 GLY B O 1
ATOM 7215 N N . ASP B 1 363 ? 18.109 -29.828 10.898 1 96.25 363 ASP B N 1
ATOM 7216 C CA . ASP B 1 363 ? 17.234 -28.688 11.172 1 96.25 363 ASP B CA 1
ATOM 7217 C C . ASP B 1 363 ? 15.984 -28.75 10.297 1 96.25 363 ASP B C 1
ATOM 7219 O O . ASP B 1 363 ? 16.016 -29.297 9.195 1 96.25 363 ASP B O 1
ATOM 7223 N N . MET B 1 364 ? 14.906 -28.266 10.773 1 98.06 364 MET B N 1
ATOM 7224 C CA . MET B 1 364 ? 13.609 -28.375 10.109 1 98.06 364 MET B CA 1
ATOM 7225 C C . MET B 1 364 ? 13.594 -27.578 8.805 1 98.06 364 MET B C 1
ATOM 7227 O O . MET B 1 364 ? 13.859 -26.375 8.805 1 98.06 364 MET B O 1
ATOM 7231 N N . ARG B 1 365 ? 13.352 -28.266 7.723 1 98.31 365 ARG B N 1
ATOM 7232 C CA . ARG B 1 365 ? 13.109 -27.656 6.414 1 98.31 365 ARG B CA 1
ATOM 7233 C C . ARG B 1 365 ? 11.617 -27.438 6.188 1 98.31 365 ARG B C 1
ATOM 7235 O O . ARG B 1 365 ? 10.797 -27.75 7.055 1 98.31 365 ARG B O 1
ATOM 7242 N N . PHE B 1 366 ? 11.273 -26.859 5.062 1 98.56 366 PHE B N 1
ATOM 7243 C CA . PHE B 1 366 ? 9.898 -26.469 4.781 1 98.56 366 PHE B CA 1
ATOM 7244 C C . PHE B 1 366 ? 9.047 -27.688 4.426 1 98.56 366 PHE B C 1
ATOM 7246 O O . PHE B 1 366 ? 7.832 -27.672 4.625 1 98.56 366 PHE B O 1
ATOM 7253 N N . GLU B 1 367 ? 9.617 -28.797 3.863 1 98.75 367 GLU B N 1
ATOM 7254 C CA . GLU B 1 367 ? 8.844 -29.906 3.289 1 98.75 367 GLU B CA 1
ATOM 7255 C C . GLU B 1 367 ? 7.996 -30.594 4.352 1 98.75 367 GLU B C 1
ATOM 7257 O O . GLU B 1 367 ? 6.82 -30.891 4.117 1 98.75 367 GLU B O 1
ATOM 7262 N N . PRO B 1 368 ? 8.523 -30.812 5.562 1 98.81 368 PRO B N 1
ATOM 7263 C CA . PRO B 1 368 ? 7.695 -31.469 6.582 1 98.81 368 PRO B CA 1
ATOM 7264 C C . PRO B 1 368 ? 6.469 -30.641 6.961 1 98.81 368 PRO B C 1
ATOM 7266 O O . PRO B 1 368 ? 5.441 -31.188 7.363 1 98.81 368 PRO B O 1
ATOM 7269 N N . VAL B 1 369 ? 6.562 -29.328 6.902 1 98.88 369 VAL B N 1
ATOM 7270 C CA . VAL B 1 369 ? 5.414 -28.469 7.172 1 98.88 369 VAL B CA 1
ATOM 7271 C C . VAL B 1 369 ? 4.297 -28.766 6.176 1 98.88 369 VAL B C 1
ATOM 7273 O O . VAL B 1 369 ? 3.133 -28.906 6.562 1 98.88 369 VAL B O 1
ATOM 7276 N N . PHE B 1 370 ? 4.625 -28.922 4.887 1 98.88 370 PHE B N 1
ATOM 7277 C CA . PHE B 1 370 ? 3.643 -29.281 3.865 1 98.88 370 PHE B CA 1
ATOM 7278 C C . PHE B 1 370 ? 3.074 -30.672 4.117 1 98.88 370 PHE B C 1
ATOM 7280 O O . PHE B 1 370 ? 1.908 -30.938 3.814 1 98.88 370 PHE B O 1
ATOM 7287 N N . GLY B 1 371 ? 3.984 -31.609 4.617 1 98.75 371 GLY B N 1
ATOM 7288 C CA . GLY B 1 371 ? 3.471 -32.906 5.023 1 98.75 371 GLY B CA 1
ATOM 7289 C C . GLY B 1 371 ? 2.301 -32.812 5.984 1 98.75 371 GLY B C 1
ATOM 7290 O O . GLY B 1 371 ? 1.308 -33.531 5.836 1 98.75 371 GLY B O 1
ATOM 7291 N N . GLN B 1 372 ? 2.375 -31.891 6.969 1 98.81 372 GLN B N 1
ATOM 7292 C CA . GLN B 1 372 ? 1.319 -31.703 7.961 1 98.81 372 GLN B CA 1
ATOM 7293 C C . GLN B 1 372 ? 0.095 -31.031 7.34 1 98.81 372 GLN B C 1
ATOM 7295 O O . GLN B 1 372 ? -1.041 -31.359 7.695 1 98.81 372 GLN B O 1
ATOM 7300 N N . ILE B 1 373 ? 0.309 -30.078 6.453 1 98.94 373 ILE B N 1
ATOM 7301 C CA . ILE B 1 373 ? -0.798 -29.438 5.75 1 98.94 373 ILE B CA 1
ATOM 7302 C C . ILE B 1 373 ? -1.61 -30.484 5 1 98.94 373 ILE B C 1
ATOM 7304 O O . ILE B 1 373 ? -2.838 -30.531 5.117 1 98.94 373 ILE B O 1
ATOM 7308 N N . ASN B 1 374 ? -0.919 -31.375 4.207 1 98.75 374 ASN B N 1
ATOM 7309 C CA . ASN B 1 374 ? -1.591 -32.438 3.473 1 98.75 374 ASN B CA 1
ATOM 7310 C C . ASN B 1 374 ? -2.32 -33.406 4.414 1 98.75 374 ASN B C 1
ATOM 7312 O O . ASN B 1 374 ? -3.393 -33.906 4.078 1 98.75 374 ASN B O 1
ATOM 7316 N N . ARG B 1 375 ? -1.729 -33.625 5.559 1 98.69 375 ARG B N 1
ATOM 7317 C CA . ARG B 1 375 ? -2.303 -34.562 6.512 1 98.69 375 ARG B CA 1
ATOM 7318 C C . ARG B 1 375 ? -3.668 -34.094 6.996 1 98.69 375 ARG B C 1
ATOM 7320 O O . ARG B 1 375 ? -4.605 -34.906 7.105 1 98.69 375 ARG B O 1
ATOM 7327 N N . ILE B 1 376 ? -3.83 -32.781 7.23 1 98.75 376 ILE B N 1
ATOM 7328 C CA . ILE B 1 376 ? -5.047 -32.312 7.895 1 98.75 376 ILE B CA 1
ATOM 7329 C C . ILE B 1 376 ? -5.996 -31.703 6.867 1 98.75 376 ILE B C 1
ATOM 7331 O O . ILE B 1 376 ? -7.168 -31.453 7.164 1 98.75 376 ILE B O 1
ATOM 7335 N N . ALA B 1 377 ? -5.578 -31.453 5.664 1 98.75 377 ALA B N 1
ATOM 7336 C CA . ALA B 1 377 ? -6.395 -30.766 4.672 1 98.75 377 ALA B CA 1
ATOM 7337 C C . ALA B 1 377 ? -7.668 -31.547 4.363 1 98.75 377 ALA B C 1
ATOM 7339 O O . ALA B 1 377 ? -7.621 -32.75 4.133 1 98.75 377 ALA B O 1
ATOM 7340 N N . THR B 1 378 ? -8.789 -30.859 4.34 1 98.56 378 THR B N 1
ATOM 7341 C CA . THR B 1 378 ? -10.062 -31.469 3.963 1 98.56 378 THR B CA 1
ATOM 7342 C C . THR B 1 378 ? -10.18 -31.578 2.445 1 98.56 378 THR B C 1
ATOM 7344 O O . THR B 1 378 ? -9.414 -30.953 1.711 1 98.56 378 THR B O 1
ATOM 7347 N N . ASP B 1 379 ? -11.086 -32.312 1.979 1 97.5 379 ASP B N 1
ATOM 7348 C CA . ASP B 1 379 ? -11.25 -32.625 0.562 1 97.5 379 ASP B CA 1
ATOM 7349 C C . ASP B 1 379 ? -11.602 -31.375 -0.238 1 97.5 379 ASP B C 1
ATOM 7351 O O . ASP B 1 379 ? -11.414 -31.344 -1.455 1 97.5 379 ASP B O 1
ATOM 7355 N N . ASP B 1 380 ? -12.078 -30.375 0.451 1 97.94 380 ASP B N 1
ATOM 7356 C CA . ASP B 1 380 ? -12.5 -29.156 -0.236 1 97.94 380 ASP B CA 1
ATOM 7357 C C . ASP B 1 380 ? -11.758 -27.938 0.304 1 97.94 380 ASP B C 1
ATOM 7359 O O . ASP B 1 380 ? -12.266 -26.812 0.224 1 97.94 380 ASP B O 1
ATOM 7363 N N . ALA B 1 381 ? -10.625 -28.125 0.903 1 98.75 381 ALA B N 1
ATOM 7364 C CA . ALA B 1 381 ? -9.836 -27.031 1.478 1 98.75 381 ALA B CA 1
ATOM 7365 C C . ALA B 1 381 ? -9.523 -25.969 0.43 1 98.75 381 ALA B C 1
ATOM 7367 O O . ALA B 1 381 ? -9.523 -26.25 -0.771 1 98.75 381 ALA B O 1
ATOM 7368 N N . ILE B 1 382 ? -9.391 -24.75 0.837 1 98.81 382 ILE B N 1
ATOM 7369 C CA . ILE B 1 382 ? -8.914 -23.641 0.026 1 98.81 382 ILE B CA 1
ATOM 7370 C C . ILE B 1 382 ? -7.496 -23.25 0.451 1 98.81 382 ILE B C 1
ATOM 7372 O O . ILE B 1 382 ? -7.254 -22.938 1.619 1 98.81 382 ILE B O 1
ATOM 7376 N N . PHE B 1 383 ? -6.57 -23.312 -0.466 1 98.88 383 PHE B N 1
ATOM 7377 C CA . PHE B 1 383 ? -5.191 -22.906 -0.221 1 98.88 383 PHE B CA 1
ATOM 7378 C C . PHE B 1 383 ? -4.914 -21.531 -0.814 1 98.88 383 PHE B C 1
ATOM 7380 O O . PHE B 1 383 ? -4.883 -21.375 -2.037 1 98.88 383 PHE B O 1
ATOM 7387 N N . ALA B 1 384 ? -4.793 -20.562 0.035 1 98.81 384 ALA B N 1
ATOM 7388 C CA . ALA B 1 384 ? -4.312 -19.234 -0.371 1 98.81 384 ALA B CA 1
ATOM 7389 C C . ALA B 1 384 ? -2.793 -19.156 -0.296 1 98.81 384 ALA B C 1
ATOM 7391 O O . ALA B 1 384 ? -2.217 -19.172 0.794 1 98.81 384 ALA B O 1
ATOM 7392 N N . ILE B 1 385 ? -2.172 -19.062 -1.426 1 98.75 385 ILE B N 1
ATOM 7393 C CA . ILE B 1 385 ? -0.718 -19.141 -1.514 1 98.75 385 ILE B CA 1
ATOM 7394 C C . ILE B 1 385 ? -0.135 -17.75 -1.768 1 98.75 385 ILE B C 1
ATOM 7396 O O . ILE B 1 385 ? -0.494 -17.094 -2.746 1 98.75 385 ILE B O 1
ATOM 7400 N N . ASP B 1 386 ? 0.791 -17.344 -0.92 1 98.69 386 ASP B N 1
ATOM 7401 C CA . ASP B 1 386 ? 1.486 -16.078 -1.175 1 98.69 386 ASP B CA 1
ATOM 7402 C C . ASP B 1 386 ? 2.584 -16.266 -2.219 1 98.69 386 ASP B C 1
ATOM 7404 O O . ASP B 1 386 ? 2.686 -17.312 -2.844 1 98.69 386 ASP B O 1
ATOM 7408 N N . VAL B 1 387 ? 3.367 -15.234 -2.49 1 97.88 387 VAL B N 1
ATOM 7409 C CA . VAL B 1 387 ? 4.32 -15.25 -3.592 1 97.88 387 VAL B CA 1
ATOM 7410 C C . VAL B 1 387 ? 5.738 -15.398 -3.047 1 97.88 387 VAL B C 1
ATOM 7412 O O . VAL B 1 387 ? 6.094 -14.781 -2.039 1 97.88 387 VAL B O 1
ATOM 7415 N N . GLY B 1 388 ? 6.559 -16.156 -3.59 1 96.81 388 GLY B N 1
ATOM 7416 C CA . GLY B 1 388 ? 7.922 -16.484 -3.211 1 96.81 388 GLY B CA 1
ATOM 7417 C C . GLY B 1 388 ? 8.219 -17.969 -3.277 1 96.81 388 GLY B C 1
ATOM 7418 O O . GLY B 1 388 ? 7.609 -18.703 -4.07 1 96.81 388 GLY B O 1
ATOM 7419 N N . ASP B 1 389 ? 9.156 -18.422 -2.457 1 97.75 389 ASP B N 1
ATOM 7420 C CA . ASP B 1 389 ? 9.453 -19.859 -2.393 1 97.75 389 ASP B CA 1
ATOM 7421 C C . ASP B 1 389 ? 8.203 -20.656 -2.061 1 97.75 389 ASP B C 1
ATOM 7423 O O . ASP B 1 389 ? 8.047 -21.797 -2.523 1 97.75 389 ASP B O 1
ATOM 7427 N N . VAL B 1 390 ? 7.336 -20.031 -1.385 1 98.12 390 VAL B N 1
ATOM 7428 C CA . VAL B 1 390 ? 6.133 -20.719 -0.95 1 98.12 390 VAL B CA 1
ATOM 7429 C C . VAL B 1 390 ? 5.281 -21.094 -2.164 1 98.12 390 VAL B C 1
ATOM 7431 O O . VAL B 1 390 ? 4.613 -22.125 -2.17 1 98.12 390 VAL B O 1
ATOM 7434 N N . THR B 1 391 ? 5.312 -20.297 -3.234 1 97.19 391 THR B N 1
ATOM 7435 C CA . THR B 1 391 ? 4.59 -20.641 -4.453 1 97.19 391 THR B CA 1
ATOM 7436 C C . THR B 1 391 ? 5.16 -21.906 -5.078 1 97.19 391 THR B C 1
ATOM 7438 O O . THR B 1 391 ? 4.41 -22.828 -5.426 1 97.19 391 THR B O 1
ATOM 7441 N N . GLN B 1 392 ? 6.473 -21.906 -5.215 1 96.5 392 GLN B N 1
ATOM 7442 C CA . GLN B 1 392 ? 7.172 -23.047 -5.793 1 96.5 392 GLN B CA 1
ATOM 7443 C C . GLN B 1 392 ? 6.922 -24.312 -4.977 1 96.5 392 GLN B C 1
ATOM 7445 O O . GLN B 1 392 ? 6.617 -25.375 -5.539 1 96.5 392 GLN B O 1
ATOM 7450 N N . ASN B 1 393 ? 7.004 -24.172 -3.678 1 98.19 393 ASN B N 1
ATOM 7451 C CA . ASN B 1 393 ? 6.828 -25.312 -2.775 1 98.19 393 ASN B CA 1
ATOM 7452 C C . ASN B 1 393 ? 5.395 -25.828 -2.797 1 98.19 393 ASN B C 1
ATOM 7454 O O . ASN B 1 393 ? 5.164 -27.031 -2.729 1 98.19 393 ASN B O 1
ATOM 7458 N N . ALA B 1 394 ? 4.496 -24.906 -2.908 1 98.06 394 ALA B N 1
ATOM 7459 C CA . ALA B 1 394 ? 3.084 -25.281 -2.904 1 98.06 394 ALA B CA 1
ATOM 7460 C C . ALA B 1 394 ? 2.711 -26.016 -4.188 1 98.06 394 ALA B C 1
ATOM 7462 O O . ALA B 1 394 ? 1.883 -26.938 -4.164 1 98.06 394 ALA B O 1
ATOM 7463 N N . VAL B 1 395 ? 3.287 -25.656 -5.297 1 96.56 395 VAL B N 1
ATOM 7464 C CA . VAL B 1 395 ? 3.008 -26.312 -6.562 1 96.56 395 VAL B CA 1
ATOM 7465 C C . VAL B 1 395 ? 3.549 -27.75 -6.523 1 96.56 395 VAL B C 1
ATOM 7467 O O . VAL B 1 395 ? 2.947 -28.656 -7.09 1 96.56 395 VAL B O 1
ATOM 7470 N N . ARG B 1 396 ? 4.598 -27.969 -5.777 1 97.5 396 ARG B N 1
ATOM 7471 C CA . ARG B 1 396 ? 5.281 -29.25 -5.742 1 97.5 396 ARG B CA 1
ATOM 7472 C C . ARG B 1 396 ? 4.664 -30.172 -4.695 1 97.5 396 ARG B C 1
ATOM 7474 O O . ARG B 1 396 ? 4.547 -31.375 -4.914 1 97.5 396 ARG B O 1
ATOM 7481 N N . LEU B 1 397 ? 4.289 -29.562 -3.551 1 98.5 397 LEU B N 1
ATOM 7482 C CA . LEU B 1 397 ? 4.176 -30.406 -2.375 1 98.5 397 LEU B CA 1
ATOM 7483 C C . LEU B 1 397 ? 2.719 -30.547 -1.942 1 98.5 397 LEU B C 1
ATOM 7485 O O . LEU B 1 397 ? 2.373 -31.484 -1.207 1 98.5 397 LEU B O 1
ATOM 7489 N N . LEU B 1 398 ? 1.856 -29.609 -2.314 1 98.62 398 LEU B N 1
ATOM 7490 C CA . LEU B 1 398 ? 0.445 -29.797 -1.994 1 98.62 398 LEU B CA 1
ATOM 7491 C C . LEU B 1 398 ? -0.171 -30.891 -2.867 1 98.62 398 LEU B C 1
ATOM 7493 O O . LEU B 1 398 ? -0.048 -30.844 -4.094 1 98.62 398 LEU B O 1
ATOM 7497 N N . LYS B 1 399 ? -0.836 -31.828 -2.289 1 98.25 399 LYS B N 1
ATOM 7498 C CA . LYS B 1 399 ? -1.453 -32.938 -2.998 1 98.25 399 LYS B CA 1
ATOM 7499 C C . LYS B 1 399 ? -2.93 -32.688 -3.271 1 98.25 399 LYS B C 1
ATOM 7501 O O . LYS B 1 399 ? -3.801 -33.375 -2.762 1 98.25 399 LYS B O 1
ATOM 7506 N N . VAL B 1 400 ? -3.148 -31.734 -4.172 1 97.69 400 VAL B N 1
ATOM 7507 C CA . VAL B 1 400 ? -4.516 -31.297 -4.465 1 97.69 400 VAL B CA 1
ATOM 7508 C C . VAL B 1 400 ? -5.273 -32.438 -5.156 1 97.69 400 VAL B C 1
ATOM 7510 O O . VAL B 1 400 ? -4.691 -33.188 -5.93 1 97.69 400 VAL B O 1
ATOM 7513 N N . ASN B 1 401 ? -6.613 -32.469 -5.004 1 96.75 401 ASN B N 1
ATOM 7514 C CA . ASN B 1 401 ? -7.391 -33.625 -5.438 1 96.75 401 ASN B CA 1
ATOM 7515 C C . ASN B 1 401 ? -8.414 -33.219 -6.504 1 96.75 401 ASN B C 1
ATOM 7517 O O . ASN B 1 401 ? -9.289 -34.031 -6.848 1 96.75 401 ASN B O 1
ATOM 7521 N N . GLY B 1 402 ? -8.367 -32.031 -7.02 1 93.44 402 GLY B N 1
ATOM 7522 C CA . GLY B 1 402 ? -9.312 -31.562 -8.023 1 93.44 402 GLY B CA 1
ATOM 7523 C C . GLY B 1 402 ? -10.516 -30.859 -7.422 1 93.44 402 GLY B C 1
ATOM 7524 O O . GLY B 1 402 ? -11.281 -30.203 -8.133 1 93.44 402 GLY B O 1
ATOM 7525 N N . ARG B 1 403 ? -10.844 -31.031 -6.074 1 94.88 403 ARG B N 1
ATOM 7526 C CA . ARG B 1 403 ? -11.961 -30.406 -5.379 1 94.88 403 ARG B CA 1
ATOM 7527 C C . ARG B 1 403 ? -11.477 -29.234 -4.516 1 94.88 403 ARG B C 1
ATOM 7529 O O . ARG B 1 403 ? -12.266 -28.359 -4.156 1 94.88 403 ARG B O 1
ATOM 7536 N N . GLN B 1 404 ? -10.172 -29.281 -4.16 1 97.81 404 GLN B N 1
ATOM 7537 C CA . GLN B 1 404 ? -9.562 -28.203 -3.383 1 97.81 404 GLN B CA 1
ATOM 7538 C C . GLN B 1 404 ? -9.266 -26.984 -4.262 1 97.81 404 GLN B C 1
ATOM 7540 O O . GLN B 1 404 ? -8.992 -27.125 -5.453 1 97.81 404 GLN B O 1
ATOM 7545 N N . ALA B 1 405 ? -9.406 -25.828 -3.672 1 96.88 405 ALA B N 1
ATOM 7546 C CA . ALA B 1 405 ? -9.039 -24.594 -4.375 1 96.88 405 ALA B CA 1
ATOM 7547 C C . ALA B 1 405 ? -7.605 -24.188 -4.059 1 96.88 405 ALA B C 1
ATOM 7549 O O . ALA B 1 405 ? -7.09 -24.5 -2.982 1 96.88 405 ALA B O 1
ATOM 7550 N N . TRP B 1 406 ? -7.004 -23.625 -4.969 1 97.12 406 TRP B N 1
ATOM 7551 C CA . TRP B 1 406 ? -5.648 -23.078 -4.914 1 97.12 406 TRP B CA 1
ATOM 7552 C C . TRP B 1 406 ? -5.57 -21.75 -5.66 1 97.12 406 TRP B C 1
ATOM 7554 O O . TRP B 1 406 ? -5.91 -21.672 -6.84 1 97.12 406 TRP B O 1
ATOM 7564 N N . THR B 1 407 ? -5.203 -20.656 -4.938 1 97 407 THR B N 1
ATOM 7565 C CA . THR B 1 407 ? -5.141 -19.375 -5.621 1 97 407 THR B CA 1
ATOM 7566 C C . THR B 1 407 ? -3.918 -18.578 -5.168 1 97 407 THR B C 1
ATOM 7568 O O . THR B 1 407 ? -3.395 -18.797 -4.078 1 97 407 THR B O 1
ATOM 7571 N N . THR B 1 408 ? -3.381 -17.75 -6.016 1 97.81 408 THR B N 1
ATOM 7572 C CA . THR B 1 408 ? -2.264 -16.844 -5.77 1 97.81 408 THR B CA 1
ATOM 7573 C C . THR B 1 408 ? -2.348 -15.625 -6.68 1 97.81 408 THR B C 1
ATOM 7575 O O . THR B 1 408 ? -3.33 -15.453 -7.406 1 97.81 408 THR B O 1
ATOM 7578 N N . SER B 1 409 ? -1.44 -14.656 -6.48 1 98.12 409 SER B N 1
ATOM 7579 C CA . SER B 1 409 ? -1.201 -13.625 -7.492 1 98.12 409 SER B CA 1
ATOM 7580 C C . SER B 1 409 ? -0.326 -14.156 -8.625 1 98.12 409 SER B C 1
ATOM 7582 O O . SER B 1 409 ? 0.847 -14.469 -8.414 1 98.12 409 SER B O 1
ATOM 7584 N N . GLY B 1 410 ? -0.874 -14.297 -9.766 1 95.62 410 GLY B N 1
ATOM 7585 C CA . GLY B 1 410 ? -0.249 -15.039 -10.852 1 95.62 410 GLY B CA 1
ATOM 7586 C C . GLY B 1 410 ? 0.779 -14.227 -11.617 1 95.62 410 GLY B C 1
ATOM 7587 O O . GLY B 1 410 ? 1.958 -14.211 -11.258 1 95.62 410 GLY B O 1
ATOM 7588 N N . LEU B 1 411 ? 0.343 -13.453 -12.609 1 94.94 411 LEU B N 1
ATOM 7589 C CA . LEU B 1 411 ? 1.252 -12.703 -13.469 1 94.94 411 LEU B CA 1
ATOM 7590 C C . LEU B 1 411 ? 1.804 -11.477 -12.742 1 94.94 411 LEU B C 1
ATOM 7592 O O . LEU B 1 411 ? 2.961 -11.102 -12.945 1 94.94 411 LEU B O 1
ATOM 7596 N N . PHE B 1 412 ? 0.978 -10.859 -11.93 1 96.75 412 PHE B N 1
ATOM 7597 C CA . PHE B 1 412 ? 1.398 -9.688 -11.172 1 96.75 412 PHE B CA 1
ATOM 7598 C C . PHE B 1 412 ? 2.367 -10.086 -10.062 1 96.75 412 PHE B C 1
ATOM 7600 O O . PHE B 1 412 ? 3.332 -9.367 -9.789 1 96.75 412 PHE B O 1
ATOM 7607 N N . ALA B 1 413 ? 2.057 -11.227 -9.414 1 97.38 413 ALA B N 1
ATOM 7608 C CA . ALA B 1 413 ? 2.92 -11.883 -8.43 1 97.38 413 ALA B CA 1
ATOM 7609 C C . ALA B 1 413 ? 3.26 -10.945 -7.281 1 97.38 413 ALA B C 1
ATOM 7611 O O . ALA B 1 413 ? 4.434 -10.758 -6.945 1 97.38 413 ALA B O 1
ATOM 7612 N N . THR B 1 414 ? 2.283 -10.375 -6.68 1 98.12 414 THR B N 1
ATOM 7613 C CA . THR B 1 414 ? 2.518 -9.477 -5.559 1 98.12 414 THR B CA 1
ATOM 7614 C C . THR B 1 414 ? 2.682 -10.258 -4.262 1 98.12 414 THR B C 1
ATOM 7616 O O . THR B 1 414 ? 1.892 -11.156 -3.965 1 98.12 414 THR B O 1
ATOM 7619 N N . MET B 1 415 ? 3.775 -9.977 -3.527 1 97.94 415 MET B N 1
ATOM 7620 C CA . MET B 1 415 ? 3.852 -10.422 -2.139 1 97.94 415 MET B CA 1
ATOM 7621 C C . MET B 1 415 ? 2.715 -9.828 -1.313 1 97.94 415 MET B C 1
ATOM 7623 O O . MET B 1 415 ? 2.307 -8.688 -1.543 1 97.94 415 MET B O 1
ATOM 7627 N N . GLY B 1 416 ? 2.207 -10.586 -0.38 1 98.25 416 GLY B N 1
ATOM 7628 C CA . GLY B 1 416 ? 1.114 -10.125 0.459 1 98.25 416 GLY B CA 1
ATOM 7629 C C . GLY B 1 416 ? -0.252 -10.531 -0.06 1 98.25 416 GLY B C 1
ATOM 7630 O O . GLY B 1 416 ? -1.275 -10.039 0.424 1 98.25 416 GLY B O 1
ATOM 7631 N N . ALA B 1 417 ? -0.312 -11.414 -1.035 1 98.56 417 ALA B N 1
ATOM 7632 C CA . ALA B 1 417 ? -1.578 -11.797 -1.655 1 98.56 417 ALA B CA 1
ATOM 7633 C C . ALA B 1 417 ? -2.242 -12.938 -0.889 1 98.56 417 ALA B C 1
ATOM 7635 O O . ALA B 1 417 ? -3.451 -13.148 -1.011 1 98.56 417 ALA B O 1
ATOM 7636 N N . GLY B 1 418 ? -1.49 -13.719 -0.083 1 98.75 418 GLY B N 1
ATOM 7637 C CA . GLY B 1 418 ? -2.004 -14.898 0.583 1 98.75 418 GLY B CA 1
ATOM 7638 C C . GLY B 1 418 ? -3.098 -14.594 1.589 1 98.75 418 GLY B C 1
ATOM 7639 O O . GLY B 1 418 ? -4.207 -15.125 1.488 1 98.75 418 GLY B O 1
ATOM 7640 N N . LEU B 1 419 ? -2.84 -13.68 2.512 1 98.88 419 LEU B N 1
ATOM 7641 C CA . LEU B 1 419 ? -3.775 -13.367 3.586 1 98.88 419 LEU B CA 1
ATOM 7642 C C . LEU B 1 419 ? -5.074 -12.797 3.023 1 98.88 419 LEU B C 1
ATOM 7644 O O . LEU B 1 419 ? -6.16 -13.266 3.377 1 98.88 419 LEU B O 1
ATOM 7648 N N . PRO B 1 420 ? -5.055 -11.805 2.1 1 98.88 420 PRO B N 1
ATOM 7649 C CA . PRO B 1 420 ? -6.297 -11.328 1.487 1 98.88 420 PRO B CA 1
ATOM 7650 C C . PRO B 1 420 ? -7.094 -12.445 0.821 1 98.88 420 PRO B C 1
ATOM 7652 O O . PRO B 1 420 ? -8.32 -12.477 0.916 1 98.88 420 PRO B O 1
ATOM 7655 N N . ALA B 1 421 ? -6.395 -13.352 0.151 1 98.88 421 ALA B N 1
ATOM 7656 C CA . ALA B 1 421 ? -7.082 -14.461 -0.501 1 98.88 421 ALA B CA 1
ATOM 7657 C C . ALA B 1 421 ? -7.73 -15.383 0.526 1 98.88 421 ALA B C 1
ATOM 7659 O O . ALA B 1 421 ? -8.805 -15.938 0.282 1 98.88 421 ALA B O 1
ATOM 7660 N N . ALA B 1 422 ? -7.059 -15.625 1.646 1 98.94 422 ALA B N 1
ATOM 7661 C CA . ALA B 1 422 ? -7.637 -16.438 2.717 1 98.94 422 ALA B CA 1
ATOM 7662 C C . ALA B 1 422 ? -8.891 -15.781 3.287 1 98.94 422 ALA B C 1
ATOM 7664 O O . ALA B 1 422 ? -9.875 -16.453 3.572 1 98.94 422 ALA B O 1
ATOM 7665 N N . LEU B 1 423 ? -8.852 -14.406 3.477 1 98.94 423 LEU B N 1
ATOM 7666 C CA . LEU B 1 423 ? -10.039 -13.68 3.918 1 98.94 423 LEU B CA 1
ATOM 7667 C C . LEU B 1 423 ? -11.211 -13.914 2.965 1 98.94 423 LEU B C 1
ATOM 7669 O O . LEU B 1 423 ? -12.305 -14.266 3.396 1 98.94 423 LEU B O 1
ATOM 7673 N N . ALA B 1 424 ? -10.93 -13.711 1.662 1 98.88 424 ALA B N 1
ATOM 7674 C CA . ALA B 1 424 ? -11.953 -13.883 0.635 1 98.88 424 ALA B CA 1
ATOM 7675 C C . ALA B 1 424 ? -12.5 -15.312 0.648 1 98.88 424 ALA B C 1
ATOM 7677 O O . ALA B 1 424 ? -13.711 -15.516 0.565 1 98.88 424 ALA B O 1
ATOM 7678 N N . GLY B 1 425 ? -11.57 -16.312 0.727 1 98.81 425 GLY B N 1
ATOM 7679 C CA . GLY B 1 425 ? -11.984 -17.703 0.746 1 98.81 425 GLY B CA 1
ATOM 7680 C C . GLY B 1 425 ? -12.914 -18.047 1.899 1 98.81 425 GLY B C 1
ATOM 7681 O O . GLY B 1 425 ? -13.945 -18.688 1.708 1 98.81 425 GLY B O 1
ATOM 7682 N N . GLN B 1 426 ? -12.523 -17.562 3.105 1 98.88 426 GLN B N 1
ATOM 7683 C CA . GLN B 1 426 ? -13.312 -17.922 4.281 1 98.88 426 GLN B CA 1
ATOM 7684 C C . GLN B 1 426 ? -14.656 -17.188 4.285 1 98.88 426 GLN B C 1
ATOM 7686 O O . GLN B 1 426 ? -15.664 -17.75 4.715 1 98.88 426 GLN B O 1
ATOM 7691 N N . LEU B 1 427 ? -14.695 -15.945 3.861 1 98.69 427 LEU B N 1
ATOM 7692 C CA . LEU B 1 427 ? -15.93 -15.164 3.812 1 98.69 427 LEU B CA 1
ATOM 7693 C C . LEU B 1 427 ? -16.891 -15.734 2.768 1 98.69 427 LEU B C 1
ATOM 7695 O O . LEU B 1 427 ? -18.109 -15.758 2.982 1 98.69 427 LEU B O 1
ATOM 7699 N N . SER B 1 428 ? -16.375 -16.234 1.618 1 98.19 428 SER B N 1
ATOM 7700 C CA . SER B 1 428 ? -17.188 -16.719 0.516 1 98.19 428 SER B CA 1
ATOM 7701 C C . SER B 1 428 ? -17.594 -18.172 0.738 1 98.19 428 SER B C 1
ATOM 7703 O O . SER B 1 428 ? -18.656 -18.609 0.257 1 98.19 428 SER B O 1
ATOM 7705 N N . PHE B 1 429 ? -16.75 -18.969 1.446 1 98.25 429 PHE B N 1
ATOM 7706 C CA . PHE B 1 429 ? -17 -20.375 1.745 1 98.25 429 PHE B CA 1
ATOM 7707 C C . PHE B 1 429 ? -16.797 -20.656 3.23 1 98.25 429 PHE B C 1
ATOM 7709 O O . PHE B 1 429 ? -15.867 -21.375 3.613 1 98.25 429 PHE B O 1
ATOM 7716 N N . PRO B 1 430 ? -17.703 -20.25 4.074 1 97.81 430 PRO B N 1
ATOM 7717 C CA . PRO B 1 430 ? -17.516 -20.281 5.527 1 97.81 430 PRO B CA 1
ATOM 7718 C C . PRO B 1 430 ? -17.359 -21.703 6.07 1 97.81 430 PRO B C 1
ATOM 7720 O O . PRO B 1 430 ? -16.828 -21.891 7.164 1 97.81 430 PRO B O 1
ATOM 7723 N N . GLN B 1 431 ? -17.781 -22.703 5.32 1 97.69 431 GLN B N 1
ATOM 7724 C CA . GLN B 1 431 ? -17.75 -24.078 5.828 1 97.69 431 GLN B CA 1
ATOM 7725 C C . GLN B 1 431 ? -16.469 -24.797 5.387 1 97.69 431 GLN B C 1
ATOM 7727 O O . GLN B 1 431 ? -16.172 -25.875 5.887 1 97.69 431 GLN B O 1
ATOM 7732 N N . ARG B 1 432 ? -15.742 -24.219 4.469 1 98.5 432 ARG B N 1
ATOM 7733 C CA . ARG B 1 432 ? -14.531 -24.859 3.971 1 98.5 432 ARG B CA 1
ATOM 7734 C C . ARG B 1 432 ? -13.328 -24.516 4.836 1 98.5 432 ARG B C 1
ATOM 7736 O O . ARG B 1 432 ? -13.273 -23.438 5.434 1 98.5 432 ARG B O 1
ATOM 7743 N N . GLN B 1 433 ? -12.398 -25.484 4.945 1 98.81 433 GLN B N 1
ATOM 7744 C CA . GLN B 1 433 ? -11.102 -25.234 5.562 1 98.81 433 GLN B CA 1
ATOM 7745 C C . GLN B 1 433 ? -10.25 -24.297 4.695 1 98.81 433 GLN B C 1
ATOM 7747 O O . GLN B 1 433 ? -10.188 -24.484 3.475 1 98.81 433 GLN B O 1
ATOM 7752 N N . VAL B 1 434 ? -9.703 -23.234 5.277 1 98.94 434 VAL B N 1
ATOM 7753 C CA . VAL B 1 434 ? -8.914 -22.281 4.512 1 98.94 434 VAL B CA 1
ATOM 7754 C C . VAL B 1 434 ? -7.516 -22.156 5.117 1 98.94 434 VAL B C 1
ATOM 7756 O O . VAL B 1 434 ? -7.367 -22.016 6.336 1 98.94 434 VAL B O 1
ATOM 7759 N N . PHE B 1 435 ? -6.465 -22.234 4.293 1 98.94 435 PHE B N 1
ATOM 7760 C CA . PHE B 1 435 ? -5.074 -22.016 4.668 1 98.94 435 PHE B CA 1
ATOM 7761 C C . PHE B 1 435 ? -4.539 -20.734 4.039 1 98.94 435 PHE B C 1
ATOM 7763 O O . PHE B 1 435 ? -4.844 -20.438 2.885 1 98.94 435 PHE B O 1
ATOM 7770 N N . ASN B 1 436 ? -3.852 -19.938 4.816 1 98.94 436 ASN B N 1
ATOM 7771 C CA . ASN B 1 436 ? -2.93 -18.922 4.32 1 98.94 436 ASN B CA 1
ATOM 7772 C C . ASN B 1 436 ? -1.478 -19.375 4.438 1 98.94 436 ASN B C 1
ATOM 7774 O O . ASN B 1 436 ? -0.97 -19.578 5.543 1 98.94 436 ASN B O 1
ATOM 7778 N N . LEU B 1 437 ? -0.794 -19.594 3.326 1 98.94 437 LEU B N 1
ATOM 7779 C CA . LEU B 1 437 ? 0.599 -20.031 3.297 1 98.94 437 LEU B CA 1
ATOM 7780 C C . LEU B 1 437 ? 1.504 -18.906 2.775 1 98.94 437 LEU B C 1
ATOM 7782 O O . LEU B 1 437 ? 1.372 -18.484 1.626 1 98.94 437 LEU B O 1
ATOM 7786 N N . ALA B 1 438 ? 2.381 -18.438 3.617 1 98.81 438 ALA B N 1
ATOM 7787 C CA . ALA B 1 438 ? 3.186 -17.281 3.246 1 98.81 438 ALA B CA 1
ATOM 7788 C C . ALA B 1 438 ? 4.609 -17.406 3.775 1 98.81 438 ALA B C 1
ATOM 7790 O O . ALA B 1 438 ? 4.832 -17.969 4.852 1 98.81 438 ALA B O 1
ATOM 7791 N N . GLY B 1 439 ? 5.609 -16.938 2.979 1 98.5 439 GLY B N 1
ATOM 7792 C CA . GLY B 1 439 ? 6.922 -16.672 3.549 1 98.5 439 GLY B CA 1
ATOM 7793 C C . GLY B 1 439 ? 6.93 -15.5 4.512 1 98.5 439 GLY B C 1
ATOM 7794 O O . GLY B 1 439 ? 5.996 -14.695 4.523 1 98.5 439 GLY B O 1
ATOM 7795 N N . ASP B 1 440 ? 8 -15.406 5.277 1 98.19 440 ASP B N 1
ATOM 7796 C CA . ASP B 1 440 ? 8.047 -14.375 6.316 1 98.19 440 ASP B CA 1
ATOM 7797 C C . ASP B 1 440 ? 8.117 -12.977 5.703 1 98.19 440 ASP B C 1
ATOM 7799 O O . ASP B 1 440 ? 7.578 -12.023 6.266 1 98.19 440 ASP B O 1
ATOM 7803 N N . GLY B 1 441 ? 8.789 -12.797 4.516 1 97.75 441 GLY B N 1
ATOM 7804 C CA . GLY B 1 441 ? 8.781 -11.5 3.85 1 97.75 441 GLY B CA 1
ATOM 7805 C C . GLY B 1 441 ? 7.395 -11.031 3.467 1 97.75 441 GLY B C 1
ATOM 7806 O O . GLY B 1 441 ? 7.012 -9.898 3.76 1 97.75 441 GLY B O 1
ATOM 7807 N N . ALA B 1 442 ? 6.625 -11.914 2.822 1 98.06 442 ALA B N 1
ATOM 7808 C CA . ALA B 1 442 ? 5.277 -11.578 2.377 1 98.06 442 ALA B CA 1
ATOM 7809 C C . ALA B 1 442 ? 4.328 -11.422 3.562 1 98.06 442 ALA B C 1
ATOM 7811 O O . ALA B 1 442 ? 3.477 -10.531 3.572 1 98.06 442 ALA B O 1
ATOM 7812 N N . ALA B 1 443 ? 4.469 -12.273 4.574 1 98.44 443 ALA B N 1
ATOM 7813 C CA . ALA B 1 443 ? 3.611 -12.211 5.754 1 98.44 443 ALA B CA 1
ATOM 7814 C C . ALA B 1 443 ? 3.738 -10.859 6.453 1 98.44 443 ALA B C 1
ATOM 7816 O O . ALA B 1 443 ? 2.742 -10.297 6.91 1 98.44 443 ALA B O 1
ATOM 7817 N N . ALA B 1 444 ? 4.914 -10.391 6.523 1 97.56 444 ALA B N 1
ATOM 7818 C CA . ALA B 1 444 ? 5.172 -9.133 7.227 1 97.56 444 ALA B CA 1
ATOM 7819 C C . ALA B 1 444 ? 4.473 -7.965 6.543 1 97.56 444 ALA B C 1
ATOM 7821 O O . ALA B 1 444 ? 4.059 -7.008 7.203 1 97.56 444 ALA B O 1
ATOM 7822 N N . MET B 1 445 ? 4.258 -8.008 5.258 1 97.69 445 MET B N 1
ATOM 7823 C CA . MET B 1 445 ? 3.725 -6.891 4.488 1 97.69 445 MET B CA 1
ATOM 7824 C C . MET B 1 445 ? 2.268 -6.625 4.852 1 97.69 445 MET B C 1
ATOM 7826 O O . MET B 1 445 ? 1.781 -5.5 4.707 1 97.69 445 MET B O 1
ATOM 7830 N N . VAL B 1 446 ? 1.541 -7.684 5.312 1 98 446 VAL B N 1
ATOM 7831 C CA . VAL B 1 446 ? 0.101 -7.508 5.469 1 98 446 VAL B CA 1
ATOM 7832 C C . VAL B 1 446 ? -0.349 -8.094 6.805 1 98 446 VAL B C 1
ATOM 7834 O O . VAL B 1 446 ? -1.537 -8.359 7.004 1 98 446 VAL B O 1
ATOM 7837 N N . MET B 1 447 ? 0.521 -8.297 7.77 1 97.69 447 MET B N 1
ATOM 7838 C CA . MET B 1 447 ? 0.251 -9.016 9.016 1 97.69 447 MET B CA 1
ATOM 7839 C C . MET B 1 447 ? -0.777 -8.273 9.859 1 97.69 447 MET B C 1
ATOM 7841 O O . MET B 1 447 ? -1.4 -8.859 10.742 1 97.69 447 MET B O 1
ATOM 7845 N N . GLN B 1 448 ? -0.979 -6.977 9.625 1 97.44 448 GLN B N 1
ATOM 7846 C CA . GLN B 1 448 ? -1.929 -6.207 10.422 1 97.44 448 GLN B CA 1
ATOM 7847 C C . GLN B 1 448 ? -3.344 -6.762 10.273 1 97.44 448 GLN B C 1
ATOM 7849 O O . GLN B 1 448 ? -4.152 -6.656 11.195 1 97.44 448 GLN B O 1
ATOM 7854 N N . ASP B 1 449 ? -3.654 -7.418 9.148 1 98.38 449 ASP B N 1
ATOM 7855 C CA . ASP B 1 449 ? -5.02 -7.871 8.898 1 98.38 449 ASP B CA 1
ATOM 7856 C C . ASP B 1 449 ? -5.246 -9.266 9.477 1 98.38 449 ASP B C 1
ATOM 7858 O O . ASP B 1 449 ? -6.309 -9.859 9.281 1 98.38 449 ASP B O 1
ATOM 7862 N N . LEU B 1 450 ? -4.219 -9.852 10.156 1 98.56 450 LEU B N 1
ATOM 7863 C CA . LEU B 1 450 ? -4.539 -10.953 11.07 1 98.56 450 LEU B CA 1
ATOM 7864 C C . LEU B 1 450 ? -5.645 -10.547 12.039 1 98.56 450 LEU B C 1
ATOM 7866 O O . LEU B 1 450 ? -6.488 -11.367 12.398 1 98.56 450 LEU B O 1
ATOM 7870 N N . ASP B 1 451 ? -5.613 -9.258 12.367 1 97.31 451 ASP B N 1
ATOM 7871 C CA . ASP B 1 451 ? -6.637 -8.688 13.234 1 97.31 451 ASP B CA 1
ATOM 7872 C C . ASP B 1 451 ? -8.016 -8.781 12.586 1 97.31 451 ASP B C 1
ATOM 7874 O O . ASP B 1 451 ? -9.023 -8.945 13.281 1 97.31 451 ASP B O 1
ATOM 7878 N N . THR B 1 452 ? -8.117 -8.633 11.25 1 98.12 452 THR B N 1
ATOM 7879 C CA . THR B 1 452 ? -9.375 -8.75 10.516 1 98.12 452 THR B CA 1
ATOM 7880 C C . THR B 1 452 ? -9.945 -10.156 10.656 1 98.12 452 THR B C 1
ATOM 7882 O O . THR B 1 452 ? -11.164 -10.328 10.781 1 98.12 452 THR B O 1
ATOM 7885 N N . GLU B 1 453 ? -9.055 -11.188 10.648 1 98.62 453 GLU B N 1
ATOM 7886 C CA . GLU B 1 453 ? -9.516 -12.562 10.859 1 98.62 453 GLU B CA 1
ATOM 7887 C C . GLU B 1 453 ? -10.156 -12.727 12.234 1 98.62 453 GLU B C 1
ATOM 7889 O O . GLU B 1 453 ? -11.188 -13.383 12.367 1 98.62 453 GLU B O 1
ATOM 7894 N N . VAL B 1 454 ? -9.492 -12.156 13.219 1 97.94 454 VAL B N 1
ATOM 7895 C CA . VAL B 1 454 ? -9.977 -12.242 14.594 1 97.94 454 VAL B CA 1
ATOM 7896 C C . VAL B 1 454 ? -11.328 -11.539 14.711 1 97.94 454 VAL B C 1
ATOM 7898 O O . VAL B 1 454 ? -12.273 -12.086 15.273 1 97.94 454 VAL B O 1
ATOM 7901 N N . ARG B 1 455 ? -11.43 -10.328 14.18 1 97 455 ARG B N 1
ATOM 7902 C CA . ARG B 1 455 ? -12.625 -9.5 14.273 1 97 455 ARG B CA 1
ATOM 7903 C C . ARG B 1 455 ? -13.844 -10.234 13.719 1 97 455 ARG B C 1
ATOM 7905 O O . ARG B 1 455 ? -14.93 -10.156 14.297 1 97 455 ARG B O 1
ATOM 7912 N N . TYR B 1 456 ? -13.672 -10.922 12.633 1 97.69 456 TYR B N 1
ATOM 7913 C CA . TYR B 1 456 ? -14.812 -11.523 11.953 1 97.69 456 TYR B CA 1
ATOM 7914 C C . TYR B 1 456 ? -14.875 -13.023 12.211 1 97.69 456 TYR B C 1
ATOM 7916 O O . TYR B 1 456 ? -15.602 -13.742 11.523 1 97.69 456 TYR B O 1
ATOM 7924 N N . HIS B 1 457 ? -14.07 -13.531 13.125 1 97.31 457 HIS B N 1
ATOM 7925 C CA . HIS B 1 457 ? -14.07 -14.922 13.562 1 97.31 457 HIS B CA 1
ATOM 7926 C C . HIS B 1 457 ? -13.883 -15.867 12.383 1 97.31 457 HIS B C 1
ATOM 7928 O O . HIS B 1 457 ? -14.648 -16.812 12.211 1 97.31 457 HIS B O 1
ATOM 7934 N N . LEU B 1 458 ? -12.938 -15.516 11.531 1 98.69 458 LEU B N 1
ATOM 7935 C CA . LEU B 1 458 ? -12.602 -16.359 10.391 1 98.69 458 LEU B CA 1
ATOM 7936 C C . LEU B 1 458 ? -11.57 -17.422 10.781 1 98.69 458 LEU B C 1
ATOM 7938 O O . LEU B 1 458 ? -10.414 -17.094 11.047 1 98.69 458 LEU B O 1
ATOM 7942 N N . PRO B 1 459 ? -11.938 -18.703 10.836 1 98.81 459 PRO B N 1
ATOM 7943 C CA . PRO B 1 459 ? -11.055 -19.734 11.375 1 98.81 459 PRO B CA 1
ATOM 7944 C C . PRO B 1 459 ? -9.992 -20.188 10.375 1 98.81 459 PRO B C 1
ATOM 7946 O O . PRO B 1 459 ? -9.891 -21.375 10.086 1 98.81 459 PRO B O 1
ATOM 7949 N N . ILE B 1 460 ? -9.211 -19.312 9.953 1 98.94 460 ILE B N 1
ATOM 7950 C CA . ILE B 1 460 ? -8.164 -19.531 8.961 1 98.94 460 ILE B CA 1
ATOM 7951 C C . ILE B 1 460 ? -6.914 -20.094 9.648 1 98.94 460 ILE B C 1
ATOM 7953 O O . ILE B 1 460 ? -6.551 -19.656 10.742 1 98.94 460 ILE B O 1
ATOM 7957 N N . ILE B 1 461 ? -6.305 -21.047 9.086 1 98.94 461 ILE B N 1
ATOM 7958 C CA . ILE B 1 461 ? -5.008 -21.547 9.531 1 98.94 461 ILE B CA 1
ATOM 7959 C C . ILE B 1 461 ? -3.895 -20.828 8.766 1 98.94 461 ILE B C 1
ATOM 7961 O O . ILE B 1 461 ? -3.682 -21.109 7.578 1 98.94 461 ILE B O 1
ATOM 7965 N N . ASN B 1 462 ? -3.223 -19.938 9.453 1 98.94 462 ASN B N 1
ATOM 7966 C CA . ASN B 1 462 ? -2.096 -19.219 8.867 1 98.94 462 ASN B CA 1
ATOM 7967 C C . ASN B 1 462 ? -0.776 -19.938 9.133 1 98.94 462 ASN B C 1
ATOM 7969 O O . ASN B 1 462 ? -0.463 -20.281 10.273 1 98.94 462 ASN B O 1
ATOM 7973 N N . VAL B 1 463 ? 0.004 -20.188 8.094 1 98.94 463 VAL B N 1
ATOM 7974 C CA . VAL B 1 463 ? 1.333 -20.766 8.227 1 98.94 463 VAL B CA 1
ATOM 7975 C C . VAL B 1 463 ? 2.377 -19.828 7.637 1 98.94 463 VAL B C 1
ATOM 7977 O O . VAL B 1 463 ? 2.312 -19.484 6.457 1 98.94 463 VAL B O 1
ATOM 7980 N N . VAL B 1 464 ? 3.26 -19.375 8.461 1 98.88 464 VAL B N 1
ATOM 7981 C CA . VAL B 1 464 ? 4.379 -18.547 8.008 1 98.88 464 VAL B CA 1
ATOM 7982 C C . VAL B 1 464 ? 5.652 -19.391 7.961 1 98.88 464 VAL B C 1
ATOM 7984 O O . VAL B 1 464 ? 6.094 -19.906 8.992 1 98.88 464 VAL B O 1
ATOM 7987 N N . PHE B 1 465 ? 6.211 -19.578 6.793 1 98.88 465 PHE B N 1
ATOM 7988 C CA . PHE B 1 465 ? 7.512 -20.219 6.621 1 98.88 465 PHE B CA 1
ATOM 7989 C C . PHE B 1 465 ? 8.641 -19.219 6.84 1 98.88 465 PHE B C 1
ATOM 7991 O O . PHE B 1 465 ? 9 -18.469 5.926 1 98.88 465 PHE B O 1
ATOM 7998 N N . SER B 1 466 ? 9.234 -19.219 8.039 1 98.5 466 SER B N 1
ATOM 7999 C CA . SER B 1 466 ? 10.195 -18.188 8.43 1 98.5 466 SER B CA 1
ATOM 8000 C C . SER B 1 466 ? 11.625 -18.672 8.242 1 98.5 466 SER B C 1
ATOM 8002 O O . SER B 1 466 ? 12.117 -19.5 9.023 1 98.5 466 SER B O 1
ATOM 8004 N N . ASN B 1 467 ? 12.273 -18.141 7.254 1 98 467 ASN B N 1
ATOM 8005 C CA . ASN B 1 467 ? 13.68 -18.469 7.02 1 98 467 ASN B CA 1
ATOM 8006 C C . ASN B 1 467 ? 14.57 -17.234 7.145 1 98 467 ASN B C 1
ATOM 8008 O O . ASN B 1 467 ? 15.766 -17.297 6.855 1 98 467 ASN B O 1
ATOM 8012 N N . ASN B 1 468 ? 13.992 -16.062 7.492 1 97.25 468 ASN B N 1
ATOM 8013 C CA . ASN B 1 468 ? 14.68 -14.789 7.734 1 97.25 468 ASN B CA 1
ATOM 8014 C C . ASN B 1 468 ? 15.398 -14.289 6.488 1 97.25 468 ASN B C 1
ATOM 8016 O O . ASN B 1 468 ? 16.469 -13.695 6.582 1 97.25 468 ASN B O 1
ATOM 8020 N N . ALA B 1 469 ? 14.836 -14.57 5.324 1 97.44 469 ALA B N 1
ATOM 8021 C CA . ALA B 1 469 ? 15.391 -14.109 4.055 1 97.44 469 ALA B CA 1
ATOM 8022 C C . ALA B 1 469 ? 14.312 -14.023 2.98 1 97.44 469 ALA B C 1
ATOM 8024 O O . ALA B 1 469 ? 13.305 -14.742 3.045 1 97.44 469 ALA B O 1
ATOM 8025 N N . LEU B 1 470 ? 14.508 -13.094 2.066 1 97.62 470 LEU B N 1
ATOM 8026 C CA . LEU B 1 470 ? 13.758 -13.188 0.816 1 97.62 470 LEU B CA 1
ATOM 8027 C C . LEU B 1 470 ? 14.305 -14.32 -0.053 1 97.62 470 LEU B C 1
ATOM 8029 O O . LEU B 1 470 ? 15.023 -14.07 -1.02 1 97.62 470 LEU B O 1
ATOM 8033 N N . GLY B 1 471 ? 13.898 -15.539 0.311 1 97.25 471 GLY B N 1
ATOM 8034 C CA . GLY B 1 471 ? 14.508 -16.75 -0.215 1 97.25 471 GLY B CA 1
ATOM 8035 C C . GLY B 1 471 ? 14.453 -16.828 -1.729 1 97.25 471 GLY B C 1
ATOM 8036 O O . GLY B 1 471 ? 15.414 -17.281 -2.363 1 97.25 471 GLY B O 1
ATOM 8037 N N . TYR B 1 472 ? 13.398 -16.422 -2.297 1 97 472 TYR B N 1
ATOM 8038 C CA . TYR B 1 472 ? 13.242 -16.5 -3.746 1 97 472 TYR B CA 1
ATOM 8039 C C . TYR B 1 472 ? 14.25 -15.594 -4.453 1 97 472 TYR B C 1
ATOM 8041 O O . TYR B 1 472 ? 14.82 -15.977 -5.473 1 97 472 TYR B O 1
ATOM 8049 N N . ILE B 1 473 ? 14.461 -14.391 -3.967 1 96.81 473 ILE B N 1
ATOM 8050 C CA . ILE B 1 473 ? 15.43 -13.453 -4.527 1 96.81 473 ILE B CA 1
ATOM 8051 C C . ILE B 1 473 ? 16.844 -13.938 -4.238 1 96.81 473 ILE B C 1
ATOM 8053 O O . ILE B 1 473 ? 17.75 -13.789 -5.074 1 96.81 473 ILE B O 1
ATOM 8057 N N . GLU B 1 474 ? 17.016 -14.461 -3.049 1 96.75 474 GLU B N 1
ATOM 8058 C CA . GLU B 1 474 ? 18.312 -15.055 -2.695 1 96.75 474 GLU B CA 1
ATOM 8059 C C . GLU B 1 474 ? 18.719 -16.125 -3.707 1 96.75 474 GLU B C 1
ATOM 8061 O O . GLU B 1 474 ? 19.875 -16.156 -4.145 1 96.75 474 GLU B O 1
ATOM 8066 N N . ASP B 1 475 ? 17.766 -16.984 -4.059 1 96.5 475 ASP B N 1
ATOM 8067 C CA . ASP B 1 475 ? 18.016 -18.016 -5.047 1 96.5 475 ASP B CA 1
ATOM 8068 C C . ASP B 1 475 ? 18.406 -17.422 -6.395 1 96.5 475 ASP B C 1
ATOM 8070 O O . ASP B 1 475 ? 19.281 -17.953 -7.086 1 96.5 475 ASP B O 1
ATOM 8074 N N . GLU B 1 476 ? 17.781 -16.312 -6.773 1 94.88 476 GLU B N 1
ATOM 8075 C CA . GLU B 1 476 ? 18.109 -15.641 -8.031 1 94.88 476 GLU B CA 1
ATOM 8076 C C . GLU B 1 476 ? 19.531 -15.086 -8 1 94.88 476 GLU B C 1
ATOM 8078 O O . GLU B 1 476 ? 20.266 -15.188 -8.992 1 94.88 476 GLU B O 1
ATOM 8083 N N . GLN B 1 477 ? 19.875 -14.469 -6.902 1 95.88 477 GLN B N 1
ATOM 8084 C CA . GLN B 1 477 ? 21.219 -13.922 -6.785 1 95.88 477 GLN B CA 1
ATOM 8085 C C . GLN B 1 477 ? 22.266 -15.031 -6.84 1 95.88 477 GLN B C 1
ATOM 8087 O O . GLN B 1 477 ? 23.344 -14.844 -7.418 1 95.88 477 GLN B O 1
ATOM 8092 N N . GLU B 1 478 ? 21.953 -16.188 -6.234 1 94.69 478 GLU B N 1
ATOM 8093 C CA . GLU B 1 478 ? 22.828 -17.344 -6.344 1 94.69 478 GLU B CA 1
ATOM 8094 C C . GLU B 1 478 ? 22.984 -17.781 -7.793 1 94.69 478 GLU B C 1
ATOM 8096 O O . GLU B 1 478 ? 24.094 -18.062 -8.25 1 94.69 478 GLU B O 1
ATOM 8101 N N . ASP B 1 479 ? 21.906 -17.859 -8.477 1 94.75 479 ASP B N 1
ATOM 8102 C CA . ASP B 1 479 ? 21.922 -18.266 -9.883 1 94.75 479 ASP B CA 1
ATOM 8103 C C . ASP B 1 479 ? 22.75 -17.297 -10.727 1 94.75 479 ASP B C 1
ATOM 8105 O O . ASP B 1 479 ? 23.359 -17.703 -11.719 1 94.75 479 ASP B O 1
ATOM 8109 N N . ASP B 1 480 ? 22.734 -16.047 -10.336 1 93.19 480 ASP B N 1
ATOM 8110 C CA . ASP B 1 480 ? 23.469 -15.016 -11.062 1 93.19 480 ASP B CA 1
ATOM 8111 C C . ASP B 1 480 ? 24.953 -15.047 -10.711 1 93.19 480 ASP B C 1
ATOM 8113 O O . ASP B 1 480 ? 25.75 -14.32 -11.305 1 93.19 480 ASP B O 1
ATOM 8117 N N . GLY B 1 481 ? 25.375 -15.875 -9.766 1 92.44 481 GLY B N 1
ATOM 8118 C CA . GLY B 1 481 ? 26.766 -15.984 -9.367 1 92.44 481 GLY B CA 1
ATOM 8119 C C . GLY B 1 481 ? 27.234 -14.805 -8.531 1 92.44 481 GLY B C 1
ATOM 8120 O O . GLY B 1 481 ? 28.422 -14.492 -8.508 1 92.44 481 GLY B O 1
ATOM 8121 N N . HIS B 1 482 ? 26.297 -14.117 -7.914 1 91.19 482 HIS B N 1
ATOM 8122 C CA . HIS B 1 482 ? 26.625 -12.969 -7.074 1 91.19 482 HIS B CA 1
ATOM 8123 C C . HIS B 1 482 ? 26.5 -13.312 -5.594 1 91.19 482 HIS B C 1
ATOM 8125 O O . HIS B 1 482 ? 25.734 -14.211 -5.227 1 91.19 482 HIS B O 1
ATOM 8131 N N . GLU B 1 483 ? 27.219 -12.602 -4.781 1 90.5 483 GLU B N 1
ATOM 8132 C CA . GLU B 1 483 ? 27.047 -12.719 -3.336 1 90.5 483 GLU B CA 1
ATOM 8133 C C . GLU B 1 483 ? 25.688 -12.156 -2.898 1 90.5 483 GLU B C 1
ATOM 8135 O O . GLU B 1 483 ? 25.172 -11.227 -3.518 1 90.5 483 GLU B O 1
ATOM 8140 N N . TRP B 1 484 ? 25.188 -12.812 -1.917 1 93.75 484 TRP B N 1
ATOM 8141 C CA . TRP B 1 484 ? 23.906 -12.367 -1.384 1 93.75 484 TRP B CA 1
ATOM 8142 C C . TRP B 1 484 ? 24 -10.938 -0.87 1 93.75 484 TRP B C 1
ATOM 8144 O O . TRP B 1 484 ? 24.906 -10.594 -0.118 1 93.75 484 TRP B O 1
ATOM 8154 N N . PHE B 1 485 ? 23.094 -10.07 -1.298 1 95.69 485 PHE B N 1
ATOM 8155 C CA . PHE B 1 485 ? 23.031 -8.688 -0.83 1 95.69 485 PHE B CA 1
ATOM 8156 C C . PHE B 1 485 ? 21.594 -8.227 -0.688 1 95.69 485 PHE B C 1
ATOM 8158 O O . PHE B 1 485 ? 20.797 -8.375 -1.615 1 95.69 485 PHE B O 1
ATOM 8165 N N . GLY B 1 486 ? 21.328 -7.719 0.493 1 95.56 486 GLY B N 1
ATOM 8166 C CA . GLY B 1 486 ? 20.062 -7.035 0.736 1 95.56 486 GLY B CA 1
ATOM 8167 C C . GLY B 1 486 ? 18.891 -7.977 0.865 1 95.56 486 GLY B C 1
ATOM 8168 O O . GLY B 1 486 ? 17.734 -7.547 0.815 1 95.56 486 GLY B O 1
ATOM 8169 N N . VAL B 1 487 ? 19.109 -9.266 1.027 1 96.12 487 VAL B N 1
ATOM 8170 C CA . VAL B 1 487 ? 18.016 -10.234 1.002 1 96.12 487 VAL B CA 1
ATOM 8171 C C . VAL B 1 487 ? 17.781 -10.781 2.406 1 96.12 487 VAL B C 1
ATOM 8173 O O . VAL B 1 487 ? 16.734 -11.391 2.676 1 96.12 487 VAL B O 1
ATOM 8176 N N . ASP B 1 488 ? 18.656 -10.57 3.307 1 94.94 488 ASP B N 1
ATOM 8177 C CA . ASP B 1 488 ? 18.484 -11.008 4.688 1 94.94 488 ASP B CA 1
ATOM 8178 C C . ASP B 1 488 ? 17.469 -10.125 5.422 1 94.94 488 ASP B C 1
ATOM 8180 O O . ASP B 1 488 ? 17.359 -8.93 5.125 1 94.94 488 ASP B O 1
ATOM 8184 N N . MET B 1 489 ? 16.734 -10.656 6.324 1 92.06 489 MET B N 1
ATOM 8185 C CA . MET B 1 489 ? 15.766 -9.93 7.145 1 92.06 489 MET B CA 1
ATOM 8186 C C . MET B 1 489 ? 15.906 -10.305 8.617 1 92.06 489 MET B C 1
ATOM 8188 O O . MET B 1 489 ? 16.219 -11.453 8.938 1 92.06 489 MET B O 1
ATOM 8192 N N . PRO B 1 490 ? 15.719 -9.305 9.516 1 86.69 490 PRO B N 1
ATOM 8193 C CA . PRO B 1 490 ? 15.648 -9.703 10.922 1 86.69 490 PRO B CA 1
ATOM 8194 C C . PRO B 1 490 ? 14.461 -10.617 11.219 1 86.69 490 PRO B C 1
ATOM 8196 O O . PRO B 1 490 ? 13.414 -10.516 10.57 1 86.69 490 PRO B O 1
ATOM 8199 N N . ALA B 1 491 ? 14.734 -11.398 12.188 1 92.44 491 ALA B N 1
ATOM 8200 C CA . ALA B 1 491 ? 13.68 -12.328 12.586 1 92.44 491 ALA B CA 1
ATOM 8201 C C . ALA B 1 491 ? 12.5 -11.594 13.211 1 92.44 491 ALA B C 1
ATOM 8203 O O . ALA B 1 491 ? 12.688 -10.648 13.984 1 92.44 491 ALA B O 1
ATOM 8204 N N . ILE B 1 492 ? 11.367 -11.867 12.758 1 97.12 492 ILE B N 1
ATOM 8205 C CA . ILE B 1 492 ? 10.117 -11.484 13.414 1 97.12 492 ILE B CA 1
ATOM 8206 C C . ILE B 1 492 ? 9.5 -12.695 14.094 1 97.12 492 ILE B C 1
ATOM 8208 O O . ILE B 1 492 ? 9.5 -13.797 13.539 1 97.12 492 ILE B O 1
ATOM 8212 N N . ASP B 1 493 ? 9.156 -12.578 15.32 1 98.38 493 ASP B N 1
ATOM 8213 C CA . ASP B 1 493 ? 8.383 -13.609 16.016 1 98.38 493 ASP B CA 1
ATOM 8214 C C . ASP B 1 493 ? 6.898 -13.5 15.672 1 98.38 493 ASP B C 1
ATOM 8216 O O . ASP B 1 493 ? 6.121 -12.93 16.438 1 98.38 493 ASP B O 1
ATOM 8220 N N . PHE B 1 494 ? 6.52 -14.148 14.617 1 98.75 494 PHE B N 1
ATOM 8221 C CA . PHE B 1 494 ? 5.164 -14 14.094 1 98.75 494 PHE B CA 1
ATOM 8222 C C . PHE B 1 494 ? 4.141 -14.555 15.078 1 98.75 494 PHE B C 1
ATOM 8224 O O . PHE B 1 494 ? 2.996 -14.102 15.109 1 98.75 494 PHE B O 1
ATOM 8231 N N . ALA B 1 495 ? 4.5 -15.57 15.836 1 98.88 495 ALA B N 1
ATOM 8232 C CA . ALA B 1 495 ? 3.586 -16.094 16.844 1 98.88 495 ALA B CA 1
ATOM 8233 C C . ALA B 1 495 ? 3.25 -15.039 17.891 1 98.88 495 ALA B C 1
ATOM 8235 O O . ALA B 1 495 ? 2.088 -14.883 18.266 1 98.88 495 ALA B O 1
ATOM 8236 N N . THR B 1 496 ? 4.297 -14.305 18.359 1 98.75 496 THR B N 1
ATOM 8237 C CA . THR B 1 496 ? 4.09 -13.219 19.312 1 98.75 496 THR B CA 1
ATOM 8238 C C . THR B 1 496 ? 3.268 -12.094 18.688 1 98.75 496 THR B C 1
ATOM 8240 O O . THR B 1 496 ? 2.375 -11.539 19.328 1 98.75 496 THR B O 1
ATOM 8243 N N . VAL B 1 497 ? 3.555 -11.758 17.422 1 98.62 497 VAL B N 1
ATOM 8244 C CA . VAL B 1 497 ? 2.779 -10.75 16.719 1 98.62 497 VAL B CA 1
ATOM 8245 C C . VAL B 1 497 ? 1.311 -11.164 16.672 1 98.62 497 VAL B C 1
ATOM 8247 O O . VAL B 1 497 ? 0.419 -10.352 16.922 1 98.62 497 VAL B O 1
ATOM 8250 N N . ALA B 1 498 ? 1.087 -12.461 16.297 1 98.56 498 ALA B N 1
ATOM 8251 C CA . ALA B 1 498 ? -0.275 -12.984 16.219 1 98.56 498 ALA B CA 1
ATOM 8252 C C . ALA B 1 498 ? -0.991 -12.852 17.562 1 98.56 498 ALA B C 1
ATOM 8254 O O . ALA B 1 498 ? -2.174 -12.508 17.609 1 98.56 498 ALA B O 1
ATOM 8255 N N . LYS B 1 499 ? -0.322 -13.125 18.625 1 98.38 499 LYS B N 1
ATOM 8256 C CA . LYS B 1 499 ? -0.897 -12.969 19.969 1 98.38 499 LYS B CA 1
ATOM 8257 C C . LYS B 1 499 ? -1.306 -11.523 20.219 1 98.38 499 LYS B C 1
ATOM 8259 O O . LYS B 1 499 ? -2.361 -11.266 20.797 1 98.38 499 LYS B O 1
ATOM 8264 N N . GLY B 1 500 ? -0.424 -10.617 19.766 1 98.25 500 GLY B N 1
ATOM 8265 C CA . GLY B 1 500 ? -0.758 -9.211 19.906 1 98.25 500 GLY B CA 1
ATOM 8266 C C . GLY B 1 500 ? -1.999 -8.82 19.125 1 98.25 500 GLY B C 1
ATOM 8267 O O . GLY B 1 500 ? -2.672 -7.844 19.469 1 98.25 500 GLY B O 1
ATOM 8268 N N . MET B 1 501 ? -2.312 -9.609 18.109 1 97 501 MET B N 1
ATOM 8269 C CA . MET B 1 501 ? -3.475 -9.359 17.266 1 97 501 MET B CA 1
ATOM 8270 C C . MET B 1 501 ? -4.715 -10.039 17.828 1 97 501 MET B C 1
ATOM 8272 O O . MET B 1 501 ? -5.809 -9.898 17.281 1 97 501 MET B O 1
ATOM 8276 N N . GLY B 1 502 ? -4.594 -10.867 18.797 1 96.5 502 GLY B N 1
ATOM 8277 C CA . GLY B 1 502 ? -5.727 -11.508 19.453 1 96.5 502 GLY B CA 1
ATOM 8278 C C . GLY B 1 502 ? -5.941 -12.938 19 1 96.5 502 GLY B C 1
ATOM 8279 O O . GLY B 1 502 ? -7.016 -13.508 19.219 1 96.5 502 GLY B O 1
ATOM 8280 N N . MET B 1 503 ? -4.969 -13.578 18.359 1 97.5 503 MET B N 1
ATOM 8281 C CA . MET B 1 503 ? -5.156 -14.961 17.938 1 97.5 503 MET B CA 1
ATOM 8282 C C . MET B 1 503 ? -4.07 -15.859 18.516 1 97.5 503 MET B C 1
ATOM 8284 O O . MET B 1 503 ? -3.115 -15.375 19.125 1 97.5 503 MET B O 1
ATOM 8288 N N . THR B 1 504 ? -4.324 -17.172 18.422 1 98.62 504 THR B N 1
ATOM 8289 C CA . THR B 1 504 ? -3.338 -18.156 18.859 1 98.62 504 THR B CA 1
ATOM 8290 C C . THR B 1 504 ? -2.111 -18.125 17.953 1 98.62 504 THR B C 1
ATOM 8292 O O . THR B 1 504 ? -2.234 -18.172 16.734 1 98.62 504 THR B O 1
ATOM 8295 N N . GLY B 1 505 ? -1.011 -17.906 18.531 1 98.88 505 GLY B N 1
ATOM 8296 C CA . GLY B 1 505 ? 0.267 -18 17.844 1 98.88 505 GLY B CA 1
ATOM 8297 C C . GLY B 1 505 ? 1.127 -19.141 18.328 1 98.88 505 GLY B C 1
ATOM 8298 O O . GLY B 1 505 ? 1.386 -19.266 19.531 1 98.88 505 GLY B O 1
ATOM 8299 N N . LEU B 1 506 ? 1.551 -20.031 17.453 1 98.94 506 LEU B N 1
ATOM 8300 C CA . LEU B 1 506 ? 2.379 -21.188 17.766 1 98.94 506 LEU B CA 1
ATOM 8301 C C . LEU B 1 506 ? 3.73 -21.094 17.062 1 98.94 506 LEU B C 1
ATOM 8303 O O . LEU B 1 506 ? 3.793 -20.812 15.859 1 98.94 506 LEU B O 1
ATOM 8307 N N . THR B 1 507 ? 4.785 -21.25 17.781 1 98.75 507 THR B N 1
ATOM 8308 C CA . THR B 1 507 ? 6.113 -21.328 17.188 1 98.75 507 THR B CA 1
ATOM 8309 C C . THR B 1 507 ? 6.578 -22.781 17.094 1 98.75 507 THR B C 1
ATOM 8311 O O . THR B 1 507 ? 6.504 -23.531 18.078 1 98.75 507 THR B O 1
ATOM 8314 N N . VAL B 1 508 ? 6.98 -23.156 15.945 1 98.69 508 VAL B N 1
ATOM 8315 C CA . VAL B 1 508 ? 7.527 -24.5 15.727 1 98.69 508 VAL B CA 1
ATOM 8316 C C . VAL B 1 508 ? 8.969 -24.391 15.227 1 98.69 508 VAL B C 1
ATOM 8318 O O . VAL B 1 508 ? 9.242 -23.656 14.266 1 98.69 508 VAL B O 1
ATOM 8321 N N . THR B 1 509 ? 9.906 -25.109 15.844 1 98.12 509 THR B N 1
ATOM 8322 C CA . THR B 1 509 ? 11.32 -24.984 15.484 1 98.12 509 THR B CA 1
ATOM 8323 C C . THR B 1 509 ? 11.891 -26.328 15.07 1 98.12 509 THR B C 1
ATOM 8325 O O . THR B 1 509 ? 12.977 -26.406 14.5 1 98.12 509 THR B O 1
ATOM 8328 N N . LYS B 1 510 ? 11.18 -27.422 15.391 1 97.88 510 LYS B N 1
ATOM 8329 C CA . LYS B 1 510 ? 11.617 -28.781 15.047 1 97.88 510 LYS B CA 1
ATOM 8330 C C . LYS B 1 510 ? 10.469 -29.609 14.492 1 97.88 510 LYS B C 1
ATOM 8332 O O . LYS B 1 510 ? 9.305 -29.359 14.805 1 97.88 510 LYS B O 1
ATOM 8337 N N . VAL B 1 511 ? 10.797 -30.609 13.75 1 98.38 511 VAL B N 1
ATOM 8338 C CA . VAL B 1 511 ? 9.82 -31.438 13.062 1 98.38 511 VAL B CA 1
ATOM 8339 C C . VAL B 1 511 ? 8.906 -32.125 14.078 1 98.38 511 VAL B C 1
ATOM 8341 O O . VAL B 1 511 ? 7.711 -32.281 13.828 1 98.38 511 VAL B O 1
ATOM 8344 N N . SER B 1 512 ? 9.414 -32.469 15.258 1 98.19 512 SER B N 1
ATOM 8345 C CA . SER B 1 512 ? 8.672 -33.188 16.266 1 98.19 512 SER B CA 1
ATOM 8346 C C . SER B 1 512 ? 7.52 -32.375 16.828 1 98.19 512 SER B C 1
ATOM 8348 O O . SER B 1 512 ? 6.605 -32.906 17.453 1 98.19 512 SER B O 1
ATOM 8350 N N . GLU B 1 513 ? 7.551 -31.031 16.609 1 98.56 513 GLU B N 1
ATOM 8351 C CA . GLU B 1 513 ? 6.539 -30.125 17.141 1 98.56 513 GLU B CA 1
ATOM 8352 C C . GLU B 1 513 ? 5.406 -29.906 16.141 1 98.56 513 GLU B C 1
ATOM 8354 O O . GLU B 1 513 ? 4.332 -29.422 16.5 1 98.56 513 GLU B O 1
ATOM 8359 N N . LEU B 1 514 ? 5.543 -30.344 14.922 1 98.69 514 LEU B N 1
ATOM 8360 C CA . LEU B 1 514 ? 4.664 -29.969 13.82 1 98.69 514 LEU B CA 1
ATOM 8361 C C . LEU B 1 514 ? 3.277 -30.578 14 1 98.69 514 LEU B C 1
ATOM 8363 O O . LEU B 1 514 ? 2.268 -29.891 13.891 1 98.69 514 LEU B O 1
ATOM 8367 N N . ALA B 1 515 ? 3.246 -31.906 14.25 1 98.5 515 ALA B N 1
ATOM 8368 C CA . ALA B 1 515 ? 1.959 -32.594 14.328 1 98.5 515 ALA B CA 1
ATOM 8369 C C . ALA B 1 515 ? 1.066 -31.953 15.391 1 98.5 515 ALA B C 1
ATOM 8371 O O . ALA B 1 515 ? -0.113 -31.688 15.141 1 98.5 515 ALA B O 1
ATOM 8372 N N . ALA B 1 516 ? 1.599 -31.672 16.594 1 98.75 516 ALA B N 1
ATOM 8373 C CA . ALA B 1 516 ? 0.842 -31.078 17.688 1 98.75 516 ALA B CA 1
ATOM 8374 C C . ALA B 1 516 ? 0.365 -29.672 17.328 1 98.75 516 ALA B C 1
ATOM 8376 O O . ALA B 1 516 ? -0.754 -29.281 17.672 1 98.75 516 ALA B O 1
ATOM 8377 N N . ALA B 1 517 ? 1.234 -28.875 16.688 1 98.88 517 ALA B N 1
ATOM 8378 C CA . ALA B 1 517 ? 0.881 -27.516 16.281 1 98.88 517 ALA B CA 1
ATOM 8379 C C . ALA B 1 517 ? -0.28 -27.516 15.289 1 98.88 517 ALA B C 1
ATOM 8381 O O . ALA B 1 517 ? -1.216 -26.734 15.414 1 98.88 517 ALA B O 1
ATOM 8382 N N . PHE B 1 518 ? -0.252 -28.391 14.336 1 98.94 518 PHE B N 1
ATOM 8383 C CA . PHE B 1 518 ? -1.299 -28.453 13.32 1 98.94 518 PHE B CA 1
ATOM 8384 C C . PHE B 1 518 ? -2.588 -29.016 13.906 1 98.94 518 PHE B C 1
ATOM 8386 O O . PHE B 1 518 ? -3.684 -28.609 13.508 1 98.94 518 PHE B O 1
ATOM 8393 N N . ASP B 1 519 ? -2.467 -30.016 14.828 1 98.88 519 ASP B N 1
ATOM 8394 C CA . ASP B 1 519 ? -3.652 -30.516 15.523 1 98.88 519 ASP B CA 1
ATOM 8395 C C . ASP B 1 519 ? -4.328 -29.406 16.328 1 98.88 519 ASP B C 1
ATOM 8397 O O . ASP B 1 519 ? -5.555 -29.297 16.344 1 98.88 519 ASP B O 1
ATOM 8401 N N . GLU B 1 520 ? -3.521 -28.609 16.969 1 98.81 520 GLU B N 1
ATOM 8402 C CA . GLU B 1 520 ? -4.074 -27.484 17.719 1 98.81 520 GLU B CA 1
ATOM 8403 C C . GLU B 1 520 ? -4.734 -26.469 16.797 1 98.81 520 GLU B C 1
ATOM 8405 O O . GLU B 1 520 ? -5.805 -25.938 17.109 1 98.81 520 GLU B O 1
ATOM 8410 N N . ALA B 1 521 ? -4.086 -26.141 15.664 1 98.88 521 ALA B N 1
ATOM 8411 C CA . ALA B 1 521 ? -4.66 -25.219 14.688 1 98.88 521 ALA B CA 1
ATOM 8412 C C . ALA B 1 521 ? -6.012 -25.719 14.188 1 98.88 521 ALA B C 1
ATOM 8414 O O . ALA B 1 521 ? -6.957 -24.953 14.047 1 98.88 521 ALA B O 1
ATOM 8415 N N . GLU B 1 522 ? -6.078 -27.047 13.922 1 98.75 522 GLU B N 1
ATOM 8416 C CA . GLU B 1 522 ? -7.324 -27.641 13.445 1 98.75 522 GLU B CA 1
ATOM 8417 C C . GLU B 1 522 ? -8.406 -27.594 14.523 1 98.75 522 GLU B C 1
ATOM 8419 O O . GLU B 1 522 ? -9.57 -27.312 14.227 1 98.75 522 GLU B O 1
ATOM 8424 N N . ALA B 1 523 ? -8.023 -27.828 15.742 1 98.69 523 ALA B N 1
ATOM 8425 C CA . ALA B 1 523 ? -8.977 -27.734 16.844 1 98.69 523 ALA B CA 1
ATOM 8426 C C . ALA B 1 523 ? -9.516 -26.312 16.984 1 98.69 523 ALA B C 1
ATOM 8428 O O . ALA B 1 523 ? -10.711 -26.125 17.219 1 98.69 523 ALA B O 1
ATOM 8429 N N . ASN B 1 524 ? -8.641 -25.359 16.906 1 98.69 524 ASN B N 1
ATOM 8430 C CA . ASN B 1 524 ? -9.047 -23.953 16.953 1 98.69 524 ASN B CA 1
ATOM 8431 C C . ASN B 1 524 ? -9.977 -23.609 15.805 1 98.69 524 ASN B C 1
ATOM 8433 O O . ASN B 1 524 ? -10.953 -22.875 15.984 1 98.69 524 ASN B O 1
ATOM 8437 N N . ARG B 1 525 ? -9.594 -24.078 14.625 1 98.56 525 ARG B N 1
ATOM 8438 C CA . ARG B 1 525 ? -10.43 -23.844 13.453 1 98.56 525 ARG B CA 1
ATOM 8439 C C . ARG B 1 525 ? -11.852 -24.344 13.688 1 98.56 525 ARG B C 1
ATOM 8441 O O . ARG B 1 525 ? -12.82 -23.641 13.391 1 98.56 525 ARG B O 1
ATOM 8448 N N . ILE B 1 526 ? -11.992 -25.578 14.18 1 97.88 526 ILE B N 1
ATOM 8449 C CA . ILE B 1 526 ? -13.289 -26.188 14.461 1 97.88 526 ILE B CA 1
ATOM 8450 C C . ILE B 1 526 ? -14.047 -25.328 15.477 1 97.88 526 ILE B C 1
ATOM 8452 O O . ILE B 1 526 ? -15.266 -25.188 15.391 1 97.88 526 ILE B O 1
ATOM 8456 N N . ALA B 1 527 ? -13.312 -24.672 16.344 1 97.88 527 ALA B N 1
ATOM 8457 C CA . ALA B 1 527 ? -13.906 -23.797 17.359 1 97.88 527 ALA B CA 1
ATOM 8458 C C . ALA B 1 527 ? -14.203 -22.422 16.797 1 97.88 527 ALA B C 1
ATOM 8460 O O . ALA B 1 527 ? -14.672 -21.531 17.516 1 97.88 527 ALA B O 1
ATOM 8461 N N . GLY B 1 528 ? -13.898 -22.141 15.562 1 97.62 528 GLY B N 1
ATOM 8462 C CA . GLY B 1 528 ? -14.219 -20.891 14.906 1 97.62 528 GLY B CA 1
ATOM 8463 C C . GLY B 1 528 ? -13.18 -19.812 15.133 1 97.62 528 GLY B C 1
ATOM 8464 O O . GLY B 1 528 ? -13.484 -18.609 15.062 1 97.62 528 GLY B O 1
ATOM 8465 N N . LYS B 1 529 ? -11.906 -20.234 15.414 1 98.25 529 LYS B N 1
ATOM 8466 C CA . LYS B 1 529 ? -10.844 -19.281 15.742 1 98.25 529 LYS B CA 1
ATOM 8467 C C . LYS B 1 529 ? -9.656 -19.422 14.797 1 98.25 529 LYS B C 1
ATOM 8469 O O . LYS B 1 529 ? -9.297 -20.547 14.414 1 98.25 529 LYS B O 1
ATOM 8474 N N . PRO B 1 530 ? -9.109 -18.297 14.383 1 98.75 530 PRO B N 1
ATOM 8475 C CA . PRO B 1 530 ? -7.898 -18.375 13.562 1 98.75 530 PRO B CA 1
ATOM 8476 C C . PRO B 1 530 ? -6.652 -18.719 14.383 1 98.75 530 PRO B C 1
ATOM 8478 O O . PRO B 1 530 ? -6.625 -18.484 15.594 1 98.75 530 PRO B O 1
ATOM 8481 N N . THR B 1 531 ? -5.676 -19.297 13.789 1 98.88 531 THR B N 1
ATOM 8482 C CA . THR B 1 531 ? -4.383 -19.641 14.367 1 98.88 531 THR B CA 1
ATOM 8483 C C . THR B 1 531 ? -3.248 -19.297 13.414 1 98.88 531 THR B C 1
ATOM 8485 O O . THR B 1 531 ? -3.402 -19.391 12.188 1 98.88 531 THR B O 1
ATOM 8488 N N . LEU B 1 532 ? -2.176 -18.812 13.953 1 98.94 532 LEU B N 1
ATOM 8489 C CA . LEU B 1 532 ? -0.957 -18.672 13.164 1 98.94 532 LEU B CA 1
ATOM 8490 C C . LEU B 1 532 ? 0.132 -19.609 13.664 1 98.94 532 LEU B C 1
ATOM 8492 O O . LEU B 1 532 ? 0.412 -19.672 14.867 1 98.94 532 LEU B O 1
ATOM 8496 N N . ILE B 1 533 ? 0.672 -20.375 12.789 1 98.94 533 ILE B N 1
ATOM 8497 C CA . ILE B 1 533 ? 1.84 -21.219 13.031 1 98.94 533 ILE B CA 1
ATOM 8498 C C . ILE B 1 533 ? 3.078 -20.578 12.414 1 98.94 533 ILE B C 1
ATOM 8500 O O . ILE B 1 533 ? 3.156 -20.406 11.195 1 98.94 533 ILE B O 1
ATOM 8504 N N . ASP B 1 534 ? 3.977 -20.156 13.242 1 98.88 534 ASP B N 1
ATOM 8505 C CA . ASP B 1 534 ? 5.281 -19.641 12.828 1 98.88 534 ASP B CA 1
ATOM 8506 C C . ASP B 1 534 ? 6.305 -20.781 12.734 1 98.88 534 ASP B C 1
ATOM 8508 O O . ASP B 1 534 ? 6.965 -21.109 13.727 1 98.88 534 ASP B O 1
ATOM 8512 N N . ALA B 1 535 ? 6.48 -21.312 11.531 1 98.88 535 ALA B N 1
ATOM 8513 C CA . ALA B 1 535 ? 7.418 -22.406 11.305 1 98.88 535 ALA B CA 1
ATOM 8514 C C . ALA B 1 535 ? 8.82 -21.875 11.031 1 98.88 535 ALA B C 1
ATOM 8516 O O . ALA B 1 535 ? 9.078 -21.297 9.969 1 98.88 535 ALA B O 1
ATOM 8517 N N . LYS B 1 536 ? 9.719 -22.031 12.023 1 98.62 536 LYS B N 1
ATOM 8518 C CA . LYS B 1 536 ? 11.117 -21.641 11.836 1 98.62 536 LYS B CA 1
ATOM 8519 C C . LYS B 1 536 ? 11.875 -22.703 11.031 1 98.62 536 LYS B C 1
ATOM 8521 O O . LYS B 1 536 ? 12.219 -23.766 11.555 1 98.62 536 LYS B O 1
ATOM 8526 N N . ILE B 1 537 ? 12.156 -22.359 9.758 1 98.5 537 ILE B N 1
ATOM 8527 C CA . ILE B 1 537 ? 12.734 -23.344 8.852 1 98.5 537 ILE B CA 1
ATOM 8528 C C . ILE B 1 537 ? 14.148 -22.922 8.453 1 98.5 537 ILE B C 1
ATOM 8530 O O . ILE B 1 537 ? 14.539 -21.766 8.672 1 98.5 537 ILE B O 1
ATOM 8534 N N . THR B 1 538 ? 14.953 -23.859 7.91 1 97.81 538 THR B N 1
ATOM 8535 C CA . THR B 1 538 ? 16.266 -23.516 7.359 1 97.81 538 THR B CA 1
ATOM 8536 C C . THR B 1 538 ? 16.109 -22.625 6.137 1 97.81 538 THR B C 1
ATOM 8538 O O . THR B 1 538 ? 15.062 -22.609 5.496 1 97.81 538 THR B O 1
ATOM 8541 N N . ASN B 1 539 ? 17.062 -21.875 5.855 1 97.19 539 ASN B N 1
ATOM 8542 C CA . ASN B 1 539 ? 17.109 -21.078 4.633 1 97.19 539 ASN B CA 1
ATOM 8543 C C . ASN B 1 539 ? 17.734 -21.859 3.48 1 97.19 539 ASN B C 1
ATOM 8545 O O . ASN B 1 539 ? 18.266 -21.266 2.541 1 97.19 539 ASN B O 1
ATOM 8549 N N . GLU B 1 540 ? 17.609 -23.125 3.508 1 96.88 540 GLU B N 1
ATOM 8550 C CA . GLU B 1 540 ? 18.125 -23.953 2.412 1 96.88 540 GLU B CA 1
ATOM 8551 C C . GLU B 1 540 ? 17.266 -23.797 1.164 1 96.88 540 GLU B C 1
ATOM 8553 O O . GLU B 1 540 ? 16.031 -23.844 1.246 1 96.88 540 GLU B O 1
ATOM 8558 N N . ARG B 1 541 ? 17.891 -23.625 0.057 1 96.69 541 ARG B N 1
ATOM 8559 C CA . ARG B 1 541 ? 17.219 -23.469 -1.225 1 96.69 541 ARG B CA 1
ATOM 8560 C C . ARG B 1 541 ? 16.469 -24.734 -1.613 1 96.69 541 ARG B C 1
ATOM 8562 O O . ARG B 1 541 ? 17.031 -25.844 -1.543 1 96.69 541 ARG B O 1
ATOM 8569 N N . PRO B 1 542 ? 15.148 -24.641 -1.937 1 97 542 PRO B N 1
ATOM 8570 C CA . PRO B 1 542 ? 14.531 -25.797 -2.58 1 97 542 PRO B CA 1
ATOM 8571 C C . PRO B 1 542 ? 15.266 -26.234 -3.846 1 97 542 PRO B C 1
ATOM 8573 O O . PRO B 1 542 ? 15.875 -25.406 -4.527 1 97 542 PRO B O 1
ATOM 8576 N N . ILE B 1 543 ? 15.273 -27.578 -4.188 1 97.88 543 ILE B N 1
ATOM 8577 C CA . ILE B 1 543 ? 16 -28.125 -5.332 1 97.88 543 ILE B CA 1
ATOM 8578 C C . ILE B 1 543 ? 15.641 -27.328 -6.59 1 97.88 543 ILE B C 1
ATOM 8580 O O . ILE B 1 543 ? 14.461 -27.172 -6.914 1 97.88 543 ILE B O 1
ATOM 8584 N N . PRO B 1 544 ? 16.562 -26.703 -7.27 1 97.25 544 PRO B N 1
ATOM 8585 C CA . PRO B 1 544 ? 16.281 -25.953 -8.5 1 97.25 544 PRO B CA 1
ATOM 8586 C C . PRO B 1 544 ? 16.062 -26.875 -9.703 1 97.25 544 PRO B C 1
ATOM 8588 O O . PRO B 1 544 ? 16.984 -27.109 -10.477 1 97.25 544 PRO B O 1
ATOM 8591 N N . VAL B 1 545 ? 14.859 -27.203 -10 1 96.75 545 VAL B N 1
ATOM 8592 C CA . VAL B 1 545 ? 14.562 -28.188 -11.047 1 96.75 545 VAL B CA 1
ATOM 8593 C C . VAL B 1 545 ? 14.82 -27.562 -12.414 1 96.75 545 VAL B C 1
ATOM 8595 O O . VAL B 1 545 ? 14.953 -28.281 -13.414 1 96.75 545 VAL B O 1
ATOM 8598 N N . GLU B 1 546 ? 14.891 -26.219 -12.492 1 93.06 546 GLU B N 1
ATOM 8599 C CA . GLU B 1 546 ? 15.242 -25.516 -13.727 1 93.06 546 GLU B CA 1
ATOM 8600 C C . GLU B 1 546 ? 16.75 -25.594 -13.992 1 93.06 546 GLU B C 1
ATOM 8602 O O . GLU B 1 546 ? 17.203 -25.312 -15.102 1 93.06 546 GLU B O 1
ATOM 8607 N N . HIS B 1 547 ? 17.547 -26.031 -12.984 1 94.12 547 HIS B N 1
ATOM 8608 C CA . HIS B 1 547 ? 19 -26.172 -13.086 1 94.12 547 HIS B CA 1
ATOM 8609 C C . HIS B 1 547 ? 19.453 -27.531 -12.57 1 94.12 547 HIS B C 1
ATOM 8611 O O . HIS B 1 547 ? 20.438 -27.625 -11.828 1 94.12 547 HIS B O 1
ATOM 8617 N N . LEU B 1 548 ? 18.75 -28.547 -12.93 1 95.56 548 LEU B N 1
ATOM 8618 C CA . LEU B 1 548 ? 19.078 -29.891 -12.469 1 95.56 548 LEU B CA 1
ATOM 8619 C C . LEU B 1 548 ? 20.453 -30.328 -12.961 1 95.56 548 LEU B C 1
ATOM 8621 O O . LEU B 1 548 ? 20.828 -30.047 -14.109 1 95.56 548 LEU B O 1
ATOM 8625 N N . GLN B 1 549 ? 21.219 -30.906 -12.117 1 96.94 549 GLN B N 1
ATOM 8626 C CA . GLN B 1 549 ? 22.516 -31.469 -12.469 1 96.94 549 GLN B CA 1
ATOM 8627 C C . GLN B 1 549 ? 22.594 -32.969 -12.125 1 96.94 549 GLN B C 1
ATOM 8629 O O . GLN B 1 549 ? 23.422 -33.375 -11.32 1 96.94 549 GLN B O 1
ATOM 8634 N N . LEU B 1 550 ? 21.703 -33.75 -12.797 1 97.12 550 LEU B N 1
ATOM 8635 C CA . LEU B 1 550 ? 21.531 -35.156 -12.445 1 97.12 550 LEU B CA 1
ATOM 8636 C C . LEU B 1 550 ? 21.984 -36.031 -13.594 1 97.12 550 LEU B C 1
ATOM 8638 O O . LEU B 1 550 ? 22.25 -37.25 -13.383 1 97.12 550 LEU B O 1
ATOM 8642 N N . ASP B 1 551 ? 22.031 -35.531 -14.812 1 95.94 551 ASP B N 1
ATOM 8643 C CA . ASP B 1 551 ? 22.203 -36.312 -16.016 1 95.94 551 ASP B CA 1
ATOM 8644 C C . ASP B 1 551 ? 23.672 -36.562 -16.312 1 95.94 551 ASP B C 1
ATOM 8646 O O . ASP B 1 551 ? 24.422 -35.656 -16.656 1 95.94 551 ASP B O 1
ATOM 8650 N N . PRO B 1 552 ? 24.125 -37.781 -16.375 1 94.56 552 PRO B N 1
ATOM 8651 C CA . PRO B 1 552 ? 25.531 -38.062 -16.625 1 94.56 552 PRO B CA 1
ATOM 8652 C C . PRO B 1 552 ? 25.969 -37.719 -18.047 1 94.56 552 PRO B C 1
ATOM 8654 O O . PRO B 1 552 ? 27.172 -37.625 -18.328 1 94.56 552 PRO B O 1
ATOM 8657 N N . ASP B 1 553 ? 25.062 -37.594 -18.938 1 92.56 553 ASP B N 1
ATOM 8658 C CA . ASP B 1 553 ? 25.391 -37.156 -20.281 1 92.56 553 ASP B CA 1
ATOM 8659 C C . ASP B 1 553 ? 25.766 -35.688 -20.328 1 92.56 553 ASP B C 1
ATOM 8661 O O . ASP B 1 553 ? 26.344 -35.188 -21.297 1 92.56 553 ASP B O 1
ATOM 8665 N N . ARG B 1 554 ? 25.469 -35.031 -19.281 1 94.56 554 ARG B N 1
ATOM 8666 C CA . ARG B 1 554 ? 25.641 -33.562 -19.312 1 94.56 554 ARG B CA 1
ATOM 8667 C C . ARG B 1 554 ? 26.594 -33.125 -18.219 1 94.56 554 ARG B C 1
ATOM 8669 O O . ARG B 1 554 ? 27.234 -32.062 -18.344 1 94.56 554 ARG B O 1
ATOM 8676 N N . PHE B 1 555 ? 26.672 -33.844 -17.156 1 97.31 555 PHE B N 1
ATOM 8677 C CA . PHE B 1 555 ? 27.469 -33.438 -16.016 1 97.31 555 PHE B CA 1
ATOM 8678 C C . PHE B 1 555 ? 28.406 -34.562 -15.57 1 97.31 555 PHE B C 1
ATOM 8680 O O . PHE B 1 555 ? 28.062 -35.75 -15.703 1 97.31 555 PHE B O 1
ATOM 8687 N N . ASP B 1 556 ? 29.594 -34.156 -14.992 1 97.69 556 ASP B N 1
ATOM 8688 C CA . ASP B 1 556 ? 30.531 -35.156 -14.492 1 97.69 556 ASP B CA 1
ATOM 8689 C C . ASP B 1 556 ? 30.062 -35.719 -13.156 1 97.69 556 ASP B C 1
ATOM 8691 O O . ASP B 1 556 ? 29.156 -35.188 -12.523 1 97.69 556 ASP B O 1
ATOM 8695 N N . ALA B 1 557 ? 30.609 -36.812 -12.797 1 97.38 557 ALA B N 1
ATOM 8696 C CA . ALA B 1 557 ? 30.188 -37.531 -11.609 1 97.38 557 ALA B CA 1
ATOM 8697 C C . ALA B 1 557 ? 30.312 -36.688 -10.359 1 97.38 557 ALA B C 1
ATOM 8699 O O . ALA B 1 557 ? 29.484 -36.75 -9.445 1 97.38 557 ALA B O 1
ATOM 8700 N N . ALA B 1 558 ? 31.312 -35.875 -10.305 1 97.88 558 ALA B N 1
ATOM 8701 C CA . ALA B 1 558 ? 31.547 -35.031 -9.133 1 97.88 558 ALA B CA 1
ATOM 8702 C C . ALA B 1 558 ? 30.453 -33.969 -8.992 1 97.88 558 ALA B C 1
ATOM 8704 O O . ALA B 1 558 ? 29.984 -33.719 -7.883 1 97.88 558 ALA B O 1
ATOM 8705 N N . THR B 1 559 ? 30.094 -33.375 -10.07 1 98.12 559 THR B N 1
ATOM 8706 C CA . THR B 1 559 ? 29.031 -32.375 -10.094 1 98.12 559 THR B CA 1
ATOM 8707 C C . THR B 1 559 ? 27.703 -33 -9.672 1 98.12 559 THR B C 1
ATOM 8709 O O . THR B 1 559 ? 26.969 -32.406 -8.875 1 98.12 559 THR B O 1
ATOM 8712 N N . ILE B 1 560 ? 27.344 -34.125 -10.195 1 98.12 560 ILE B N 1
ATOM 8713 C CA . ILE B 1 560 ? 26.094 -34.812 -9.883 1 98.12 560 ILE B CA 1
ATOM 8714 C C . ILE B 1 560 ? 26.062 -35.188 -8.398 1 98.12 560 ILE B C 1
ATOM 8716 O O . ILE B 1 560 ? 25.047 -35 -7.734 1 98.12 560 ILE B O 1
ATOM 8720 N N . THR B 1 561 ? 27.234 -35.719 -7.922 1 97.88 561 THR B N 1
ATOM 8721 C CA . THR B 1 561 ? 27.328 -36.094 -6.52 1 97.88 561 THR B CA 1
ATOM 8722 C C . THR B 1 561 ? 27.109 -34.875 -5.617 1 97.88 561 THR B C 1
ATOM 8724 O O . THR B 1 561 ? 26.375 -34.969 -4.621 1 97.88 561 THR B O 1
ATOM 8727 N N . ALA B 1 562 ? 27.734 -33.781 -5.949 1 97.94 562 ALA B N 1
ATOM 8728 C CA . ALA B 1 562 ? 27.578 -32.562 -5.164 1 97.94 562 ALA B CA 1
ATOM 8729 C C . ALA B 1 562 ? 26.141 -32.062 -5.18 1 97.94 562 ALA B C 1
ATOM 8731 O O . ALA B 1 562 ? 25.625 -31.578 -4.164 1 97.94 562 ALA B O 1
ATOM 8732 N N . PHE B 1 563 ? 25.531 -32.094 -6.293 1 97.81 563 PHE B N 1
ATOM 8733 C CA . PHE B 1 563 ? 24.156 -31.672 -6.445 1 97.81 563 PHE B CA 1
ATOM 8734 C C . PHE B 1 563 ? 23.234 -32.531 -5.598 1 97.81 563 PHE B C 1
ATOM 8736 O O . PHE B 1 563 ? 22.391 -32.031 -4.859 1 97.81 563 PHE B O 1
ATOM 8743 N N . LYS B 1 564 ? 23.359 -33.875 -5.746 1 97.94 564 LYS B N 1
ATOM 8744 C CA . LYS B 1 564 ? 22.547 -34.812 -4.996 1 97.94 564 LYS B CA 1
ATOM 8745 C C . LYS B 1 564 ? 22.719 -34.625 -3.494 1 97.94 564 LYS B C 1
ATOM 8747 O O . LYS B 1 564 ? 21.75 -34.688 -2.736 1 97.94 564 LYS B O 1
ATOM 8752 N N . LYS B 1 565 ? 23.938 -34.375 -3.104 1 97.69 565 LYS B N 1
ATOM 8753 C CA . LYS B 1 565 ? 24.203 -34.156 -1.686 1 97.69 565 LYS B CA 1
ATOM 8754 C C . LYS B 1 565 ? 23.516 -32.875 -1.191 1 97.69 565 LYS B C 1
ATOM 8756 O O . LYS B 1 565 ? 22.875 -32.875 -0.138 1 97.69 565 LYS B O 1
ATOM 8761 N N . ARG B 1 566 ? 23.609 -31.797 -1.921 1 96.19 566 ARG B N 1
ATOM 8762 C CA . ARG B 1 566 ? 23.109 -30.5 -1.503 1 96.19 566 ARG B CA 1
ATOM 8763 C C . ARG B 1 566 ? 21.578 -30.516 -1.359 1 96.19 566 ARG B C 1
ATOM 8765 O O . ARG B 1 566 ? 21.031 -29.875 -0.472 1 96.19 566 ARG B O 1
ATOM 8772 N N . TYR B 1 567 ? 20.938 -31.375 -2.154 1 98.12 567 TYR B N 1
ATOM 8773 C CA . TYR B 1 567 ? 19.484 -31.281 -2.236 1 98.12 567 TYR B CA 1
ATOM 8774 C C . TYR B 1 567 ? 18.828 -32.594 -1.817 1 98.12 567 TYR B C 1
ATOM 8776 O O . TYR B 1 567 ? 17.672 -32.844 -2.143 1 98.12 567 TYR B O 1
ATOM 8784 N N . TYR B 1 568 ? 19.594 -33.406 -1.186 1 97.5 568 TYR B N 1
ATOM 8785 C CA . TYR B 1 568 ? 19.109 -34.688 -0.673 1 97.5 568 TYR B CA 1
ATOM 8786 C C . TYR B 1 568 ? 18.484 -35.531 -1.785 1 97.5 568 TYR B C 1
ATOM 8788 O O . TYR B 1 568 ? 17.391 -36.062 -1.614 1 97.5 568 TYR B O 1
ATOM 8796 N N . ALA B 1 569 ? 19.109 -35.594 -2.936 1 97.5 569 ALA B N 1
ATOM 8797 C CA . ALA B 1 569 ? 18.5 -36.125 -4.152 1 97.5 569 ALA B CA 1
ATOM 8798 C C . ALA B 1 569 ? 19.156 -37.438 -4.574 1 97.5 569 ALA B C 1
ATOM 8800 O O . ALA B 1 569 ? 19.266 -37.719 -5.766 1 97.5 569 ALA B O 1
ATOM 8801 N N . ASP B 1 570 ? 19.562 -38.219 -3.602 1 96.12 570 ASP B N 1
ATOM 8802 C CA . ASP B 1 570 ? 20.297 -39.438 -3.914 1 96.12 570 ASP B CA 1
ATOM 8803 C C . ASP B 1 570 ? 19.453 -40.375 -4.785 1 96.12 570 ASP B C 1
ATOM 8805 O O . ASP B 1 570 ? 19.984 -41.062 -5.66 1 96.12 570 ASP B O 1
ATOM 8809 N N . ASN B 1 571 ? 18.188 -40.375 -4.586 1 95.75 571 ASN B N 1
ATOM 8810 C CA . ASN B 1 571 ? 17.328 -41.344 -5.273 1 95.75 571 ASN B CA 1
ATOM 8811 C C . ASN B 1 571 ? 16.656 -40.719 -6.492 1 95.75 571 ASN B C 1
ATOM 8813 O O . ASN B 1 571 ? 15.797 -41.344 -7.125 1 95.75 571 ASN B O 1
ATOM 8817 N N . LEU B 1 572 ? 16.938 -39.469 -6.801 1 97.56 572 LEU B N 1
ATOM 8818 C CA . LEU B 1 572 ? 16.375 -38.875 -8 1 97.56 572 LEU B CA 1
ATOM 8819 C C . LEU B 1 572 ? 17.094 -39.344 -9.25 1 97.56 572 LEU B C 1
ATOM 8821 O O . LEU B 1 572 ? 18.328 -39.375 -9.289 1 97.56 572 LEU B O 1
ATOM 8825 N N . VAL B 1 573 ? 16.312 -39.719 -10.195 1 97.44 573 VAL B N 1
ATOM 8826 C CA . VAL B 1 573 ? 16.812 -40.281 -11.445 1 97.44 573 VAL B CA 1
ATOM 8827 C C . VAL B 1 573 ? 16.547 -39.312 -12.594 1 97.44 573 VAL B C 1
ATOM 8829 O O . VAL B 1 573 ? 15.445 -38.781 -12.703 1 97.44 573 VAL B O 1
ATOM 8832 N N . PRO B 1 574 ? 17.656 -39.031 -13.359 1 97.19 574 PRO B N 1
ATOM 8833 C CA . PRO B 1 574 ? 17.391 -38.156 -14.508 1 97.19 574 PRO B CA 1
ATOM 8834 C C . PRO B 1 574 ? 16.406 -38.781 -15.492 1 97.19 574 PRO B C 1
ATOM 8836 O O . PRO B 1 574 ? 16.375 -40 -15.672 1 97.19 574 PRO B O 1
ATOM 8839 N N . PHE B 1 575 ? 15.656 -38 -16.219 1 97.62 575 PHE B N 1
ATOM 8840 C CA . PHE B 1 575 ? 14.641 -38.469 -17.172 1 97.62 575 PHE B CA 1
ATOM 8841 C C . PHE B 1 575 ? 15.258 -39.312 -18.25 1 97.62 575 PHE B C 1
ATOM 8843 O O . PHE B 1 575 ? 14.633 -40.281 -18.734 1 97.62 575 PHE B O 1
ATOM 8850 N N . SER B 1 576 ? 16.5 -39 -18.609 1 96.75 576 SER B N 1
ATOM 8851 C CA . SER B 1 576 ? 17.188 -39.75 -19.672 1 96.75 576 SER B CA 1
ATOM 8852 C C . SER B 1 576 ? 17.25 -41.219 -19.359 1 96.75 576 SER B C 1
ATOM 8854 O O . SER B 1 576 ? 17.203 -42.062 -20.266 1 96.75 576 SER B O 1
ATOM 8856 N N . SER B 1 577 ? 17.375 -41.531 -18.078 1 97.25 577 SER B N 1
ATOM 8857 C CA . SER B 1 577 ? 17.422 -42.938 -17.672 1 97.25 577 SER B CA 1
ATOM 8858 C C . SER B 1 577 ? 16.078 -43.625 -17.922 1 97.25 577 SER B C 1
ATOM 8860 O O . SER B 1 577 ? 16.047 -44.781 -18.344 1 97.25 577 SER B O 1
ATOM 8862 N N . PHE B 1 578 ? 14.977 -42.969 -17.672 1 98.12 578 PHE B N 1
ATOM 8863 C CA . PHE B 1 578 ? 13.656 -43.531 -17.922 1 98.12 578 PHE B CA 1
ATOM 8864 C C . PHE B 1 578 ? 13.391 -43.625 -19.422 1 98.12 578 PHE B C 1
ATOM 8866 O O . PHE B 1 578 ? 12.766 -44.594 -19.875 1 98.12 578 PHE B O 1
ATOM 8873 N N . LEU B 1 579 ? 13.82 -42.625 -20.172 1 97.88 579 LEU B N 1
ATOM 8874 C CA . LEU B 1 579 ? 13.703 -42.688 -21.625 1 97.88 579 LEU B CA 1
ATOM 8875 C C . LEU B 1 579 ? 14.43 -43.906 -22.172 1 97.88 579 LEU B C 1
ATOM 8877 O O . LEU B 1 579 ? 13.898 -44.625 -23.031 1 97.88 579 LEU B O 1
ATOM 8881 N N . ALA B 1 580 ? 15.633 -44.156 -21.719 1 96.88 580 ALA B N 1
ATOM 8882 C CA . ALA B 1 580 ? 16.422 -45.312 -22.141 1 96.88 580 ALA B CA 1
ATOM 8883 C C . ALA B 1 580 ? 15.727 -46.625 -21.781 1 96.88 580 ALA B C 1
ATOM 8885 O O . ALA B 1 580 ? 15.688 -47.562 -22.578 1 96.88 580 ALA B O 1
ATOM 8886 N N . ALA B 1 581 ? 15.234 -46.656 -20.609 1 97.69 581 ALA B N 1
ATOM 8887 C CA . ALA B 1 581 ? 14.578 -47.875 -20.125 1 97.69 581 ALA B CA 1
ATOM 8888 C C . ALA B 1 581 ? 13.367 -48.25 -20.984 1 97.69 581 ALA B C 1
ATOM 8890 O O . ALA B 1 581 ? 13.039 -49.406 -21.141 1 97.69 581 ALA B O 1
ATOM 8891 N N . HIS B 1 582 ? 12.758 -47.25 -21.578 1 97.62 582 HIS B N 1
ATOM 8892 C CA . HIS B 1 582 ? 11.562 -47.5 -22.375 1 97.62 582 HIS B CA 1
ATOM 8893 C C . HIS B 1 582 ? 11.859 -47.344 -23.859 1 97.62 582 HIS B C 1
ATOM 8895 O O . HIS B 1 582 ? 10.938 -47.219 -24.672 1 97.62 582 HIS B O 1
ATOM 8901 N N . HIS B 1 583 ? 13.094 -47.25 -24.281 1 96.12 583 HIS B N 1
ATOM 8902 C CA . HIS B 1 583 ? 13.586 -47.25 -25.656 1 96.12 583 HIS B CA 1
ATOM 8903 C C . HIS B 1 583 ? 13.039 -46.062 -26.422 1 96.12 583 HIS B C 1
ATOM 8905 O O . HIS B 1 583 ? 12.562 -46.219 -27.547 1 96.12 583 HIS B O 1
ATOM 8911 N N . VAL B 1 584 ? 13.008 -44.969 -25.656 1 96 584 VAL B N 1
ATOM 8912 C CA . VAL B 1 584 ? 12.609 -43.719 -26.297 1 96 584 VAL B CA 1
ATOM 8913 C C . VAL B 1 584 ? 13.852 -42.938 -26.734 1 96 584 VAL B C 1
ATOM 8915 O O . VAL B 1 584 ? 14.719 -42.656 -25.906 1 96 584 VAL B O 1
ATOM 8918 N N . SER B 1 585 ? 14.047 -42.656 -27.953 1 91.62 585 SER B N 1
ATOM 8919 C CA . SER B 1 585 ? 15.18 -41.875 -28.484 1 91.62 585 SER B CA 1
ATOM 8920 C C . SER B 1 585 ? 14.875 -40.406 -28.5 1 91.62 585 SER B C 1
ATOM 8922 O O . SER B 1 585 ? 13.758 -40 -28.828 1 91.62 585 SER B O 1
ATOM 8924 N N . VAL B 1 586 ? 15.867 -39.594 -27.938 1 87.69 586 VAL B N 1
ATOM 8925 C CA . VAL B 1 586 ? 15.711 -38.125 -27.969 1 87.69 586 VAL B CA 1
ATOM 8926 C C . VAL B 1 586 ? 16.625 -37.531 -29.031 1 87.69 586 VAL B C 1
ATOM 8928 O O . VAL B 1 586 ? 17.828 -37.812 -29.047 1 87.69 586 VAL B O 1
ATOM 8931 N N . GLY B 1 587 ? 16.688 -37.969 -30.297 1 64 587 GLY B N 1
ATOM 8932 C CA . GLY B 1 587 ? 17.547 -37.5 -31.375 1 64 587 GLY B CA 1
ATOM 8933 C C . GLY B 1 587 ? 18.25 -36.219 -31.047 1 64 587 GLY B C 1
ATOM 8934 O O . GLY B 1 587 ? 17.859 -35.5 -30.141 1 64 587 GLY B O 1
#

Foldseek 3Di:
DPFDKDFLLLLQVVLVVLLPAAEEEFADDPLCVLNVVSCVVCCVRYPYFYFPFQLLRLLLQQLLCVVPVGEGEYEAEAAPGLVSNQNSLQLQQVVLGQYEYEYGAAAPVCAPVPDDSHDPCQVVCVVSFQEGDEDDASLCSNVSSLVQNLSCSVRSGYYYYYYGSVSRRDMDRPPSDDHCSVVDDDDAWAAFDPVLLVVVQVLLQPWQQEAEEEEPLCAPQQVLVLLLCQQSLHAYEYDLQCLQAHFLPSLRYQFYEDFLTALLHQQSQQLGQAYEYAQDDDPCLLVRHDLRHAYHYEHQDPVCFCPRHNHPRYTNGRRSNNSVVSSVPDGGDDDHLNSQLSSVQSVLRVVLLVCLLPDFPDWAACSVLLVLCQVPADLQEEEQFAAAVRSSSCSRRHRHGNNYHYDYSDPSRDQQSQVSSQVSCCVVPVPHAYEREHEPVSCVVRVLRLLSCAVVLRLYEYEYEYAQFRLRVQVVCVVVVHDDDPTGHDDDQSQVVNVVSPAGRAEDTGSVCNNVQSVVSVVCSVVSGYYYYYYHHHSQHAQRSNDQDQDVVVHPPVSNVVSCVSHVNPSNHRSVVSCVVSVHDSD/DPFDKDFLLLLQVVLVVLLVAAEEEFADDPLCVLNVVSCVVCCVRYPYFYFPFQLLRLLLQQLLCVVPVGEGEYEAEAAPGLVSNQNSLQLQQVVLGQYEYEYGAAAPVCAPVPDDSHDPCQVVCVVSFQEGDEDDASLCSNVSSLVQRLSCSVRSGYYYYYYGSVSRRDIDRPPSDDHCSVVDDDDAWAAFDPVLLVVVQVLLQPWQQEAEEEEPLCAPQQVLVLLLCQQSLHAYEYDLQCLQAHFLPSLRYQFYEDFLTFLLVQQSQQLGQAYEYFQDDDPCLLVRHDLRHAYHYEHQDPVCFCPRHRHPRYTNGRRSNNSVVSSVPDGGDDDHLNSQLSSVQSVLRVVLLVCLLPDFDDWAACSVLLVLCQVPADLQEEEQFAAAVRSSSCSRRHRHGNNYHYDYSDPSRDQQSQVSSQVSCCVVPVPHAYEREHEPVSCVVRVLRLLSCQVVLRLYEYEYAYAQFRLRVQVVCVVVVHDDDPTGHDDDQSQVVNVVSPAGRAEDTGSVCNNVQSVVSVVCSVVSGYYYYYYHHHSQHAQRSNDQDQDVVVHPPVSNVVSCVSHVNPSNHRSVVSCVVSVHDSD

Nearest PDB structures (foldseek):
  2ez4-assembly1_A  TM=9.847E-01  e=9.639E-82  Lactiplantibacillus plantarum
  6haf-assembly1_A  TM=9.852E-01  e=9.939E-81  Lactiplantibacillus plantarum
  1pox-assembly1_A  TM=9.846E-01  e=7.004E-81  Lactiplantibacillus plantarum
  4fee-assembly1_A  TM=9.845E-01  e=1.585E-80  Lactiplantibacillus plantarum JDM1
  2dji-assembly1_A  TM=9.788E-01  e=4.698E-75  Aerococcus viridans

Organism: Lacticaseibacillus rhamnosus (strain LMS2-1) (NCBI:txid525361)

InterPro domains:
  IPR000399 TPP-binding enzyme, conserved site [PS00187] (423-442)
  IPR011766 Thiamine pyrophosphate enzyme, TPP-binding [PF02775] (386-534)
  IPR012000 Thiamine pyrophosphate enzyme, central domain [PF00205] (197-325)
  IPR012001 Thiamine pyrophosphate enzyme, N-terminal TPP-binding domain [PF02776] (9-121)
  IPR014092 Pyruvate oxidase [TIGR02720] (8-579)
  IPR029035 DHS-like NAD/FAD-binding domain superfamily [SSF52467] (190-358)
  IPR029061 Thiamin diphosphate-binding fold [SSF52518] (8-177)
  IPR029061 Thiamin diphosphate-binding fold [SSF52518] (363-578)
  IPR047210 Pyruvate oxidase POXB-like, pyrimidine-binding domain [cd07039] (13-168)
  IPR047211 Pyruvate oxidase/Pyruvate dehydrogenase [ubiquinone]-like [PTHR42981] (7-577)
  IPR047212 Pyruvate oxidase POXB-like, PP-binding domain [cd02014] (363-543)

Radius of gyration: 32.1 Å; Cα contacts (8 Å, |Δi|>4): 2837; chains: 2; bounding box: 94×101×77 Å

Secondary structure (DSSP, 8-state):
----EEEHHHHHHHHHHHTT--EEEE---GGGHHHHHHHHHTTTTSEEEE-SSHHHHHHHHHHHHHHHSSPEEEEE-TTHHHHTTHHHHHHHHHHT--EEEEEEE--GGGTTS--TT---HHHHHTTTEEEEEE---GGGHHHHHHHHHHHHHHHTSEEEEEEETTGGGSEEETTS---SGGG-----PPPPPHHHHHHHHHHHHH-SSEEEEE-GGGTT-HHHHHHHHHHHT--EEE-GGGTTTS-TT-TTEEE--SSS--HHHHHHHHH-SEEEEES---TTHHHHS-TTSEEEEEES-GGGTTSSS--SEEEES-HHHHHHHHHHH-PPPPP-HHHHHHHHHHHHHHHHHHHHHT--SSS--SHHHHHHHHHH--TT-EEEE-SSHHHHHHHHH----SSSEEE---SS--TT-HHHHHHHHHHH-TTS-EEEEEEHHHHHHHGGGHHHHHHTT---EEEEEE-SB-HHHHHHHHHTT----S-B-----HHHHHHHTTSEEEEE-SGGGHHHHHHHHHHHHHTT--EEEEEE---PPPP-GGG----TTTS-HHHHHHHHHHTT-TT---HHHHHHHTT----/----EEEHHHHHHHHHHHTT--EEEE---GGGHHHHHHHHHTTTTSEEEE-SSHHHHHHHHHHHHHHHSSPEEEEE-TTHHHHTTHHHHHHHHHHT--EEEEEEE--GGGTTS--TT---HHHHHTTT-SEEEE--SGGGHHHHHHHHHHHHHHHTSEEEEEEETTGGGSEEETTS---SGGG-----PPPPPHHHHHHHHHHHHH-SSEEEEE-GGGTT-HHHHHHHHHHHT--EEE-GGGTTTS-TT-TTEEE--SSS--HHHHHHHHH-SEEEEES---TTHHHHS-TTSEEEEEES-GGGTTSSS--SEEEES-HHHHHHHHHHH-PPPPP-HHHHHHHHHHHHHHHHHHHHHT--SSS--SHHHHHHHHHH--TT-EEEE-SSHHHHHHHHH----SSSEEE---SS--TT-HHHHHHHHHHH-TTS-EEEEEEHHHHHHHGGGHHHHHHTT---EEEEEE-SB-HHHHHHHHHTT----S-B-----HHHHHHHTTSEEEEE-SGGGHHHHHHHHHHHHHTT--EEEEEE---PPPP-GGG----TTTS-HHHHHHHHHHTT-TT---HHHHHHHTT----

Solvent-accessible surface area (backbone atoms only — not comparable to full-atom values): 58075 Å² total; per-residue (Å²): 128,82,75,60,64,36,38,19,24,42,48,32,51,52,42,42,42,62,58,65,35,50,54,39,22,21,49,84,31,83,23,30,43,38,46,49,54,25,43,62,74,41,45,90,66,34,40,79,42,70,43,55,42,36,40,42,17,20,34,13,13,31,33,28,14,73,75,67,73,41,61,15,34,18,35,17,14,30,41,45,36,39,54,33,32,47,58,14,29,41,38,11,37,58,60,44,27,25,22,42,36,41,25,20,24,52,37,70,90,48,58,94,62,70,28,75,29,51,64,76,57,48,71,66,40,50,76,43,30,79,38,58,42,68,57,86,48,37,74,48,38,32,51,52,51,47,52,34,53,53,48,8,60,75,66,27,10,12,12,37,42,32,39,32,25,56,36,24,64,35,75,29,59,59,82,66,69,78,68,62,49,89,70,64,79,78,91,78,62,54,47,49,52,72,66,58,46,50,52,49,51,53,53,57,71,71,41,80,36,44,35,34,36,36,17,64,49,38,62,93,30,40,66,57,53,53,51,42,22,63,36,58,42,26,36,36,30,30,35,67,82,20,52,32,43,53,36,57,79,45,59,42,53,29,39,15,48,58,77,53,32,27,54,42,20,36,58,49,43,61,67,30,45,22,41,36,37,32,20,58,81,61,63,58,33,74,77,52,48,49,90,79,25,44,25,35,36,31,29,75,52,78,86,54,65,63,65,61,45,80,58,76,40,77,33,82,16,25,37,54,52,31,50,51,50,45,53,72,73,49,72,77,48,70,90,42,40,49,36,51,23,47,29,51,39,28,50,44,52,49,50,52,52,51,52,48,25,65,52,72,75,75,78,25,54,66,45,34,57,43,43,51,50,58,70,69,55,54,76,52,19,34,39,12,31,14,43,50,54,49,38,31,47,47,71,64,58,54,72,39,67,44,60,25,48,58,49,62,46,68,45,36,43,34,61,38,36,7,59,21,26,27,53,26,48,34,72,78,36,72,86,44,53,30,30,22,37,24,30,45,59,25,41,45,53,49,50,54,39,54,31,39,32,50,73,69,46,37,37,36,39,34,38,32,50,33,43,44,38,43,56,48,51,44,52,50,33,52,74,69,72,44,79,86,70,82,36,70,46,78,71,60,40,56,18,44,30,32,42,17,33,66,35,52,40,40,76,33,66,45,63,89,44,45,64,60,53,51,53,48,37,50,52,35,26,77,71,40,33,36,26,35,37,29,35,45,29,55,73,70,77,75,73,55,50,71,68,66,53,63,43,72,92,77,39,56,70,67,56,27,52,52,45,22,62,77,54,72,35,79,80,60,72,40,60,68,60,36,25,54,74,39,73,42,81,80,127,127,83,73,62,65,35,38,20,24,43,48,33,50,51,40,44,41,61,59,67,36,52,52,38,22,21,48,82,31,83,24,30,43,38,46,48,54,25,43,63,75,40,45,90,66,34,40,78,42,69,42,54,39,35,39,46,18,20,35,13,12,31,32,28,14,73,76,68,72,41,60,15,33,18,34,17,14,31,42,44,37,38,55,33,33,47,59,14,29,42,39,12,38,60,60,44,26,25,21,40,37,40,26,21,23,53,37,68,90,48,58,93,63,70,29,75,28,52,62,76,59,48,71,64,39,50,78,43,28,78,36,57,45,67,56,88,48,37,74,47,38,32,50,51,52,46,50,33,51,55,47,9,60,74,67,25,10,12,13,37,41,33,39,32,25,57,35,24,63,34,74,29,59,58,82,67,70,76,69,61,48,90,70,64,78,77,90,78,61,54,46,47,51,71,65,58,45,50,52,49,51,52,53,57,71,71,41,79,35,45,34,33,36,34,18,64,48,38,64,94,31,39,67,56,54,53,51,42,23,65,35,59,43,24,36,35,30,29,37,67,81,19,51,31,42,52,35,58,80,46,60,43,51,29,39,15,48,59,77,54,33,27,55,43,21,37,58,49,43,63,66,31,45,23,39,37,37,32,20,57,80,60,63,56,34,73,77,52,46,48,90,78,25,44,26,35,36,30,28,76,53,77,87,56,66,60,66,62,45,80,58,76,40,75,33,81,14,26,37,51,52,29,50,51,50,46,54,72,73,50,72,76,47,70,90,43,38,49,35,52,22,46,29,51,37,29,50,43,52,49,51,51,52,52,51,48,24,64,52,73,76,76,78,24,54,66,45,34,56,43,42,51,50,58,69,69,53,55,75,53,19,34,40,14,31,14,45,50,54,47,39,31,48,46,71,62,57,53,72,39,68,44,60,23,47,60,49,62,48,69,47,34,43,34,62,39,36,7,59,20,25,27,52,27,46,34,73,76,36,72,86,45,54,31,30,22,39,24,30,45,58,25,41,46,54,50,50,55,39,55,31,40,33,49,74,67,46,36,36,36,40,33,36,31,51,33,42,45,39,41,57,48,51,45,51,49,32,52,74,69,72,44,78,85,70,81,35,72,45,77,71,60,41,54,19,44,30,32,42,16,34,67,35,53,40,38,76,34,64,45,62,87,46,45,64,62,53,51,50,49,38,51,52,36,26,75,71,40,30,33,27,34,38,28,36,46,28,55,73,69,78,74,75,54,50,70,68,66,52,63,42,71,91,78,40,56,70,68,56,29,50,51,46,23,62,76,54,72,34,78,80,60,72,39,62,67,60,37,26,54,74,40,72,42,81,79,126